Protein AF-0000000070048417 (afdb_homodimer)

Solvent-accessible surface area (backbone atoms only — not comparable to full-atom values): 45180 Å² total; per-residue (Å²): 138,78,79,79,77,89,70,82,71,78,79,74,78,76,83,73,75,50,40,47,28,37,16,35,33,33,76,46,39,59,22,50,46,49,44,18,64,42,11,20,72,90,66,37,33,40,24,21,30,40,21,91,60,34,87,57,46,50,56,50,24,35,34,36,19,71,79,21,94,53,30,89,66,37,76,39,61,6,40,45,73,47,65,29,69,50,45,81,79,40,34,47,75,19,51,30,39,35,36,24,54,59,62,85,46,46,50,64,51,43,59,60,41,37,78,33,52,27,81,45,17,31,39,35,27,45,47,25,49,31,39,49,68,51,40,49,50,51,55,37,62,49,62,85,31,34,72,22,44,37,37,38,37,28,18,59,48,57,68,45,44,55,42,62,75,36,83,40,38,28,25,32,42,49,46,73,56,82,57,41,44,29,24,33,37,51,26,83,48,33,52,48,45,35,47,39,52,4,64,67,67,74,28,26,44,43,79,45,61,20,54,57,37,38,46,61,37,68,45,63,40,45,49,42,52,24,39,52,43,58,62,46,68,79,58,81,84,72,72,49,36,48,74,88,71,48,70,49,40,50,32,52,57,40,40,68,64,21,33,52,46,31,49,50,38,36,51,41,52,49,48,42,52,49,52,50,34,69,73,36,71,85,52,66,52,83,83,41,45,55,50,60,58,42,52,45,67,74,50,43,84,39,37,72,37,77,84,42,64,30,38,34,41,32,41,19,58,85,43,58,89,42,63,46,73,57,38,81,48,92,77,28,31,40,78,39,59,88,32,61,69,39,68,35,22,37,35,34,24,43,43,28,53,48,45,55,18,59,66,65,71,43,85,47,71,57,56,49,50,52,50,53,58,51,25,59,73,60,74,50,58,51,62,48,96,90,33,75,22,80,89,41,33,73,76,30,41,18,52,59,49,59,67,35,85,43,64,66,60,66,44,43,66,28,34,37,18,57,66,45,85,70,92,56,80,77,67,49,68,68,53,52,59,75,100,138,80,80,80,77,90,68,87,72,77,83,74,78,77,82,74,75,50,39,47,30,36,16,34,33,32,76,46,40,58,22,50,46,49,46,18,64,41,11,21,71,90,65,36,34,40,24,22,31,38,23,92,59,35,87,58,46,50,55,51,24,38,34,35,18,71,78,23,93,55,30,88,66,37,76,39,62,6,39,45,74,46,63,28,68,50,45,82,80,40,33,48,76,20,51,31,39,35,37,24,53,59,61,85,46,46,49,64,50,42,59,60,41,37,78,32,51,27,81,44,16,30,40,34,26,44,47,25,47,32,40,50,68,51,39,48,51,50,54,36,61,50,61,84,32,30,74,22,45,41,37,38,38,28,19,59,48,57,68,46,45,55,42,62,76,37,82,41,38,28,24,33,42,50,46,72,55,82,56,43,44,30,24,32,37,51,26,83,49,33,54,48,45,34,47,41,50,5,64,69,66,74,29,26,44,44,79,46,62,19,55,58,38,37,45,60,37,67,46,64,40,45,48,40,51,24,40,51,42,58,62,46,69,80,58,80,84,73,70,49,38,49,74,89,69,49,69,48,39,49,32,53,56,40,40,66,63,22,32,52,46,31,49,49,38,34,51,42,53,49,49,42,52,50,50,50,35,70,75,35,71,84,53,67,52,83,81,43,46,55,50,62,58,41,51,45,67,74,50,44,84,39,38,71,37,77,84,43,62,29,39,33,42,32,41,20,57,84,42,58,87,42,62,47,73,57,39,81,47,92,76,28,30,40,77,40,56,88,33,61,68,38,68,34,23,37,36,35,24,43,44,28,54,49,46,53,19,58,67,65,71,44,85,46,70,57,56,48,50,54,49,51,58,51,24,59,72,59,74,52,57,51,63,48,98,90,34,76,22,80,91,40,33,72,76,28,42,17,54,58,48,59,68,36,83,43,65,66,60,66,44,43,65,26,34,38,17,57,66,45,85,70,91,54,82,75,66,48,68,61,56,54,57,76,98

Radius of gyration: 31.41 Å; Cα contacts (8 Å, |Δi|>4): 1824; chains: 2; bounding box: 83×103×73 Å

Organism: Toxoplasma gondii (strain ATCC 50861 / VEG) (NCBI:txid432359)

Structure (mmCIF, N/CA/C/O backbone):
data_AF-0000000070048417-model_v1
#
loop_
_entity.id
_entity.type
_entity.pdbx_description
1 polymer 'NAD/NADP octopine/nopaline dehydrogenase, alpha-helical domain-containing protein'
#
loop_
_atom_site.group_PDB
_atom_site.id
_atom_site.type_symbol
_atom_site.label_atom_id
_atom_site.label_alt_id
_atom_site.label_comp_id
_atom_site.label_asym_id
_atom_site.label_entity_id
_atom_site.label_seq_id
_atom_site.pdbx_PDB_ins_code
_atom_site.Cartn_x
_atom_site.Cartn_y
_atom_site.Cartn_z
_atom_site.occupancy
_atom_site.B_iso_or_equiv
_atom_site.auth_seq_id
_atom_site.auth_comp_id
_atom_site.auth_asym_id
_atom_site.auth_atom_id
_atom_site.pdbx_PDB_model_num
ATOM 1 N N . MET A 1 1 ? 55.188 -2.902 -31.812 1 24.3 1 MET A N 1
ATOM 2 C CA . MET A 1 1 ? 54.75 -3.262 -30.469 1 24.3 1 MET A CA 1
ATOM 3 C C . MET A 1 1 ? 53.469 -2.527 -30.109 1 24.3 1 MET A C 1
ATOM 5 O O . MET A 1 1 ? 53.5 -1.337 -29.797 1 24.3 1 MET A O 1
ATOM 9 N N . GLY A 1 2 ? 52.375 -2.703 -30.766 1 23.73 2 GLY A N 1
ATOM 10 C CA . GLY A 1 2 ? 51.125 -1.966 -31.047 1 23.73 2 GLY A CA 1
ATOM 11 C C . GLY A 1 2 ? 50.25 -1.806 -29.844 1 23.73 2 GLY A C 1
ATOM 12 O O . GLY A 1 2 ? 50.281 -2.621 -28.922 1 23.73 2 GLY A O 1
ATOM 13 N N . ALA A 1 3 ? 49.906 -0.436 -29.516 1 32.34 3 ALA A N 1
ATOM 14 C CA . ALA A 1 3 ? 49.188 0.126 -28.375 1 32.34 3 ALA A CA 1
ATOM 15 C C . ALA A 1 3 ? 47.844 -0.606 -28.172 1 32.34 3 ALA A C 1
ATOM 17 O O . ALA A 1 3 ? 47.094 -0.78 -29.125 1 32.34 3 ALA A O 1
ATOM 18 N N . PRO A 1 4 ? 47.719 -1.474 -27.125 1 25.61 4 PRO A N 1
ATOM 19 C CA . PRO A 1 4 ? 46.562 -2.35 -26.953 1 25.61 4 PRO A CA 1
ATOM 20 C C . PRO A 1 4 ? 45.25 -1.579 -26.891 1 25.61 4 PRO A C 1
ATOM 22 O O . PRO A 1 4 ? 45.219 -0.407 -26.516 1 25.61 4 PRO A O 1
ATOM 25 N N . SER A 1 5 ? 44.312 -1.811 -27.922 1 28.81 5 SER A N 1
ATOM 26 C CA . SER A 1 5 ? 43.062 -1.152 -28.188 1 28.81 5 SER A CA 1
ATOM 27 C C . SER A 1 5 ? 42.125 -1.19 -26.969 1 28.81 5 SER A C 1
ATOM 29 O O . SER A 1 5 ? 41.969 -2.24 -26.344 1 28.81 5 SER A O 1
ATOM 31 N N . PRO A 1 6 ? 41.875 0.109 -26.312 1 27.84 6 PRO A N 1
ATOM 32 C CA . PRO A 1 6 ? 41.156 0.262 -25.047 1 27.84 6 PRO A CA 1
ATOM 33 C C . PRO A 1 6 ? 39.719 -0.262 -25.109 1 27.84 6 PRO A C 1
ATOM 35 O O . PRO A 1 6 ? 38.906 0.269 -25.875 1 27.84 6 PRO A O 1
ATOM 38 N N . VAL A 1 7 ? 39.375 -1.523 -25.219 1 23.77 7 VAL A N 1
ATOM 39 C CA . VAL A 1 7 ? 38.094 -2.158 -25.453 1 23.77 7 VAL A CA 1
ATOM 40 C C . VAL A 1 7 ? 37.062 -1.702 -24.391 1 23.77 7 VAL A C 1
ATOM 42 O O . VAL A 1 7 ? 35.906 -2.109 -24.406 1 23.77 7 VAL A O 1
ATOM 45 N N . ALA A 1 8 ? 37.438 -1.417 -23.094 1 27.09 8 ALA A N 1
ATOM 46 C CA . ALA A 1 8 ? 36.5 -1.769 -22.047 1 27.09 8 ALA A CA 1
ATOM 47 C C . ALA A 1 8 ? 35.312 -0.81 -22.031 1 27.09 8 ALA A C 1
ATOM 49 O O . ALA A 1 8 ? 35.344 0.226 -21.359 1 27.09 8 ALA A O 1
ATOM 50 N N . ALA A 1 9 ? 34.875 -0.246 -23.172 1 26.27 9 ALA A N 1
ATOM 51 C CA . ALA A 1 9 ? 33.875 0.783 -23 1 26.27 9 ALA A CA 1
ATOM 52 C C . ALA A 1 9 ? 32.75 0.308 -22.078 1 26.27 9 ALA A C 1
ATOM 54 O O . ALA A 1 9 ? 32.531 -0.897 -21.906 1 26.27 9 ALA A O 1
ATOM 55 N N . GLY A 1 10 ? 32 1.34 -21.375 1 27.05 10 GLY A N 1
ATOM 56 C CA . GLY A 1 10 ? 31.062 1.554 -20.281 1 27.05 10 GLY A CA 1
ATOM 57 C C . GLY A 1 10 ? 29.75 0.829 -20.484 1 27.05 10 GLY A C 1
ATOM 58 O O . GLY A 1 10 ? 29.078 1.011 -21.516 1 27.05 10 GLY A O 1
ATOM 59 N N . VAL A 1 11 ? 29.609 -0.38 -20.328 1 30.23 11 VAL A N 1
ATOM 60 C CA . VAL A 1 11 ? 28.281 -1.001 -20.219 1 30.23 11 VAL A CA 1
ATOM 61 C C . VAL A 1 11 ? 27.281 0.005 -19.672 1 30.23 11 VAL A C 1
ATOM 63 O O . VAL A 1 11 ? 27.438 0.484 -18.547 1 30.23 11 VAL A O 1
ATOM 66 N N . ALA A 1 12 ? 26.656 0.91 -20.438 1 31.11 12 ALA A N 1
ATOM 67 C CA . ALA A 1 12 ? 25.578 1.848 -20.156 1 31.11 12 ALA A CA 1
ATOM 68 C C . ALA A 1 12 ? 24.578 1.255 -19.172 1 31.11 12 ALA A C 1
ATOM 70 O O . ALA A 1 12 ? 24.016 0.182 -19.406 1 31.11 12 ALA A O 1
ATOM 71 N N . ALA A 1 13 ? 24.531 1.489 -17.938 1 35.06 13 ALA A N 1
ATOM 72 C CA . ALA A 1 13 ? 23.594 1.209 -16.859 1 35.06 13 ALA A CA 1
ATOM 73 C C . ALA A 1 13 ? 22.156 1.307 -17.359 1 35.06 13 ALA A C 1
ATOM 75 O O . ALA A 1 13 ? 21.688 2.385 -17.75 1 35.06 13 ALA A O 1
ATOM 76 N N . ARG A 1 14 ? 21.578 0.508 -18.062 1 40.59 14 ARG A N 1
ATOM 77 C CA . ARG A 1 14 ? 20.172 0.456 -18.453 1 40.59 14 ARG A CA 1
ATOM 78 C C . ARG A 1 14 ? 19.266 1.014 -17.359 1 40.59 14 ARG A C 1
ATOM 80 O O . ARG A 1 14 ? 19.344 0.577 -16.203 1 40.59 14 ARG A O 1
ATOM 87 N N . THR A 1 15 ? 18.703 2.299 -17.375 1 50.38 15 THR A N 1
ATOM 88 C CA . THR A 1 15 ? 17.812 3.061 -16.5 1 50.38 15 THR A CA 1
ATOM 89 C C . THR A 1 15 ? 16.672 2.184 -16.016 1 50.38 15 THR A C 1
ATOM 91 O O . THR A 1 15 ? 15.883 1.662 -16.812 1 50.38 15 THR A O 1
ATOM 94 N N . LYS A 1 16 ? 16.641 1.578 -14.812 1 72.44 16 LYS A N 1
ATOM 95 C CA . LYS A 1 16 ? 15.633 0.755 -14.164 1 72.44 16 LYS A CA 1
ATOM 96 C C . LYS A 1 16 ? 14.289 1.487 -14.086 1 72.44 16 LYS A C 1
ATOM 98 O O . LYS A 1 16 ? 14.25 2.674 -13.758 1 72.44 16 LYS A O 1
ATOM 103 N N . SER A 1 17 ? 13.188 0.879 -14.688 1 90.69 17 SER A N 1
ATOM 104 C CA . SER A 1 17 ? 11.836 1.417 -14.578 1 90.69 17 SER A CA 1
ATOM 105 C C . SER A 1 17 ? 11.508 1.795 -13.141 1 90.69 17 SER A C 1
ATOM 107 O O . SER A 1 17 ? 11.852 1.069 -12.203 1 90.69 17 SER A O 1
ATOM 109 N N . PRO A 1 18 ? 10.969 3.008 -12.977 1 95.81 18 PRO A N 1
ATOM 110 C CA . PRO A 1 18 ? 10.641 3.416 -11.609 1 95.81 18 PRO A CA 1
ATOM 111 C C . PRO A 1 18 ? 9.633 2.484 -10.938 1 95.81 18 PRO A C 1
ATOM 113 O O . PRO A 1 18 ? 8.797 1.879 -11.617 1 95.81 18 PRO A O 1
ATOM 116 N N . LEU A 1 19 ? 9.766 2.42 -9.664 1 97.06 19 LEU A N 1
ATOM 117 C CA . LEU A 1 19 ? 8.852 1.587 -8.883 1 97.06 19 LEU A CA 1
ATOM 118 C C . LEU A 1 19 ? 7.465 2.215 -8.82 1 97.06 19 LEU A C 1
ATOM 120 O O . LEU A 1 19 ? 6.457 1.505 -8.781 1 97.06 19 LEU A O 1
ATOM 124 N N . LEU A 1 20 ? 7.461 3.49 -8.695 1 97.56 20 LEU A N 1
ATOM 125 C CA . LEU A 1 20 ? 6.25 4.305 -8.68 1 97.56 20 LEU A CA 1
ATOM 126 C C . LEU A 1 20 ? 6.57 5.758 -9.016 1 97.56 20 LEU A C 1
ATOM 128 O O . LEU A 1 20 ? 7.742 6.148 -9.055 1 97.56 20 LEU A O 1
ATOM 132 N N . THR A 1 21 ? 5.539 6.492 -9.336 1 98.56 21 THR A N 1
ATOM 133 C CA . THR A 1 21 ? 5.664 7.922 -9.609 1 98.56 21 THR A CA 1
ATOM 134 C C . THR A 1 21 ? 4.887 8.742 -8.586 1 98.56 21 THR A C 1
ATOM 136 O O . THR A 1 21 ? 3.707 8.484 -8.344 1 98.56 21 THR A O 1
ATOM 139 N N . VAL A 1 22 ? 5.574 9.703 -7.953 1 98.81 22 VAL A N 1
ATOM 140 C CA . VAL A 1 22 ? 4.949 10.625 -7.008 1 98.81 22 VAL A CA 1
ATOM 141 C C . VAL A 1 22 ? 4.988 12.047 -7.562 1 98.81 22 VAL A C 1
ATOM 143 O O . VAL A 1 22 ? 6.035 12.516 -8.016 1 98.81 22 VAL A O 1
ATOM 146 N N . CYS A 1 23 ? 3.852 12.648 -7.586 1 98.94 23 CYS A N 1
ATOM 147 C CA . CYS A 1 23 ? 3.797 14.07 -7.895 1 98.94 23 CYS A CA 1
ATOM 148 C C . CYS A 1 23 ? 3.709 14.898 -6.617 1 98.94 23 CYS A C 1
ATOM 150 O O . CYS A 1 23 ? 2.695 14.867 -5.918 1 98.94 23 CYS A O 1
ATOM 152 N N . VAL A 1 24 ? 4.738 15.617 -6.328 1 98.88 24 VAL A N 1
ATOM 153 C CA . VAL A 1 24 ? 4.758 16.547 -5.207 1 98.88 24 VAL A CA 1
ATOM 154 C C . VAL A 1 24 ? 4.098 17.859 -5.613 1 98.88 24 VAL A C 1
ATOM 156 O O . VAL A 1 24 ? 4.551 18.531 -6.543 1 98.88 24 VAL A O 1
ATOM 159 N N . CYS A 1 25 ? 3.07 18.188 -4.902 1 98.81 25 CYS A N 1
ATOM 160 C CA . CYS A 1 25 ? 2.33 19.406 -5.215 1 98.81 25 CYS A CA 1
ATOM 161 C C . CYS A 1 25 ? 2.641 20.5 -4.207 1 98.81 25 CYS A C 1
ATOM 163 O O . CYS A 1 25 ? 2.264 20.406 -3.037 1 98.81 25 CYS A O 1
ATOM 165 N N . GLY A 1 26 ? 3.221 21.547 -4.621 1 97.88 26 GLY A N 1
ATOM 166 C CA . GLY A 1 26 ? 3.713 22.625 -3.791 1 97.88 26 GLY A CA 1
ATOM 167 C C . GLY A 1 26 ? 5.152 23 -4.09 1 97.88 26 GLY A C 1
ATOM 168 O O . GLY A 1 26 ? 5.848 22.281 -4.812 1 97.88 26 GLY A O 1
ATOM 169 N N . GLY A 1 27 ? 5.621 24.141 -3.533 1 96.94 27 GLY A N 1
ATOM 170 C CA . GLY A 1 27 ? 6.977 24.625 -3.783 1 96.94 27 GLY A CA 1
ATOM 171 C C . GLY A 1 27 ? 7.668 25.125 -2.533 1 96.94 27 GLY A C 1
ATOM 172 O O . GLY A 1 27 ? 8.719 25.781 -2.619 1 96.94 27 GLY A O 1
ATOM 173 N N . GLY A 1 28 ? 7.102 24.859 -1.427 1 95.31 28 GLY A N 1
ATOM 174 C CA . GLY A 1 28 ? 7.676 25.344 -0.185 1 95.31 28 GLY A CA 1
ATOM 175 C C . GLY A 1 28 ? 8.656 24.375 0.45 1 95.31 28 GLY A C 1
ATOM 176 O O . GLY A 1 28 ? 9.211 23.516 -0.23 1 95.31 28 GLY A O 1
ATOM 177 N N . ASN A 1 29 ? 8.93 24.547 1.743 1 93.81 29 ASN A N 1
ATOM 178 C CA . ASN A 1 29 ? 9.914 23.781 2.49 1 93.81 29 ASN A CA 1
ATOM 179 C C . ASN A 1 29 ? 9.656 22.281 2.385 1 93.81 29 ASN A C 1
ATOM 181 O O . ASN A 1 29 ? 10.547 21.516 2.018 1 93.81 29 ASN A O 1
ATOM 185 N N . SER A 1 30 ? 8.43 21.875 2.658 1 96.19 30 SER A N 1
ATOM 186 C CA . SER A 1 30 ? 8.117 20.453 2.689 1 96.19 30 SER A CA 1
ATOM 187 C C . SER A 1 30 ? 8.18 19.844 1.294 1 96.19 30 SER A C 1
ATOM 189 O O . SER A 1 30 ? 8.578 18.688 1.136 1 96.19 30 SER A O 1
ATOM 191 N N . ALA A 1 31 ? 7.797 20.609 0.296 1 98.31 31 ALA A N 1
ATOM 192 C CA . ALA A 1 31 ? 7.875 20.125 -1.076 1 98.31 31 ALA A CA 1
ATOM 193 C C . ALA A 1 31 ? 9.312 19.797 -1.461 1 98.31 31 ALA A C 1
ATOM 195 O O . ALA A 1 31 ? 9.594 18.734 -2.025 1 98.31 31 ALA A O 1
ATOM 196 N N . HIS A 1 32 ? 10.242 20.719 -1.14 1 98.31 32 HIS A N 1
ATOM 197 C CA . HIS A 1 32 ? 11.656 20.5 -1.427 1 98.31 32 HIS A CA 1
ATOM 198 C C . HIS A 1 32 ? 12.18 19.266 -0.691 1 98.31 32 HIS A C 1
ATOM 200 O O . HIS A 1 32 ? 12.883 18.438 -1.277 1 98.31 32 HIS A O 1
ATOM 206 N N . ALA A 1 33 ? 11.797 19.172 0.548 1 97.38 33 ALA A N 1
ATOM 207 C CA . ALA A 1 33 ? 12.289 18.062 1.372 1 97.38 33 ALA A CA 1
ATOM 208 C C . ALA A 1 33 ? 11.758 16.719 0.861 1 97.38 33 ALA A C 1
ATOM 210 O O . ALA A 1 33 ? 12.523 15.766 0.728 1 97.38 33 ALA A O 1
ATOM 211 N N . VAL A 1 34 ? 10.484 16.672 0.53 1 98.5 34 VAL A N 1
ATOM 212 C CA . VAL A 1 34 ? 9.859 15.438 0.061 1 98.5 34 VAL A CA 1
ATOM 213 C C . VAL A 1 34 ? 10.445 15.055 -1.297 1 98.5 34 VAL A C 1
ATOM 215 O O . VAL A 1 34 ? 10.773 13.891 -1.528 1 98.5 34 VAL A O 1
ATOM 218 N N . ALA A 1 35 ? 10.539 16.047 -2.18 1 98.75 35 ALA A N 1
ATOM 219 C CA . ALA A 1 35 ? 11.102 15.781 -3.502 1 98.75 35 ALA A CA 1
ATOM 220 C C . ALA A 1 35 ? 12.508 15.195 -3.395 1 98.75 35 ALA A C 1
ATOM 222 O O . ALA A 1 35 ? 12.828 14.203 -4.059 1 98.75 35 ALA A O 1
ATOM 223 N N . ALA A 1 3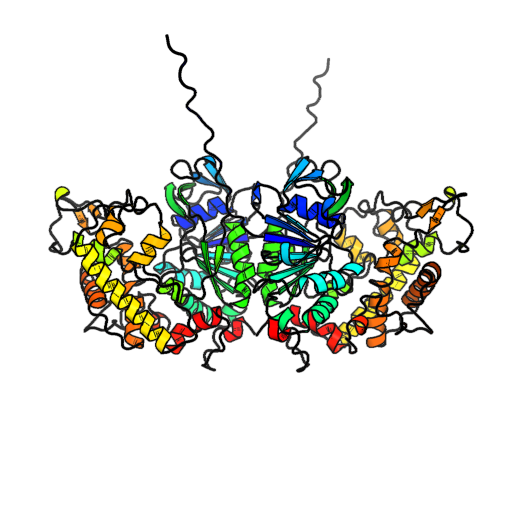6 ? 13.312 15.781 -2.551 1 98.56 36 ALA A N 1
ATOM 224 C CA . ALA A 1 36 ? 14.688 15.312 -2.373 1 98.56 36 ALA A CA 1
ATOM 225 C C . ALA A 1 36 ? 14.711 13.93 -1.739 1 98.56 36 ALA A C 1
ATOM 227 O O . ALA A 1 36 ? 15.484 13.062 -2.158 1 98.56 36 ALA A O 1
ATOM 228 N N . TRP A 1 37 ? 13.898 13.742 -0.73 1 98.19 37 TRP A N 1
ATOM 229 C CA . TRP A 1 37 ? 13.875 12.484 0.001 1 98.19 37 TRP A CA 1
ATOM 230 C C . TRP A 1 37 ? 13.445 11.336 -0.909 1 98.19 37 TRP A C 1
ATOM 232 O O . TRP A 1 37 ? 14.109 10.297 -0.958 1 98.19 37 TRP A O 1
ATOM 242 N N . LEU A 1 38 ? 12.398 11.516 -1.643 1 98.44 38 LEU A N 1
ATOM 243 C CA . LEU A 1 38 ? 11.844 10.453 -2.473 1 98.44 38 LEU A CA 1
ATOM 244 C C . LEU A 1 38 ? 12.672 10.266 -3.742 1 98.44 38 LEU A C 1
ATOM 246 O O . LEU A 1 38 ? 12.711 9.172 -4.305 1 98.44 38 LEU A O 1
ATOM 250 N N . GLY A 1 39 ? 13.344 11.289 -4.168 1 98.44 39 GLY A N 1
ATOM 251 C CA . GLY A 1 39 ? 14.07 11.273 -5.43 1 98.44 39 GLY A CA 1
ATOM 252 C C . GLY A 1 39 ? 15.422 10.594 -5.328 1 98.44 39 GLY A C 1
ATOM 253 O O . GLY A 1 39 ? 16.188 10.57 -6.301 1 98.44 39 GLY A O 1
ATOM 254 N N . GLN A 1 40 ? 15.766 10.086 -4.152 1 97.44 40 GLN A N 1
ATOM 255 C CA . GLN A 1 40 ? 17.047 9.391 -3.998 1 97.44 40 GLN A CA 1
ATOM 256 C C . GLN A 1 40 ? 17.141 8.203 -4.953 1 97.44 40 GLN A C 1
ATOM 258 O O . GLN A 1 40 ? 16.172 7.477 -5.148 1 97.44 40 GLN A O 1
ATOM 263 N N . ALA A 1 41 ? 18.297 7.949 -5.449 1 95.12 41 ALA A N 1
ATOM 264 C CA . ALA A 1 41 ? 18.516 6.945 -6.488 1 95.12 41 ALA A CA 1
ATOM 265 C C . ALA A 1 41 ? 18.125 5.555 -5.996 1 95.12 41 ALA A C 1
ATOM 267 O O . ALA A 1 41 ? 17.484 4.785 -6.723 1 95.12 41 ALA A O 1
ATOM 268 N N . HIS A 1 42 ? 18.484 5.273 -4.785 1 92.81 42 HIS A N 1
ATOM 269 C CA . HIS A 1 42 ? 18.281 3.916 -4.297 1 92.81 42 HIS A CA 1
ATOM 270 C C . HIS A 1 42 ? 16.797 3.627 -4.078 1 92.81 42 HIS A C 1
ATOM 272 O O . HIS A 1 42 ? 16.391 2.465 -3.996 1 92.81 42 HIS A O 1
ATOM 278 N N . LYS A 1 43 ? 16.031 4.637 -3.979 1 95.75 43 LYS A N 1
ATOM 279 C CA . LYS A 1 43 ? 14.602 4.438 -3.768 1 95.75 43 LYS A CA 1
ATOM 280 C C . LYS A 1 43 ? 13.891 4.152 -5.086 1 95.75 43 LYS A C 1
ATOM 282 O O . LYS A 1 43 ? 12.773 3.621 -5.094 1 95.75 43 LYS A O 1
ATOM 287 N N . ASN A 1 44 ? 14.422 4.602 -6.148 1 96.69 44 ASN A N 1
ATOM 288 C CA . ASN A 1 44 ? 13.914 4.383 -7.5 1 96.69 44 ASN A CA 1
ATOM 289 C C . ASN A 1 44 ? 12.469 4.852 -7.633 1 96.69 44 ASN A C 1
ATOM 291 O O . ASN A 1 44 ? 11.633 4.145 -8.195 1 96.69 44 ASN A O 1
ATOM 295 N N . VAL A 1 45 ? 12.117 5.961 -7.004 1 98.25 45 VAL A N 1
ATOM 296 C CA . VAL A 1 45 ? 10.836 6.652 -7.141 1 98.25 45 VAL A CA 1
ATOM 297 C C . VAL A 1 45 ? 10.977 7.789 -8.148 1 98.25 45 VAL A C 1
ATOM 299 O O . VAL A 1 45 ? 11.914 8.586 -8.078 1 98.25 45 VAL A O 1
ATOM 302 N N . ARG A 1 46 ? 10.125 7.801 -9.164 1 98.5 46 ARG A N 1
ATOM 303 C CA . ARG A 1 46 ? 10.062 8.945 -10.07 1 98.5 46 ARG A CA 1
ATOM 304 C C . ARG A 1 46 ? 9.305 10.102 -9.422 1 98.5 46 ARG A C 1
ATOM 306 O O . ARG A 1 46 ? 8.148 9.945 -9.008 1 98.5 46 ARG A O 1
ATOM 313 N N . VAL A 1 47 ? 9.969 11.266 -9.336 1 98.81 47 VAL A N 1
ATOM 314 C CA . VAL A 1 47 ? 9.375 12.406 -8.648 1 98.81 47 VAL A CA 1
ATOM 315 C C . VAL A 1 47 ? 9.062 13.516 -9.648 1 98.81 47 VAL A C 1
ATOM 317 O O . VAL A 1 47 ? 9.961 14 -10.344 1 98.81 47 VAL A O 1
ATOM 320 N N . ASN A 1 48 ? 7.824 13.859 -9.766 1 98.88 48 ASN A N 1
ATOM 321 C CA . ASN A 1 48 ? 7.371 15.07 -10.445 1 98.88 48 ASN A CA 1
ATOM 322 C C . ASN A 1 48 ? 6.984 16.156 -9.445 1 98.88 48 ASN A C 1
ATOM 324 O O . ASN A 1 48 ? 6.629 15.859 -8.305 1 98.88 48 ASN A O 1
ATOM 328 N N . VAL A 1 49 ? 7.082 17.438 -9.906 1 98.81 49 VAL A N 1
ATOM 329 C CA . VAL A 1 49 ? 6.73 18.547 -9.023 1 98.81 49 VAL A CA 1
ATOM 330 C C . VAL A 1 49 ? 5.758 19.484 -9.742 1 98.81 49 VAL A C 1
ATOM 332 O O . VAL A 1 49 ? 6.012 19.906 -10.875 1 98.81 49 VAL A O 1
ATOM 335 N N . LEU A 1 50 ? 4.652 19.703 -9.117 1 98.88 50 LEU A N 1
ATOM 336 C CA . LEU A 1 50 ? 3.699 20.734 -9.531 1 98.88 50 LEU A CA 1
ATOM 337 C C . LEU A 1 50 ? 3.857 22 -8.695 1 98.88 50 LEU A C 1
ATOM 339 O O . LEU A 1 50 ? 3.553 22 -7.5 1 98.88 50 LEU A O 1
ATOM 343 N N . THR A 1 51 ? 4.328 23.031 -9.289 1 98.38 51 THR A N 1
ATOM 344 C CA . THR A 1 51 ? 4.609 24.266 -8.562 1 98.38 51 THR A CA 1
ATOM 345 C C . THR A 1 51 ? 4.379 25.484 -9.461 1 98.38 51 THR A C 1
ATOM 347 O O . THR A 1 51 ? 4.258 25.359 -10.68 1 98.38 51 THR A O 1
ATOM 350 N N . ARG A 1 52 ? 4.301 26.625 -8.836 1 96.88 52 ARG A N 1
ATOM 351 C CA . ARG A 1 52 ? 4.02 27.844 -9.562 1 96.88 52 ARG A CA 1
ATOM 352 C C . ARG A 1 52 ? 5.281 28.406 -10.219 1 96.88 52 ARG A C 1
ATOM 354 O O . ARG A 1 52 ? 5.203 29.188 -11.156 1 96.88 52 ARG A O 1
ATOM 361 N N . GLN A 1 53 ? 6.488 27.984 -9.727 1 97.12 53 GLN A N 1
ATOM 362 C CA . GLN A 1 53 ? 7.75 28.5 -10.242 1 97.12 53 GLN A CA 1
ATOM 363 C C . GLN A 1 53 ? 8.656 27.375 -10.719 1 97.12 53 GLN A C 1
ATOM 365 O O . GLN A 1 53 ? 9.773 27.203 -10.227 1 97.12 53 GLN A O 1
ATOM 370 N N . PRO A 1 54 ? 8.211 26.734 -11.727 1 97.94 54 PRO A N 1
ATOM 371 C CA . PRO A 1 54 ? 8.961 25.547 -12.148 1 97.94 54 PRO A CA 1
ATOM 372 C C . PRO A 1 54 ? 10.367 25.891 -12.633 1 97.94 54 PRO A C 1
ATOM 374 O O . PRO A 1 54 ? 11.297 25.094 -12.453 1 97.94 54 PRO A O 1
ATOM 377 N N . GLU A 1 55 ? 10.578 27.031 -13.148 1 97.69 55 GLU A N 1
ATOM 378 C CA . GLU A 1 55 ? 11.852 27.422 -13.75 1 97.69 55 GLU A CA 1
ATOM 379 C C . GLU A 1 55 ? 12.938 27.578 -12.695 1 97.69 55 GLU A C 1
ATOM 381 O O . GLU A 1 55 ? 14.133 27.578 -13.016 1 97.69 55 GLU A O 1
ATOM 386 N N . LYS A 1 56 ? 12.531 27.688 -11.469 1 98.19 56 LYS A N 1
ATOM 387 C CA . LYS A 1 56 ? 13.5 27.922 -10.398 1 98.19 56 LYS A CA 1
ATOM 388 C C . LYS A 1 56 ? 14.016 26.594 -9.828 1 98.19 56 LYS A C 1
ATOM 390 O O . LYS A 1 56 ? 14.961 26.594 -9.039 1 98.19 56 LYS A O 1
ATOM 395 N N . TRP A 1 57 ? 13.469 25.531 -10.234 1 98.38 57 TRP A N 1
ATOM 396 C CA . TRP A 1 57 ? 13.828 24.219 -9.688 1 98.38 57 TRP A CA 1
ATOM 397 C C . TRP A 1 57 ? 14.938 23.578 -10.516 1 98.38 57 TRP A C 1
ATOM 399 O O . TRP A 1 57 ? 14.898 23.609 -11.742 1 98.38 57 TRP A O 1
ATOM 409 N N . GLN A 1 58 ? 15.875 23.016 -9.859 1 98.12 58 GLN A N 1
ATOM 410 C CA . GLN A 1 58 ? 16.906 22.219 -10.508 1 98.12 58 GLN A CA 1
ATOM 411 C C . GLN A 1 58 ? 16.484 20.75 -10.609 1 98.12 58 GLN A C 1
ATOM 413 O O . GLN A 1 58 ? 15.531 20.328 -9.961 1 98.12 58 GLN A O 1
ATOM 418 N N . LYS A 1 59 ? 17.219 20.047 -11.375 1 97.44 59 LYS A N 1
ATOM 419 C CA . LYS A 1 59 ? 16.922 18.641 -11.578 1 97.44 59 LYS A CA 1
ATOM 420 C C . LYS A 1 59 ? 17.328 17.812 -10.359 1 97.44 59 LYS A C 1
ATOM 422 O O . LYS A 1 59 ? 16.812 16.719 -10.148 1 97.44 59 LYS A O 1
ATOM 427 N N . GLU A 1 60 ? 18.25 18.344 -9.664 1 98.25 60 GLU A N 1
ATOM 428 C CA . GLU A 1 60 ? 18.703 17.703 -8.43 1 98.25 60 GLU A CA 1
ATOM 429 C C . GLU A 1 60 ? 18.562 18.641 -7.238 1 98.25 60 GLU A C 1
ATOM 431 O O . GLU A 1 60 ? 18.906 19.812 -7.32 1 98.25 60 GLU A O 1
ATOM 436 N N . ILE A 1 61 ? 17.969 18.094 -6.215 1 98.56 61 ILE A N 1
ATOM 437 C CA . ILE A 1 61 ? 17.812 18.844 -4.973 1 98.56 61 ILE A CA 1
ATOM 438 C C . ILE A 1 61 ? 18.688 18.234 -3.887 1 98.56 61 ILE A C 1
ATOM 440 O O . ILE A 1 61 ? 18.641 17.016 -3.664 1 98.56 61 ILE A O 1
ATOM 444 N N . ARG A 1 62 ? 19.453 19.062 -3.217 1 98.38 62 ARG A N 1
ATOM 445 C CA . ARG A 1 62 ? 20.281 18.625 -2.102 1 98.38 62 ARG A CA 1
ATOM 446 C C . ARG A 1 62 ? 19.531 18.734 -0.781 1 98.38 62 ARG A C 1
ATOM 448 O O . ARG A 1 62 ? 18.891 19.75 -0.503 1 98.38 62 ARG A O 1
ATOM 455 N N . LEU A 1 63 ? 19.578 17.672 -0.045 1 97.75 63 LEU A N 1
ATOM 456 C CA . LEU A 1 63 ? 18.984 17.625 1.288 1 97.75 63 LEU A CA 1
ATOM 457 C C . LEU A 1 63 ? 20.062 17.453 2.354 1 97.75 63 LEU A C 1
ATOM 459 O O . LEU A 1 63 ? 20.75 16.438 2.396 1 97.75 63 LEU A O 1
ATOM 463 N N . GLU A 1 64 ? 20.141 18.484 3.223 1 96.06 64 GLU A N 1
ATOM 464 C CA . GLU A 1 64 ? 21.156 18.484 4.273 1 96.06 64 GLU A CA 1
ATOM 465 C C . GLU A 1 64 ? 20.578 18 5.598 1 96.06 64 GLU A C 1
ATOM 467 O O . GLU A 1 64 ? 19.469 18.391 5.98 1 96.06 64 GLU A O 1
ATOM 472 N N . THR A 1 65 ? 21.359 17.094 6.246 1 92.69 65 THR A N 1
ATOM 473 C CA . THR A 1 65 ? 20.844 16.531 7.496 1 92.69 65 THR A CA 1
ATOM 474 C C . THR A 1 65 ? 21.797 16.828 8.648 1 92.69 65 THR A C 1
ATOM 476 O O . THR A 1 65 ? 21.656 16.266 9.734 1 92.69 65 THR A O 1
ATOM 479 N N . LYS A 1 66 ? 22.734 17.625 8.594 1 88.5 66 LYS A N 1
ATOM 480 C CA . LYS A 1 66 ? 23.828 17.828 9.531 1 88.5 66 LYS A CA 1
ATOM 481 C C . LYS A 1 66 ? 23.344 18.391 10.859 1 88.5 66 LYS A C 1
ATOM 483 O O . LYS A 1 66 ? 23.938 18.156 11.906 1 88.5 66 LYS A O 1
ATOM 488 N N . ILE A 1 67 ? 22.281 19.047 10.844 1 78.31 67 ILE A N 1
ATOM 489 C CA . ILE A 1 67 ? 21.906 19.781 12.047 1 78.31 67 ILE A CA 1
ATOM 490 C C . ILE A 1 67 ? 20.844 18.984 12.82 1 78.31 67 ILE A C 1
ATOM 492 O O . ILE A 1 67 ? 20.312 19.469 13.828 1 78.31 67 ILE A O 1
ATOM 496 N N . CYS A 1 68 ? 20.547 17.812 12.281 1 80.62 68 CYS A N 1
ATOM 497 C CA . CYS A 1 68 ? 19.516 17.047 12.969 1 80.62 68 CYS A CA 1
ATOM 498 C C . CYS A 1 68 ? 20.062 15.688 13.406 1 80.62 68 CYS A C 1
ATOM 500 O O . CYS A 1 68 ? 21.25 15.406 13.242 1 80.62 68 CYS A O 1
ATOM 502 N N . ARG A 1 69 ? 19.172 14.891 14.055 1 80.88 69 ARG A N 1
ATOM 503 C CA . ARG A 1 69 ? 19.609 13.617 14.625 1 80.88 69 ARG A CA 1
ATOM 504 C C . ARG A 1 69 ? 19.938 12.609 13.523 1 80.88 69 ARG A C 1
ATOM 506 O O . ARG A 1 69 ? 20.516 11.555 13.789 1 80.88 69 ARG A O 1
ATOM 513 N N . TRP A 1 70 ? 19.625 12.953 12.32 1 88.38 70 TRP A N 1
ATOM 514 C CA . TRP A 1 70 ? 19.969 12.094 11.195 1 88.38 70 TRP A CA 1
ATOM 515 C C . TRP A 1 70 ? 21.25 12.57 10.523 1 88.38 70 TRP A C 1
ATOM 517 O O . TRP A 1 70 ? 21.422 12.422 9.312 1 88.38 70 TRP A O 1
ATOM 527 N N . ASP A 1 71 ? 22.062 13.156 11.234 1 88.81 71 ASP A N 1
ATOM 528 C CA . ASP A 1 71 ? 23.297 13.727 10.711 1 88.81 71 ASP A CA 1
ATOM 529 C C . ASP A 1 71 ? 24.156 12.648 10.055 1 88.81 71 ASP A C 1
ATOM 531 O O . ASP A 1 71 ? 24.938 12.945 9.148 1 88.81 71 ASP A O 1
ATOM 535 N N . HIS A 1 72 ? 24.016 11.461 10.406 1 89.81 72 HIS A N 1
ATOM 536 C CA . HIS A 1 72 ? 24.797 10.367 9.852 1 89.81 72 HIS A CA 1
ATOM 537 C C . HIS A 1 72 ? 24.484 10.164 8.375 1 89.81 72 HIS A C 1
ATOM 539 O O . HIS A 1 72 ? 25.281 9.547 7.648 1 89.81 72 HIS A O 1
ATOM 545 N N . LEU A 1 73 ? 23.344 10.68 7.926 1 92.06 73 LEU A N 1
ATOM 546 C CA . LEU A 1 73 ? 22.953 10.523 6.523 1 92.06 73 LEU A CA 1
ATOM 547 C C . LEU A 1 73 ? 23.75 11.484 5.641 1 92.06 73 LEU A C 1
ATOM 549 O O . LEU A 1 73 ? 23.844 11.289 4.426 1 92.06 73 LEU A O 1
ATOM 553 N N . GLY A 1 74 ? 24.266 12.508 6.172 1 93.31 74 GLY A N 1
ATOM 554 C CA . GLY A 1 74 ? 25.047 13.477 5.414 1 93.31 74 GLY A CA 1
ATOM 555 C C . GLY A 1 74 ? 24.203 14.258 4.414 1 93.31 74 GLY A C 1
ATOM 556 O O . GLY A 1 74 ? 23.062 14.609 4.695 1 93.31 74 GLY A O 1
ATOM 557 N N . SER A 1 75 ? 24.844 14.594 3.33 1 95.81 75 SER A N 1
ATOM 558 C CA . SER A 1 75 ? 24.172 15.297 2.244 1 95.81 75 SER A CA 1
ATOM 559 C C . SER A 1 75 ? 23.578 14.32 1.236 1 95.81 75 SER A C 1
ATOM 561 O O . SER A 1 75 ? 24.312 13.539 0.617 1 95.81 75 SER A O 1
ATOM 563 N N . ILE A 1 76 ? 22.312 14.445 1.107 1 96.25 76 ILE A N 1
ATOM 564 C CA . ILE A 1 76 ? 21.578 13.562 0.213 1 96.25 76 ILE A CA 1
ATOM 565 C C . ILE A 1 76 ? 21.203 14.312 -1.059 1 96.25 76 ILE A C 1
ATOM 567 O O . ILE A 1 76 ? 20.938 15.523 -1.02 1 96.25 76 ILE A O 1
ATOM 571 N N . THR A 1 77 ? 21.234 13.586 -2.133 1 97.69 77 THR A N 1
ATOM 572 C CA . THR A 1 77 ? 20.766 14.172 -3.383 1 97.69 77 THR A CA 1
ATOM 573 C C . THR A 1 77 ? 19.547 13.414 -3.908 1 97.69 77 THR A C 1
ATOM 575 O O . THR A 1 77 ? 19.547 12.188 -3.963 1 97.69 77 THR A O 1
ATOM 578 N N . GLY A 1 78 ? 18.516 14.164 -4.227 1 98.12 78 GLY A N 1
ATOM 579 C CA . GLY A 1 78 ? 17.328 13.609 -4.855 1 98.12 78 GLY A CA 1
ATOM 580 C C . GLY A 1 78 ? 17.062 14.164 -6.242 1 98.12 78 GLY A C 1
ATOM 581 O O . GLY A 1 78 ? 17.219 15.367 -6.473 1 98.12 78 GLY A O 1
ATOM 582 N N . ARG A 1 79 ? 16.688 13.312 -7.141 1 98.25 79 ARG A N 1
ATOM 583 C CA . ARG A 1 79 ? 16.422 13.711 -8.523 1 98.25 79 ARG A CA 1
ATOM 584 C C . ARG A 1 79 ? 14.93 14 -8.727 1 98.25 79 ARG A C 1
ATOM 586 O O . ARG A 1 79 ? 14.078 13.289 -8.203 1 98.25 79 ARG A O 1
ATOM 593 N N . VAL A 1 80 ? 14.68 14.992 -9.484 1 98.38 80 VAL A N 1
ATOM 594 C CA . VAL A 1 80 ? 13.336 15.344 -9.914 1 98.38 80 VAL A CA 1
ATOM 595 C C . VAL A 1 80 ? 13.188 15.062 -11.406 1 98.38 80 VAL A C 1
ATOM 597 O O . VAL A 1 80 ? 13.992 15.523 -12.219 1 98.38 80 VAL A O 1
ATOM 600 N N . ASN A 1 81 ? 12.188 14.336 -11.75 1 98.25 81 ASN A N 1
ATOM 601 C CA . ASN A 1 81 ? 11.977 13.906 -13.133 1 98.25 81 ASN A CA 1
ATOM 602 C C . ASN A 1 81 ? 11.398 15.031 -13.984 1 98.25 81 ASN A C 1
ATOM 604 O O . ASN A 1 81 ? 11.883 15.281 -15.094 1 98.25 81 ASN A O 1
ATOM 608 N N . ALA A 1 82 ? 10.375 15.711 -13.484 1 98.5 82 ALA A N 1
ATOM 609 C CA . ALA A 1 82 ? 9.719 16.797 -14.195 1 98.5 82 ALA A CA 1
ATOM 610 C C . ALA A 1 82 ? 9.164 17.844 -13.219 1 98.5 82 ALA A C 1
ATOM 612 O O . ALA A 1 82 ? 8.695 17.484 -12.133 1 98.5 82 ALA A O 1
ATOM 613 N N . VAL A 1 83 ? 9.297 19.094 -13.562 1 98.69 83 VAL A N 1
ATOM 614 C CA . VAL A 1 83 ? 8.727 20.219 -12.812 1 98.69 83 VAL A CA 1
ATOM 615 C C . VAL A 1 83 ? 7.887 21.094 -13.742 1 98.69 83 VAL A C 1
ATOM 617 O O . VAL A 1 83 ? 8.344 21.469 -14.82 1 98.69 83 VAL A O 1
ATOM 620 N N . SER A 1 84 ? 6.645 21.359 -13.32 1 98.69 84 SER A N 1
ATOM 621 C CA . SER A 1 84 ? 5.773 22.156 -14.18 1 98.69 84 SER A CA 1
ATOM 622 C C . SER A 1 84 ? 4.707 22.875 -13.367 1 98.69 84 SER A C 1
ATOM 624 O O . SER A 1 84 ? 4.43 22.5 -12.227 1 98.69 84 SER A O 1
ATOM 626 N N . SER A 1 85 ? 4.207 23.906 -13.922 1 98.44 85 SER A N 1
ATOM 627 C CA . SER A 1 85 ? 3.039 24.578 -13.359 1 98.44 85 SER A CA 1
ATOM 628 C C . SER A 1 85 ? 1.748 24.031 -13.969 1 98.44 85 SER A C 1
ATOM 630 O O . SER A 1 85 ? 0.653 24.359 -13.508 1 98.44 85 SER A O 1
ATOM 632 N N . ASP A 1 86 ? 1.835 23.203 -14.961 1 98.44 86 ASP A N 1
ATOM 633 C CA . ASP A 1 86 ? 0.705 22.562 -15.633 1 98.44 86 ASP A CA 1
ATOM 634 C C . ASP A 1 86 ? 0.505 21.125 -15.125 1 98.44 86 ASP A C 1
ATOM 636 O O . ASP A 1 86 ? 1.328 20.25 -15.391 1 98.44 86 ASP A O 1
ATOM 640 N N . PRO A 1 87 ? -0.642 20.922 -14.523 1 98.62 87 PRO A N 1
ATOM 641 C CA . PRO A 1 87 ? -0.866 19.578 -13.977 1 98.62 87 PRO A CA 1
ATOM 642 C C . PRO A 1 87 ? -0.892 18.5 -15.055 1 98.62 87 PRO A C 1
ATOM 644 O O . PRO A 1 87 ? -0.547 17.344 -14.781 1 98.62 87 PRO A O 1
ATOM 647 N N . ALA A 1 88 ? -1.237 18.75 -16.25 1 98.38 88 ALA A N 1
ATOM 648 C CA . ALA A 1 88 ? -1.331 17.781 -17.344 1 98.38 88 ALA A CA 1
ATOM 649 C C . ALA A 1 88 ? 0.033 17.172 -17.641 1 98.38 88 ALA A C 1
ATOM 651 O O . ALA A 1 88 ? 0.117 16.094 -18.234 1 98.38 88 ALA A O 1
ATOM 652 N N . GLU A 1 89 ? 1.065 17.812 -17.203 1 98.44 89 GLU A N 1
ATOM 653 C CA . GLU A 1 89 ? 2.42 17.375 -17.531 1 98.44 89 GLU A CA 1
ATOM 654 C C . GLU A 1 89 ? 3.01 16.5 -16.422 1 98.44 89 GLU A C 1
ATOM 656 O O . GLU A 1 89 ? 3.973 15.766 -16.656 1 98.44 89 GLU A O 1
ATOM 661 N N . VAL A 1 90 ? 2.434 16.547 -15.227 1 98.62 90 VAL A N 1
ATOM 662 C CA . VAL A 1 90 ? 3.17 15.922 -14.133 1 98.62 90 VAL A CA 1
ATOM 663 C C . VAL A 1 90 ? 2.232 15.039 -13.312 1 98.62 90 VAL A C 1
ATOM 665 O O . VAL A 1 90 ? 2.684 14.234 -12.492 1 98.62 90 VAL A O 1
ATOM 668 N N . VAL A 1 91 ? 0.951 15.102 -13.516 1 98.69 91 VAL A N 1
ATOM 669 C CA . VAL A 1 91 ? 0.002 14.414 -12.648 1 98.69 91 VAL A CA 1
ATOM 670 C C . VAL A 1 91 ? -0.422 13.094 -13.297 1 98.69 91 VAL A C 1
ATOM 672 O O . VAL A 1 91 ? -0.534 12.07 -12.617 1 98.69 91 VAL A O 1
ATOM 675 N N . PRO A 1 92 ? -0.582 13.008 -14.633 1 97.88 92 PRO A N 1
ATOM 676 C CA . PRO A 1 92 ? -1.229 11.844 -15.234 1 97.88 92 PRO A CA 1
ATOM 677 C C . PRO A 1 92 ? -0.464 10.547 -14.977 1 97.88 92 PRO A C 1
ATOM 679 O O . PRO A 1 92 ? -1.066 9.469 -14.914 1 97.88 92 PRO A O 1
ATOM 682 N N . GLU A 1 93 ? 0.783 10.602 -14.773 1 95.62 93 GLU A N 1
ATOM 683 C CA . GLU A 1 93 ? 1.565 9.383 -14.562 1 95.62 93 GLU A CA 1
ATOM 684 C C . GLU A 1 93 ? 1.732 9.086 -13.078 1 95.62 93 GLU A C 1
ATOM 686 O O . GLU A 1 93 ? 2.266 8.039 -12.703 1 95.62 93 GLU A O 1
ATOM 691 N N . ALA A 1 94 ? 1.272 9.961 -12.289 1 98.38 94 ALA A N 1
ATOM 692 C CA . ALA A 1 94 ? 1.524 9.828 -10.859 1 98.38 94 ALA A CA 1
ATOM 693 C C . ALA A 1 94 ? 0.612 8.781 -10.234 1 98.38 94 ALA A C 1
ATOM 695 O O . ALA A 1 94 ? -0.594 8.766 -10.484 1 98.38 94 ALA A O 1
ATOM 696 N N . ASP A 1 95 ? 1.249 7.906 -9.477 1 98.31 95 ASP A N 1
ATOM 697 C CA . ASP A 1 95 ? 0.496 6.984 -8.633 1 98.31 95 ASP A CA 1
ATOM 698 C C . ASP A 1 95 ? -0.046 7.688 -7.391 1 98.31 95 ASP A C 1
ATOM 700 O O . ASP A 1 95 ? -1.093 7.309 -6.863 1 98.31 95 ASP A O 1
ATOM 704 N N . LEU A 1 96 ? 0.678 8.641 -6.891 1 98.62 96 LEU A N 1
ATOM 705 C CA . LEU A 1 96 ? 0.398 9.406 -5.688 1 98.62 96 LEU A CA 1
ATOM 706 C C . LEU A 1 96 ? 0.654 10.891 -5.922 1 98.62 96 LEU A C 1
ATOM 708 O O . LEU A 1 96 ? 1.739 11.281 -6.359 1 98.62 96 LEU A O 1
ATOM 712 N N . CYS A 1 97 ? -0.368 11.664 -5.746 1 98.81 97 CYS A N 1
ATOM 713 C CA . CYS A 1 97 ? -0.198 13.102 -5.625 1 98.81 97 CYS A CA 1
ATOM 714 C C . CYS A 1 97 ? -0.135 13.531 -4.164 1 98.81 97 CYS A C 1
ATOM 716 O O . CYS A 1 97 ? -1.113 13.383 -3.428 1 98.81 97 CYS A O 1
ATOM 718 N N . LEU A 1 98 ? 0.984 14.047 -3.754 1 98.88 98 LEU A N 1
ATOM 719 C CA . LEU A 1 98 ? 1.172 14.453 -2.367 1 98.88 98 LEU A CA 1
ATOM 720 C C . LEU A 1 98 ? 1.182 15.977 -2.246 1 98.88 98 LEU A C 1
ATOM 722 O O . LEU A 1 98 ? 2.092 16.641 -2.75 1 98.88 98 LEU A O 1
ATOM 726 N N . ILE A 1 99 ? 0.173 16.5 -1.564 1 98.56 99 ILE A N 1
ATOM 727 C CA . ILE A 1 99 ? 0.068 17.922 -1.326 1 98.56 99 ILE A CA 1
ATOM 728 C C . ILE A 1 99 ? 1.015 18.328 -0.199 1 98.56 99 ILE A C 1
ATOM 730 O O . ILE A 1 99 ? 0.815 17.953 0.957 1 98.56 99 ILE A O 1
ATOM 734 N N . CYS A 1 100 ? 2.004 19.078 -0.611 1 97.69 100 CYS A N 1
ATOM 735 C CA . CYS A 1 100 ? 2.998 19.609 0.309 1 97.69 100 CYS A CA 1
ATOM 736 C C . CYS A 1 100 ? 2.918 21.125 0.375 1 97.69 100 CYS A C 1
ATOM 738 O O . CYS A 1 100 ? 3.854 21.828 -0.025 1 97.69 100 CYS A O 1
ATOM 740 N N . ALA A 1 101 ? 1.861 21.562 0.933 1 94.75 101 ALA A N 1
ATOM 741 C CA . ALA A 1 101 ? 1.56 22.984 1.009 1 94.75 101 ALA A CA 1
ATOM 742 C C . ALA A 1 101 ? 0.716 23.297 2.24 1 94.75 101 ALA A C 1
ATOM 744 O O . ALA A 1 101 ? 0.11 22.406 2.832 1 94.75 101 ALA A O 1
ATOM 745 N N . PRO A 1 102 ? 0.739 24.547 2.617 1 92 102 PRO A N 1
ATOM 746 C CA . PRO A 1 102 ? -0.104 24.938 3.752 1 92 102 PRO A CA 1
ATOM 747 C C . PRO A 1 102 ? -1.594 24.766 3.463 1 92 102 PRO A C 1
ATOM 749 O O . PRO A 1 102 ? -1.986 24.578 2.307 1 92 102 PRO A O 1
ATOM 752 N N . ALA A 1 103 ? -2.357 24.844 4.477 1 92.88 103 ALA A N 1
ATOM 753 C CA . ALA A 1 103 ? -3.785 24.547 4.402 1 92.88 103 ALA A CA 1
ATOM 754 C C . ALA A 1 103 ? -4.477 25.453 3.387 1 92.88 103 ALA A C 1
ATOM 756 O O . ALA A 1 103 ? -5.402 25.031 2.693 1 92.88 103 ALA A O 1
ATOM 757 N N . ASN A 1 104 ? -4.027 26.719 3.287 1 92.25 104 ASN A N 1
ATOM 758 C CA . ASN A 1 104 ? -4.668 27.672 2.385 1 92.25 104 ASN A CA 1
ATOM 759 C C . ASN A 1 104 ? -4.473 27.266 0.924 1 92.25 104 ASN A C 1
ATOM 761 O O . ASN A 1 104 ? -5.203 27.734 0.048 1 92.25 104 ASN A O 1
ATOM 765 N N . ALA A 1 105 ? -3.562 26.406 0.696 1 94.75 105 ALA A N 1
ATOM 766 C CA . ALA A 1 105 ? -3.268 26 -0.677 1 94.75 105 ALA A CA 1
ATOM 767 C C . ALA A 1 105 ? -3.9 24.656 -1.004 1 94.75 105 ALA A C 1
ATOM 769 O O . ALA A 1 105 ? -3.859 24.203 -2.15 1 94.75 105 ALA A O 1
ATOM 770 N N . HIS A 1 106 ? -4.512 23.984 -0.086 1 96.75 106 HIS A N 1
ATOM 771 C CA . HIS A 1 106 ? -5.035 22.641 -0.295 1 96.75 106 HIS A CA 1
ATOM 772 C C . HIS A 1 106 ? -6.094 22.625 -1.396 1 96.75 106 HIS A C 1
ATOM 774 O O . HIS A 1 106 ? -5.91 21.984 -2.43 1 96.75 106 HIS A O 1
ATOM 780 N N . PHE A 1 107 ? -7.105 23.422 -1.241 1 96.44 107 PHE A N 1
ATOM 781 C CA . PHE A 1 107 ? -8.234 23.359 -2.158 1 96.44 107 PHE A CA 1
ATOM 782 C C . PHE A 1 107 ? -7.828 23.812 -3.557 1 96.44 107 PHE A C 1
ATOM 784 O O . PHE A 1 107 ? -8.094 23.109 -4.539 1 96.44 107 PHE A O 1
ATOM 791 N N . PRO A 1 108 ? -7.098 24.938 -3.672 1 96.75 108 PRO A N 1
ATOM 792 C CA . PRO A 1 108 ? -6.648 25.328 -5.012 1 96.75 108 PRO A CA 1
ATOM 793 C C . PRO A 1 108 ? -5.816 24.25 -5.695 1 96.75 108 PRO A C 1
ATOM 795 O O . PRO A 1 108 ? -5.965 24.016 -6.898 1 96.75 108 PRO A O 1
ATOM 798 N N . LEU A 1 109 ? -4.996 23.594 -5.004 1 98 109 LEU A N 1
ATOM 799 C CA . LEU A 1 109 ? -4.164 22.531 -5.578 1 98 109 LEU A CA 1
ATOM 800 C C . LEU A 1 109 ? -5.012 21.328 -5.984 1 98 109 LEU A C 1
ATOM 802 O O . LEU A 1 109 ? -4.777 20.734 -7.035 1 98 109 LEU A O 1
ATOM 806 N N . LEU A 1 110 ? -5.953 21 -5.141 1 97.69 110 LEU A N 1
ATOM 807 C CA . LEU A 1 110 ? -6.855 19.906 -5.469 1 97.69 110 LEU A CA 1
ATOM 808 C C . LEU A 1 110 ? -7.637 20.203 -6.746 1 97.69 110 LEU A C 1
ATOM 810 O O . LEU A 1 110 ? -7.809 19.328 -7.594 1 97.69 110 LEU A O 1
ATOM 814 N N . GLU A 1 111 ? -8.047 21.422 -6.852 1 97.06 111 GLU A N 1
ATOM 815 C CA . GLU A 1 111 ? -8.766 21.828 -8.055 1 97.06 111 GLU A CA 1
ATOM 816 C C . GLU A 1 111 ? -7.883 21.688 -9.297 1 97.06 111 GLU A C 1
ATOM 818 O O . GLU A 1 111 ? -8.375 21.344 -10.375 1 97.06 111 GLU A O 1
ATOM 823 N N . LYS A 1 112 ? -6.691 21.922 -9.086 1 97.62 112 LYS A N 1
ATOM 824 C CA . LYS A 1 112 ? -5.75 21.859 -10.203 1 97.62 112 LYS A CA 1
ATOM 825 C C . LYS A 1 112 ? -5.539 20.422 -10.656 1 97.62 112 LYS A C 1
ATOM 827 O O . LYS A 1 112 ? -5.41 20.156 -11.852 1 97.62 112 LYS A O 1
ATOM 832 N N . ILE A 1 113 ? -5.605 19.438 -9.781 1 98.25 113 ILE A N 1
ATOM 833 C CA . ILE A 1 113 ? -5.133 18.109 -10.156 1 98.25 113 ILE A CA 1
ATOM 834 C C . ILE A 1 113 ? -6.328 17.188 -10.398 1 98.25 113 ILE A C 1
ATOM 836 O O . ILE A 1 113 ? -6.18 16.109 -10.977 1 98.25 113 ILE A O 1
ATOM 840 N N . ARG A 1 114 ? -7.496 17.531 -10 1 96.12 114 ARG A N 1
ATOM 841 C CA . ARG A 1 114 ? -8.641 16.641 -9.867 1 96.12 114 ARG A CA 1
ATOM 842 C C . ARG A 1 114 ? -9 16.016 -11.211 1 96.12 114 ARG A C 1
ATOM 844 O O . ARG A 1 114 ? -9.508 14.891 -11.258 1 96.12 114 ARG A O 1
ATOM 851 N N . 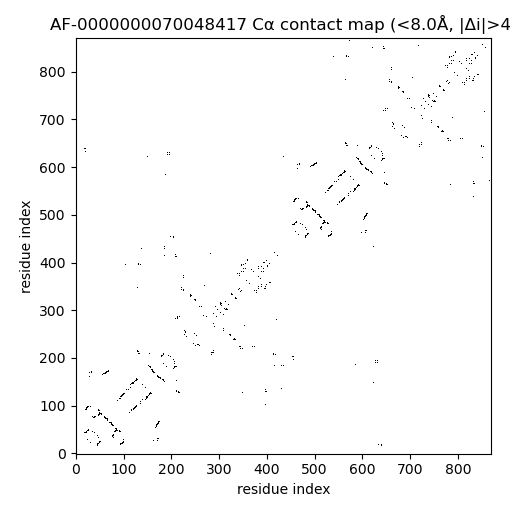HIS A 1 115 ? -8.641 16.656 -12.352 1 96.69 115 HIS A N 1
ATOM 852 C CA . HIS A 1 115 ? -9.023 16.141 -13.664 1 96.69 115 HIS A CA 1
ATOM 853 C C . HIS A 1 115 ? -7.895 15.305 -14.266 1 96.69 115 HIS A C 1
ATOM 855 O O . HIS A 1 115 ? -8.047 14.742 -15.352 1 96.69 115 HIS A O 1
ATOM 861 N N . HIS A 1 116 ? -6.832 15.172 -13.625 1 98.06 116 HIS A N 1
ATOM 862 C CA . HIS A 1 116 ? -5.648 14.625 -14.289 1 98.06 116 HIS A CA 1
ATOM 863 C C . HIS A 1 116 ? -5.219 13.312 -13.648 1 98.06 116 HIS A C 1
ATOM 865 O O . HIS A 1 116 ? -4.219 12.719 -14.062 1 98.06 116 HIS A O 1
ATOM 871 N N . LEU A 1 117 ? -5.965 12.797 -12.711 1 97 117 LEU A N 1
ATOM 872 C CA . LEU A 1 117 ? -5.574 11.586 -12 1 97 117 LEU A CA 1
ATOM 873 C C . LEU A 1 117 ? -5.68 10.367 -12.914 1 97 117 LEU A C 1
ATOM 875 O O . LEU A 1 117 ? -6.586 10.289 -13.75 1 97 117 LEU A O 1
ATOM 879 N N . LYS A 1 118 ? -4.793 9.469 -12.797 1 94.69 118 LYS A N 1
ATOM 880 C CA . LYS A 1 118 ? -5.004 8.148 -13.398 1 94.69 118 LYS A CA 1
ATOM 881 C C . LYS A 1 118 ? -5.969 7.316 -12.562 1 94.69 118 LYS A C 1
ATOM 883 O O . LYS A 1 118 ? -6.234 7.637 -11.398 1 94.69 118 LYS A O 1
ATOM 888 N N . ALA A 1 119 ? -6.445 6.266 -13.141 1 90.94 119 ALA A N 1
ATOM 889 C CA . ALA A 1 119 ? -7.402 5.41 -12.445 1 90.94 119 ALA A CA 1
ATOM 890 C C . ALA A 1 119 ? -6.809 4.855 -11.156 1 90.94 119 ALA A C 1
ATOM 892 O O . ALA A 1 119 ? -5.699 4.316 -11.156 1 90.94 119 ALA A O 1
ATOM 893 N N . GLY A 1 120 ? -7.527 5.094 -10.062 1 91.06 120 GLY A N 1
ATOM 894 C CA . GLY A 1 120 ? -7.066 4.609 -8.773 1 91.06 120 GLY A CA 1
ATOM 895 C C . GLY A 1 120 ? -6.039 5.52 -8.133 1 91.06 120 GLY A C 1
ATOM 896 O O . GLY A 1 120 ? -5.348 5.121 -7.188 1 91.06 120 GLY A O 1
ATOM 897 N N . GLY A 1 121 ? -5.953 6.73 -8.633 1 95.06 121 GLY A N 1
ATOM 898 C CA . GLY A 1 121 ? -4.98 7.68 -8.109 1 95.06 121 GLY A CA 1
ATOM 899 C C . GLY A 1 121 ? -5.148 7.949 -6.629 1 95.06 121 GLY A C 1
ATOM 900 O O . GLY A 1 121 ? -6.273 8.031 -6.129 1 95.06 121 GLY A O 1
ATOM 901 N N . ILE A 1 122 ? -3.994 8.031 -5.926 1 97.25 122 ILE A N 1
ATOM 902 C CA . ILE A 1 122 ? -3.98 8.328 -4.496 1 97.25 122 ILE A CA 1
ATOM 903 C C . ILE A 1 122 ? -3.623 9.797 -4.277 1 97.25 122 ILE A C 1
ATOM 905 O O . ILE A 1 122 ? -2.721 10.328 -4.93 1 97.25 122 ILE A O 1
ATOM 909 N N . ILE A 1 123 ? -4.387 10.461 -3.426 1 97.62 123 ILE A N 1
ATOM 910 C CA . ILE A 1 123 ? -4.055 11.82 -3.021 1 97.62 123 ILE A CA 1
ATOM 911 C C . ILE A 1 123 ? -3.756 11.852 -1.524 1 97.62 123 ILE A C 1
ATOM 913 O O . ILE A 1 123 ? -4.484 11.258 -0.726 1 97.62 123 ILE A O 1
ATOM 917 N N . GLY A 1 124 ? -2.645 12.438 -1.156 1 98.06 124 GLY A N 1
ATOM 918 C CA . GLY A 1 124 ? -2.328 12.648 0.248 1 98.06 124 GLY A CA 1
ATOM 919 C C . GLY A 1 124 ? -1.851 14.062 0.545 1 98.06 124 GLY A C 1
ATOM 920 O O . GLY A 1 124 ? -1.531 14.82 -0.371 1 98.06 124 GLY A O 1
ATOM 921 N N . THR A 1 125 ? -1.911 14.414 1.807 1 98.19 125 THR A N 1
ATOM 922 C CA . THR A 1 125 ? -1.275 15.656 2.234 1 98.19 125 THR A CA 1
ATOM 923 C C . THR A 1 125 ? -0.268 15.398 3.35 1 98.19 125 THR A C 1
ATOM 925 O O . THR A 1 125 ? -0.499 14.547 4.215 1 98.19 125 THR A O 1
ATOM 928 N N . ALA A 1 126 ? 0.794 16.156 3.281 1 96.25 126 ALA A N 1
ATOM 929 C CA . ALA A 1 126 ? 1.87 16 4.258 1 96.25 126 ALA A CA 1
ATOM 930 C C . ALA A 1 126 ? 1.482 16.609 5.605 1 96.25 126 ALA A C 1
ATOM 932 O O . ALA A 1 126 ? 2.109 16.312 6.625 1 96.25 126 ALA A O 1
ATOM 933 N N . PHE A 1 127 ? 0.413 17.359 5.656 1 92.5 127 PHE A N 1
ATOM 934 C CA . PHE A 1 127 ? -0.11 17.969 6.871 1 92.5 127 PHE A CA 1
ATOM 935 C C . PHE A 1 127 ? -1.609 18.219 6.75 1 92.5 127 PHE A C 1
ATOM 937 O O . PHE A 1 127 ? -2.041 19.094 6.004 1 92.5 127 PHE A O 1
ATOM 944 N N . GLY A 1 128 ? -2.369 17.516 7.566 1 90.94 128 GLY A N 1
ATOM 945 C CA . GLY A 1 128 ? -3.793 17.438 7.281 1 90.94 128 GLY A CA 1
ATOM 946 C C . GLY A 1 128 ? -4.633 18.344 8.172 1 90.94 128 GLY A C 1
ATOM 947 O O . GLY A 1 128 ? -5.863 18.281 8.133 1 90.94 128 GLY A O 1
ATOM 948 N N . GLN A 1 129 ? -3.99 19.203 8.984 1 81.56 129 GLN A N 1
ATOM 949 C CA . GLN A 1 129 ? -4.832 20.062 9.82 1 81.56 129 GLN A CA 1
ATOM 950 C C . GLN A 1 129 ? -5.57 21.094 8.984 1 81.56 129 GLN A C 1
ATOM 952 O O . GLN A 1 129 ? -5.035 21.609 8 1 81.56 129 GLN A O 1
ATOM 957 N N . GLY A 1 130 ? -6.836 21.266 9.281 1 84.38 130 GLY A N 1
ATOM 958 C CA . GLY A 1 130 ? -7.602 22.344 8.664 1 84.38 130 GLY A CA 1
ATOM 959 C C . GLY A 1 130 ? -8.695 21.844 7.738 1 84.38 130 GLY A C 1
ATOM 960 O O . GLY A 1 130 ? -9.031 22.484 6.746 1 84.38 130 GLY A O 1
ATOM 961 N N . GLY A 1 131 ? -9.125 20.609 7.895 1 93.06 131 GLY A N 1
ATOM 962 C CA . GLY A 1 131 ? -10.289 20.141 7.156 1 93.06 131 GLY A CA 1
ATOM 963 C C . GLY A 1 131 ? -9.953 19.672 5.758 1 93.06 131 GLY A C 1
ATOM 964 O O . GLY A 1 131 ? -10.664 19.984 4.801 1 93.06 131 GLY A O 1
ATOM 965 N N . PHE A 1 132 ? -8.891 19.016 5.609 1 95.38 132 PHE A N 1
ATOM 966 C CA . PHE A 1 132 ? -8.469 18.516 4.309 1 95.38 132 PHE A CA 1
ATOM 967 C C . PHE A 1 132 ? -9.547 17.641 3.688 1 95.38 132 PHE A C 1
ATOM 969 O O . PHE A 1 132 ? -9.758 17.672 2.473 1 95.38 132 PHE A O 1
ATOM 976 N N . ASP A 1 133 ? -10.188 16.828 4.516 1 93.06 133 ASP A N 1
ATOM 977 C CA . ASP A 1 133 ? -11.234 15.938 4.027 1 93.06 133 ASP A CA 1
ATOM 978 C C . ASP A 1 133 ? -12.391 16.719 3.42 1 93.06 133 ASP A C 1
ATOM 980 O O . ASP A 1 133 ? -12.984 16.297 2.422 1 93.06 133 ASP A O 1
ATOM 984 N N . TRP A 1 134 ? -12.695 17.859 3.949 1 93.19 134 TRP A N 1
ATOM 985 C CA . TRP A 1 134 ? -13.766 18.688 3.4 1 93.19 134 TRP A CA 1
ATOM 986 C C . TRP A 1 134 ? -13.352 19.297 2.064 1 93.19 134 TRP A C 1
ATOM 988 O O . TRP A 1 134 ? -14.164 19.391 1.142 1 93.19 134 TRP A O 1
ATOM 998 N N . ALA A 1 135 ? -12.125 19.719 2.018 1 94.5 135 ALA A N 1
ATOM 999 C CA . ALA A 1 135 ? -11.602 20.188 0.739 1 94.5 135 ALA A CA 1
ATOM 1000 C C . ALA A 1 135 ? -11.672 19.094 -0.322 1 94.5 135 ALA A C 1
ATOM 1002 O O . ALA A 1 135 ? -12.031 19.359 -1.471 1 94.5 135 ALA A O 1
ATOM 1003 N N . MET A 1 136 ? -11.367 17.922 0.045 1 92.81 136 MET A N 1
ATOM 1004 C CA . MET A 1 136 ? -11.422 16.781 -0.853 1 92.81 136 MET A CA 1
ATOM 1005 C C . MET A 1 136 ? -12.844 16.547 -1.348 1 92.81 136 MET A C 1
ATOM 1007 O O . MET A 1 136 ? -13.07 16.344 -2.543 1 92.81 136 MET A O 1
ATOM 1011 N N . LEU A 1 137 ? -13.766 16.547 -0.422 1 89.12 137 LEU A N 1
ATOM 1012 C CA . LEU A 1 137 ? -15.156 16.328 -0.784 1 89.12 137 LEU A CA 1
ATOM 1013 C C . LEU A 1 137 ? -15.633 17.359 -1.801 1 89.12 137 LEU A C 1
ATOM 1015 O O . LEU A 1 137 ? -16.281 17.016 -2.789 1 89.12 137 LEU A O 1
ATOM 1019 N N . LYS A 1 138 ? -15.258 18.547 -1.525 1 90.38 138 LYS A N 1
ATOM 1020 C CA . LYS A 1 138 ? -15.688 19.609 -2.422 1 90.38 138 LYS A CA 1
ATOM 1021 C C . LYS A 1 138 ? -15.008 19.484 -3.785 1 90.38 138 LYS A C 1
ATOM 1023 O O . LYS A 1 138 ? -15.664 19.578 -4.82 1 90.38 138 LYS A O 1
ATOM 1028 N N . ALA A 1 139 ? -13.734 19.25 -3.787 1 93.12 139 ALA A N 1
ATOM 1029 C CA . ALA A 1 139 ? -12.953 19.188 -5.02 1 93.12 139 ALA A CA 1
ATOM 1030 C C . ALA A 1 139 ? -13.398 18.016 -5.898 1 93.12 139 ALA A C 1
ATOM 1032 O O . ALA A 1 139 ? -13.367 18.109 -7.129 1 93.12 139 ALA A O 1
ATOM 1033 N N . PHE A 1 140 ? -13.875 17.016 -5.316 1 90.69 140 PHE A N 1
ATOM 1034 C CA . PHE A 1 140 ? -14.18 15.797 -6.066 1 90.69 140 PHE A CA 1
ATOM 1035 C C . PHE A 1 140 ? -15.672 15.492 -6.027 1 90.69 140 PHE A C 1
ATOM 1037 O O . PHE A 1 140 ? -16.078 14.336 -6.109 1 90.69 140 PHE A O 1
ATOM 1044 N N . GLU A 1 141 ? -16.406 16.469 -5.902 1 85.25 141 GLU A N 1
ATOM 1045 C CA . GLU A 1 141 ? -17.859 16.344 -5.91 1 85.25 141 GLU A CA 1
ATOM 1046 C C . GLU A 1 141 ? -18.375 15.852 -7.262 1 85.25 141 GLU A C 1
ATOM 1048 O O . GLU A 1 141 ? -19.281 15.023 -7.324 1 85.25 141 GLU A O 1
ATOM 1053 N N . ALA A 1 142 ? -17.766 16.359 -8.289 1 85.44 142 ALA A N 1
ATOM 1054 C CA . ALA A 1 142 ? -18.172 15.969 -9.633 1 85.44 142 ALA A CA 1
ATOM 1055 C C . ALA A 1 142 ? -17.703 14.555 -9.961 1 85.44 142 ALA A C 1
ATOM 1057 O O . ALA A 1 142 ? -16.562 14.195 -9.68 1 85.44 142 ALA A O 1
ATOM 1058 N N . GLU A 1 143 ? -18.5 13.82 -10.617 1 83.94 143 GLU A N 1
ATOM 1059 C CA . GLU A 1 143 ? -18.203 12.422 -10.938 1 83.94 143 GLU A CA 1
ATOM 1060 C C . GLU A 1 143 ? -16.984 12.312 -11.844 1 83.94 143 GLU A C 1
ATOM 1062 O O . GLU A 1 143 ? -16.172 11.391 -11.695 1 83.94 143 GLU A O 1
ATOM 1067 N N . ASP A 1 144 ? -16.891 13.156 -12.75 1 87.06 144 ASP A N 1
ATOM 1068 C CA . ASP A 1 144 ? -15.781 13.109 -13.703 1 87.06 144 ASP A CA 1
ATOM 1069 C C . ASP A 1 144 ? -14.438 13.312 -13 1 87.06 144 ASP A C 1
ATOM 1071 O O . ASP A 1 144 ? -13.398 12.859 -13.492 1 87.06 144 ASP A O 1
ATOM 1075 N N . CYS A 1 145 ? -14.445 13.984 -11.82 1 86.44 145 CYS A N 1
ATOM 1076 C CA . CYS A 1 145 ? -13.242 14.18 -11.023 1 86.44 145 CYS A CA 1
ATOM 1077 C C . CYS A 1 145 ? -13.031 13.008 -10.062 1 86.44 145 CYS A C 1
ATOM 1079 O O . CYS A 1 145 ? -11.898 12.633 -9.773 1 86.44 145 CYS A O 1
ATOM 1081 N N . ARG A 1 146 ? -14.07 12.438 -9.727 1 88.5 146 ARG A N 1
ATOM 1082 C CA . ARG A 1 146 ? -14.039 11.43 -8.664 1 88.5 146 ARG A CA 1
ATOM 1083 C C . ARG A 1 146 ? -13.75 10.047 -9.234 1 88.5 146 ARG A C 1
ATOM 1085 O O . ARG A 1 146 ? -13.172 9.195 -8.547 1 88.5 146 ARG A O 1
ATOM 1092 N N . LYS A 1 147 ? -14.062 9.828 -10.43 1 85.56 147 LYS A N 1
ATOM 1093 C CA . LYS A 1 147 ? -14.062 8.484 -11.008 1 85.56 147 LYS A CA 1
ATOM 1094 C C . LYS A 1 147 ? -12.664 7.867 -10.945 1 85.56 147 LYS A C 1
ATOM 1096 O O . LYS A 1 147 ? -12.531 6.645 -10.844 1 85.56 147 LYS A O 1
ATOM 1101 N N . ASN A 1 148 ? -11.641 8.695 -10.977 1 91.19 148 ASN A N 1
ATOM 1102 C CA . ASN A 1 148 ? -10.281 8.164 -11 1 91.19 148 ASN A CA 1
ATOM 1103 C C . ASN A 1 148 ? -9.648 8.164 -9.617 1 91.19 148 ASN A C 1
ATOM 1105 O O . ASN A 1 148 ? -8.57 7.602 -9.414 1 91.19 148 ASN A O 1
ATOM 1109 N N . LEU A 1 149 ? -10.328 8.734 -8.656 1 92.5 149 LEU A N 1
ATOM 1110 C CA . LEU A 1 149 ? -9.781 8.805 -7.301 1 92.5 149 LEU A CA 1
ATOM 1111 C C . LEU A 1 149 ? -9.922 7.461 -6.59 1 92.5 149 LEU A C 1
ATOM 1113 O O . LEU A 1 149 ? -11.039 6.945 -6.441 1 92.5 149 LEU A O 1
ATOM 1117 N N . GLY A 1 150 ? -8.812 6.949 -6.145 1 90.62 150 GLY A N 1
ATOM 1118 C CA . GLY A 1 150 ? -8.836 5.691 -5.41 1 90.62 150 GLY A CA 1
ATOM 1119 C C . GLY A 1 150 ? -9.039 5.875 -3.918 1 90.62 150 GLY A C 1
ATOM 1120 O O . GLY A 1 150 ? -9.93 5.266 -3.328 1 90.62 150 GLY A O 1
ATOM 1121 N N . CYS A 1 151 ? -8.203 6.645 -3.316 1 91.38 151 CYS A N 1
ATOM 1122 C CA . CYS A 1 151 ? -8.273 6.965 -1.896 1 91.38 151 CYS A CA 1
ATOM 1123 C C . CYS A 1 151 ? -7.5 8.242 -1.585 1 91.38 151 CYS A C 1
ATOM 1125 O O . CYS A 1 151 ? -6.816 8.789 -2.453 1 91.38 151 CYS A O 1
ATOM 1127 N N . TYR A 1 152 ? -7.734 8.75 -0.437 1 94.31 152 TYR A N 1
ATOM 1128 C CA . TYR A 1 152 ? -6.953 9.906 0 1 94.31 152 TYR A CA 1
ATOM 1129 C C . TYR A 1 152 ? -6.594 9.789 1.477 1 94.31 152 TYR A C 1
ATOM 1131 O O . TYR A 1 152 ? -7.223 9.031 2.219 1 94.31 152 TYR A O 1
ATOM 1139 N N . PHE A 1 153 ? -5.52 10.5 1.841 1 96.56 153 PHE A N 1
ATOM 1140 C CA . PHE A 1 153 ? -5.047 10.43 3.219 1 96.56 153 PHE A CA 1
ATOM 1141 C C . PHE A 1 153 ? -4.461 11.766 3.662 1 96.56 153 PHE A C 1
ATOM 1143 O O . PHE A 1 153 ? -4.23 12.648 2.836 1 96.56 153 PHE A O 1
ATOM 1150 N N . ALA A 1 154 ? -4.301 11.883 4.953 1 97.19 154 ALA A N 1
ATOM 1151 C CA . ALA A 1 154 ? -3.629 13.047 5.539 1 97.19 154 ALA A CA 1
ATOM 1152 C C . ALA A 1 154 ? -2.684 12.617 6.66 1 97.19 154 ALA A C 1
ATOM 1154 O O . ALA A 1 154 ? -3.02 11.75 7.465 1 97.19 154 ALA A O 1
ATOM 1155 N N . LEU A 1 155 ? -1.545 13.219 6.602 1 97.06 155 LEU A N 1
ATOM 1156 C CA . LEU A 1 155 ? -0.658 13.094 7.754 1 97.06 155 LEU A CA 1
ATOM 1157 C C . LEU A 1 155 ? -1.016 14.117 8.828 1 97.06 155 LEU A C 1
ATOM 1159 O O . LEU A 1 155 ? -1.348 15.266 8.516 1 97.06 155 LEU A O 1
ATOM 1163 N N . GLN A 1 156 ? -0.916 13.672 10.062 1 93.94 156 GLN A N 1
ATOM 1164 C CA . GLN A 1 156 ? -1.162 14.586 11.18 1 93.94 156 GLN A CA 1
ATOM 1165 C C . GLN A 1 156 ? -0.053 15.625 11.289 1 93.94 156 GLN A C 1
ATOM 1167 O O . GLN A 1 156 ? -0.312 16.781 11.633 1 93.94 156 GLN A O 1
ATOM 1172 N N . ASN A 1 157 ? 1.167 15.156 11.086 1 89.25 157 ASN A N 1
ATOM 1173 C CA . ASN A 1 157 ? 2.35 16 11.156 1 89.25 157 ASN A CA 1
ATOM 1174 C C . ASN A 1 157 ? 3.291 15.75 9.984 1 89.25 157 ASN A C 1
ATOM 1176 O O . ASN A 1 157 ? 3.289 14.664 9.398 1 89.25 157 ASN A O 1
ATOM 1180 N N . LEU A 1 158 ? 4.055 16.734 9.711 1 91.12 158 LEU A N 1
ATOM 1181 C CA . LEU A 1 158 ? 5.109 16.547 8.719 1 91.12 158 LEU A CA 1
ATOM 1182 C C . LEU A 1 158 ? 6.121 15.508 9.18 1 91.12 158 LEU A C 1
ATOM 1184 O O . LEU A 1 158 ? 6.391 15.383 10.375 1 91.12 158 LEU A O 1
ATOM 1188 N N . PRO A 1 159 ? 6.691 14.789 8.188 1 92.62 159 PRO A N 1
ATOM 1189 C CA . PRO A 1 159 ? 7.73 13.828 8.578 1 92.62 159 PRO A CA 1
ATOM 1190 C C . PRO A 1 159 ? 8.922 14.5 9.258 1 92.62 159 PRO A C 1
ATOM 1192 O O . PRO A 1 159 ? 9.562 13.898 10.117 1 92.62 159 PRO A O 1
ATOM 1195 N N . TRP A 1 160 ? 9.203 15.75 8.836 1 88.5 160 TRP A N 1
ATOM 1196 C CA . TRP A 1 160 ? 10.312 16.516 9.375 1 88.5 160 TRP A CA 1
ATOM 1197 C C . TRP A 1 160 ? 9.992 18.016 9.375 1 88.5 160 TRP A C 1
ATOM 1199 O O . TRP A 1 160 ? 9.281 18.5 8.492 1 88.5 160 TRP A O 1
ATOM 1209 N N . LEU A 1 161 ? 10.578 18.641 10.383 1 83.56 161 LEU A N 1
ATOM 1210 C CA . LEU A 1 161 ? 10.781 20.078 10.172 1 83.56 161 LEU A CA 1
ATOM 1211 C C . LEU A 1 161 ? 11.891 20.328 9.156 1 83.56 161 LEU A C 1
ATOM 1213 O O . LEU A 1 161 ? 12.883 19.594 9.125 1 83.56 161 LEU A O 1
ATOM 1217 N N . CYS A 1 162 ? 11.633 21.281 8.273 1 89.5 162 CYS A N 1
ATOM 1218 C CA . CYS A 1 162 ? 12.602 21.516 7.215 1 89.5 162 CYS A CA 1
ATOM 1219 C C . CYS A 1 162 ? 12.594 22.984 6.789 1 89.5 162 CYS A C 1
ATOM 1221 O O . CYS A 1 162 ? 11.641 23.703 7.074 1 89.5 162 CYS A O 1
ATOM 1223 N N . ARG A 1 163 ? 13.719 23.344 6.203 1 89.75 163 ARG A N 1
ATOM 1224 C CA . ARG A 1 163 ? 13.891 24.719 5.777 1 89.75 163 ARG A CA 1
ATOM 1225 C C . ARG A 1 163 ? 14.688 24.797 4.48 1 89.75 163 ARG A C 1
ATOM 1227 O O . ARG A 1 163 ? 15.758 24.188 4.363 1 89.75 163 ARG A O 1
ATOM 1234 N N . ILE A 1 164 ? 14.203 25.594 3.574 1 95.06 164 ILE A N 1
ATOM 1235 C CA . ILE A 1 164 ? 14.914 25.812 2.316 1 95.06 164 ILE A CA 1
ATOM 1236 C C . ILE A 1 164 ? 16.203 26.594 2.576 1 95.06 164 ILE A C 1
ATOM 1238 O O . ILE A 1 164 ? 16.172 27.625 3.26 1 95.06 164 ILE A O 1
ATOM 1242 N N . ILE A 1 165 ? 17.281 26.078 2.094 1 95.38 165 ILE A N 1
ATOM 1243 C CA . ILE A 1 165 ? 18.547 26.797 2.088 1 95.38 165 ILE A CA 1
ATOM 1244 C C . ILE A 1 165 ? 18.641 27.672 0.838 1 95.38 165 ILE A C 1
ATOM 1246 O O . ILE A 1 165 ? 18.953 28.859 0.927 1 95.38 165 ILE A O 1
ATOM 1250 N N . GLN A 1 166 ? 18.406 27.016 -0.256 1 97.25 166 GLN A N 1
ATOM 1251 C CA . GLN A 1 166 ? 18.344 27.672 -1.561 1 97.25 166 GLN A CA 1
ATOM 1252 C C . GLN A 1 166 ? 17.172 27.141 -2.379 1 97.25 166 GLN A C 1
ATOM 1254 O O . GLN A 1 166 ? 17.125 25.969 -2.717 1 97.25 166 GLN A O 1
ATOM 1259 N N . TYR A 1 167 ? 16.344 28.047 -2.748 1 97.38 167 TYR A N 1
ATOM 1260 C CA . TYR A 1 167 ? 15.102 27.672 -3.416 1 97.38 167 TYR A CA 1
ATOM 1261 C C . TYR A 1 167 ? 15.391 26.906 -4.703 1 97.38 167 TYR A C 1
ATOM 1263 O O . TYR A 1 167 ? 16.203 27.344 -5.523 1 97.38 167 TYR A O 1
ATOM 1271 N N . GLY A 1 168 ? 14.812 25.781 -4.832 1 97.94 168 GLY A N 1
ATOM 1272 C CA . GLY A 1 168 ? 14.906 24.984 -6.043 1 97.94 168 GLY A CA 1
ATOM 1273 C C . GLY A 1 168 ? 16.141 24.109 -6.082 1 97.94 168 GLY A C 1
ATOM 1274 O O . GLY A 1 168 ? 16.328 23.344 -7.027 1 97.94 168 GLY A O 1
ATOM 1275 N N . SER A 1 169 ? 16.953 24.141 -4.949 1 97.88 169 SER A N 1
ATOM 1276 C CA . SER A 1 169 ? 18.203 23.406 -5.125 1 97.88 169 SER A CA 1
ATOM 1277 C C . SER A 1 169 ? 18.656 22.766 -3.814 1 97.88 169 SER A C 1
ATOM 1279 O O . SER A 1 169 ? 19.391 21.781 -3.82 1 97.88 169 SER A O 1
ATOM 1281 N N . ALA A 1 170 ? 18.234 23.391 -2.715 1 98.25 170 ALA A N 1
ATOM 1282 C CA . ALA A 1 170 ? 18.75 22.844 -1.467 1 98.25 170 ALA A CA 1
ATOM 1283 C C . ALA A 1 170 ? 17.781 23.094 -0.314 1 98.25 170 ALA A C 1
ATOM 1285 O O . ALA A 1 170 ? 17.188 24.172 -0.214 1 98.25 170 ALA A O 1
ATOM 1286 N N . VAL A 1 171 ? 17.672 22.078 0.565 1 97.19 171 VAL A N 1
ATOM 1287 C CA . VAL A 1 171 ? 16.812 22.109 1.747 1 97.19 171 VAL A CA 1
ATOM 1288 C C . VAL A 1 171 ? 17.5 21.391 2.902 1 97.19 171 VAL A C 1
ATOM 1290 O O . VAL A 1 171 ? 18.375 20.531 2.682 1 97.19 171 VAL A O 1
ATOM 1293 N N . GLU A 1 172 ? 17.203 21.797 4.156 1 95.12 172 GLU A N 1
ATOM 1294 C CA . GLU A 1 172 ? 17.781 21.141 5.32 1 95.12 172 GLU A CA 1
ATOM 1295 C C . GLU A 1 172 ? 16.688 20.578 6.234 1 95.12 172 GLU A C 1
ATOM 1297 O O . GLU A 1 172 ? 15.641 21.188 6.41 1 95.12 172 GLU A O 1
ATOM 1302 N N . LEU A 1 173 ? 17.047 19.375 6.73 1 91.75 173 LEU A N 1
ATOM 1303 C CA . LEU A 1 173 ? 16.172 18.781 7.738 1 91.75 173 LEU A CA 1
ATOM 1304 C C . LEU A 1 173 ? 16.578 19.234 9.141 1 91.75 173 LEU A C 1
ATOM 1306 O O . LEU A 1 173 ? 17.766 19.328 9.445 1 91.75 173 LEU A O 1
ATOM 1310 N N . ILE A 1 174 ? 15.68 19.5 9.969 1 81.38 174 ILE A N 1
ATOM 1311 C CA . ILE A 1 174 ? 15.945 20 11.312 1 81.38 174 ILE A CA 1
ATOM 1312 C C . ILE A 1 174 ? 15.453 19 12.344 1 81.38 174 ILE A C 1
ATOM 1314 O O . ILE A 1 174 ? 16.141 18.703 13.32 1 81.38 174 ILE A O 1
ATOM 1318 N N . GLY A 1 175 ? 14.305 18.391 12.227 1 80.19 175 GLY A N 1
ATOM 1319 C CA . GLY A 1 175 ? 13.734 17.531 13.25 1 80.19 175 GLY A CA 1
ATOM 1320 C C . GLY A 1 175 ? 12.906 16.406 12.672 1 80.19 175 GLY A C 1
ATOM 1321 O O . GLY A 1 175 ? 11.68 16.5 12.578 1 80.19 175 GLY A O 1
ATOM 1322 N N . PRO A 1 176 ? 13.578 15.328 12.336 1 86.12 176 PRO A N 1
ATOM 1323 C CA . PRO A 1 176 ? 12.805 14.18 11.867 1 86.12 176 PRO A CA 1
ATOM 1324 C C . PRO A 1 176 ? 11.945 13.555 12.969 1 86.12 176 PRO A C 1
ATOM 1326 O O . PRO A 1 176 ? 12.359 13.508 14.133 1 86.12 176 PRO A O 1
ATOM 1329 N N . LYS A 1 177 ? 10.742 13.055 12.625 1 85 177 LYS A N 1
ATOM 1330 C CA . LYS A 1 177 ? 9.867 12.359 13.562 1 85 177 LYS A CA 1
ATOM 1331 C C . LYS A 1 177 ? 10.234 10.883 13.664 1 85 177 LYS A C 1
ATOM 1333 O O . LYS A 1 177 ? 10.914 10.344 12.789 1 85 177 LYS A O 1
ATOM 1338 N N . ASP A 1 178 ? 9.773 10.289 14.789 1 85.25 178 ASP A N 1
ATOM 1339 C CA . ASP A 1 178 ? 10.039 8.867 15 1 85.25 178 ASP A CA 1
ATOM 1340 C C . ASP A 1 178 ? 9.008 8.008 14.273 1 85.25 178 ASP A C 1
ATOM 1342 O O . ASP A 1 178 ? 9.297 6.867 13.898 1 85.25 178 ASP A O 1
ATOM 1346 N N . PHE A 1 179 ? 7.875 8.547 14.148 1 92.5 179 PHE A N 1
ATOM 1347 C CA . PHE A 1 179 ? 6.781 7.879 13.453 1 92.5 179 PHE A CA 1
ATOM 1348 C C . PHE A 1 179 ? 5.785 8.891 12.906 1 92.5 179 PHE A C 1
ATOM 1350 O O . PHE A 1 179 ? 5.836 10.07 13.258 1 92.5 179 PHE A O 1
ATOM 1357 N N . LEU A 1 180 ? 4.949 8.445 12.031 1 95.19 180 LEU A N 1
ATOM 1358 C CA . LEU A 1 180 ? 3.912 9.273 11.422 1 95.19 180 LEU A CA 1
ATOM 1359 C C . LEU A 1 180 ? 2.525 8.766 11.805 1 95.19 180 LEU A C 1
ATOM 1361 O O . LEU A 1 180 ? 2.355 7.586 12.125 1 95.19 180 LEU A O 1
ATOM 1365 N N . ASN A 1 181 ? 1.595 9.664 11.898 1 95.38 181 ASN A N 1
ATOM 1366 C CA . ASN A 1 181 ? 0.173 9.359 12.023 1 95.38 181 ASN A CA 1
ATOM 1367 C C . ASN A 1 181 ? -0.597 9.781 10.773 1 95.38 181 ASN A C 1
ATOM 1369 O O . ASN A 1 181 ? -0.386 10.875 10.25 1 95.38 181 ASN A O 1
ATOM 1373 N N . ALA A 1 182 ? -1.446 8.859 10.297 1 96.81 182 ALA A N 1
ATOM 1374 C CA . ALA A 1 182 ? -2.223 9.164 9.094 1 96.81 182 ALA A CA 1
ATOM 1375 C C . ALA A 1 182 ? -3.67 8.711 9.25 1 96.81 182 ALA A C 1
ATOM 1377 O O . ALA A 1 182 ? -3.975 7.855 10.086 1 96.81 182 ALA A O 1
ATOM 1378 N N . THR A 1 183 ? -4.512 9.328 8.539 1 95.44 183 THR A N 1
ATOM 1379 C CA . THR A 1 183 ? -5.863 8.828 8.32 1 95.44 183 THR A CA 1
ATOM 1380 C C . THR A 1 183 ? -6.129 8.625 6.832 1 95.44 183 THR A C 1
ATOM 1382 O O . THR A 1 183 ? -5.496 9.273 5.992 1 95.44 183 THR A O 1
ATOM 1385 N N . VAL A 1 184 ? -6.988 7.656 6.543 1 93.5 184 VAL A N 1
ATOM 1386 C CA . VAL A 1 184 ? -7.203 7.25 5.156 1 93.5 184 VAL A CA 1
ATOM 1387 C C . VAL A 1 184 ? -8.703 7.102 4.891 1 93.5 184 VAL A C 1
ATOM 1389 O O . VAL A 1 184 ? -9.445 6.594 5.738 1 93.5 184 VAL A O 1
ATOM 1392 N N . VAL A 1 185 ? -9.18 7.57 3.732 1 88.62 185 VAL A N 1
ATOM 1393 C CA . VAL A 1 185 ? -10.539 7.34 3.248 1 88.62 185 VAL A CA 1
ATOM 1394 C C . VAL A 1 185 ? -10.492 6.711 1.856 1 88.62 185 VAL A C 1
ATOM 1396 O O . VAL A 1 185 ? -9.758 7.18 0.982 1 88.62 185 VAL A O 1
ATOM 1399 N N . PRO A 1 186 ? -11.211 5.625 1.609 1 85 186 PRO A N 1
ATOM 1400 C CA . PRO A 1 186 ? -12.055 4.922 2.578 1 85 186 PRO A CA 1
ATOM 1401 C C . PRO A 1 186 ? -11.242 4.121 3.594 1 85 186 PRO A C 1
ATOM 1403 O O . PRO A 1 186 ? -10.07 3.832 3.361 1 85 186 PRO A O 1
ATOM 1406 N N . GLY A 1 187 ? -11.875 3.775 4.715 1 85.94 187 GLY A N 1
ATOM 1407 C CA . GLY A 1 187 ? -11.211 3.188 5.863 1 85.94 187 GLY A CA 1
ATOM 1408 C C . GLY A 1 187 ? -10.57 1.846 5.559 1 85.94 187 GLY A C 1
ATOM 1409 O O . GLY A 1 187 ? -9.531 1.503 6.133 1 85.94 187 GLY A O 1
ATOM 1410 N N . ASN A 1 188 ? -11.102 1.085 4.676 1 83.31 188 ASN A N 1
ATOM 1411 C CA . ASN A 1 188 ? -10.594 -0.245 4.367 1 83.31 188 ASN A CA 1
ATOM 1412 C C . ASN A 1 188 ? -9.242 -0.175 3.664 1 83.31 188 ASN A C 1
ATOM 1414 O O . ASN A 1 188 ? -8.516 -1.169 3.604 1 83.31 188 ASN A O 1
ATOM 1418 N N . MET A 1 189 ? -8.883 1.05 3.217 1 89.56 189 MET A N 1
ATOM 1419 C CA . MET A 1 189 ? -7.598 1.255 2.559 1 89.56 189 MET A CA 1
ATOM 1420 C C . MET A 1 189 ? -6.516 1.599 3.576 1 89.56 189 MET A C 1
ATOM 1422 O O . MET A 1 189 ? -5.344 1.748 3.219 1 89.56 189 MET A O 1
ATOM 1426 N N . GLY A 1 190 ? -6.875 1.66 4.773 1 93.12 190 GLY A N 1
ATOM 1427 C CA . GLY A 1 190 ? -5.984 2.172 5.805 1 93.12 190 GLY A CA 1
ATOM 1428 C C . GLY A 1 190 ? -4.68 1.403 5.902 1 93.12 190 GLY A C 1
ATOM 1429 O O . GLY A 1 190 ? -3.602 1.996 5.863 1 93.12 190 GLY A O 1
ATOM 1430 N N . GLN A 1 191 ? -4.746 0.131 5.898 1 94.31 191 GLN A N 1
ATOM 1431 C CA . GLN A 1 191 ? -3.568 -0.688 6.164 1 94.31 191 GLN A CA 1
ATOM 1432 C C . GLN A 1 191 ? -2.584 -0.629 5 1 94.31 191 GLN A C 1
ATOM 1434 O O . GLN A 1 191 ? -1.418 -0.271 5.184 1 94.31 191 GLN A O 1
ATOM 1439 N N . PRO A 1 192 ? -3.029 -0.862 3.766 1 96.06 192 PRO A N 1
ATOM 1440 C CA . PRO A 1 192 ? -2.049 -0.778 2.68 1 96.06 192 PRO A CA 1
ATOM 1441 C C . PRO A 1 192 ? -1.479 0.627 2.508 1 96.06 192 PRO A C 1
ATOM 1443 O O . PRO A 1 192 ? -0.298 0.784 2.188 1 96.06 192 PRO A O 1
ATOM 1446 N N . VAL A 1 193 ? -2.236 1.644 2.756 1 97.19 193 VAL A N 1
ATOM 1447 C CA . VAL A 1 193 ? -1.781 3.016 2.553 1 97.19 193 VAL A CA 1
ATOM 1448 C C . VAL A 1 193 ? -0.793 3.398 3.652 1 97.19 193 VAL A C 1
ATOM 1450 O O . VAL A 1 193 ? 0.224 4.043 3.385 1 97.19 193 VAL A O 1
ATOM 1453 N N . ARG A 1 194 ? -1.094 3.049 4.895 1 97.38 194 ARG A N 1
ATOM 1454 C CA . ARG A 1 194 ? -0.148 3.375 5.957 1 97.38 194 ARG A CA 1
ATOM 1455 C C . ARG A 1 194 ? 1.197 2.695 5.723 1 97.38 194 ARG A C 1
ATOM 1457 O O . ARG A 1 194 ? 2.248 3.266 6.023 1 97.38 194 ARG A O 1
ATOM 1464 N N . LEU A 1 195 ? 1.173 1.425 5.223 1 98.12 195 LEU A N 1
ATOM 1465 C CA . LEU A 1 195 ? 2.414 0.723 4.914 1 98.12 195 LEU A CA 1
ATOM 1466 C C . LEU A 1 195 ? 3.164 1.417 3.781 1 98.12 195 LEU A C 1
ATOM 1468 O O . LEU A 1 195 ? 4.391 1.544 3.828 1 98.12 195 LEU A O 1
ATOM 1472 N N . LEU A 1 196 ? 2.418 1.829 2.771 1 98.19 196 LEU A N 1
ATOM 1473 C CA . LEU A 1 196 ? 2.994 2.602 1.678 1 98.19 196 LEU A CA 1
ATOM 1474 C C . LEU A 1 196 ? 3.697 3.85 2.203 1 98.19 196 LEU A C 1
ATOM 1476 O O . LEU A 1 196 ? 4.844 4.125 1.836 1 98.19 196 LEU A O 1
ATOM 1480 N N . ILE A 1 197 ? 3.027 4.555 3.107 1 98.44 197 ILE A N 1
ATOM 1481 C CA . ILE A 1 197 ? 3.576 5.77 3.701 1 98.44 197 ILE A CA 1
ATOM 1482 C C . ILE A 1 197 ? 4.852 5.438 4.473 1 98.44 197 ILE A C 1
ATOM 1484 O O . ILE A 1 197 ? 5.863 6.133 4.34 1 98.44 197 ILE A O 1
ATOM 1488 N N . SER A 1 198 ? 4.809 4.367 5.238 1 98.12 198 SER A N 1
ATOM 1489 C CA . SER A 1 198 ? 5.961 3.936 6.016 1 98.12 198 SER A CA 1
ATOM 1490 C C . SER A 1 198 ? 7.176 3.701 5.125 1 98.12 198 SER A C 1
ATOM 1492 O O . SER A 1 198 ? 8.281 4.16 5.43 1 98.12 198 SER A O 1
ATOM 1494 N N . LEU A 1 199 ? 6.941 3.053 4.051 1 97.94 199 LEU A N 1
ATOM 1495 C CA . LEU A 1 199 ? 8.039 2.684 3.16 1 97.94 199 LEU A CA 1
ATOM 1496 C C . LEU A 1 199 ? 8.547 3.9 2.398 1 97.94 199 LEU A C 1
ATOM 1498 O O . LEU A 1 199 ? 9.758 4.031 2.172 1 97.94 199 LEU A O 1
ATOM 1502 N N . LEU A 1 200 ? 7.715 4.805 2.039 1 98.12 200 LEU A N 1
ATOM 1503 C CA . LEU A 1 200 ? 8.117 5.988 1.288 1 98.12 200 LEU A CA 1
ATOM 1504 C C . LEU A 1 200 ? 8.969 6.91 2.146 1 98.12 200 LEU A C 1
ATOM 1506 O O . LEU A 1 200 ? 9.945 7.488 1.661 1 98.12 200 LEU A O 1
ATOM 1510 N N . PHE A 1 201 ? 8.656 6.969 3.436 1 97.31 201 PHE A N 1
ATOM 1511 C CA . PHE A 1 201 ? 9.32 7.969 4.266 1 97.31 201 PHE A CA 1
ATOM 1512 C C . PHE A 1 201 ? 10.312 7.312 5.223 1 97.31 201 PHE A C 1
ATOM 1514 O O . PHE A 1 201 ? 10.977 7.996 6 1 97.31 201 PHE A O 1
ATOM 1521 N N . ASP A 1 202 ? 10.391 6.016 5.152 1 95.62 202 ASP A N 1
ATOM 1522 C CA . ASP A 1 202 ? 11.312 5.254 5.992 1 95.62 202 ASP A CA 1
ATOM 1523 C C . ASP A 1 202 ? 11.07 5.535 7.473 1 95.62 202 ASP A C 1
ATOM 1525 O O . ASP A 1 202 ? 12.008 5.754 8.234 1 95.62 202 ASP A O 1
ATOM 1529 N N . MET A 1 203 ? 9.758 5.613 7.832 1 94.81 203 MET A N 1
ATOM 1530 C CA . MET A 1 203 ? 9.266 5.797 9.195 1 94.81 203 MET A CA 1
ATOM 1531 C C . MET A 1 203 ? 7.996 4.984 9.422 1 94.81 203 MET A C 1
ATOM 1533 O O . MET A 1 203 ? 7.129 4.914 8.547 1 94.81 203 MET A O 1
ATOM 1537 N N . PRO A 1 204 ? 7.965 4.379 10.664 1 96 204 PRO A N 1
ATOM 1538 C CA . PRO A 1 204 ? 6.68 3.727 10.93 1 96 204 PRO A CA 1
ATOM 1539 C C . PRO A 1 204 ? 5.5 4.691 10.836 1 96 204 PRO A C 1
ATOM 1541 O O . PRO A 1 204 ? 5.625 5.863 11.203 1 96 204 PRO A O 1
ATOM 1544 N N . CYS A 1 205 ? 4.406 4.23 10.352 1 97.12 205 CYS A N 1
ATOM 1545 C CA . CYS A 1 205 ? 3.176 5.008 10.234 1 97.12 205 CYS A CA 1
ATOM 1546 C C . CYS A 1 205 ? 2.025 4.316 10.953 1 97.12 205 CYS A C 1
ATOM 1548 O O . CYS A 1 205 ? 1.806 3.115 10.773 1 97.12 205 CYS A O 1
ATOM 1550 N N . ARG A 1 206 ? 1.316 5.043 11.75 1 95.88 206 ARG A N 1
ATOM 1551 C CA . ARG A 1 206 ? 0.144 4.555 12.469 1 95.88 206 ARG A CA 1
ATOM 1552 C C . ARG A 1 206 ? -1.133 5.188 11.922 1 95.88 206 ARG A C 1
ATOM 1554 O O . ARG A 1 206 ? -1.101 6.293 11.383 1 95.88 206 ARG A O 1
ATOM 1561 N N . LEU A 1 207 ? -2.217 4.473 12.156 1 95.44 207 LEU A N 1
ATOM 1562 C CA . LEU A 1 207 ? -3.5 4.98 11.68 1 95.44 207 LEU A CA 1
ATOM 1563 C C . LEU A 1 207 ? -4.25 5.691 12.805 1 95.44 207 LEU A C 1
ATOM 1565 O O . LEU A 1 207 ? -4.371 5.156 13.914 1 95.44 207 LEU A O 1
ATOM 1569 N N . LEU A 1 208 ? -4.629 6.887 12.492 1 95.38 208 LEU A N 1
ATOM 1570 C CA . LEU A 1 208 ? -5.641 7.555 13.305 1 95.38 208 LEU A CA 1
ATOM 1571 C C . LEU A 1 208 ? -7.043 7.16 12.852 1 95.38 208 LEU A C 1
ATOM 1573 O O . LEU A 1 208 ? -7.242 6.773 11.695 1 95.38 208 LEU A O 1
ATOM 1577 N N . PRO A 1 209 ? -8.008 7.309 13.727 1 93.94 209 PRO A N 1
ATOM 1578 C CA . PRO A 1 209 ? -9.344 6.789 13.406 1 93.94 209 PRO A CA 1
ATOM 1579 C C . PRO A 1 209 ? -10.016 7.551 12.266 1 93.94 209 PRO A C 1
ATOM 1581 O O . PRO A 1 209 ? -10.797 6.969 11.508 1 93.94 209 PRO A O 1
ATOM 1584 N N . ASN A 1 210 ? -9.758 8.852 12.234 1 93.31 210 ASN A N 1
ATOM 1585 C CA . ASN A 1 210 ? -10.469 9.633 11.227 1 93.31 210 ASN A CA 1
ATOM 1586 C C . ASN A 1 210 ? -9.852 11.023 11.062 1 93.31 210 ASN A C 1
ATOM 1588 O O . ASN A 1 210 ? -8.93 11.391 11.789 1 93.31 210 ASN A O 1
ATOM 1592 N N . PHE A 1 211 ? -10.422 11.812 10.133 1 93.62 211 PHE A N 1
ATOM 1593 C CA . PHE A 1 211 ? -9.883 13.117 9.773 1 93.62 211 PHE A CA 1
ATOM 1594 C C . PHE A 1 211 ? -10.188 14.148 10.852 1 93.62 211 PHE A C 1
ATOM 1596 O O . PHE A 1 211 ? -9.406 15.07 11.07 1 93.62 211 PHE A O 1
ATOM 1603 N N . MET A 1 212 ? -11.297 14.008 11.531 1 95.44 212 MET A N 1
ATOM 1604 C CA . MET A 1 212 ? -11.656 14.945 12.594 1 95.44 212 MET A CA 1
ATOM 1605 C C . MET A 1 212 ? -10.633 14.914 13.719 1 95.44 212 MET A C 1
ATOM 1607 O O . MET A 1 212 ? -10.367 15.938 14.359 1 95.44 212 MET A O 1
ATOM 1611 N N . ALA A 1 213 ? -10.062 13.719 13.898 1 95.94 213 ALA A N 1
ATOM 1612 C CA . ALA A 1 213 ? -9 13.586 14.898 1 95.94 213 ALA A CA 1
ATOM 1613 C C . ALA A 1 213 ? -7.805 14.461 14.547 1 95.94 213 ALA A C 1
ATOM 1615 O O . ALA A 1 213 ? -7.117 14.969 15.43 1 95.94 213 ALA A O 1
ATOM 1616 N N . ILE A 1 214 ? -7.586 14.664 13.281 1 95.25 214 ILE A N 1
ATOM 1617 C CA . ILE A 1 214 ? -6.492 15.508 12.82 1 95.25 214 ILE A CA 1
ATOM 1618 C C . ILE A 1 214 ? -6.902 16.984 12.914 1 95.25 214 ILE A C 1
ATOM 1620 O O . ILE A 1 214 ? -6.16 17.797 13.453 1 95.25 214 ILE A O 1
ATOM 1624 N N . THR A 1 215 ? -8.102 17.266 12.516 1 95.69 215 THR A N 1
ATOM 1625 C CA . THR A 1 215 ? -8.594 18.641 12.484 1 95.69 215 THR A CA 1
ATOM 1626 C C . THR A 1 215 ? -8.719 19.203 13.898 1 95.69 215 THR A C 1
ATOM 1628 O O . THR A 1 215 ? -8.406 20.375 14.133 1 95.69 215 THR A O 1
ATOM 1631 N N . LEU A 1 216 ? -9.094 18.375 14.836 1 96.25 216 LEU A N 1
ATOM 1632 C CA . LEU A 1 216 ? -9.352 18.844 16.203 1 96.25 216 LEU A CA 1
ATOM 1633 C C . LEU A 1 216 ? -8.133 18.625 17.094 1 96.25 216 LEU A C 1
ATOM 1635 O O . LEU A 1 216 ? -8.172 18.953 18.281 1 96.25 216 LEU A O 1
ATOM 1639 N N . SER A 1 217 ? -7.125 18.062 16.5 1 94.12 217 SER A N 1
ATOM 1640 C CA . SER A 1 217 ? -5.926 17.922 17.328 1 94.12 217 SER A CA 1
ATOM 1641 C C . SER A 1 217 ? -5.375 19.281 17.734 1 94.12 217 SER A C 1
ATOM 1643 O O . SER A 1 217 ? -5.051 20.109 16.891 1 94.12 217 SER A O 1
ATOM 1645 N N . PRO A 1 218 ? -5.332 19.469 19.062 1 87.88 218 PRO A N 1
ATOM 1646 C CA . PRO A 1 218 ? -4.816 20.781 19.484 1 87.88 218 PRO A CA 1
ATOM 1647 C C . PRO A 1 218 ? -3.361 21 19.062 1 87.88 218 PRO A C 1
ATOM 1649 O O . PRO A 1 218 ? -2.496 20.172 19.375 1 87.88 218 PRO A O 1
ATOM 1652 N N . SER A 1 219 ? -3.166 22.031 18.391 1 90.06 219 SER A N 1
ATOM 1653 C CA . SER A 1 219 ? -1.85 22.344 17.844 1 90.06 219 SER A CA 1
ATOM 1654 C C . SER A 1 219 ? -1.708 23.844 17.578 1 90.06 219 SER A C 1
ATOM 1656 O O . SER A 1 219 ? -2.096 24.672 18.422 1 90.06 219 SER A O 1
ATOM 1658 N N . ASN A 1 220 ? -1.104 24.188 16.453 1 89.44 220 ASN A N 1
ATOM 1659 C CA . ASN A 1 220 ? -0.776 25.562 16.109 1 89.44 220 ASN A CA 1
ATOM 1660 C C . ASN A 1 220 ? -2.021 26.438 16.078 1 89.44 220 ASN A C 1
ATOM 1662 O O . ASN A 1 220 ? -1.957 27.625 16.406 1 89.44 220 ASN A O 1
ATOM 1666 N N . GLN A 1 221 ? -3.086 25.875 15.867 1 94.38 221 GLN A N 1
ATOM 1667 C CA . GLN A 1 221 ? -4.309 26.656 15.68 1 94.38 221 GLN A CA 1
ATOM 1668 C C . GLN A 1 221 ? -4.75 27.312 16.969 1 94.38 221 GLN A C 1
ATOM 1670 O O . GLN A 1 221 ? -5.492 28.297 16.953 1 94.38 221 GLN A O 1
ATOM 1675 N N . ILE A 1 222 ? -4.285 26.766 18.141 1 97.12 222 ILE A N 1
ATOM 1676 C CA . ILE A 1 222 ? -4.652 27.422 19.391 1 97.12 222 ILE A CA 1
ATOM 1677 C C . ILE A 1 222 ? -3.393 27.891 20.109 1 97.12 222 ILE A C 1
ATOM 1679 O O . ILE A 1 222 ? -3.43 28.875 20.844 1 97.12 222 ILE A O 1
ATOM 1683 N N . ILE A 1 223 ? -2.271 27.312 19.844 1 96.38 223 ILE A N 1
ATOM 1684 C CA . ILE A 1 223 ? -1.024 27.672 20.5 1 96.38 223 ILE A CA 1
ATOM 1685 C C . ILE A 1 223 ? -0.578 29.062 20.031 1 96.38 223 ILE A C 1
ATOM 1687 O O . ILE A 1 223 ? -0.333 29.953 20.844 1 96.38 223 ILE A O 1
ATOM 1691 N N . HIS A 1 224 ? -0.551 29.234 18.766 1 97.12 224 HIS A N 1
ATOM 1692 C CA . HIS A 1 224 ? 0.008 30.453 18.188 1 97.12 224 HIS A CA 1
ATOM 1693 C C . HIS A 1 224 ? -0.861 31.672 18.5 1 97.12 224 HIS A C 1
ATOM 1695 O O . HIS A 1 224 ? -0.357 32.688 18.953 1 97.12 224 HIS A O 1
ATOM 1701 N N . PRO A 1 225 ? -2.092 31.562 18.359 1 97.81 225 PRO A N 1
ATOM 1702 C CA . PRO A 1 225 ? -2.92 32.719 18.672 1 97.81 225 PRO A CA 1
ATOM 1703 C C . PRO A 1 225 ? -2.801 33.156 20.141 1 97.81 225 PRO A C 1
ATOM 1705 O O . PRO A 1 225 ? -2.686 34.344 20.438 1 97.81 225 PRO A O 1
ATOM 1708 N N . ALA A 1 226 ? -2.783 32.188 21.031 1 98.12 226 ALA A N 1
ATOM 1709 C CA . ALA A 1 226 ? -2.641 32.469 22.453 1 98.12 226 ALA A CA 1
ATOM 1710 C C . ALA A 1 226 ? -1.301 33.156 22.734 1 98.12 226 ALA A C 1
ATOM 1712 O O . ALA A 1 226 ? -1.243 34.156 23.438 1 98.12 226 ALA A O 1
ATOM 1713 N N . ARG A 1 227 ? -0.296 32.594 22.172 1 97.62 227 ARG A N 1
ATOM 1714 C CA . ARG A 1 227 ? 1.056 33.062 22.422 1 97.62 227 ARG A CA 1
ATOM 1715 C C . ARG A 1 227 ? 1.271 34.438 21.797 1 97.62 227 ARG A C 1
ATOM 1717 O O . ARG A 1 227 ? 1.844 35.344 22.422 1 97.62 227 ARG A O 1
ATOM 1724 N N . TYR A 1 228 ? 0.835 34.562 20.641 1 97.44 228 TYR A N 1
ATOM 1725 C CA . TYR A 1 228 ? 1.038 35.781 19.906 1 97.44 228 TYR A CA 1
ATOM 1726 C C . TYR A 1 228 ? 0.287 36.938 20.578 1 97.44 228 TYR A C 1
ATOM 1728 O O . TYR A 1 228 ? 0.794 38.062 20.656 1 97.44 228 TYR A O 1
ATOM 1736 N N . TYR A 1 229 ? -0.911 36.688 21.016 1 97.75 229 TYR A N 1
ATOM 1737 C CA . TYR A 1 229 ? -1.67 37.688 21.766 1 97.75 229 TYR A CA 1
ATOM 1738 C C . TYR A 1 229 ? -0.911 38.125 23.016 1 97.75 229 TYR A C 1
ATOM 1740 O O . TYR A 1 229 ? -0.825 39.312 23.312 1 97.75 229 TYR A O 1
ATOM 1748 N N . SER A 1 230 ? -0.369 37.219 23.719 1 98 230 SER A N 1
ATOM 1749 C CA . SER A 1 230 ? 0.353 37.531 24.953 1 98 230 SER A CA 1
ATOM 1750 C C . SER A 1 230 ? 1.525 38.469 24.672 1 98 230 SER A C 1
ATOM 1752 O O . SER A 1 230 ? 1.813 39.344 25.469 1 98 230 SER A O 1
ATOM 1754 N N . ILE A 1 231 ? 2.133 38.281 23.562 1 97.56 231 ILE A N 1
ATOM 1755 C CA . ILE A 1 231 ? 3.33 39.062 23.234 1 97.56 231 ILE A CA 1
ATOM 1756 C C . ILE A 1 231 ? 2.936 40.438 22.766 1 97.56 231 ILE A C 1
ATOM 1758 O O . ILE A 1 231 ? 3.576 41.438 23.125 1 97.56 231 ILE A O 1
ATOM 1762 N N . PHE A 1 232 ? 1.799 40.594 22.047 1 97.25 232 PHE A N 1
ATOM 1763 C CA . PHE A 1 232 ? 1.603 41.812 21.281 1 97.25 232 PHE A CA 1
ATOM 1764 C C . PHE A 1 232 ? 0.296 42.5 21.672 1 97.25 232 PHE A C 1
ATOM 1766 O O . PHE A 1 232 ? -0.121 43.469 21.047 1 97.25 232 PHE A O 1
ATOM 1773 N N . HIS A 1 233 ? -0.415 42.062 22.672 1 95.69 233 HIS A N 1
ATOM 1774 C CA . HIS A 1 233 ? -1.74 42.562 23 1 95.69 233 HIS A CA 1
ATOM 1775 C C . HIS A 1 233 ? -1.682 44.031 23.375 1 95.69 233 HIS A C 1
ATOM 1777 O O . HIS A 1 233 ? -2.688 44.75 23.281 1 95.69 233 HIS A O 1
ATOM 1783 N N . LYS A 1 234 ? -0.497 44.531 23.719 1 93.88 234 LYS A N 1
ATOM 1784 C CA . LYS A 1 234 ? -0.37 45.938 24.125 1 93.88 234 LYS A CA 1
ATOM 1785 C C . LYS A 1 234 ? 0.051 46.812 22.938 1 93.88 234 LYS A C 1
ATOM 1787 O O . LYS A 1 234 ? 0.162 48.031 23.078 1 93.88 234 LYS A O 1
ATOM 1792 N N . TRP A 1 235 ? 0.376 46.156 21.875 1 94.38 235 TRP A N 1
ATOM 1793 C CA . TRP A 1 235 ? 0.773 46.906 20.703 1 94.38 235 TRP A CA 1
ATOM 1794 C C . TRP A 1 235 ? -0.376 47.781 20.203 1 94.38 235 TRP A C 1
ATOM 1796 O O . TRP A 1 235 ? -1.516 47.312 20.109 1 94.38 235 TRP A O 1
ATOM 1806 N N . ASP A 1 236 ? -0.14 48.969 19.875 1 88.88 236 ASP A N 1
ATOM 1807 C CA . ASP A 1 236 ? -1.187 49.938 19.547 1 88.88 236 ASP A CA 1
ATOM 1808 C C . ASP A 1 236 ? -1.558 49.875 18.078 1 88.88 236 ASP A C 1
ATOM 1810 O O . ASP A 1 236 ? -2.408 50.656 17.609 1 88.88 236 ASP A O 1
ATOM 1814 N N . GLY A 1 237 ? -0.868 49.062 17.281 1 88.19 237 GLY A N 1
ATOM 1815 C CA . GLY A 1 237 ? -1.205 48.906 15.883 1 88.19 237 GLY A CA 1
ATOM 1816 C C . GLY A 1 237 ? -0.404 49.812 14.969 1 88.19 237 GLY A C 1
ATOM 1817 O O . GLY A 1 237 ? -0.506 49.719 13.742 1 88.19 237 GLY A O 1
ATOM 1818 N N . LYS A 1 238 ? 0.469 50.625 15.531 1 89.81 238 LYS A N 1
ATOM 1819 C CA . LYS A 1 238 ? 1.128 51.625 14.711 1 89.81 238 LYS A CA 1
ATOM 1820 C C . LYS A 1 238 ? 2.602 51.781 15.086 1 89.81 238 LYS A C 1
ATOM 1822 O O . LYS A 1 238 ? 3.477 51.719 14.219 1 89.81 238 LYS A O 1
ATOM 1827 N N . THR A 1 239 ? 2.855 51.938 16.359 1 94.44 239 THR A N 1
ATOM 1828 C CA . THR A 1 239 ? 4.199 52.25 16.828 1 94.44 239 THR A CA 1
ATOM 1829 C C . THR A 1 239 ? 5.062 51 16.875 1 94.44 239 THR A C 1
ATOM 1831 O O . THR A 1 239 ? 4.703 50 17.516 1 94.44 239 THR A O 1
ATOM 1834 N N . PRO A 1 240 ? 6.152 51.031 16.156 1 96.62 240 PRO A N 1
ATOM 1835 C CA . PRO A 1 240 ? 7.047 49.875 16.234 1 96.62 240 PRO A CA 1
ATOM 1836 C C . PRO A 1 240 ? 7.52 49.594 17.656 1 96.62 240 PRO A C 1
ATOM 1838 O O . PRO A 1 240 ? 7.789 50.531 18.406 1 96.62 240 PRO A O 1
ATOM 1841 N N . MET A 1 241 ? 7.68 48.406 17.922 1 96.69 241 MET A N 1
ATOM 1842 C CA . MET A 1 241 ? 8.148 47.969 19.234 1 96.69 241 MET A CA 1
ATOM 1843 C C . MET A 1 241 ? 9.664 47.844 19.266 1 96.69 241 MET A C 1
ATOM 1845 O O . MET A 1 241 ? 10.273 47.406 18.281 1 96.69 241 MET A O 1
ATOM 1849 N N . LYS A 1 242 ? 10.25 48.219 20.406 1 95.75 242 LYS A N 1
ATOM 1850 C CA . LYS A 1 242 ? 11.688 48 20.578 1 95.75 242 LYS A CA 1
ATOM 1851 C C . LYS A 1 242 ? 12.016 46.531 20.766 1 95.75 242 LYS A C 1
ATOM 1853 O O . LYS A 1 242 ? 11.172 45.75 21.188 1 95.75 242 LYS A O 1
ATOM 1858 N N . GLU A 1 243 ? 13.18 46.25 20.422 1 95.25 243 GLU A N 1
ATOM 1859 C CA . GLU A 1 243 ? 13.633 44.844 20.469 1 95.25 243 GLU A CA 1
ATOM 1860 C C . GLU A 1 243 ? 13.477 44.281 21.875 1 95.25 243 GLU A C 1
ATOM 1862 O O . GLU A 1 243 ? 13.156 43.094 22.031 1 95.25 243 GLU A O 1
ATOM 1867 N N . ASP A 1 244 ? 13.719 45.094 22.828 1 94.56 244 ASP A N 1
ATOM 1868 C CA . ASP A 1 244 ? 13.711 44.594 24.203 1 94.56 244 ASP A CA 1
ATOM 1869 C C . ASP A 1 244 ? 12.281 44.5 24.75 1 94.56 244 ASP A C 1
ATOM 1871 O O . ASP A 1 244 ? 12.055 44 25.844 1 94.56 244 ASP A O 1
ATOM 1875 N N . GLU A 1 245 ? 11.32 44.938 24 1 94.69 245 GLU A N 1
ATOM 1876 C CA . GLU A 1 245 ? 9.914 44.906 24.391 1 94.69 245 GLU A CA 1
ATOM 1877 C C . GLU A 1 245 ? 9.25 43.594 23.906 1 94.69 245 GLU A C 1
ATOM 1879 O O . GLU A 1 245 ? 8.125 43.281 24.297 1 94.69 245 GLU A O 1
ATOM 1884 N N . ILE A 1 246 ? 9.938 42.875 23.125 1 96.5 246 ILE A N 1
ATOM 1885 C CA . ILE A 1 246 ? 9.375 41.688 22.516 1 96.5 246 ILE A CA 1
ATOM 1886 C C . ILE A 1 246 ? 10 40.438 23.156 1 96.5 246 ILE A C 1
ATOM 1888 O O . ILE A 1 246 ? 11.227 40.375 23.312 1 96.5 246 ILE A O 1
ATOM 1892 N N . GLN A 1 247 ? 9.125 39.562 23.578 1 96.19 247 GLN A N 1
ATOM 1893 C CA . GLN A 1 247 ? 9.625 38.25 23.953 1 96.19 247 GLN A CA 1
ATOM 1894 C C . GLN A 1 247 ? 9.984 37.438 22.703 1 96.19 247 GLN A C 1
ATOM 1896 O O . GLN A 1 247 ? 9.094 36.938 22.016 1 96.19 247 GLN A O 1
ATOM 1901 N N . TRP A 1 248 ? 11.195 37.156 22.547 1 95.31 248 TRP A N 1
ATOM 1902 C CA . TRP A 1 248 ? 11.672 36.594 21.297 1 95.31 248 TRP A CA 1
ATOM 1903 C C . TRP A 1 248 ? 11.594 35.062 21.328 1 95.31 248 TRP A C 1
ATOM 1905 O O . TRP A 1 248 ? 11.602 34.406 20.281 1 95.31 248 TRP A O 1
ATOM 1915 N N . GLY A 1 249 ? 11.625 34.5 22.453 1 94.12 249 GLY A N 1
ATOM 1916 C CA . GLY A 1 249 ? 11.375 33.062 22.562 1 94.12 249 GLY A CA 1
ATOM 1917 C C . GLY A 1 249 ? 9.914 32.719 22.406 1 94.12 249 GLY A C 1
ATOM 1918 O O . GLY A 1 249 ? 9.141 32.781 23.375 1 94.12 249 GLY A O 1
ATOM 1919 N N . LEU A 1 250 ? 9.562 32.281 21.312 1 93.81 250 LEU A N 1
ATOM 1920 C CA . LEU A 1 250 ? 8.148 32 21.031 1 93.81 250 LEU A CA 1
ATOM 1921 C C . LEU A 1 250 ? 7.562 31.031 22.031 1 93.81 250 LEU A C 1
ATOM 1923 O O . LEU A 1 250 ? 6.465 31.25 22.547 1 93.81 250 LEU A O 1
ATOM 1927 N N . TYR A 1 251 ? 8.352 29.938 22.266 1 93 251 TYR A N 1
ATOM 1928 C CA . TYR A 1 251 ? 7.852 28.906 23.172 1 93 251 TYR A CA 1
ATOM 1929 C C . TYR A 1 251 ? 8.625 28.906 24.484 1 93 251 TYR A C 1
ATOM 1931 O O . TYR A 1 251 ? 8.023 28.812 25.562 1 93 251 TYR A O 1
ATOM 1939 N N . ASN A 1 252 ? 9.922 29.125 24.406 1 92.19 252 ASN A N 1
ATOM 1940 C CA . ASN A 1 252 ? 10.766 29 25.594 1 92.19 252 ASN A CA 1
ATOM 1941 C C . ASN A 1 252 ? 10.523 30.141 26.562 1 92.19 252 ASN A C 1
ATOM 1943 O O . ASN A 1 252 ? 10.945 30.078 27.719 1 92.19 252 ASN A O 1
ATOM 1947 N N . GLN A 1 253 ? 9.875 31.156 26.141 1 95.69 253 GLN A N 1
ATOM 1948 C CA . GLN A 1 253 ? 9.5 32.25 27.031 1 95.69 253 GLN A CA 1
ATOM 1949 C C . GLN A 1 253 ? 7.988 32.281 27.234 1 95.69 253 GLN A C 1
ATOM 1951 O O . GLN A 1 253 ? 7.414 33.375 27.438 1 95.69 253 GLN A O 1
ATOM 1956 N N . PHE A 1 254 ? 7.445 31.109 27.094 1 96.75 254 PHE A N 1
ATOM 1957 C CA . PHE A 1 254 ? 6.008 31.016 27.312 1 96.75 254 PHE A CA 1
ATOM 1958 C C . PHE A 1 254 ? 5.633 31.547 28.688 1 96.75 254 PHE A C 1
ATOM 1960 O O . PHE A 1 254 ? 6.137 31.078 29.703 1 96.75 254 PHE A O 1
ATOM 1967 N N . ASP A 1 255 ? 4.758 32.531 28.75 1 97.12 255 ASP A N 1
ATOM 1968 C CA . ASP A 1 255 ? 4.465 33.188 30.016 1 97.12 255 ASP A CA 1
ATOM 1969 C C . ASP A 1 255 ? 3.088 32.781 30.531 1 97.12 255 ASP A C 1
ATOM 1971 O O . ASP A 1 255 ? 2.416 31.953 29.938 1 97.12 255 ASP A O 1
ATOM 1975 N N . GLU A 1 256 ? 2.721 33.375 31.641 1 97.56 256 GLU A N 1
ATOM 1976 C CA . GLU A 1 256 ? 1.49 33 32.344 1 97.56 256 GLU A CA 1
ATOM 1977 C C . GLU A 1 256 ? 0.261 33.375 31.516 1 97.56 256 GLU A C 1
ATOM 1979 O O . GLU A 1 256 ? -0.709 32.625 31.469 1 97.56 256 GLU A O 1
ATOM 1984 N N . MET A 1 257 ? 0.277 34.5 30.938 1 97.94 257 MET A N 1
ATOM 1985 C CA . MET A 1 257 ? -0.854 34.906 30.109 1 97.94 257 MET A CA 1
ATOM 1986 C C . MET A 1 257 ? -1.058 33.969 28.938 1 97.94 257 MET A C 1
ATOM 1988 O O . MET A 1 257 ? -2.189 33.594 28.625 1 97.94 257 MET A O 1
ATOM 1992 N N . SER A 1 258 ? 0.019 33.594 28.266 1 98.19 258 SER A N 1
ATOM 1993 C CA . SER A 1 258 ? -0.061 32.625 27.188 1 98.19 258 SER A CA 1
ATOM 1994 C C . SER A 1 258 ? -0.726 31.328 27.656 1 98.19 258 SER A C 1
ATOM 1996 O O . SER A 1 258 ? -1.6 30.797 26.969 1 98.19 258 SER A O 1
ATOM 1998 N N . ALA A 1 259 ? -0.296 30.875 28.781 1 98.25 259 ALA A N 1
ATOM 1999 C CA . ALA A 1 259 ? -0.814 29.625 29.344 1 98.25 259 ALA A CA 1
ATOM 2000 C C . ALA A 1 259 ? -2.301 29.75 29.672 1 98.25 259 ALA A C 1
ATOM 2002 O O . ALA A 1 259 ? -3.07 28.812 29.438 1 98.25 259 ALA A O 1
ATOM 2003 N N . GLU A 1 260 ? -2.641 30.844 30.219 1 98.31 260 GLU A N 1
ATOM 2004 C CA . GLU A 1 260 ? -4.035 31.078 30.578 1 98.31 260 GLU A CA 1
ATOM 2005 C C . GLU A 1 260 ? -4.941 31.047 29.344 1 98.31 260 GLU A C 1
ATOM 2007 O O . GLU A 1 260 ? -5.969 30.359 29.344 1 98.31 260 GLU A O 1
ATOM 2012 N N . TRP A 1 261 ? -4.559 31.766 28.359 1 98.5 261 TRP A N 1
ATOM 2013 C CA . TRP A 1 261 ? -5.371 31.812 27.141 1 98.5 261 TRP A CA 1
ATOM 2014 C C . TRP A 1 261 ? -5.359 30.469 26.422 1 98.5 261 TRP A C 1
ATOM 2016 O O . TRP A 1 261 ? -6.383 30.031 25.891 1 98.5 261 TRP A O 1
ATOM 2026 N N . LEU A 1 262 ? -4.23 29.859 26.375 1 98.56 262 LEU A N 1
ATOM 2027 C CA . LEU A 1 262 ? -4.141 28.547 25.734 1 98.56 262 LEU A CA 1
ATOM 2028 C C . LEU A 1 262 ? -5.043 27.531 26.438 1 98.56 262 LEU A C 1
ATOM 2030 O O . LEU A 1 262 ? -5.676 26.703 25.781 1 98.56 262 LEU A O 1
ATOM 2034 N N . GLU A 1 263 ? -5.07 27.594 27.688 1 98.19 263 GLU A N 1
ATOM 2035 C CA . GLU A 1 263 ? -5.938 26.703 28.469 1 98.19 263 GLU A CA 1
ATOM 2036 C C . GLU A 1 263 ? -7.406 26.938 28.125 1 98.19 263 GLU A C 1
ATOM 2038 O O . GLU A 1 263 ? -8.18 25.984 28 1 98.19 263 GLU A O 1
ATOM 2043 N N . LYS A 1 264 ? -7.781 28.203 28.062 1 98.5 264 LYS A N 1
ATOM 2044 C CA . LYS A 1 264 ? -9.156 28.547 27.703 1 98.5 264 LYS A CA 1
ATOM 2045 C C . LYS A 1 264 ? -9.516 28 26.328 1 98.5 264 LYS A C 1
ATOM 2047 O O . LYS A 1 264 ? -10.594 27.438 26.125 1 98.5 264 LYS A O 1
ATOM 2052 N N . LEU A 1 265 ? -8.633 28.172 25.438 1 98.69 265 LEU A N 1
ATOM 2053 C CA . LEU A 1 265 ? -8.852 27.703 24.078 1 98.69 265 LEU A CA 1
ATOM 2054 C C . LEU A 1 265 ? -8.93 26.172 24.031 1 98.69 265 LEU A C 1
ATOM 2056 O O . LEU A 1 265 ? -9.797 25.609 23.359 1 98.69 265 LEU A O 1
ATOM 2060 N N . SER A 1 266 ? -8.07 25.531 24.75 1 98.38 266 SER A N 1
ATOM 2061 C CA . SER A 1 266 ? -8.086 24.078 24.844 1 98.38 266 SER A CA 1
ATOM 2062 C C . SER A 1 266 ? -9.398 23.562 25.422 1 98.38 266 SER A C 1
ATOM 2064 O O . SER A 1 266 ? -9.953 22.578 24.953 1 98.38 266 SER A O 1
ATOM 2066 N N . THR A 1 267 ? -9.844 24.234 26.422 1 98.5 267 THR A N 1
ATOM 2067 C CA . THR A 1 267 ? -11.094 23.859 27.078 1 98.5 267 THR A CA 1
ATOM 2068 C C . THR A 1 267 ? -12.258 23.953 26.094 1 98.5 267 THR A C 1
ATOM 2070 O O . THR A 1 267 ? -13.117 23.062 26.047 1 98.5 267 THR A O 1
ATOM 2073 N N . GLU A 1 268 ? -12.258 24.984 25.359 1 98.69 268 GLU A N 1
ATOM 2074 C CA . GLU A 1 268 ? -13.32 25.156 24.375 1 98.69 268 GLU A CA 1
ATOM 2075 C C . GLU A 1 268 ? -13.211 24.109 23.266 1 98.69 268 GLU A C 1
ATOM 2077 O O . GLU A 1 268 ? -14.227 23.609 22.781 1 98.69 268 GLU A O 1
ATOM 2082 N N . LEU A 1 269 ? -12.008 23.797 22.859 1 98.44 269 LEU A N 1
ATOM 2083 C CA . LEU A 1 269 ? -11.789 22.734 21.859 1 98.44 269 LEU A CA 1
ATOM 2084 C C . LEU A 1 269 ? -12.305 21.406 22.391 1 98.44 269 LEU A C 1
ATOM 2086 O O . LEU A 1 269 ? -12.969 20.656 21.656 1 98.44 269 LEU A O 1
ATOM 2090 N N . GLN A 1 270 ? -12.094 21.141 23.641 1 98.5 270 GLN A N 1
ATOM 2091 C CA . GLN A 1 270 ? -12.586 19.906 24.25 1 98.5 270 GLN A CA 1
ATOM 2092 C C . GLN A 1 270 ? -14.102 19.906 24.359 1 98.5 270 GLN A C 1
ATOM 2094 O O . GLN A 1 270 ? -14.742 18.859 24.266 1 98.5 270 GLN A O 1
ATOM 2099 N N . ALA A 1 271 ? -14.633 21.062 24.547 1 98.69 271 ALA A N 1
ATOM 2100 C CA . ALA A 1 271 ? -16.094 21.172 24.562 1 98.69 271 ALA A CA 1
ATOM 2101 C C . ALA A 1 271 ? -16.688 20.828 23.203 1 98.69 271 ALA A C 1
ATOM 2103 O O . ALA A 1 271 ? -17.734 20.188 23.125 1 98.69 271 ALA A O 1
ATOM 2104 N N . ILE A 1 272 ? -16.062 21.281 22.188 1 98.5 272 ILE A N 1
ATOM 2105 C CA . ILE A 1 272 ? -16.484 20.938 20.828 1 98.5 272 ILE A CA 1
ATOM 2106 C C . ILE A 1 272 ? -16.422 19.438 20.625 1 98.5 272 ILE A C 1
ATOM 2108 O O . ILE A 1 272 ? -17.375 18.828 20.141 1 98.5 272 ILE A O 1
ATOM 2112 N N . LYS A 1 273 ? -15.305 18.844 21.016 1 98.38 273 LYS A N 1
ATOM 2113 C CA . LYS A 1 273 ? -15.133 17.391 20.953 1 98.38 273 LYS A CA 1
ATOM 2114 C C . LYS A 1 273 ? -16.266 16.672 21.672 1 98.38 273 LYS A C 1
ATOM 2116 O O . LYS A 1 273 ? -16.859 15.734 21.141 1 98.38 273 LYS A O 1
ATOM 2121 N N . LYS A 1 274 ? -16.531 17.141 22.828 1 98.44 274 LYS A N 1
ATOM 2122 C CA . LYS A 1 274 ? -17.562 16.516 23.656 1 98.44 274 LYS A CA 1
ATOM 2123 C C . LYS A 1 274 ? -18.938 16.594 22.969 1 98.44 274 LYS A C 1
ATOM 2125 O O . LYS A 1 274 ? -19.703 15.633 22.984 1 98.44 274 LYS A O 1
ATOM 2130 N N . ALA A 1 275 ? -19.219 17.703 22.453 1 98.5 275 ALA A N 1
ATOM 2131 C CA . ALA A 1 275 ? -20.5 17.891 21.766 1 98.5 275 ALA A CA 1
ATOM 2132 C C . ALA A 1 275 ? -20.625 16.953 20.562 1 98.5 275 ALA A C 1
ATOM 2134 O O . ALA A 1 275 ? -21.672 16.344 20.344 1 98.5 275 ALA A O 1
ATOM 2135 N N . LEU A 1 276 ? -19.594 16.797 19.812 1 97.44 276 LEU A N 1
ATOM 2136 C CA . LEU A 1 276 ? -19.562 15.93 18.641 1 97.44 276 LEU A CA 1
ATOM 2137 C C . LEU A 1 276 ? -19.766 14.469 19.047 1 97.44 276 LEU A C 1
ATOM 2139 O O . LEU A 1 276 ? -20.594 13.773 18.453 1 97.44 276 LEU A O 1
ATOM 2143 N N . THR A 1 277 ? -19.062 14.062 20.047 1 97.12 277 THR A N 1
ATOM 2144 C CA . THR A 1 277 ? -19.109 12.656 20.438 1 97.12 277 THR A CA 1
ATOM 2145 C C . THR A 1 277 ? -20.422 12.328 21.141 1 97.12 277 THR A C 1
ATOM 2147 O O . THR A 1 277 ? -20.891 11.18 21.109 1 97.12 277 THR A O 1
ATOM 2150 N N . ALA A 1 278 ? -20.984 13.297 21.766 1 97.38 278 ALA A N 1
ATOM 2151 C CA . ALA A 1 278 ? -22.312 13.102 22.359 1 97.38 278 ALA A CA 1
ATOM 2152 C C . ALA A 1 278 ? -23.359 12.898 21.266 1 97.38 278 ALA A C 1
ATOM 2154 O O . ALA A 1 278 ? -24.25 12.047 21.391 1 97.38 278 ALA A O 1
ATOM 2155 N N . ARG A 1 279 ? -23.234 13.648 20.234 1 95 279 ARG A N 1
ATOM 2156 C CA . ARG A 1 279 ? -24.203 13.578 19.156 1 95 279 ARG A CA 1
ATOM 2157 C C . ARG A 1 279 ? -23.938 12.383 18.25 1 95 279 ARG A C 1
ATOM 2159 O O . ARG A 1 279 ? -24.875 11.773 17.719 1 95 279 ARG A O 1
ATOM 2166 N N . PHE A 1 280 ? -22.734 12.094 18.047 1 93.44 280 PHE A N 1
ATOM 2167 C CA . PHE A 1 280 ? -22.297 10.984 17.203 1 93.44 280 PHE A CA 1
ATOM 2168 C C . PHE A 1 280 ? -21.438 10.016 18 1 93.44 280 PHE A C 1
ATOM 2170 O O . PHE A 1 280 ? -20.203 10.031 17.875 1 93.44 280 PHE A O 1
ATOM 2177 N N . PRO A 1 281 ? -21.984 9.109 18.625 1 92.88 281 PRO A N 1
ATOM 2178 C CA . PRO A 1 281 ? -21.234 8.227 19.531 1 92.88 281 PRO A CA 1
ATOM 2179 C C . PRO A 1 281 ? -20.25 7.328 18.781 1 92.88 281 PRO A C 1
ATOM 2181 O O . PRO A 1 281 ? -19.281 6.84 19.375 1 92.88 281 PRO A O 1
ATOM 2184 N N . GLU A 1 282 ? -20.453 7.109 17.5 1 90.31 282 GLU A N 1
ATOM 2185 C CA . GLU A 1 282 ? -19.562 6.258 16.719 1 90.31 282 GLU A CA 1
ATOM 2186 C C . GLU A 1 282 ? -18.281 7 16.328 1 90.31 282 GLU A C 1
ATOM 2188 O O . GLU A 1 282 ? -17.312 6.383 15.898 1 90.31 282 GLU A O 1
ATOM 2193 N N . LEU A 1 283 ? -18.328 8.289 16.438 1 93.69 283 LEU A N 1
ATOM 2194 C CA . LEU A 1 283 ? -17.172 9.109 16.094 1 93.69 283 LEU A CA 1
ATOM 2195 C C . LEU A 1 283 ? -16.062 8.969 17.141 1 93.69 283 LEU A C 1
ATOM 2197 O O . LEU A 1 283 ? -16.25 9.375 18.297 1 93.69 283 LEU A O 1
ATOM 2201 N N . ASP A 1 284 ? -14.953 8.391 16.734 1 96 284 ASP A N 1
ATOM 2202 C CA . ASP A 1 284 ? -13.836 8.188 17.656 1 96 284 ASP A CA 1
ATOM 2203 C C . ASP A 1 284 ? -12.914 9.398 17.672 1 96 284 ASP A C 1
ATOM 2205 O O . ASP A 1 284 ? -12.172 9.633 16.719 1 96 284 ASP A O 1
ATOM 2209 N N . LEU A 1 285 ? -12.922 10.141 18.766 1 96.94 285 LEU A N 1
ATOM 2210 C CA . LEU A 1 285 ? -12.047 11.289 18.953 1 96.94 285 LEU A CA 1
ATOM 2211 C C . LEU A 1 285 ? -11.164 11.109 20.172 1 96.94 285 LEU A C 1
ATOM 2213 O O . LEU A 1 285 ? -10.773 12.094 20.812 1 96.94 285 LEU A O 1
ATOM 2217 N N . SER A 1 286 ? -10.852 9.859 20.484 1 95.88 286 SER A N 1
ATOM 2218 C CA . SER A 1 286 ? -10.109 9.531 21.703 1 95.88 286 SER A CA 1
ATOM 2219 C C . SER A 1 286 ? -8.68 10.062 21.625 1 95.88 286 SER A C 1
ATOM 2221 O O . SER A 1 286 ? -8.047 10.297 22.656 1 95.88 286 SER A O 1
ATOM 2223 N N . SER A 1 287 ? -8.203 10.312 20.453 1 94.56 287 SER A N 1
ATOM 2224 C CA . SER A 1 287 ? -6.832 10.773 20.281 1 94.56 287 SER A CA 1
ATOM 2225 C C . SER A 1 287 ? -6.73 12.281 20.453 1 94.56 287 SER A C 1
ATOM 2227 O O . SER A 1 287 ? -5.629 12.836 20.531 1 94.56 287 SER A O 1
ATOM 2229 N N . VAL A 1 288 ? -7.832 12.953 20.516 1 96.75 288 VAL A N 1
ATOM 2230 C CA . VAL A 1 288 ? -7.848 14.398 20.719 1 96.75 288 VAL A CA 1
ATOM 2231 C C . VAL A 1 288 ? -7.754 14.711 22.219 1 96.75 288 VAL A C 1
ATOM 2233 O O . VAL A 1 288 ? -8.773 14.766 22.906 1 96.75 288 VAL A O 1
ATOM 2236 N N . LEU A 1 289 ? -6.586 15.039 22.625 1 96.31 289 LEU A N 1
ATOM 2237 C CA . LEU A 1 289 ? -6.32 15.25 24.047 1 96.31 289 LEU A CA 1
ATOM 2238 C C . LEU A 1 289 ? -6.262 16.734 24.375 1 96.31 289 LEU A C 1
ATOM 2240 O O . LEU A 1 289 ? -6.012 17.562 23.5 1 96.31 289 LEU A O 1
ATOM 2244 N N . PRO A 1 290 ? -6.488 17.016 25.641 1 96.69 290 PRO A N 1
ATOM 2245 C CA . PRO A 1 290 ? -6.188 18.391 26.047 1 96.69 290 PRO A CA 1
ATOM 2246 C C . PRO A 1 290 ? -4.738 18.797 25.766 1 96.69 290 PRO A C 1
ATOM 2248 O O . PRO A 1 290 ? -3.846 17.938 25.812 1 96.69 290 PRO A O 1
ATOM 2251 N N . ILE A 1 291 ? -4.523 20.016 25.594 1 96.88 291 ILE A N 1
ATOM 2252 C CA . ILE A 1 291 ? -3.277 20.516 25.03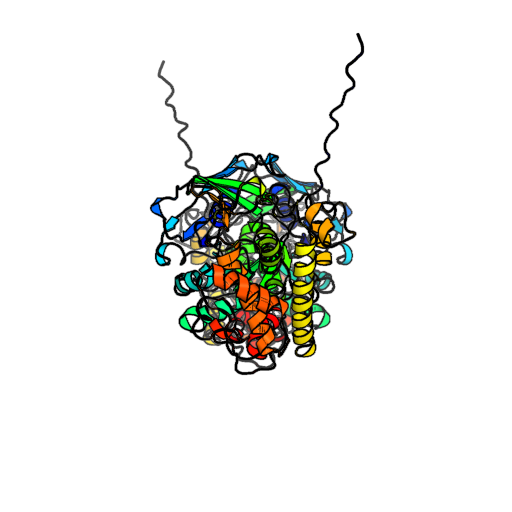1 1 96.88 291 ILE A CA 1
ATOM 2253 C C . ILE A 1 291 ? -2.104 20.125 25.922 1 96.88 291 ILE A C 1
ATOM 2255 O O . ILE A 1 291 ? -1.041 19.734 25.422 1 96.88 291 ILE A O 1
ATOM 2259 N N . LYS A 1 292 ? -2.236 20.188 27.203 1 95.69 292 LYS A N 1
ATOM 2260 C CA . LYS A 1 292 ? -1.129 19.844 28.094 1 95.69 292 LYS A CA 1
ATOM 2261 C C . LYS A 1 292 ? -0.75 18.375 27.953 1 95.69 292 LYS A C 1
ATOM 2263 O O . LYS A 1 292 ? 0.424 18.047 27.781 1 95.69 292 LYS A O 1
ATOM 2268 N N . GLU A 1 293 ? -1.745 17.547 27.953 1 94.62 293 GLU A N 1
ATOM 2269 C CA . GLU A 1 293 ? -1.531 16.109 27.812 1 94.62 293 GLU A CA 1
ATOM 2270 C C . GLU A 1 293 ? -0.945 15.773 26.453 1 94.62 293 GLU A C 1
ATOM 2272 O O . GLU A 1 293 ? -0.056 14.93 26.344 1 94.62 293 GLU A O 1
ATOM 2277 N N . ARG A 1 294 ? -1.487 16.406 25.5 1 92.56 294 ARG A N 1
ATOM 2278 C CA . ARG A 1 294 ? -1.035 16.172 24.141 1 92.56 294 ARG A CA 1
ATOM 2279 C C . ARG A 1 294 ? 0.449 16.484 23.984 1 92.56 294 ARG A C 1
ATOM 2281 O O . ARG A 1 294 ? 1.198 15.703 23.406 1 92.56 294 ARG A O 1
ATOM 2288 N N . VAL A 1 295 ? 0.908 17.609 24.5 1 89.62 295 VAL A N 1
ATOM 2289 C CA . VAL A 1 295 ? 2.297 18.047 24.375 1 89.62 295 VAL A CA 1
ATOM 2290 C C . VAL A 1 295 ? 3.205 17.094 25.172 1 89.62 295 VAL A C 1
ATOM 2292 O O . VAL A 1 295 ? 4.27 16.703 24.688 1 89.62 295 VAL A O 1
ATOM 2295 N N . ILE A 1 296 ? 2.773 16.703 26.312 1 91 296 ILE A N 1
ATOM 2296 C CA . ILE A 1 296 ? 3.555 15.797 27.141 1 91 296 ILE A CA 1
ATOM 2297 C C . ILE A 1 296 ? 3.691 14.453 26.438 1 91 296 ILE A C 1
ATOM 2299 O O . ILE A 1 296 ? 4.781 13.867 26.391 1 91 296 ILE A O 1
ATOM 2303 N N . LYS A 1 297 ? 2.594 13.992 25.891 1 86.44 297 LYS A N 1
ATOM 230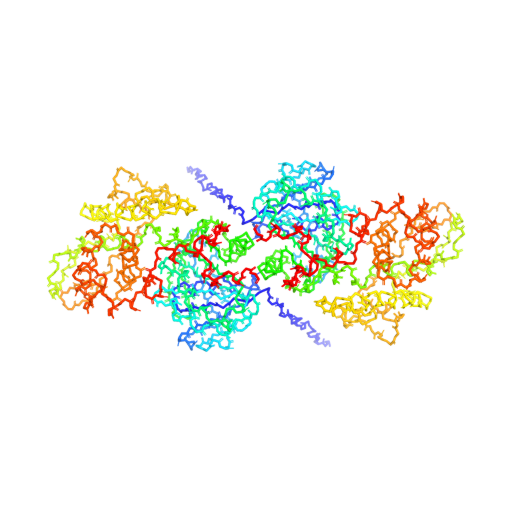4 C CA . LYS A 1 297 ? 2.602 12.703 25.203 1 86.44 297 LYS A CA 1
ATOM 2305 C C . LYS A 1 297 ? 3.498 12.75 23.969 1 86.44 297 LYS A C 1
ATOM 2307 O O . LYS A 1 297 ? 4.234 11.797 23.688 1 86.44 297 LYS A O 1
ATOM 2312 N N . HIS A 1 298 ? 3.439 13.766 23.25 1 81.69 298 HIS A N 1
ATOM 2313 C CA . HIS A 1 298 ? 4.137 13.883 21.984 1 81.69 298 HIS A CA 1
ATOM 2314 C C . HIS A 1 298 ? 5.633 14.086 22.188 1 81.69 298 HIS A C 1
ATOM 2316 O O . HIS A 1 298 ? 6.445 13.57 21.422 1 81.69 298 HIS A O 1
ATOM 2322 N N . TYR A 1 299 ? 6.02 14.812 23.203 1 78.62 299 TYR A N 1
ATOM 2323 C CA . TYR A 1 299 ? 7.422 15.188 23.344 1 78.62 299 TYR A CA 1
ATOM 2324 C C . TYR A 1 299 ? 8.086 14.375 24.453 1 78.62 299 TYR A C 1
ATOM 2326 O O . TYR A 1 299 ? 9.312 14.297 24.531 1 78.62 299 TYR A O 1
ATOM 2334 N N . GLY A 1 300 ? 7.332 13.844 25.297 1 82 300 GLY A N 1
ATOM 2335 C CA . GLY A 1 300 ? 7.848 12.938 26.312 1 82 300 GLY A CA 1
ATOM 2336 C C . GLY A 1 300 ? 8.938 13.562 27.156 1 82 300 GLY A C 1
ATOM 2337 O O . GLY A 1 300 ? 8.727 14.602 27.781 1 82 300 GLY A O 1
ATOM 2338 N N . ALA A 1 301 ? 10.172 12.969 27 1 81.5 301 ALA A N 1
ATOM 2339 C CA . ALA A 1 301 ? 11.297 13.32 27.875 1 81.5 301 ALA A CA 1
ATOM 2340 C C . ALA A 1 301 ? 11.859 14.695 27.516 1 81.5 301 ALA A C 1
ATOM 2342 O O . ALA A 1 301 ? 12.609 15.281 28.297 1 81.5 301 ALA A O 1
ATOM 2343 N N . ASP A 1 302 ? 11.414 15.211 26.516 1 82.62 302 ASP A N 1
ATOM 2344 C CA . ASP A 1 302 ? 11.883 16.531 26.125 1 82.62 302 ASP A CA 1
ATOM 2345 C C . ASP A 1 302 ? 11.258 17.625 26.984 1 82.62 302 ASP A C 1
ATOM 2347 O O . ASP A 1 302 ? 11.758 18.75 27.031 1 82.62 302 ASP A O 1
ATOM 2351 N N . VAL A 1 303 ? 10.188 17.312 27.641 1 90.12 303 VAL A N 1
ATOM 2352 C CA . VAL A 1 303 ? 9.539 18.266 28.547 1 90.12 303 VAL A CA 1
ATOM 2353 C C . VAL A 1 303 ? 10.125 18.109 29.953 1 90.12 303 VAL A C 1
ATOM 2355 O O . VAL A 1 303 ? 9.883 17.094 30.625 1 90.12 303 VAL A O 1
ATOM 2358 N N . LYS A 1 304 ? 10.805 19.047 30.375 1 91.81 304 LYS A N 1
ATOM 2359 C CA . LYS A 1 304 ? 11.516 18.953 31.656 1 91.81 304 LYS A CA 1
ATOM 2360 C C . LYS A 1 304 ? 10.555 19.125 32.844 1 91.81 304 LYS A C 1
ATOM 2362 O O . LYS A 1 304 ? 10.688 18.438 33.844 1 91.81 304 LYS A O 1
ATOM 2367 N N . ASP A 1 305 ? 9.711 20.047 32.719 1 96 305 ASP A N 1
ATOM 2368 C CA . ASP A 1 305 ? 8.781 20.359 33.812 1 96 305 ASP A CA 1
ATOM 2369 C C . ASP A 1 305 ? 7.336 20.266 33.312 1 96 305 ASP A C 1
ATOM 2371 O O . ASP A 1 305 ? 6.844 21.172 32.625 1 96 305 ASP A O 1
ATOM 2375 N N . THR A 1 306 ? 6.672 19.281 33.781 1 95.44 306 THR A N 1
ATOM 2376 C CA . THR A 1 306 ? 5.312 19.016 33.312 1 95.44 306 THR A CA 1
ATOM 2377 C C . THR A 1 306 ? 4.289 19.531 34.312 1 95.44 306 THR A C 1
ATOM 2379 O O . THR A 1 306 ? 3.113 19.172 34.25 1 95.44 306 THR A O 1
ATOM 2382 N N . SER A 1 307 ? 4.625 20.344 35.25 1 96.25 307 SER A N 1
ATOM 2383 C CA . SER A 1 307 ? 3.779 20.734 36.344 1 96.25 307 SER A CA 1
ATOM 2384 C C . SER A 1 307 ? 2.639 21.641 35.906 1 96.25 307 SER A C 1
ATOM 2386 O O . SER A 1 307 ? 1.51 21.516 36.375 1 96.25 307 SER A O 1
ATOM 2388 N N . THR A 1 308 ? 2.92 22.609 35.062 1 96.81 308 THR A N 1
ATOM 2389 C CA . THR A 1 308 ? 1.914 23.531 34.562 1 96.81 308 THR A CA 1
ATOM 2390 C C . THR A 1 308 ? 1.986 23.609 33.031 1 96.81 308 THR A C 1
ATOM 2392 O O . THR A 1 308 ? 2.973 23.188 32.438 1 96.81 308 THR A O 1
ATOM 2395 N N . LEU A 1 309 ? 0.912 24.156 32.5 1 97.06 309 LEU A N 1
ATOM 2396 C CA . LEU A 1 309 ? 0.902 24.344 31.047 1 97.06 309 LEU A CA 1
ATOM 2397 C C . LEU A 1 309 ? 2.021 25.281 30.609 1 97.06 309 LEU A C 1
ATOM 2399 O O . LEU A 1 309 ? 2.66 25.062 29.578 1 97.06 309 LEU A O 1
ATOM 2403 N N . GLN A 1 310 ? 2.297 26.281 31.359 1 97.31 310 GLN A N 1
ATOM 2404 C CA . GLN A 1 310 ? 3.375 27.219 31.078 1 97.31 310 GLN A CA 1
ATOM 2405 C C . GLN A 1 310 ? 4.723 26.516 31 1 97.31 310 GLN A C 1
ATOM 2407 O O . GLN A 1 310 ? 5.473 26.688 30.047 1 97.31 310 GLN A O 1
ATOM 2412 N N . THR A 1 311 ? 4.98 25.703 31.984 1 96.69 311 THR A N 1
ATOM 2413 C CA . THR A 1 311 ? 6.293 25.094 32.094 1 96.69 311 THR A CA 1
ATOM 2414 C C . THR A 1 311 ? 6.441 23.969 31.047 1 96.69 311 THR A C 1
ATOM 2416 O O . THR A 1 311 ? 7.551 23.672 30.609 1 96.69 311 THR A O 1
ATOM 2419 N N . VAL A 1 312 ? 5.312 23.391 30.688 1 95.44 312 VAL A N 1
ATOM 2420 C CA . VAL A 1 312 ? 5.348 22.375 29.641 1 95.44 312 VAL A CA 1
ATOM 2421 C C . VAL A 1 312 ? 5.91 22.969 28.359 1 95.44 312 VAL A C 1
ATOM 2423 O O . VAL A 1 312 ? 6.727 22.344 27.672 1 95.44 312 VAL A O 1
ATOM 2426 N N . PHE A 1 313 ? 5.543 24.156 28.078 1 94.56 313 PHE A N 1
ATOM 2427 C CA . PHE A 1 313 ? 6.02 24.812 26.875 1 94.56 313 PHE A CA 1
ATOM 2428 C C . PHE A 1 313 ? 7.398 25.422 27.094 1 94.56 313 PHE A C 1
ATOM 2430 O O . PHE A 1 313 ? 8.32 25.203 26.312 1 94.56 313 PHE A O 1
ATOM 2437 N N . ALA A 1 314 ? 7.645 26.094 28.141 1 94.25 314 ALA A N 1
ATOM 2438 C CA . ALA A 1 314 ? 8.859 26.875 28.391 1 94.25 314 ALA A CA 1
ATOM 2439 C C . ALA A 1 314 ? 10.07 25.969 28.562 1 94.25 314 ALA A C 1
ATOM 2441 O O . ALA A 1 314 ? 11.203 26.359 28.281 1 94.25 314 ALA A O 1
ATOM 2442 N N . THR A 1 315 ? 9.789 24.734 28.922 1 93.5 315 THR A N 1
ATOM 2443 C CA . THR A 1 315 ? 10.914 23.859 29.234 1 93.5 315 THR A CA 1
ATOM 2444 C C . THR A 1 315 ? 11.047 22.75 28.203 1 93.5 315 THR A C 1
ATOM 2446 O O . THR A 1 315 ? 11.828 21.812 28.375 1 93.5 315 THR A O 1
ATOM 2449 N N . ASN A 1 316 ? 10.156 22.781 27.25 1 89.56 316 ASN A N 1
ATOM 2450 C CA . ASN A 1 316 ? 10.203 21.781 26.188 1 89.56 316 ASN A CA 1
ATOM 2451 C C . ASN A 1 316 ? 11.383 22 25.25 1 89.56 316 ASN A C 1
ATOM 2453 O O . ASN A 1 316 ? 11.398 22.969 24.484 1 89.56 316 ASN A O 1
ATOM 2457 N N . ARG A 1 317 ? 12.32 21.156 25.219 1 82.56 317 ARG A N 1
ATOM 2458 C CA . ARG A 1 317 ? 13.531 21.266 24.406 1 82.56 317 ARG A CA 1
ATOM 2459 C C . ARG A 1 317 ? 13.195 21.203 22.922 1 82.56 317 ARG A C 1
ATOM 2461 O O . ARG A 1 317 ? 13.906 21.766 22.094 1 82.56 317 ARG A O 1
ATOM 2468 N N . GLY A 1 318 ? 12.164 20.578 22.641 1 74.94 318 GLY A N 1
ATOM 2469 C CA . GLY A 1 318 ? 11.742 20.469 21.25 1 74.94 318 GLY A CA 1
ATOM 2470 C C . GLY A 1 318 ? 11.328 21.797 20.656 1 74.94 318 GLY A C 1
ATOM 2471 O O . GLY A 1 318 ? 11.336 21.969 19.438 1 74.94 318 GLY A O 1
ATOM 2472 N N . TYR A 1 319 ? 11.031 22.734 21.5 1 79.44 319 TYR A N 1
ATOM 2473 C CA . TYR A 1 319 ? 10.57 24.047 21.047 1 79.44 319 TYR A CA 1
ATOM 2474 C C . TYR A 1 319 ? 11.703 25.062 21.094 1 79.44 319 TYR A C 1
ATOM 2476 O O . TYR A 1 319 ? 11.508 26.234 20.766 1 79.44 319 TYR A O 1
ATOM 2484 N N . ALA A 1 320 ? 12.844 24.562 21.344 1 73.88 320 ALA A N 1
ATOM 2485 C CA . ALA A 1 320 ? 13.977 25.469 21.516 1 73.88 320 ALA A CA 1
ATOM 2486 C C . ALA A 1 320 ? 14.352 26.125 20.188 1 73.88 320 ALA A C 1
ATOM 2488 O O . ALA A 1 320 ? 14.273 25.5 19.141 1 73.88 320 ALA A O 1
ATOM 2489 N N . GLY A 1 321 ? 14.617 27.312 20.203 1 75.44 321 GLY A N 1
ATOM 2490 C CA . GLY A 1 321 ? 15.195 28 19.062 1 75.44 321 GLY A CA 1
ATOM 2491 C C . GLY A 1 321 ? 14.156 28.656 18.172 1 75.44 321 GLY A C 1
ATOM 2492 O O . GLY A 1 321 ? 14.492 29.266 17.156 1 75.44 321 GLY A O 1
ATOM 2493 N N . CYS A 1 322 ? 12.93 28.547 18.5 1 82.69 322 CYS A N 1
ATOM 2494 C CA . CYS A 1 322 ? 11.898 29.188 17.703 1 82.69 322 CYS A CA 1
ATOM 2495 C C . CYS A 1 322 ? 11.758 30.672 18.078 1 82.69 322 CYS A C 1
ATOM 2497 O O . CYS A 1 322 ? 11.391 31 19.203 1 82.69 322 CYS A O 1
ATOM 2499 N N . ARG A 1 323 ? 12.039 31.453 17.109 1 90.06 323 ARG A N 1
ATOM 2500 C CA . ARG A 1 323 ? 11.984 32.906 17.359 1 90.06 323 ARG A CA 1
ATOM 2501 C C . ARG A 1 323 ? 10.594 33.438 17.047 1 90.06 323 ARG A C 1
ATOM 2503 O O . ARG A 1 323 ? 9.953 33.031 16.078 1 90.06 323 ARG A O 1
ATOM 2510 N N . THR A 1 324 ? 10.195 34.406 17.812 1 94.94 324 THR A N 1
ATOM 2511 C CA . THR A 1 324 ? 8.93 35.062 17.562 1 94.94 324 THR A CA 1
ATOM 2512 C C . THR A 1 324 ? 8.953 35.781 16.219 1 94.94 324 THR A C 1
ATOM 2514 O O . THR A 1 324 ? 9.805 36.656 15.977 1 94.94 324 THR A O 1
ATOM 2517 N N . PRO A 1 325 ? 8.039 35.438 15.383 1 93.81 325 PRO A N 1
ATOM 2518 C CA . PRO A 1 325 ? 8.008 36.125 14.102 1 93.81 325 PRO A CA 1
ATOM 2519 C C . PRO A 1 325 ? 7.633 37.594 14.242 1 93.81 325 PRO A C 1
ATOM 2521 O O . PRO A 1 325 ? 6.609 37.938 14.852 1 93.81 325 PRO A O 1
ATOM 2524 N N . ALA A 1 326 ? 8.469 38.438 13.727 1 95.62 326 ALA A N 1
ATOM 2525 C CA . ALA A 1 326 ? 8.242 39.875 13.68 1 95.62 326 ALA A CA 1
ATOM 2526 C C . ALA A 1 326 ? 8.945 40.5 12.484 1 95.62 326 ALA A C 1
ATOM 2528 O O . ALA A 1 326 ? 9.914 39.938 11.953 1 95.62 326 ALA A O 1
ATOM 2529 N N . THR A 1 327 ? 8.336 41.594 12.039 1 95.25 327 THR A N 1
ATOM 2530 C CA . THR A 1 327 ? 8.906 42.312 10.891 1 95.25 327 THR A CA 1
ATOM 2531 C C . THR A 1 327 ? 9.688 43.531 11.344 1 95.25 327 THR A C 1
ATOM 2533 O O . THR A 1 327 ? 9.164 44.375 12.078 1 95.25 327 THR A O 1
ATOM 2536 N N . LYS A 1 328 ? 10.93 43.625 10.891 1 95.81 328 LYS A N 1
ATOM 2537 C CA . LYS A 1 328 ? 11.742 44.812 11.203 1 95.81 328 LYS A CA 1
ATOM 2538 C C . LYS A 1 328 ? 11.289 46.031 10.398 1 95.81 328 LYS A C 1
ATOM 2540 O O . LYS A 1 328 ? 11.086 45.938 9.188 1 95.81 328 LYS A O 1
ATOM 2545 N N . VAL A 1 329 ? 11.039 47.094 11.008 1 95.69 329 VAL A N 1
ATOM 2546 C CA . VAL A 1 329 ? 10.695 48.375 10.391 1 95.69 329 VAL A CA 1
ATOM 2547 C C . VAL A 1 329 ? 11.547 49.469 10.992 1 95.69 329 VAL A C 1
ATOM 2549 O O . VAL A 1 329 ? 12.344 49.25 11.906 1 95.69 329 VAL A O 1
ATOM 2552 N N . GLU A 1 330 ? 11.469 50.625 10.289 1 95 330 GLU A N 1
ATOM 2553 C CA . GLU A 1 330 ? 12.18 51.75 10.867 1 95 330 GLU A CA 1
ATOM 2554 C C . GLU A 1 330 ? 11.711 52.031 12.289 1 95 330 GLU A C 1
ATOM 2556 O O . GLU A 1 330 ? 10.516 52.188 12.531 1 95 330 GLU A O 1
ATOM 2561 N N . GLY A 1 331 ? 12.586 51.906 13.172 1 94.69 331 GLY A N 1
ATOM 2562 C CA . GLY A 1 331 ? 12.258 52.219 14.547 1 94.69 331 GLY A CA 1
ATOM 2563 C C . GLY A 1 331 ? 12.039 51 15.406 1 94.69 331 GLY A C 1
ATOM 2564 O O . GLY A 1 331 ? 11.859 51.094 16.625 1 94.69 331 GLY A O 1
ATOM 2565 N N . GLY A 1 332 ? 11.945 49.844 14.781 1 97 332 GLY A N 1
ATOM 2566 C CA . GLY A 1 332 ? 11.797 48.625 15.594 1 97 332 GLY A CA 1
ATOM 2567 C C . GLY A 1 332 ? 11.195 47.469 14.836 1 97 332 GLY A C 1
ATOM 2568 O O . GLY A 1 332 ? 11.656 47.125 13.75 1 97 332 GLY A O 1
ATOM 2569 N N . TYR A 1 333 ? 10.242 46.812 15.594 1 97.31 333 TYR A N 1
ATOM 2570 C CA . TYR A 1 333 ? 9.594 45.656 15.047 1 97.31 333 TYR A CA 1
ATOM 2571 C C . TYR A 1 333 ? 8.078 45.75 15.148 1 97.31 333 TYR A C 1
ATOM 2573 O O . TYR A 1 333 ? 7.555 46.406 16.062 1 97.31 333 TYR A O 1
ATOM 2581 N N . VAL A 1 334 ? 7.383 45.219 14.242 1 96 334 VAL A N 1
ATOM 2582 C CA . VAL A 1 334 ? 5.93 45.062 14.297 1 96 334 VAL A CA 1
ATOM 2583 C C . VAL A 1 334 ? 5.543 43.594 14.141 1 96 334 VAL A C 1
ATOM 2585 O O . VAL A 1 334 ? 6.332 42.781 13.641 1 96 334 VAL A O 1
ATOM 2588 N N . PRO A 1 335 ? 4.34 43.25 14.648 1 95.38 335 PRO A N 1
ATOM 2589 C CA . PRO A 1 335 ? 3.9 41.844 14.453 1 95.38 335 PRO A CA 1
ATOM 2590 C C . PRO A 1 335 ? 3.906 41.438 12.992 1 95.38 335 PRO A C 1
ATOM 2592 O O . PRO A 1 335 ? 3.557 42.219 12.109 1 95.38 335 PRO A O 1
ATOM 2595 N N . ALA A 1 336 ? 4.266 40.188 12.711 1 94.62 336 ALA A N 1
ATOM 2596 C CA . ALA A 1 336 ? 4.285 39.656 11.352 1 94.62 336 ALA A CA 1
ATOM 2597 C C . ALA A 1 336 ? 2.885 39.25 10.898 1 94.62 336 ALA A C 1
ATOM 2599 O O . ALA A 1 336 ? 2.611 38.062 10.688 1 94.62 336 ALA A O 1
ATOM 2600 N N . VAL A 1 337 ? 2.115 40.125 10.609 1 93 337 VAL A N 1
ATOM 2601 C CA . VAL A 1 337 ? 0.694 39.938 10.352 1 93 337 VAL A CA 1
ATOM 2602 C C . VAL A 1 337 ? 0.511 39.188 9.039 1 93 337 VAL A C 1
ATOM 2604 O O . VAL A 1 337 ? -0.52 38.531 8.828 1 93 337 VAL A O 1
ATOM 2607 N N . ASN A 1 338 ? 1.431 39.125 8.195 1 90.69 338 ASN A N 1
ATOM 2608 C CA . ASN A 1 338 ? 1.341 38.438 6.91 1 90.69 338 ASN A CA 1
ATOM 2609 C C . ASN A 1 338 ? 1.947 37.031 6.977 1 90.69 338 ASN A C 1
ATOM 2611 O O . ASN A 1 338 ? 2.064 36.375 5.957 1 90.69 338 ASN A O 1
ATOM 2615 N N . GLY A 1 339 ? 2.217 36.625 8.117 1 89.94 339 GLY A N 1
ATOM 2616 C CA . GLY A 1 339 ? 2.818 35.312 8.289 1 89.94 339 GLY A CA 1
ATOM 2617 C C . GLY A 1 339 ? 1.802 34.219 8.57 1 89.94 339 GLY A C 1
ATOM 2618 O O . GLY A 1 339 ? 0.602 34.5 8.648 1 89.94 339 GLY A O 1
ATOM 2619 N N . ARG A 1 340 ? 2.289 33 8.742 1 87.94 340 ARG A N 1
ATOM 2620 C CA . ARG A 1 340 ? 1.456 31.812 8.867 1 87.94 340 ARG A CA 1
ATOM 2621 C C . ARG A 1 340 ? 0.68 31.812 10.18 1 87.94 340 ARG A C 1
ATOM 2623 O O . ARG A 1 340 ? -0.387 31.203 10.281 1 87.94 340 ARG A O 1
ATOM 2630 N N . LEU A 1 341 ? 1.186 32.5 11.219 1 93.25 341 LEU A N 1
ATOM 2631 C CA . LEU A 1 341 ? 0.502 32.531 12.508 1 93.25 341 LEU A CA 1
ATOM 2632 C C . LEU A 1 341 ? -0.833 33.281 12.391 1 93.25 341 LEU A C 1
ATOM 2634 O O . LEU A 1 341 ? -1.689 33.156 13.273 1 93.25 341 LEU A O 1
ATOM 2638 N N . PHE A 1 342 ? -0.877 34.062 11.312 1 94 342 PHE A N 1
ATOM 2639 C CA . PHE A 1 342 ? -2.129 34.75 11.023 1 94 342 PHE A CA 1
ATOM 2640 C C . PHE A 1 342 ? -2.855 34.094 9.859 1 94 342 PHE A C 1
ATOM 2642 O O . PHE A 1 342 ? -3.943 33.531 10.031 1 94 342 PHE A O 1
ATOM 2649 N N . ASN A 1 343 ? -2.227 33.969 8.781 1 93.19 343 ASN A N 1
ATOM 2650 C CA . ASN A 1 343 ? -2.852 33.594 7.52 1 93.19 343 ASN A CA 1
ATOM 2651 C C . ASN A 1 343 ? -3.234 32.125 7.5 1 93.19 343 ASN A C 1
ATOM 2653 O O . ASN A 1 343 ? -4.07 31.703 6.699 1 93.19 343 ASN A O 1
ATOM 2657 N N . GLU A 1 344 ? -2.689 31.344 8.336 1 93 344 GLU A N 1
ATOM 2658 C CA . GLU A 1 344 ? -3.051 29.938 8.422 1 93 344 GLU A CA 1
ATOM 2659 C C . GLU A 1 344 ? -3.824 29.641 9.703 1 93 344 GLU A C 1
ATOM 2661 O O . GLU A 1 344 ? -4.965 29.188 9.656 1 93 344 GLU A O 1
ATOM 2666 N N . ASP A 1 345 ? -3.363 30.031 10.828 1 95.31 345 ASP A N 1
ATOM 2667 C CA . ASP A 1 345 ? -3.873 29.609 12.125 1 95.31 345 ASP A CA 1
ATOM 2668 C C . ASP A 1 345 ? -5.254 30.203 12.398 1 95.31 345 ASP A C 1
ATOM 2670 O O . ASP A 1 345 ? -6.055 29.609 13.133 1 95.31 345 ASP A O 1
ATOM 2674 N N . ILE A 1 346 ? -5.5 31.297 11.781 1 97.19 346 ILE A N 1
ATOM 2675 C CA . ILE A 1 346 ? -6.793 31.922 12.055 1 97.19 346 ILE A CA 1
ATOM 2676 C C . ILE A 1 346 ? -7.84 31.375 11.086 1 97.19 346 ILE A C 1
ATOM 2678 O O . ILE A 1 346 ? -8.703 30.594 11.477 1 97.19 346 ILE A O 1
ATOM 2682 N N . PRO A 1 347 ? -7.75 31.656 9.742 1 97.5 347 PRO A N 1
ATOM 2683 C CA . PRO A 1 347 ? -8.797 31.188 8.836 1 97.5 347 PRO A CA 1
ATOM 2684 C C . PRO A 1 347 ? -8.828 29.672 8.703 1 97.5 347 PRO A C 1
ATOM 2686 O O . PRO A 1 347 ? -9.891 29.078 8.492 1 97.5 347 PRO A O 1
ATOM 2689 N N . PHE A 1 348 ? -7.711 29 8.844 1 96.94 348 PHE A N 1
ATOM 2690 C CA . PHE A 1 348 ? -7.625 27.562 8.617 1 96.94 348 PHE A CA 1
ATOM 2691 C C . PHE A 1 348 ? -7.43 26.828 9.938 1 96.94 348 PHE A C 1
ATOM 2693 O O . PHE A 1 348 ? -7.141 25.625 9.945 1 96.94 348 PHE A O 1
ATOM 2700 N N . GLY A 1 349 ? -7.566 27.516 11.031 1 96.94 349 GLY A N 1
ATOM 2701 C CA . GLY A 1 349 ? -7.469 26.953 12.367 1 96.94 349 GLY A CA 1
ATOM 2702 C C . GLY A 1 349 ? -8.633 27.344 13.258 1 96.94 349 GLY A C 1
ATOM 2703 O O . GLY A 1 349 ? -9.617 26.609 13.359 1 96.94 349 GLY A O 1
ATOM 2704 N N . LEU A 1 350 ? -8.617 28.562 13.766 1 98.12 350 LEU A N 1
ATOM 2705 C CA . LEU A 1 350 ? -9.633 29.016 14.711 1 98.12 350 LEU A CA 1
ATOM 2706 C C . LEU A 1 350 ? -11 29.109 14.039 1 98.12 350 LEU A C 1
ATOM 2708 O O . LEU A 1 350 ? -12.016 28.781 14.648 1 98.12 350 LEU A O 1
ATOM 2712 N N . CYS A 1 351 ? -11.039 29.594 12.828 1 98.38 351 CYS A N 1
ATOM 2713 C CA . CYS A 1 351 ? -12.312 29.719 12.133 1 98.38 351 CYS A CA 1
ATOM 2714 C C . CYS A 1 351 ? -12.945 28.359 11.891 1 98.38 351 CYS A C 1
ATOM 2716 O O . CYS A 1 351 ? -14.164 28.219 11.891 1 98.38 351 CYS A O 1
ATOM 2718 N N . VAL A 1 352 ? -12.148 27.375 11.664 1 98.12 352 VAL A N 1
ATOM 2719 C CA . VAL A 1 352 ? -12.641 26.016 11.484 1 98.12 352 VAL A CA 1
ATOM 2720 C C . VAL A 1 352 ? -13.297 25.531 12.773 1 98.12 352 VAL A C 1
ATOM 2722 O O . VAL A 1 352 ? -14.43 25.031 12.75 1 98.12 352 VAL A O 1
ATOM 2725 N N . LEU A 1 353 ? -12.648 25.766 13.883 1 98.12 353 LEU A N 1
ATOM 2726 C CA . LEU A 1 353 ? -13.203 25.391 15.18 1 98.12 353 LEU A CA 1
ATOM 2727 C C . LEU A 1 353 ? -14.5 26.141 15.445 1 98.12 353 LEU A C 1
ATOM 2729 O O . LEU A 1 353 ? -15.477 25.547 15.922 1 98.12 353 LEU A O 1
ATOM 2733 N N . LYS A 1 354 ? -14.469 27.375 15.148 1 98.62 354 LYS A N 1
ATOM 2734 C CA . LYS A 1 354 ? -15.641 28.219 15.383 1 98.62 354 LYS A CA 1
ATOM 2735 C C . LYS A 1 354 ? -16.844 27.719 14.578 1 98.62 354 LYS A C 1
ATOM 2737 O O . LYS A 1 354 ? -17.953 27.672 15.094 1 98.62 354 LYS A O 1
ATOM 2742 N N . ASP A 1 355 ? -16.578 27.375 13.359 1 98.31 355 ASP A N 1
ATOM 2743 C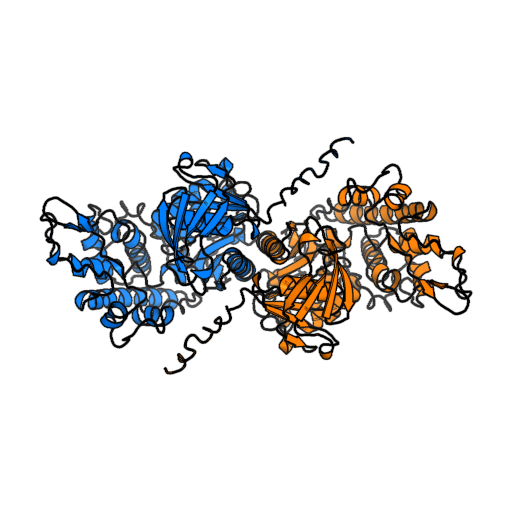 CA . ASP A 1 355 ? -17.672 26.906 12.5 1 98.31 355 ASP A CA 1
ATOM 2744 C C . ASP A 1 355 ? -18.281 25.609 13.047 1 98.31 355 ASP A C 1
ATOM 2746 O O . ASP A 1 355 ? -19.5 25.484 13.109 1 98.31 355 ASP A O 1
ATOM 2750 N N . ILE A 1 356 ? -17.484 24.688 13.438 1 98 356 ILE A N 1
ATOM 2751 C CA . ILE A 1 356 ? -17.969 23.438 14.023 1 98 356 ILE A CA 1
ATOM 2752 C C . ILE A 1 356 ? -18.766 23.75 15.289 1 98 356 ILE A C 1
ATOM 2754 O O . ILE A 1 356 ? -19.859 23.203 15.5 1 98 356 ILE A O 1
ATOM 2758 N N . ALA A 1 357 ? -18.25 24.656 16.109 1 98.5 357 ALA A N 1
ATOM 2759 C CA . ALA A 1 357 ? -18.891 25.016 17.359 1 98.5 357 ALA A CA 1
ATOM 2760 C C . ALA A 1 357 ? -20.281 25.609 17.109 1 98.5 357 ALA A C 1
ATOM 2762 O O . ALA A 1 357 ? -21.234 25.297 17.812 1 98.5 357 ALA A O 1
ATOM 2763 N N . GLU A 1 358 ? -20.297 26.469 16.141 1 98.25 358 GLU A N 1
ATOM 2764 C CA . GLU A 1 358 ? -21.594 27.094 15.812 1 98.25 358 GLU A CA 1
ATOM 2765 C C . GLU A 1 358 ? -22.609 26.031 15.391 1 98.25 358 GLU A C 1
ATOM 2767 O O . GLU A 1 358 ? -23.766 26.078 15.82 1 98.25 358 GLU A O 1
ATOM 2772 N N . GLN A 1 359 ? -22.188 25.141 14.586 1 96.69 359 GLN A N 1
ATOM 2773 C CA . GLN A 1 359 ? -23.078 24.094 14.102 1 96.69 359 GLN A CA 1
ATOM 2774 C C . GLN A 1 359 ? -23.469 23.141 15.219 1 96.69 359 GLN A C 1
ATOM 2776 O O . GLN A 1 359 ? -24.547 22.516 15.172 1 96.69 359 GLN A O 1
ATOM 2781 N N . MET A 1 360 ? -22.688 23.062 16.234 1 97.5 360 MET A N 1
ATOM 2782 C CA . MET A 1 360 ? -22.953 22.172 17.359 1 97.5 360 MET A CA 1
ATOM 2783 C C . MET A 1 360 ? -23.547 22.938 18.531 1 97.5 360 MET A C 1
ATOM 2785 O O . MET A 1 360 ? -23.797 22.359 19.594 1 97.5 360 MET A O 1
ATOM 2789 N N . ASP A 1 361 ? -23.734 24.172 18.391 1 97.25 361 ASP A N 1
ATOM 2790 C CA . ASP A 1 361 ? -24.266 25.062 19.422 1 97.25 361 ASP A CA 1
ATOM 2791 C C . ASP A 1 361 ? -23.406 25.031 20.672 1 97.25 361 ASP A C 1
ATOM 2793 O O . ASP A 1 361 ? -23.906 24.844 21.781 1 97.25 361 ASP A O 1
ATOM 2797 N N . VAL A 1 362 ? -22.156 25.109 20.484 1 98.44 362 VAL A N 1
ATOM 2798 C CA . VAL A 1 362 ? -21.188 25.188 21.578 1 98.44 362 VAL A CA 1
ATOM 2799 C C . VAL A 1 362 ? -20.672 26.609 21.719 1 98.44 362 VAL A C 1
ATOM 2801 O O . VAL A 1 362 ? -20.156 27.188 20.75 1 98.44 362 VAL A O 1
ATOM 2804 N N . PRO A 1 363 ? -20.766 27.234 22.891 1 98.38 363 PRO A N 1
ATOM 2805 C CA . PRO A 1 363 ? -20.203 28.578 23.078 1 98.38 363 PRO A CA 1
ATOM 2806 C C . PRO A 1 363 ? -18.672 28.562 23.078 1 98.38 363 PRO A C 1
ATOM 2808 O O . PRO A 1 363 ? -18.047 27.688 23.656 1 98.38 363 PRO A O 1
ATOM 2811 N N . THR A 1 364 ? -18.125 29.562 22.359 1 98.5 364 THR A N 1
ATOM 2812 C CA . THR A 1 364 ? -16.672 29.641 22.281 1 98.5 364 THR A CA 1
ATOM 2813 C C . THR A 1 364 ? -16.188 31.078 22.469 1 98.5 364 THR A C 1
ATOM 2815 O O . THR A 1 364 ? -15.547 31.641 21.594 1 98.5 364 THR A O 1
ATOM 2818 N N . PRO A 1 365 ? -16.375 31.641 23.641 1 98.69 365 PRO A N 1
ATOM 2819 C CA . PRO A 1 365 ? -16 33.062 23.844 1 98.69 365 PRO A CA 1
ATOM 2820 C C . PRO A 1 365 ? -14.508 33.312 23.656 1 98.69 365 PRO A C 1
ATOM 2822 O O . PRO A 1 365 ? -14.109 34.344 23.156 1 98.69 365 PRO A O 1
ATOM 2825 N N . SER A 1 366 ? -13.664 32.406 24.047 1 98.69 366 SER A N 1
ATOM 2826 C CA . SER A 1 366 ? -12.219 32.594 23.922 1 98.69 366 SER A CA 1
ATOM 2827 C C . SER A 1 366 ? -11.773 32.531 22.469 1 98.69 366 SER A C 1
ATOM 2829 O O . SER A 1 366 ? -10.938 33.312 22.031 1 98.69 366 SER A O 1
ATOM 2831 N N . ILE A 1 367 ? -12.312 31.562 21.766 1 98.75 367 ILE A N 1
ATOM 2832 C CA . ILE A 1 367 ? -12.031 31.453 20.344 1 98.75 367 ILE A CA 1
ATOM 2833 C C . ILE A 1 367 ? -12.492 32.719 19.625 1 98.75 367 ILE A C 1
ATOM 2835 O O . ILE A 1 367 ? -11.766 33.25 18.797 1 98.75 367 ILE A O 1
ATOM 2839 N N . ASP A 1 368 ? -13.641 33.219 20.016 1 98.75 368 ASP A N 1
ATOM 2840 C CA . ASP A 1 368 ? -14.164 34.469 19.438 1 98.75 368 ASP A CA 1
ATOM 2841 C C . ASP A 1 368 ? -13.211 35.625 19.688 1 98.75 368 ASP A C 1
ATOM 2843 O O . ASP A 1 368 ? -12.906 36.406 18.781 1 98.75 368 ASP A O 1
ATOM 2847 N N . PHE A 1 369 ? -12.82 35.688 20.891 1 98.62 369 PHE A N 1
ATOM 2848 C CA . PHE A 1 369 ? -11.922 36.75 21.266 1 98.62 369 PHE A CA 1
ATOM 2849 C C . PHE A 1 369 ? -10.641 36.719 20.453 1 98.62 369 PHE A C 1
ATOM 2851 O O . PHE A 1 369 ? -10.18 37.75 19.938 1 98.62 369 PHE A O 1
ATOM 2858 N N . MET A 1 370 ? -10.062 35.594 20.312 1 98.5 370 MET A N 1
ATOM 2859 C CA . MET A 1 370 ? -8.82 35.438 19.578 1 98.5 370 MET A CA 1
ATOM 2860 C C . MET A 1 370 ? -9.016 35.781 18.094 1 98.5 370 MET A C 1
ATOM 2862 O O . MET A 1 370 ? -8.156 36.406 17.484 1 98.5 370 MET A O 1
ATOM 2866 N N . ILE A 1 371 ? -10.117 35.312 17.5 1 98.62 371 ILE A N 1
ATOM 2867 C CA . ILE A 1 371 ? -10.391 35.625 16.109 1 98.62 371 ILE A CA 1
ATOM 2868 C C . ILE A 1 371 ? -10.531 37.156 15.953 1 98.62 371 ILE A C 1
ATOM 2870 O O . ILE A 1 371 ? -9.93 37.75 15.055 1 98.62 371 ILE A O 1
ATOM 2874 N N . GLU A 1 372 ? -11.234 37.75 16.844 1 98.12 372 GLU A N 1
ATOM 2875 C CA . GLU A 1 372 ? -11.5 39.188 16.766 1 98.12 372 GLU A CA 1
ATOM 2876 C C . GLU A 1 372 ? -10.211 40 16.875 1 98.12 372 GLU A C 1
ATOM 2878 O O . GLU A 1 372 ? -10 40.938 16.109 1 98.12 372 GLU A O 1
ATOM 2883 N N . TRP A 1 373 ? -9.398 39.625 17.812 1 97.69 373 TRP A N 1
ATOM 2884 C CA . TRP A 1 373 ? -8.148 40.375 17.984 1 97.69 373 TRP A CA 1
ATOM 2885 C C . TRP A 1 373 ? -7.262 40.25 16.75 1 97.69 373 TRP A C 1
ATOM 2887 O O . TRP A 1 373 ? -6.73 41.219 16.25 1 97.69 373 TRP A O 1
ATOM 2897 N N . HIS A 1 374 ? -7.078 39.094 16.25 1 97.56 374 HIS A N 1
ATOM 2898 C CA . HIS A 1 374 ? -6.176 38.844 15.133 1 97.56 374 HIS A CA 1
ATOM 2899 C C . HIS A 1 374 ? -6.73 39.406 13.836 1 97.56 374 HIS A C 1
ATOM 2901 O O . HIS A 1 374 ? -5.984 40 13.039 1 97.56 374 HIS A O 1
ATOM 2907 N N . GLN A 1 375 ? -8.102 39.281 13.648 1 97.06 375 GLN A N 1
ATOM 2908 C CA . GLN A 1 375 ? -8.688 39.75 12.391 1 97.06 375 GLN A CA 1
ATOM 2909 C C . GLN A 1 375 ? -8.531 41.25 12.242 1 97.06 375 GLN A C 1
ATOM 2911 O O . GLN A 1 375 ? -8.406 41.75 11.125 1 97.06 375 GLN A O 1
ATOM 2916 N N . LYS A 1 376 ? -8.539 41.938 13.32 1 96.06 376 LYS A N 1
ATOM 2917 C CA . LYS A 1 376 ? -8.328 43.375 13.305 1 96.06 376 LYS A CA 1
ATOM 2918 C C . LYS A 1 376 ? -6.953 43.719 12.742 1 96.06 376 LYS A C 1
ATOM 2920 O O . LYS A 1 376 ? -6.824 44.625 11.914 1 96.06 376 LYS A O 1
ATOM 2925 N N . LEU A 1 377 ? -5.973 43 13.211 1 94.81 377 LEU A N 1
ATOM 2926 C CA . LEU A 1 377 ? -4.613 43.25 12.742 1 94.81 377 LEU A CA 1
ATOM 2927 C C . LEU A 1 377 ? -4.469 42.844 11.281 1 94.81 377 LEU A C 1
ATOM 2929 O O . LEU A 1 377 ? -3.66 43.406 10.547 1 94.81 377 LEU A O 1
ATOM 2933 N N . MET A 1 378 ? -5.266 41.906 10.859 1 95.25 378 MET A N 1
ATOM 2934 C CA . MET A 1 378 ? -5.203 41.375 9.5 1 95.25 378 MET A CA 1
ATOM 2935 C C . MET A 1 378 ? -5.977 42.281 8.531 1 95.25 378 MET A C 1
ATOM 2937 O O . MET A 1 378 ? -5.832 42.156 7.312 1 95.25 378 MET A O 1
ATOM 2941 N N . GLY A 1 379 ? -6.793 43.125 9.047 1 94.75 379 GLY A N 1
ATOM 2942 C CA . GLY A 1 379 ? -7.672 43.938 8.195 1 94.75 379 GLY A CA 1
ATOM 2943 C C . GLY A 1 379 ? -8.773 43.094 7.555 1 94.75 379 GLY A C 1
ATOM 2944 O O . GLY A 1 379 ? -9.148 43.344 6.406 1 94.75 379 GLY A O 1
ATOM 2945 N N . LYS A 1 380 ? -9.234 42.094 8.219 1 96.44 380 LYS A N 1
ATOM 2946 C CA . LYS A 1 380 ? -10.305 41.219 7.781 1 96.44 380 LYS A CA 1
ATOM 2947 C C . LYS A 1 380 ? -11.414 41.125 8.82 1 96.44 380 LYS A C 1
ATOM 2949 O O . LYS A 1 380 ? -11.281 41.656 9.922 1 96.44 380 LYS A O 1
ATOM 2954 N N . GLU A 1 381 ? -12.516 40.562 8.398 1 98 381 GLU A N 1
ATOM 2955 C CA . GLU A 1 381 ? -13.633 40.406 9.32 1 98 381 GLU A CA 1
ATOM 2956 C C . GLU A 1 381 ? -14.211 39 9.211 1 98 381 GLU A C 1
ATOM 2958 O O . GLU A 1 381 ? -15.352 38.812 8.766 1 98 381 GLU A O 1
ATOM 2963 N N . PHE A 1 382 ? -13.484 38.031 9.711 1 98.38 382 PHE A N 1
ATOM 2964 C CA . PHE A 1 382 ? -13.922 36.625 9.688 1 98.38 382 PHE A CA 1
ATOM 2965 C C . PHE A 1 382 ? -15.109 36.438 10.625 1 98.38 382 PHE A C 1
ATOM 2967 O O . PHE A 1 382 ? -16.016 35.656 10.336 1 98.38 382 PHE A O 1
ATOM 2974 N N . LEU A 1 383 ? -15.039 37.062 11.766 1 98.38 383 LEU A N 1
ATOM 2975 C CA . LEU A 1 383 ? -16.109 37.031 12.766 1 98.38 383 LEU A CA 1
ATOM 2976 C C . LEU A 1 383 ? -16.812 38.375 12.844 1 98.38 383 LEU A C 1
ATOM 2978 O O . LEU A 1 383 ? -16.172 39.438 12.922 1 98.38 383 LEU A O 1
ATOM 2982 N N . LYS A 1 384 ? -18.109 38.312 12.75 1 97.62 384 LYS A N 1
ATOM 2983 C CA . LYS A 1 384 ? -18.953 39.5 12.836 1 97.62 384 LYS A CA 1
ATOM 2984 C C . LYS A 1 384 ? -20.156 39.25 13.742 1 97.62 384 LYS A C 1
ATOM 2986 O O . LYS A 1 384 ? -20.906 38.281 13.531 1 97.62 384 LYS A O 1
ATOM 2991 N N . ASP A 1 385 ? -20.328 40.031 14.758 1 95.25 385 ASP A N 1
ATOM 2992 C CA . ASP A 1 385 ? -21.438 39.938 15.703 1 95.25 385 ASP A CA 1
ATOM 2993 C C . ASP A 1 385 ? -21.5 38.562 16.344 1 95.25 385 ASP A C 1
ATOM 2995 O O . ASP A 1 385 ? -22.578 37.969 16.438 1 95.25 385 ASP A O 1
ATOM 2999 N N . GLY A 1 386 ? -20.375 38 16.562 1 95.5 386 GLY A N 1
ATOM 3000 C CA . GLY A 1 386 ? -20.297 36.75 17.312 1 95.5 386 GLY A CA 1
ATOM 3001 C C . GLY A 1 386 ? -20.469 35.5 16.422 1 95.5 386 GLY A C 1
ATOM 3002 O O . GLY A 1 386 ? -20.453 34.375 16.922 1 95.5 386 GLY A O 1
ATOM 3003 N N . LYS A 1 387 ? -20.562 35.75 15.148 1 97.38 387 LYS A N 1
ATOM 3004 C CA . LYS A 1 387 ? -20.734 34.656 14.203 1 97.38 387 LYS A CA 1
ATOM 3005 C C . LYS A 1 387 ? -19.734 34.781 13.047 1 97.38 387 LYS A C 1
ATOM 3007 O O . LYS A 1 387 ? -19.25 35.844 12.742 1 97.38 387 LYS A O 1
ATOM 3012 N N . LEU A 1 388 ? -19.469 33.625 12.508 1 97.75 388 LEU A N 1
ATOM 3013 C CA . LEU A 1 388 ? -18.625 33.688 11.32 1 97.75 388 LEU A CA 1
ATOM 3014 C C . LEU A 1 388 ? -19.297 34.469 10.211 1 97.75 388 LEU A C 1
ATOM 3016 O O . LEU A 1 388 ? -20.5 34.312 9.969 1 97.75 388 LEU A O 1
ATOM 3020 N N . ASN A 1 389 ? -18.516 35.281 9.594 1 98.12 389 ASN A N 1
ATOM 3021 C CA . ASN A 1 389 ? -19 36.156 8.531 1 98.12 389 ASN A CA 1
ATOM 3022 C C . ASN A 1 389 ? -19.203 35.406 7.223 1 98.12 389 ASN A C 1
ATOM 3024 O O . ASN A 1 389 ? -18.234 34.969 6.598 1 98.12 389 ASN A O 1
ATOM 3028 N N . PRO A 1 390 ? -20.438 35.25 6.73 1 95.75 390 PRO A N 1
ATOM 3029 C CA . PRO A 1 390 ? -20.688 34.531 5.484 1 95.75 390 PRO A CA 1
ATOM 3030 C C . PRO A 1 390 ? -19.953 35.125 4.289 1 95.75 390 PRO A C 1
ATOM 3032 O O . PRO A 1 390 ? -19.625 34.406 3.342 1 95.75 390 PRO A O 1
ATOM 3035 N N . GLU A 1 391 ? -19.656 36.406 4.375 1 96.25 391 GLU A N 1
ATOM 3036 C CA . GLU A 1 391 ? -18.984 37.094 3.258 1 96.25 391 GLU A CA 1
ATOM 3037 C C . GLU A 1 391 ? -17.5 36.719 3.203 1 96.25 391 GLU A C 1
ATOM 3039 O O . GLU A 1 391 ? -16.875 36.844 2.156 1 96.25 391 GLU A O 1
ATOM 3044 N N . MET A 1 392 ? -16.953 36.25 4.352 1 96.88 392 MET A N 1
ATOM 3045 C CA . MET A 1 392 ? -15.523 36 4.426 1 96.88 392 MET A CA 1
ATOM 3046 C C . MET A 1 392 ? -15.242 34.5 4.555 1 96.88 392 MET A C 1
ATOM 3048 O O . MET A 1 392 ? -14.086 34.062 4.445 1 96.88 392 MET A O 1
ATOM 3052 N N . ILE A 1 393 ? -16.203 33.719 4.656 1 96.62 393 ILE A N 1
ATOM 3053 C CA . ILE A 1 393 ? -16.047 32.312 5.004 1 96.62 393 ILE A CA 1
ATOM 3054 C C . ILE A 1 393 ? -15.297 31.578 3.885 1 96.62 393 ILE A C 1
ATOM 3056 O O . ILE A 1 393 ? -14.578 30.609 4.137 1 96.62 393 ILE A O 1
ATOM 3060 N N . HIS A 1 394 ? -15.43 32.062 2.662 1 95.44 394 HIS A N 1
ATOM 3061 C CA . HIS A 1 394 ? -14.789 31.453 1.51 1 95.44 394 HIS A CA 1
ATOM 3062 C C . HIS A 1 394 ? -13.266 31.562 1.595 1 95.44 394 HIS A C 1
ATOM 3064 O O . HIS A 1 394 ? -12.547 30.875 0.883 1 95.44 394 HIS A O 1
ATOM 3070 N N . GLU A 1 395 ? -12.758 32.438 2.467 1 96.19 395 GLU A N 1
ATOM 3071 C CA . GLU A 1 395 ? -11.32 32.594 2.66 1 96.19 395 GLU A CA 1
ATOM 3072 C C . GLU A 1 395 ? -10.805 31.688 3.773 1 96.19 395 GLU A C 1
ATOM 3074 O O . GLU A 1 395 ? -9.648 31.781 4.18 1 96.19 395 GLU A O 1
ATOM 3079 N N . THR A 1 396 ? -11.656 30.812 4.262 1 97.25 396 THR A N 1
ATOM 3080 C CA . THR A 1 396 ? -11.305 29.859 5.312 1 97.25 396 THR A CA 1
ATOM 3081 C C . THR A 1 396 ? -11.461 28.422 4.816 1 97.25 396 THR A C 1
ATOM 3083 O O . THR A 1 396 ? -11.875 28.203 3.678 1 97.25 396 THR A O 1
ATOM 3086 N N . SER A 1 397 ? -11.102 27.484 5.699 1 96.94 397 SER A N 1
ATOM 3087 C CA . SER A 1 397 ? -11.383 26.078 5.41 1 96.94 397 SER A CA 1
ATOM 3088 C C . SER A 1 397 ? -12.484 25.547 6.316 1 96.94 397 SER A C 1
ATOM 3090 O O . SER A 1 397 ? -12.539 24.344 6.578 1 96.94 397 SER A O 1
ATOM 3092 N N . ALA A 1 398 ? -13.273 26.469 6.828 1 97.12 398 ALA A N 1
ATOM 3093 C CA . ALA A 1 398 ? -14.43 26.062 7.621 1 97.12 398 ALA A CA 1
ATOM 3094 C C . ALA A 1 398 ? -15.367 25.188 6.801 1 97.12 398 ALA A C 1
ATOM 3096 O O . ALA A 1 398 ? -15.516 25.375 5.594 1 97.12 398 ALA A O 1
ATOM 3097 N N . PRO A 1 399 ? -16.062 24.266 7.445 1 95.31 399 PRO A N 1
ATOM 3098 C CA . PRO A 1 399 ? -16.938 23.344 6.719 1 95.31 399 PRO A CA 1
ATOM 3099 C C . PRO A 1 399 ? -17.938 24.078 5.816 1 95.31 399 PRO A C 1
ATOM 3101 O O . PRO A 1 399 ? -18.141 23.672 4.672 1 95.31 399 PRO A O 1
ATOM 3104 N N . ARG A 1 400 ? -18.484 25.141 6.227 1 95.81 400 ARG A N 1
ATOM 3105 C CA . ARG A 1 400 ? -19.5 25.859 5.449 1 95.81 400 ARG A CA 1
ATOM 3106 C C . ARG A 1 400 ? -18.875 26.5 4.215 1 95.81 400 ARG A C 1
ATOM 3108 O O . ARG A 1 400 ? -19.578 26.828 3.254 1 95.81 400 ARG A O 1
ATOM 3115 N N . ALA A 1 401 ? -17.531 26.766 4.309 1 95.88 401 ALA A N 1
ATOM 3116 C CA . ALA A 1 401 ? -16.844 27.25 3.111 1 95.88 401 ALA A CA 1
ATOM 3117 C C . ALA A 1 401 ? -16.953 26.234 1.978 1 95.88 401 ALA A C 1
ATOM 3119 O O . ALA A 1 401 ? -16.938 26.594 0.801 1 95.88 401 ALA A O 1
ATOM 3120 N N . TYR A 1 402 ? -17.156 24.969 2.312 1 93.12 402 TYR A N 1
ATOM 3121 C CA . TYR A 1 402 ? -17.219 23.875 1.339 1 93.12 402 TYR A CA 1
ATOM 3122 C C . TYR A 1 402 ? -18.656 23.406 1.155 1 93.12 402 TYR A C 1
ATOM 3124 O O . TYR A 1 402 ? -18.891 22.359 0.545 1 93.12 402 TYR A O 1
ATOM 3132 N N . GLY A 1 403 ? -19.562 24.047 1.762 1 90.75 403 GLY A N 1
ATOM 3133 C CA . GLY A 1 403 ? -20.984 23.766 1.56 1 90.75 403 GLY A CA 1
ATOM 3134 C C . GLY A 1 403 ? -21.531 22.75 2.547 1 90.75 403 GLY A C 1
ATOM 3135 O O . GLY A 1 403 ? -22.641 22.234 2.373 1 90.75 403 GLY A O 1
ATOM 3136 N N . LEU A 1 404 ? -20.828 22.453 3.572 1 91.19 404 LEU A N 1
ATOM 3137 C CA . LEU A 1 404 ? -21.297 21.531 4.598 1 91.19 404 LEU A CA 1
ATOM 3138 C C . LEU A 1 404 ? -22.031 22.281 5.707 1 91.19 404 LEU A C 1
ATOM 3140 O O . LEU A 1 404 ? -21.391 22.953 6.523 1 91.19 404 LEU A O 1
ATOM 3144 N N . LYS A 1 405 ? -23.328 22.078 5.824 1 91.56 405 LYS A N 1
ATOM 3145 C CA . LYS A 1 405 ? -24.141 23 6.609 1 91.56 405 LYS A CA 1
ATOM 3146 C C . LYS A 1 405 ? -24.781 22.297 7.797 1 91.56 405 LYS A C 1
ATOM 3148 O O . LYS A 1 405 ? -25.547 22.891 8.555 1 91.56 405 LYS A O 1
ATOM 3153 N N . THR A 1 406 ? -24.469 21 7.906 1 89.94 406 THR A N 1
ATOM 3154 C CA . THR A 1 406 ? -25.031 20.266 9.031 1 89.94 406 THR A CA 1
ATOM 3155 C C . THR A 1 406 ? -23.953 19.438 9.727 1 89.94 406 THR A C 1
ATOM 3157 O O . THR A 1 406 ? -22.953 19.062 9.102 1 89.94 406 THR A O 1
ATOM 3160 N N . PRO A 1 407 ? -24.156 19.203 11.047 1 92.06 407 PRO A N 1
ATOM 3161 C CA . PRO A 1 407 ? -23.203 18.359 11.758 1 92.06 407 PRO A CA 1
ATOM 3162 C C . PRO A 1 407 ? -23 16.984 11.102 1 92.06 407 PRO A C 1
ATOM 3164 O O . PRO A 1 407 ? -21.891 16.453 11.086 1 92.06 407 PRO A O 1
ATOM 3167 N N . GLU A 1 408 ? -24.016 16.484 10.523 1 87.5 408 GLU A N 1
ATOM 3168 C CA . GLU A 1 408 ? -23.953 15.188 9.852 1 87.5 408 GLU A CA 1
ATOM 3169 C C . GLU A 1 408 ? -23 15.227 8.648 1 87.5 408 GLU A C 1
ATOM 3171 O O . GLU A 1 408 ? -22.203 14.312 8.445 1 87.5 408 GLU A O 1
ATOM 3176 N N . GLU A 1 409 ? -23.109 16.312 7.953 1 86.31 409 GLU A N 1
ATOM 3177 C CA . GLU A 1 409 ? -22.25 16.469 6.781 1 86.31 409 GLU A CA 1
ATOM 3178 C C . GLU A 1 409 ? -20.781 16.625 7.184 1 86.31 409 GLU A C 1
ATOM 3180 O O . GLU A 1 409 ? -19.891 16.125 6.488 1 86.31 409 GLU A O 1
ATOM 3185 N N . ILE A 1 410 ? -20.594 17.203 8.305 1 91.44 410 ILE A N 1
ATOM 3186 C CA . ILE A 1 410 ? -19.234 17.516 8.734 1 91.44 410 ILE A CA 1
ATOM 3187 C C . ILE A 1 410 ? -18.547 16.234 9.203 1 91.44 410 ILE A C 1
ATOM 3189 O O . ILE A 1 410 ? -17.328 16.078 9.047 1 91.44 410 ILE A O 1
ATOM 3193 N N . VAL A 1 411 ? -19.312 15.273 9.781 1 90.75 411 VAL A N 1
ATOM 3194 C CA . VAL A 1 411 ? -18.688 14.109 10.398 1 90.75 411 VAL A CA 1
ATOM 3195 C C . VAL A 1 411 ? -18.656 12.953 9.398 1 90.75 411 VAL A C 1
ATOM 3197 O O . VAL A 1 411 ? -17.969 11.953 9.625 1 90.75 411 VAL A O 1
ATOM 3200 N N . ALA A 1 412 ? -19.266 13.094 8.297 1 83.38 412 ALA A N 1
ATOM 3201 C CA . ALA A 1 412 ? -19.469 12 7.348 1 83.38 412 ALA A CA 1
ATOM 3202 C C . ALA A 1 412 ? -18.141 11.414 6.891 1 83.38 412 ALA A C 1
ATOM 3204 O O . ALA A 1 412 ? -17.922 10.203 6.961 1 83.38 412 ALA A O 1
ATOM 3205 N N . PRO A 1 413 ? -17.156 12.273 6.465 1 80.88 413 PRO A N 1
ATOM 3206 C CA . PRO A 1 413 ? -15.891 11.695 6.023 1 80.88 413 PRO A CA 1
ATOM 3207 C C . PRO A 1 413 ? -15.172 10.93 7.137 1 80.88 413 PRO A C 1
ATOM 3209 O O . PRO A 1 413 ? -14.516 9.922 6.875 1 80.88 413 PRO A O 1
ATOM 3212 N N . SER A 1 414 ? -15.32 11.453 8.328 1 88.75 414 SER A N 1
ATOM 3213 C CA . SER A 1 414 ? -14.688 10.789 9.469 1 88.75 414 SER A CA 1
ATOM 3214 C C . SER A 1 414 ? -15.352 9.445 9.758 1 88.75 414 SER A C 1
ATOM 3216 O O . SER A 1 414 ? -14.664 8.461 10.062 1 88.75 414 SER A O 1
ATOM 3218 N N . LEU A 1 415 ? -16.578 9.43 9.625 1 83.62 415 LEU A N 1
ATOM 3219 C CA . LEU A 1 415 ? -17.281 8.172 9.828 1 83.62 415 LEU A CA 1
ATOM 3220 C C . LEU A 1 415 ? -16.953 7.184 8.711 1 83.62 415 LEU A C 1
ATOM 3222 O O . LEU A 1 415 ? -16.875 5.98 8.953 1 83.62 415 LEU A O 1
ATOM 3226 N N . MET A 1 416 ? -16.703 7.656 7.523 1 77.5 416 MET A N 1
ATOM 3227 C CA . MET A 1 416 ? -16.266 6.824 6.402 1 77.5 416 MET A CA 1
ATOM 3228 C C . MET A 1 416 ? -14.898 6.215 6.672 1 77.5 416 MET A C 1
ATOM 3230 O O . MET A 1 416 ? -14.664 5.043 6.367 1 77.5 416 MET A O 1
ATOM 3234 N N . ALA A 1 417 ? -14.086 6.98 7.215 1 82.5 417 ALA A N 1
ATOM 3235 C CA . ALA A 1 417 ? -12.75 6.5 7.551 1 82.5 417 ALA A CA 1
ATOM 3236 C C . ALA A 1 417 ? -12.812 5.395 8.602 1 82.5 417 ALA A C 1
ATOM 3238 O O . ALA A 1 417 ? -11.93 4.535 8.664 1 82.5 417 ALA A O 1
ATOM 3239 N N . GLN A 1 418 ? -13.93 5.438 9.359 1 84.25 418 GLN A N 1
ATOM 3240 C CA . GLN A 1 418 ? -14.117 4.449 10.422 1 84.25 418 GLN A CA 1
ATOM 3241 C C . GLN A 1 418 ? -14.969 3.277 9.93 1 84.25 418 GLN A C 1
ATOM 3243 O O . GLN A 1 418 ? -15.32 2.391 10.711 1 84.25 418 GLN A O 1
ATOM 3248 N N . ASN A 1 419 ? -15.281 3.244 8.672 1 72.44 419 ASN A N 1
ATOM 3249 C CA . ASN A 1 419 ? -16.141 2.23 8.078 1 72.44 419 ASN A CA 1
ATOM 3250 C C . ASN A 1 419 ? -17.469 2.105 8.836 1 72.44 419 ASN A C 1
ATOM 3252 O O . ASN A 1 419 ? -17.984 1.002 9.016 1 72.44 419 ASN A O 1
ATOM 3256 N N . ALA A 1 420 ? -17.891 3.232 9.359 1 69.81 420 ALA A N 1
ATOM 3257 C CA . ALA A 1 420 ? -19.156 3.258 10.062 1 69.81 420 ALA A CA 1
ATOM 3258 C C . ALA A 1 420 ? -20.328 3.416 9.086 1 69.81 420 ALA A C 1
ATOM 3260 O O . ALA A 1 420 ? -20.172 4.016 8.016 1 69.81 420 ALA A O 1
ATOM 3261 N N . THR A 1 421 ? -21.453 2.68 9.312 1 62.97 421 THR A N 1
ATOM 3262 C CA . THR A 1 421 ? -22.656 2.869 8.516 1 62.97 421 THR A CA 1
ATOM 3263 C C . THR A 1 421 ? -23.188 4.297 8.648 1 62.97 421 THR A C 1
ATOM 3265 O O . THR A 1 421 ? -23.328 4.809 9.758 1 62.97 421 THR A O 1
ATOM 3268 N N . LEU A 1 422 ? -23.141 4.98 7.434 1 61.31 422 LEU A N 1
ATOM 3269 C CA . LEU A 1 422 ? -23.562 6.379 7.477 1 61.31 422 LEU A CA 1
ATOM 3270 C C . LEU A 1 422 ? -25.062 6.484 7.688 1 61.31 422 LEU A C 1
ATOM 3272 O O . LEU A 1 422 ? -25.844 5.77 7.047 1 61.31 422 LEU A O 1
ATOM 3276 N N . PRO A 1 423 ? -25.562 7.066 8.695 1 47.44 423 PRO A N 1
ATOM 3277 C CA . PRO A 1 423 ? -27 7.234 8.914 1 47.44 423 PRO A CA 1
ATOM 3278 C C . PRO A 1 423 ? -27.672 8 7.781 1 47.44 423 PRO A C 1
ATOM 3280 O O . PRO A 1 423 ? -28.906 8.078 7.738 1 47.44 423 PRO A O 1
ATOM 3283 N N . PHE A 1 424 ? -26.844 8.641 6.902 1 47.81 424 PHE A N 1
ATOM 3284 C CA . PHE A 1 424 ? -27.547 9.523 5.98 1 47.81 424 PHE A CA 1
ATOM 3285 C C . PHE A 1 424 ? -27.344 9.086 4.539 1 47.81 424 PHE A C 1
ATOM 3287 O O . PHE A 1 424 ? -26.203 8.805 4.129 1 47.81 424 PHE A O 1
ATOM 3294 N N . ALA A 1 425 ? -28.375 8.75 3.875 1 43.53 425 ALA A N 1
ATOM 3295 C CA . ALA A 1 425 ? -28.531 8.227 2.52 1 43.53 425 ALA A CA 1
ATOM 3296 C C . ALA A 1 425 ? -27.797 9.102 1.509 1 43.53 425 ALA A C 1
ATOM 3298 O O . ALA A 1 425 ? -27.234 8.594 0.533 1 43.53 425 ALA A O 1
ATOM 3299 N N . HIS A 1 426 ? -28 10.414 1.662 1 39.91 426 HIS A N 1
ATOM 3300 C CA . HIS A 1 426 ? -27.703 11.289 0.536 1 39.91 426 HIS A CA 1
ATOM 3301 C C . HIS A 1 426 ? -26.188 11.469 0.36 1 39.91 426 HIS A C 1
ATOM 3303 O O . HIS A 1 426 ? -25.75 12.086 -0.612 1 39.91 426 HIS A O 1
ATOM 3309 N N . ILE A 1 427 ? -25.578 11.5 1.402 1 43.19 427 ILE A N 1
ATOM 3310 C CA . ILE A 1 427 ? -24.172 11.781 1.116 1 43.19 427 ILE A CA 1
ATOM 3311 C C . ILE A 1 427 ? -23.578 10.641 0.292 1 43.19 427 ILE A C 1
ATOM 3313 O O . ILE A 1 427 ? -23.203 9.602 0.839 1 43.19 427 ILE A O 1
ATOM 3317 N N . ASP A 1 428 ? -24.203 10.273 -0.751 1 43.5 428 ASP A N 1
ATOM 3318 C CA . ASP A 1 428 ? -23.641 9.43 -1.799 1 43.5 428 ASP A CA 1
ATOM 3319 C C . ASP A 1 428 ? -22.156 9.711 -1.984 1 43.5 428 ASP A C 1
ATOM 3321 O O . ASP A 1 428 ? -21.531 9.203 -2.922 1 43.5 428 ASP A O 1
ATOM 3325 N N . MET A 1 429 ? -21.812 10.82 -1.477 1 41.78 429 MET A N 1
ATOM 3326 C CA . MET A 1 429 ? -20.578 11.445 -1.949 1 41.78 429 MET A CA 1
ATOM 3327 C C . MET A 1 429 ? -19.484 10.406 -2.137 1 41.78 429 MET A C 1
ATOM 3329 O O . MET A 1 429 ? -18.875 10.32 -3.205 1 41.78 429 MET A O 1
ATOM 3333 N N . LEU A 1 430 ? -18.734 10.242 -1.074 1 43.38 430 LEU A N 1
ATOM 3334 C CA . LEU A 1 430 ? -17.578 9.375 -1.118 1 43.38 430 LEU A CA 1
ATOM 3335 C C . LEU A 1 430 ? -17.984 7.906 -1.149 1 43.38 430 LEU A C 1
ATOM 3337 O O . LEU A 1 430 ? -17.141 7.02 -1.2 1 43.38 430 LEU A O 1
ATOM 3341 N N . GLY A 1 431 ? -19.156 7.652 -0.818 1 41.16 431 GLY A N 1
ATOM 3342 C CA . GLY A 1 431 ? -19.75 6.328 -0.879 1 41.16 431 GLY A CA 1
ATOM 3343 C C . GLY A 1 431 ? -19.406 5.578 -2.154 1 41.16 431 GLY A C 1
ATOM 3344 O O . GLY A 1 431 ? -19.219 4.363 -2.135 1 41.16 431 GLY A O 1
ATOM 3345 N N . ARG A 1 432 ? -19.594 6.336 -3.156 1 41.47 432 ARG A N 1
ATOM 3346 C CA . ARG A 1 432 ? -19.266 5.734 -4.441 1 41.47 432 ARG A CA 1
ATOM 3347 C C . ARG A 1 432 ? -17.766 5.484 -4.566 1 41.47 432 ARG A C 1
ATOM 3349 O O . ARG A 1 432 ? -17.297 4.902 -5.551 1 41.47 432 ARG A O 1
ATOM 3356 N N . LEU A 1 433 ? -16.969 6.266 -3.986 1 41.66 433 LEU A N 1
ATOM 3357 C CA . LEU A 1 433 ? -15.57 5.859 -4.047 1 41.66 433 LEU A CA 1
ATOM 3358 C C . LEU A 1 433 ? -15.406 4.398 -3.641 1 41.66 433 LEU A C 1
ATOM 3360 O O . LEU A 1 433 ? -14.383 3.783 -3.924 1 41.66 433 LEU A O 1
ATOM 3364 N N . LEU A 1 434 ? -16.281 3.881 -2.654 1 39.34 434 LEU A N 1
ATOM 3365 C CA . LEU A 1 434 ? -16.141 2.518 -2.156 1 39.34 434 LEU A CA 1
ATOM 3366 C C . LEU A 1 434 ? -16.891 1.531 -3.039 1 39.34 434 LEU A C 1
ATOM 3368 O O . LEU A 1 434 ? -16.75 0.316 -2.891 1 39.34 434 LEU A O 1
ATOM 3372 N N . ASN A 1 435 ? -18.078 1.885 -3.568 1 36.66 435 ASN A N 1
ATOM 3373 C CA . ASN A 1 435 ? -18.797 0.911 -4.387 1 36.66 435 ASN A CA 1
ATOM 3374 C C . ASN A 1 435 ? -18.219 0.836 -5.797 1 36.66 435 ASN A C 1
ATOM 3376 O O . ASN A 1 435 ? -17.938 1.866 -6.41 1 36.66 435 ASN A O 1
ATOM 3380 N N . MET B 1 1 ? 53.875 9.812 33.5 1 23.86 1 MET B N 1
ATOM 3381 C CA . MET B 1 1 ? 53.312 10.141 32.188 1 23.86 1 MET B CA 1
ATOM 3382 C C . MET B 1 1 ? 52.062 9.297 31.875 1 23.86 1 MET B C 1
ATOM 3384 O O . MET B 1 1 ? 52.188 8.102 31.594 1 23.86 1 MET B O 1
ATOM 3388 N N . GLY B 1 2 ? 50.938 9.43 32.562 1 24.39 2 GLY B N 1
ATOM 3389 C CA . GLY B 1 2 ? 49.781 8.609 32.844 1 24.39 2 GLY B CA 1
ATOM 3390 C C . GLY B 1 2 ? 48.906 8.359 31.656 1 24.39 2 GLY B C 1
ATOM 3391 O O . GLY B 1 2 ? 48.812 9.203 30.766 1 24.39 2 GLY B O 1
ATOM 3392 N N . ALA B 1 3 ? 48.75 6.957 31.312 1 33.22 3 ALA B N 1
ATOM 3393 C CA . ALA B 1 3 ? 48.094 6.367 30.125 1 33.22 3 ALA B CA 1
ATOM 3394 C C . ALA B 1 3 ? 46.719 6.941 29.906 1 33.22 3 ALA B C 1
ATOM 3396 O O . ALA B 1 3 ? 45.906 7 30.844 1 33.22 3 ALA B O 1
ATOM 3397 N N . PRO B 1 4 ? 46.438 7.734 28.812 1 25.52 4 PRO B N 1
ATOM 3398 C CA . PRO B 1 4 ? 45.188 8.461 28.594 1 25.52 4 PRO B CA 1
ATOM 3399 C C . PRO B 1 4 ? 43.969 7.543 28.562 1 25.52 4 PRO B C 1
ATOM 3401 O O . PRO B 1 4 ? 44.094 6.367 28.203 1 25.52 4 PRO B O 1
ATOM 3404 N N . SER B 1 5 ? 43.031 7.664 29.594 1 30.11 5 SER B N 1
ATOM 3405 C CA . SER B 1 5 ? 41.844 6.855 29.859 1 30.11 5 SER B CA 1
ATOM 3406 C C . SER B 1 5 ? 40.938 6.793 28.625 1 30.11 5 SER B C 1
ATOM 3408 O O . SER B 1 5 ? 40.719 7.809 27.984 1 30.11 5 SER B O 1
ATOM 3410 N N . PRO B 1 6 ? 40.844 5.445 28.031 1 28.92 6 PRO B N 1
ATOM 3411 C CA . PRO B 1 6 ? 40.125 5.207 26.766 1 28.92 6 PRO B CA 1
ATOM 3412 C C . PRO B 1 6 ? 38.656 5.633 26.812 1 28.92 6 PRO B C 1
ATOM 3414 O O . PRO B 1 6 ? 37.906 5.098 27.609 1 28.92 6 PRO B O 1
ATOM 3417 N N . VAL B 1 7 ? 38.25 6.91 26.703 1 25.12 7 VAL B N 1
ATOM 3418 C CA . VAL B 1 7 ? 36.906 7.5 26.875 1 25.12 7 VAL B CA 1
ATOM 3419 C C . VAL B 1 7 ? 35.906 6.785 25.969 1 25.12 7 VAL B C 1
ATOM 3421 O O . VAL B 1 7 ? 34.75 6.578 26.359 1 25.12 7 VAL B O 1
ATOM 3424 N N . ALA B 1 8 ? 35.906 6.902 24.578 1 26.02 8 ALA B N 1
ATOM 3425 C CA . ALA B 1 8 ? 34.719 7.246 23.812 1 26.02 8 ALA B CA 1
ATOM 3426 C C . ALA B 1 8 ? 33.844 6.02 23.594 1 26.02 8 ALA B C 1
ATOM 3428 O O . ALA B 1 8 ? 34.125 5.195 22.719 1 26.02 8 ALA B O 1
ATOM 3429 N N . ALA B 1 9 ? 33.469 5.234 24.578 1 27.28 9 ALA B N 1
ATOM 3430 C CA . ALA B 1 9 ? 32.656 4.059 24.266 1 27.28 9 ALA B CA 1
ATOM 3431 C C . ALA B 1 9 ? 31.516 4.422 23.344 1 27.28 9 ALA B C 1
ATOM 3433 O O . ALA B 1 9 ? 31.062 5.574 23.312 1 27.28 9 ALA B O 1
ATOM 3434 N N . GLY B 1 10 ? 30.953 3.4 22.547 1 26.41 10 GLY B N 1
ATOM 3435 C CA . GLY B 1 10 ? 30.109 3.16 21.391 1 26.41 10 GLY B CA 1
ATOM 3436 C C . GLY B 1 10 ? 28.672 3.582 21.609 1 26.41 10 GLY B C 1
ATOM 3437 O O . GLY B 1 10 ? 28.031 3.152 22.578 1 26.41 10 GLY B O 1
ATOM 3438 N N . VAL B 1 11 ? 28.266 4.801 21.516 1 28.45 11 VAL B N 1
ATOM 3439 C CA . VAL B 1 11 ? 26.844 5.141 21.406 1 28.45 11 VAL B CA 1
ATOM 3440 C C . VAL B 1 11 ? 26.094 4.02 20.688 1 28.45 11 VAL B C 1
ATOM 3442 O O . VAL B 1 11 ? 26.312 3.793 19.5 1 28.45 11 VAL B O 1
ATOM 3445 N N . ALA B 1 12 ? 25.75 2.865 21.312 1 30.12 12 ALA B N 1
ATOM 3446 C CA . ALA B 1 12 ? 24.891 1.772 20.844 1 30.12 12 ALA B CA 1
ATOM 3447 C C . ALA B 1 12 ? 23.734 2.301 20 1 30.12 12 ALA B C 1
ATOM 3449 O O . ALA B 1 12 ? 22.969 3.146 20.453 1 30.12 12 ALA B O 1
ATOM 3450 N N . ALA B 1 13 ? 23.672 2.174 18.703 1 34.44 13 ALA B N 1
ATOM 3451 C CA . ALA B 1 13 ? 22.688 2.412 17.656 1 34.44 13 ALA B CA 1
ATOM 3452 C C . ALA B 1 13 ? 21.266 2.129 18.156 1 34.44 13 ALA B C 1
ATOM 3454 O O . ALA B 1 13 ? 20.922 0.983 18.453 1 34.44 13 ALA B O 1
ATOM 3455 N N . ARG B 1 14 ? 20.562 2.855 18.875 1 40.91 14 ARG B N 1
ATOM 3456 C CA . ARG B 1 14 ? 19.156 2.719 19.234 1 40.91 14 ARG B CA 1
ATOM 3457 C C . ARG B 1 14 ? 18.375 2.008 18.125 1 40.91 14 ARG B C 1
ATOM 3459 O O . ARG B 1 14 ? 18.438 2.414 16.969 1 40.91 14 ARG B O 1
ATOM 3466 N N . THR B 1 15 ? 17.984 0.656 18.172 1 50.59 15 THR B N 1
ATOM 3467 C CA . THR B 1 15 ? 17.266 -0.242 17.281 1 50.59 15 THR B CA 1
ATOM 3468 C C . THR B 1 15 ? 16.031 0.448 16.703 1 50.59 15 THR B C 1
ATOM 3470 O O . THR B 1 15 ? 15.133 0.856 17.438 1 50.59 15 THR B O 1
ATOM 3473 N N . LYS B 1 16 ? 15.953 1.059 15.484 1 72.44 16 LYS B N 1
ATOM 3474 C CA . LYS B 1 16 ? 14.867 1.721 14.758 1 72.44 16 LYS B CA 1
ATOM 3475 C C . LYS B 1 16 ? 13.656 0.804 14.617 1 72.44 16 LYS B C 1
ATOM 3477 O O . LYS B 1 16 ? 13.797 -0.374 14.281 1 72.44 16 LYS B O 1
ATOM 3482 N N . SER B 1 17 ? 12.438 1.249 15.141 1 90.81 17 SER B N 1
ATOM 3483 C CA . SER B 1 17 ? 11.188 0.521 14.969 1 90.81 17 SER B CA 1
ATOM 3484 C C . SER B 1 17 ? 10.984 0.103 13.516 1 90.81 17 SER B C 1
ATOM 3486 O O . SER B 1 17 ? 11.273 0.875 12.594 1 90.81 17 SER B O 1
ATOM 3488 N N . PRO B 1 18 ? 10.625 -1.17 13.336 1 95.81 18 PRO B N 1
ATOM 3489 C CA . PRO B 1 18 ? 10.43 -1.617 11.953 1 95.81 18 PRO B CA 1
ATOM 3490 C C . PRO B 1 18 ? 9.336 -0.84 11.234 1 95.81 18 PRO B C 1
ATOM 3492 O O . PRO B 1 18 ? 8.383 -0.368 11.867 1 95.81 18 PRO B O 1
ATOM 3495 N N . LEU B 1 19 ? 9.516 -0.744 9.969 1 97.12 19 LEU B N 1
ATOM 3496 C CA . LEU B 1 19 ? 8.531 -0.053 9.141 1 97.12 19 LEU B CA 1
ATOM 3497 C C . LEU B 1 19 ? 7.258 -0.879 9.008 1 97.12 19 LEU B C 1
ATOM 3499 O O . LEU B 1 19 ? 6.16 -0.325 8.914 1 97.12 19 LEU B O 1
ATOM 3503 N N . LEU B 1 20 ? 7.445 -2.139 8.891 1 97.62 20 LEU B N 1
ATOM 3504 C CA . LEU B 1 20 ? 6.371 -3.123 8.828 1 97.62 20 LEU B CA 1
ATOM 3505 C C . LEU B 1 20 ? 6.887 -4.512 9.18 1 97.62 20 LEU B C 1
ATOM 3507 O O . LEU B 1 20 ? 8.102 -4.727 9.273 1 97.62 20 LEU B O 1
ATOM 3511 N N . THR B 1 21 ? 5.957 -5.398 9.453 1 98.56 21 THR B N 1
ATOM 3512 C CA . THR B 1 21 ? 6.277 -6.793 9.734 1 98.56 21 THR B CA 1
ATOM 3513 C C . THR B 1 21 ? 5.68 -7.715 8.672 1 98.56 21 THR B C 1
ATOM 3515 O O . THR B 1 21 ? 4.484 -7.629 8.375 1 98.56 21 THR B O 1
ATOM 3518 N N . VAL B 1 22 ? 6.527 -8.57 8.078 1 98.88 22 VAL B N 1
ATOM 3519 C CA . VAL B 1 22 ? 6.09 -9.57 7.109 1 98.88 22 VAL B CA 1
ATOM 3520 C C . VAL B 1 22 ? 6.309 -10.969 7.676 1 98.88 22 VAL B C 1
ATOM 3522 O O . VAL B 1 22 ? 7.387 -11.281 8.188 1 98.88 22 VAL B O 1
ATOM 3525 N N . CYS B 1 23 ? 5.273 -11.727 7.641 1 98.94 23 CYS B N 1
ATOM 3526 C CA . CYS B 1 23 ? 5.41 -13.148 7.949 1 98.94 23 CYS B CA 1
ATOM 3527 C C . CYS B 1 23 ? 5.508 -13.977 6.672 1 98.94 23 CYS B C 1
ATOM 3529 O O . CYS B 1 23 ? 4.535 -14.086 5.926 1 98.94 23 CYS B O 1
ATOM 3531 N N . VAL B 1 24 ? 6.641 -14.531 6.441 1 98.88 24 VAL B N 1
ATOM 3532 C CA . VAL B 1 24 ? 6.852 -15.445 5.32 1 98.88 24 VAL B CA 1
ATOM 3533 C C . VAL B 1 24 ? 6.371 -16.844 5.699 1 98.88 24 VAL B C 1
ATOM 3535 O O . VAL B 1 24 ? 6.871 -17.453 6.656 1 98.88 24 VAL B O 1
ATOM 3538 N N . CYS B 1 25 ? 5.434 -17.328 4.941 1 98.81 25 CYS B N 1
ATOM 3539 C CA . CYS B 1 25 ? 4.867 -18.641 5.223 1 98.81 25 CYS B CA 1
ATOM 3540 C C . CYS B 1 25 ? 5.383 -19.672 4.234 1 98.81 25 CYS B C 1
ATOM 3542 O O . CYS B 1 25 ? 5.047 -19.641 3.051 1 98.81 25 CYS B O 1
ATOM 3544 N N . GLY B 1 26 ? 6.094 -20.609 4.668 1 97.88 26 GLY B N 1
ATOM 3545 C CA . GLY B 1 26 ? 6.777 -21.609 3.863 1 97.88 26 GLY B CA 1
ATOM 3546 C C . GLY B 1 26 ? 8.242 -21.781 4.234 1 97.88 26 GLY B C 1
ATOM 3547 O O . GLY B 1 26 ? 8.789 -20.969 4.984 1 97.88 26 GLY B O 1
ATOM 3548 N N . GLY B 1 27 ? 8.891 -22.844 3.705 1 97 27 GLY B N 1
ATOM 3549 C CA . GLY B 1 27 ? 10.281 -23.125 4.023 1 97 27 GLY B CA 1
ATOM 3550 C C . GLY B 1 27 ? 11.102 -23.516 2.809 1 97 27 GLY B C 1
ATOM 3551 O O . GLY B 1 27 ? 12.234 -23.984 2.945 1 97 27 GLY B O 1
ATOM 3552 N N . GLY B 1 28 ? 10.555 -23.328 1.679 1 95.25 28 GLY B N 1
ATOM 3553 C CA . GLY B 1 28 ? 11.25 -23.719 0.467 1 95.25 28 GLY B CA 1
ATOM 3554 C C . GLY B 1 28 ? 12.109 -22.625 -0.122 1 95.25 28 GLY B C 1
ATOM 3555 O O . GLY B 1 28 ? 12.492 -21.688 0.582 1 95.25 28 GLY B O 1
ATOM 3556 N N . ASN B 1 29 ? 12.461 -22.75 -1.404 1 93.81 29 ASN B N 1
ATOM 3557 C CA . ASN B 1 29 ? 13.367 -21.828 -2.102 1 93.81 29 ASN B CA 1
ATOM 3558 C C . ASN B 1 29 ? 12.883 -20.391 -2.014 1 93.81 29 ASN B C 1
ATOM 3560 O O . ASN B 1 29 ? 13.633 -19.5 -1.602 1 93.81 29 ASN B O 1
ATOM 3564 N N . SER B 1 30 ? 11.633 -20.172 -2.346 1 96.19 30 SER B N 1
ATOM 3565 C CA . SER B 1 30 ? 11.117 -18.812 -2.395 1 96.19 30 SER B CA 1
ATOM 3566 C C . SER B 1 30 ? 11.023 -18.203 -0.999 1 96.19 30 SER B C 1
ATOM 3568 O O . SER B 1 30 ? 11.242 -17 -0.823 1 96.19 30 SER B O 1
ATOM 3570 N N . ALA B 1 31 ? 10.711 -19.016 -0.015 1 98.31 31 ALA B N 1
ATOM 3571 C CA . ALA B 1 31 ? 10.648 -18.516 1.358 1 98.31 31 ALA B CA 1
ATOM 3572 C C . ALA B 1 31 ? 12.008 -17.984 1.811 1 98.31 31 ALA B C 1
ATOM 3574 O O . ALA B 1 31 ? 12.102 -16.906 2.389 1 98.31 31 ALA B O 1
ATOM 3575 N N . HIS B 1 32 ? 13.07 -18.766 1.527 1 98.31 32 HIS B N 1
ATOM 3576 C CA . HIS B 1 32 ? 14.422 -18.344 1.879 1 98.31 32 HIS B CA 1
ATOM 3577 C C . HIS B 1 32 ? 14.797 -17.047 1.166 1 98.31 32 HIS B C 1
ATOM 3579 O O . HIS B 1 32 ? 15.336 -16.125 1.784 1 98.31 32 HIS B O 1
ATOM 3585 N N . ALA B 1 33 ? 14.469 -17 -0.088 1 97.44 33 ALA B N 1
ATOM 3586 C CA . ALA B 1 33 ? 14.828 -15.828 -0.89 1 97.44 33 ALA B CA 1
ATOM 3587 C C . ALA B 1 33 ? 14.086 -14.578 -0.409 1 97.44 33 ALA B C 1
ATOM 3589 O O . ALA B 1 33 ? 14.695 -13.516 -0.243 1 97.44 33 ALA B O 1
ATOM 3590 N N . VAL B 1 34 ? 12.805 -14.734 -0.138 1 98.5 34 VAL B N 1
ATOM 3591 C CA . VAL B 1 34 ? 11.984 -13.602 0.296 1 98.5 34 VAL B CA 1
ATOM 3592 C C . VAL B 1 34 ? 12.438 -13.141 1.679 1 98.5 34 VAL B C 1
ATOM 3594 O O . VAL B 1 34 ? 12.578 -11.938 1.922 1 98.5 34 VAL B O 1
ATOM 3597 N N . ALA B 1 35 ? 12.641 -14.102 2.57 1 98.69 35 ALA B N 1
ATOM 3598 C CA . ALA B 1 35 ? 13.086 -13.758 3.918 1 98.69 35 ALA B CA 1
ATOM 3599 C C . ALA B 1 35 ? 14.398 -12.977 3.879 1 98.69 35 ALA B C 1
ATOM 3601 O O . ALA B 1 35 ? 14.547 -11.953 4.555 1 98.69 35 ALA B O 1
ATOM 3602 N N . ALA B 1 36 ? 15.32 -13.438 3.076 1 98.56 36 ALA B N 1
ATOM 3603 C CA . ALA B 1 36 ? 16.609 -12.773 2.963 1 98.56 36 ALA B CA 1
ATOM 3604 C C . ALA B 1 36 ? 16.469 -11.398 2.324 1 98.56 36 ALA B C 1
ATOM 3606 O O . ALA B 1 36 ? 17.094 -10.43 2.775 1 98.56 36 ALA B O 1
ATOM 3607 N N . TRP B 1 37 ? 15.688 -11.328 1.284 1 98.19 37 TRP B N 1
ATOM 3608 C CA . TRP B 1 37 ? 15.516 -10.078 0.547 1 98.19 37 TRP B CA 1
ATOM 3609 C C . TRP B 1 37 ? 14.883 -9.008 1.43 1 98.19 37 TRP B C 1
ATOM 3611 O O . TRP B 1 37 ? 15.375 -7.883 1.505 1 98.19 37 TRP B O 1
ATOM 3621 N N . LEU B 1 38 ? 13.836 -9.352 2.111 1 98.44 38 LEU B N 1
ATOM 3622 C CA . LEU B 1 38 ? 13.094 -8.383 2.908 1 98.44 38 LEU B CA 1
ATOM 3623 C C . LEU B 1 38 ? 13.82 -8.086 4.215 1 98.44 38 LEU B C 1
ATOM 3625 O O . LEU B 1 38 ? 13.672 -6.996 4.777 1 98.44 38 LEU B O 1
ATOM 3629 N N . GLY B 1 39 ? 14.609 -8.992 4.672 1 98.44 39 GLY B N 1
ATOM 3630 C CA . GLY B 1 39 ? 15.258 -8.875 5.969 1 98.44 39 GLY B CA 1
ATOM 3631 C C . GLY B 1 39 ? 16.5 -8.008 5.934 1 98.44 39 GLY B C 1
ATOM 3632 O O . GLY B 1 39 ? 17.203 -7.879 6.941 1 98.44 39 GLY B O 1
ATOM 3633 N N . GLN B 1 40 ? 16.828 -7.445 4.777 1 97.5 40 GLN B N 1
ATOM 3634 C CA . GLN B 1 40 ? 18 -6.574 4.688 1 97.5 40 GLN B CA 1
ATOM 3635 C C . GLN B 1 40 ? 17.875 -5.391 5.645 1 97.5 40 GLN B C 1
ATOM 3637 O O . GLN B 1 40 ? 16.797 -4.816 5.793 1 97.5 40 GLN B O 1
ATOM 3642 N N . ALA B 1 41 ? 18.953 -4.973 6.195 1 95.19 41 ALA B N 1
ATOM 3643 C CA . ALA B 1 41 ? 18.969 -3.953 7.238 1 95.19 41 ALA B CA 1
ATOM 3644 C C . ALA B 1 41 ? 18.406 -2.629 6.723 1 95.19 41 ALA B C 1
ATOM 3646 O O . ALA B 1 41 ? 17.625 -1.963 7.41 1 95.19 41 ALA B O 1
ATOM 3647 N N . HIS B 1 42 ? 18.797 -2.297 5.527 1 92.88 42 HIS B N 1
ATOM 3648 C CA . HIS B 1 42 ? 18.422 -0.981 5.02 1 92.88 42 HIS B CA 1
ATOM 3649 C C . HIS B 1 42 ? 16.922 -0.908 4.73 1 92.88 42 HIS B C 1
ATOM 3651 O O . HIS B 1 42 ? 16.359 0.184 4.625 1 92.88 42 HIS B O 1
ATOM 3657 N N . LYS B 1 43 ? 16.328 -2.023 4.602 1 95.81 43 LYS B N 1
ATOM 3658 C CA . LYS B 1 43 ? 14.891 -2.031 4.32 1 95.81 43 LYS B CA 1
ATOM 3659 C C . LYS B 1 43 ? 14.078 -1.855 5.602 1 95.81 43 LYS B C 1
ATOM 3661 O O . LYS B 1 43 ? 12.906 -1.484 5.551 1 95.81 43 LYS B O 1
ATOM 3666 N N . ASN B 1 44 ? 14.617 -2.227 6.691 1 96.75 44 ASN B N 1
ATOM 3667 C CA . ASN B 1 44 ? 14.016 -2.086 8.016 1 96.75 44 ASN B CA 1
ATOM 3668 C C . ASN B 1 44 ? 12.648 -2.762 8.078 1 96.75 44 ASN B C 1
ATOM 3670 O O . ASN B 1 44 ? 11.695 -2.186 8.602 1 96.75 44 ASN B O 1
ATOM 3674 N N . VAL B 1 45 ? 12.492 -3.902 7.438 1 98.31 45 VAL B N 1
ATOM 3675 C CA . VAL B 1 45 ? 11.32 -4.773 7.516 1 98.31 45 VAL B CA 1
ATOM 3676 C C . VAL B 1 45 ? 11.57 -5.887 8.531 1 98.31 45 VAL B C 1
ATOM 3678 O O . VAL B 1 45 ? 12.617 -6.535 8.5 1 98.31 45 VAL B O 1
ATOM 3681 N N . ARG B 1 46 ? 10.688 -6.023 9.5 1 98.56 46 ARG B N 1
ATOM 3682 C CA . ARG B 1 46 ? 10.75 -7.172 10.398 1 98.56 46 ARG B CA 1
ATOM 3683 C C . ARG B 1 46 ? 10.195 -8.422 9.727 1 98.56 46 ARG B C 1
ATOM 3685 O O . ARG B 1 46 ? 9.062 -8.43 9.25 1 98.56 46 ARG B O 1
ATOM 3692 N N . VAL B 1 47 ? 11.023 -9.484 9.688 1 98.81 47 VAL B N 1
ATOM 3693 C CA . VAL B 1 47 ? 10.641 -10.688 8.969 1 98.81 47 VAL B CA 1
ATOM 3694 C C . VAL B 1 47 ? 10.445 -11.844 9.953 1 98.81 47 VAL B C 1
ATOM 3696 O O . VAL B 1 47 ? 11.367 -12.195 10.688 1 98.81 47 VAL B O 1
ATOM 3699 N N . ASN B 1 48 ? 9.266 -12.352 10.016 1 98.88 48 ASN B N 1
ATOM 3700 C CA . ASN B 1 48 ? 8.961 -13.625 10.664 1 98.88 48 ASN B CA 1
ATOM 3701 C C . ASN B 1 48 ? 8.789 -14.75 9.656 1 98.88 48 ASN B C 1
ATOM 3703 O O . ASN B 1 48 ? 8.453 -14.5 8.492 1 98.88 48 ASN B O 1
ATOM 3707 N N . VAL B 1 49 ? 9.047 -16.016 10.117 1 98.81 49 VAL B N 1
ATOM 3708 C CA . VAL B 1 49 ? 8.906 -17.156 9.227 1 98.81 49 VAL B CA 1
ATOM 3709 C C . VAL B 1 49 ? 8.047 -18.234 9.898 1 98.81 49 VAL B C 1
ATOM 3711 O O . VAL B 1 49 ? 8.305 -18.609 11.047 1 98.81 49 VAL B O 1
ATOM 3714 N N . LEU B 1 50 ? 7.02 -18.609 9.219 1 98.88 50 LEU B N 1
ATOM 3715 C CA . LEU B 1 50 ? 6.211 -19.766 9.594 1 98.88 50 LEU B CA 1
ATOM 3716 C C . LEU B 1 50 ? 6.594 -20.984 8.773 1 98.88 50 LEU B C 1
ATOM 3718 O O . LEU B 1 50 ? 6.352 -21.031 7.562 1 98.88 50 LEU B O 1
ATOM 3722 N N . THR B 1 51 ? 7.184 -21.953 9.391 1 98.38 51 THR B N 1
ATOM 3723 C CA . THR B 1 51 ? 7.676 -23.141 8.688 1 98.38 51 THR B CA 1
ATOM 3724 C C . THR B 1 51 ? 7.578 -24.375 9.57 1 98.38 51 THR B C 1
ATOM 3726 O O . THR B 1 51 ? 7.383 -24.266 10.781 1 98.38 51 THR B O 1
ATOM 3729 N N . ARG B 1 52 ? 7.691 -25.5 8.938 1 96.88 52 ARG B N 1
ATOM 3730 C CA . ARG B 1 52 ? 7.559 -26.766 9.648 1 96.88 52 ARG B CA 1
ATOM 3731 C C . ARG B 1 52 ? 8.852 -27.141 10.375 1 96.88 52 ARG B C 1
ATOM 3733 O O . ARG B 1 52 ? 8.844 -27.938 11.312 1 96.88 52 ARG B O 1
ATOM 3740 N N . GLN B 1 53 ? 10.016 -26.531 9.938 1 97.06 53 GLN B N 1
ATOM 3741 C CA . GLN B 1 53 ? 11.312 -26.859 10.523 1 97.06 53 GLN B CA 1
ATOM 3742 C C . GLN B 1 53 ? 12.016 -25.609 11.039 1 97.06 53 GLN B C 1
ATOM 3744 O O . GLN B 1 53 ? 13.117 -25.281 10.594 1 97.06 53 GLN B O 1
ATOM 3749 N N . PRO B 1 54 ? 11.438 -25.047 12.016 1 97.94 54 PRO B N 1
ATOM 3750 C CA . PRO B 1 54 ? 11.984 -23.766 12.477 1 97.94 54 PRO B CA 1
ATOM 3751 C C . PRO B 1 54 ? 13.406 -23.906 13.031 1 97.94 54 PRO B C 1
ATOM 3753 O O . PRO B 1 54 ? 14.211 -22.984 12.898 1 97.94 54 PRO B O 1
ATOM 3756 N N . GLU B 1 55 ? 13.758 -25 13.562 1 97.69 55 GLU B N 1
ATOM 3757 C CA . GLU B 1 55 ? 15.039 -25.203 14.227 1 97.69 55 GLU B CA 1
ATOM 3758 C C . GLU B 1 55 ? 16.188 -25.203 13.219 1 97.69 55 GLU B C 1
ATOM 3760 O O . GLU B 1 55 ? 17.344 -25.031 13.602 1 97.69 55 GLU B O 1
ATOM 3765 N N . LYS B 1 56 ? 15.867 -25.359 11.984 1 98.12 56 LYS B N 1
ATOM 3766 C CA . LYS B 1 56 ? 16.906 -25.453 10.961 1 98.12 56 LYS B CA 1
ATOM 3767 C C . LYS B 1 56 ? 17.266 -24.062 10.414 1 98.12 56 LYS B C 1
ATOM 3769 O O . LYS B 1 56 ? 18.234 -23.922 9.664 1 98.12 56 LYS B O 1
ATOM 3774 N N . TRP B 1 57 ? 16.531 -23.078 10.781 1 98.38 57 TRP B N 1
ATOM 3775 C CA . TRP B 1 57 ? 16.719 -21.734 10.25 1 98.38 57 TRP B CA 1
ATOM 3776 C C . TRP B 1 57 ? 17.688 -20.938 11.125 1 98.38 57 TRP B C 1
ATOM 3778 O O . TRP B 1 57 ? 17.594 -20.984 12.352 1 98.38 57 TRP B O 1
ATOM 3788 N N . GLN B 1 58 ? 18.562 -20.25 10.516 1 98.12 58 GLN B N 1
ATOM 3789 C CA . GLN B 1 58 ? 19.438 -19.312 11.203 1 98.12 58 GLN B CA 1
ATOM 3790 C C . GLN B 1 58 ? 18.797 -17.922 11.289 1 98.12 58 GLN B C 1
ATOM 3792 O O . GLN B 1 58 ? 17.812 -17.641 10.594 1 98.12 58 GLN B O 1
ATOM 3797 N N . LYS B 1 59 ? 19.375 -17.125 12.078 1 97.38 59 LYS B N 1
ATOM 3798 C CA . LYS B 1 59 ? 18.875 -15.773 12.266 1 97.38 59 LYS B CA 1
ATOM 3799 C C . LYS B 1 59 ? 19.203 -14.898 11.062 1 97.38 59 LYS B C 1
ATOM 3801 O O . LYS B 1 59 ? 18.547 -13.883 10.828 1 97.38 59 LYS B O 1
ATOM 3806 N N . GLU B 1 60 ? 20.234 -15.289 10.422 1 98.19 60 GLU B N 1
ATOM 3807 C CA . GLU B 1 60 ? 20.641 -14.578 9.211 1 98.19 60 GLU B CA 1
ATOM 3808 C C . GLU B 1 60 ? 20.688 -15.516 8.016 1 98.19 60 GLU B C 1
ATOM 3810 O O . GLU B 1 60 ? 21.219 -16.625 8.117 1 98.19 60 GLU B O 1
ATOM 3815 N N . ILE B 1 61 ? 20.062 -15.078 6.961 1 98.56 61 ILE B N 1
ATOM 3816 C CA . ILE B 1 61 ? 20.094 -15.836 5.711 1 98.56 61 ILE B CA 1
ATOM 3817 C C . ILE B 1 61 ? 20.922 -15.086 4.668 1 98.56 61 ILE B C 1
ATOM 3819 O O . ILE B 1 61 ? 20.719 -13.891 4.445 1 98.56 61 ILE B O 1
ATOM 3823 N N . ARG B 1 62 ? 21.828 -15.789 4.043 1 98.38 62 ARG B N 1
ATOM 3824 C CA . ARG B 1 62 ? 22.641 -15.234 2.969 1 98.38 62 ARG B CA 1
ATOM 3825 C C . ARG B 1 62 ? 21.984 -15.438 1.61 1 98.38 62 ARG B C 1
ATOM 3827 O O . ARG B 1 62 ? 21.516 -16.547 1.304 1 98.38 62 ARG B O 1
ATOM 3834 N N . LEU B 1 63 ? 21.906 -14.398 0.873 1 97.75 63 LEU B N 1
ATOM 3835 C CA . LEU B 1 63 ? 21.375 -14.43 -0.487 1 97.75 63 LEU B CA 1
ATOM 3836 C C . LEU B 1 63 ? 22.469 -14.102 -1.5 1 97.75 63 LEU B C 1
ATOM 3838 O O . LEU B 1 63 ? 23 -12.984 -1.511 1 97.75 63 LEU B O 1
ATOM 3842 N N . GLU B 1 64 ? 22.734 -15.094 -2.357 1 96.12 64 GLU B N 1
ATOM 3843 C CA . GLU B 1 64 ? 23.797 -14.938 -3.357 1 96.12 64 GLU B CA 1
ATOM 3844 C C . GLU B 1 64 ? 23.219 -14.531 -4.711 1 96.12 64 GLU B C 1
ATOM 3846 O O . GLU B 1 64 ? 22.203 -15.078 -5.148 1 96.12 64 GLU B O 1
ATOM 3851 N N . THR B 1 65 ? 23.875 -13.531 -5.324 1 92.75 65 THR B N 1
ATOM 3852 C CA . THR B 1 65 ? 23.344 -13.039 -6.598 1 92.75 65 THR B CA 1
ATOM 3853 C C . THR B 1 65 ? 24.391 -13.188 -7.703 1 92.75 65 THR B C 1
ATOM 3855 O O . THR B 1 65 ? 24.219 -12.656 -8.797 1 92.75 65 THR B O 1
ATOM 3858 N N . LYS B 1 66 ? 25.422 -13.844 -7.602 1 88.44 66 LYS B N 1
ATOM 3859 C CA . LYS B 1 66 ? 26.594 -13.875 -8.477 1 88.44 66 LYS B CA 1
ATOM 3860 C C . LYS B 1 66 ? 26.25 -14.492 -9.828 1 88.44 66 LYS B C 1
ATOM 3862 O O . LYS B 1 66 ? 26.859 -14.164 -10.844 1 88.44 66 LYS B O 1
ATOM 3867 N N . ILE B 1 67 ? 25.297 -15.297 -9.867 1 78.31 67 ILE B N 1
ATOM 3868 C CA . ILE B 1 67 ? 25.078 -16.078 -11.078 1 78.31 67 ILE B CA 1
ATOM 3869 C C . ILE B 1 67 ? 23.953 -15.445 -11.906 1 78.31 67 ILE B C 1
ATOM 3871 O O . ILE B 1 67 ? 23.547 -15.992 -12.93 1 78.31 67 ILE B O 1
ATOM 3875 N N . CYS B 1 68 ? 23.469 -14.328 -11.391 1 80.81 68 CYS B N 1
ATOM 3876 C CA . CYS B 1 68 ? 22.359 -13.711 -12.125 1 80.81 68 CYS B CA 1
ATOM 3877 C C . CYS B 1 68 ? 22.719 -12.281 -12.539 1 80.81 68 CYS B C 1
ATOM 3879 O O . CYS B 1 68 ? 23.844 -11.828 -12.312 1 80.81 68 CYS B O 1
ATOM 3881 N N . ARG B 1 69 ? 21.766 -11.617 -13.227 1 81.06 69 ARG B N 1
ATOM 3882 C CA . ARG B 1 69 ? 22.031 -10.289 -13.773 1 81.06 69 ARG B CA 1
ATOM 3883 C C . ARG B 1 69 ? 22.156 -9.258 -12.656 1 81.06 69 ARG B C 1
ATOM 3885 O O . ARG B 1 69 ? 22.578 -8.125 -12.898 1 81.06 69 ARG B O 1
ATOM 3892 N N . TRP B 1 70 ? 21.828 -9.656 -11.484 1 88.44 70 TRP B N 1
ATOM 3893 C CA . TRP B 1 70 ? 22 -8.758 -10.344 1 88.44 70 TRP B CA 1
ATOM 3894 C C . TRP B 1 70 ? 23.297 -9.047 -9.609 1 88.44 70 TRP B C 1
ATOM 3896 O O . TRP B 1 70 ? 23.375 -8.883 -8.383 1 88.44 70 TRP B O 1
ATOM 3906 N N . ASP B 1 71 ? 24.219 -9.492 -10.281 1 88.81 71 ASP B N 1
ATOM 3907 C CA . ASP B 1 71 ? 25.5 -9.883 -9.695 1 88.81 71 ASP B CA 1
ATOM 3908 C C . ASP B 1 71 ? 26.156 -8.695 -9 1 88.81 71 ASP B C 1
ATOM 3910 O O . ASP B 1 71 ? 26.938 -8.875 -8.055 1 88.81 71 ASP B O 1
ATOM 3914 N N . HIS B 1 72 ? 25.859 -7.547 -9.352 1 89.88 72 HIS B N 1
ATOM 3915 C CA . HIS B 1 72 ? 26.453 -6.352 -8.766 1 89.88 72 HIS B CA 1
ATOM 3916 C C . HIS B 1 72 ? 26.047 -6.203 -7.301 1 89.88 72 HIS B C 1
ATOM 3918 O O . HIS B 1 72 ? 26.688 -5.48 -6.543 1 89.88 72 HIS B O 1
ATOM 3924 N N . LEU B 1 73 ? 24.953 -6.883 -6.91 1 92.06 73 LEU B N 1
ATOM 3925 C CA . LEU B 1 73 ? 24.5 -6.793 -5.531 1 92.06 73 LEU B CA 1
ATOM 3926 C C . LEU B 1 73 ? 25.375 -7.633 -4.609 1 92.06 73 LEU B C 1
ATOM 3928 O O . LEU B 1 73 ? 25.359 -7.438 -3.391 1 92.06 73 LEU B O 1
ATOM 3932 N N . GLY B 1 74 ? 26.062 -8.555 -5.113 1 93.31 74 GLY B N 1
ATOM 3933 C CA . GLY B 1 74 ? 26.938 -9.398 -4.316 1 93.31 74 GLY B CA 1
ATOM 3934 C C . GLY B 1 74 ? 26.172 -10.297 -3.359 1 93.31 74 GLY B C 1
ATOM 3935 O O . GLY B 1 74 ? 25.109 -10.82 -3.699 1 93.31 74 GLY B O 1
ATOM 3936 N N . SER B 1 75 ? 26.812 -10.547 -2.24 1 95.75 75 SER B N 1
ATOM 3937 C CA . SER B 1 75 ? 26.188 -11.352 -1.188 1 95.75 75 SER B CA 1
ATOM 3938 C C . SER B 1 75 ? 25.422 -10.477 -0.212 1 95.75 75 SER B C 1
ATOM 3940 O O . SER B 1 75 ? 25.984 -9.602 0.439 1 95.75 75 SER B O 1
ATOM 3942 N N . ILE B 1 76 ? 24.188 -10.781 -0.145 1 96.25 76 ILE B N 1
ATOM 3943 C CA . ILE B 1 76 ? 23.281 -10.016 0.712 1 96.25 76 ILE B CA 1
ATOM 3944 C C . ILE B 1 76 ? 22.953 -10.828 1.965 1 96.25 76 ILE B C 1
ATOM 3946 O O . ILE B 1 76 ? 22.875 -12.055 1.915 1 96.25 76 ILE B O 1
ATOM 3950 N N . THR B 1 77 ? 22.844 -10.109 3.037 1 97.69 77 THR B N 1
ATOM 3951 C CA . THR B 1 77 ? 22.406 -10.766 4.266 1 97.69 77 THR B CA 1
ATOM 3952 C C . THR B 1 77 ? 21.062 -10.195 4.73 1 97.69 77 THR B C 1
ATOM 3954 O O . THR B 1 77 ? 20.875 -8.977 4.785 1 97.69 77 THR B O 1
ATOM 3957 N N . GLY B 1 78 ? 20.141 -11.094 4.984 1 98.12 78 GLY B N 1
ATOM 3958 C CA . GLY B 1 78 ? 18.844 -10.719 5.551 1 98.12 78 GLY B CA 1
ATOM 3959 C C . GLY B 1 78 ? 18.609 -11.312 6.93 1 98.12 78 GLY B C 1
ATOM 3960 O O . GLY B 1 78 ? 18.922 -12.477 7.172 1 98.12 78 GLY B O 1
ATOM 3961 N N . ARG B 1 79 ? 18.062 -10.523 7.812 1 98.25 79 ARG B N 1
ATOM 3962 C CA . ARG B 1 79 ? 17.781 -10.961 9.18 1 98.25 79 ARG B CA 1
ATOM 3963 C C . ARG B 1 79 ? 16.359 -11.461 9.32 1 98.25 79 ARG B C 1
ATOM 3965 O O . ARG B 1 79 ? 15.43 -10.875 8.758 1 98.25 79 ARG B O 1
ATOM 3972 N N . VAL B 1 80 ? 16.219 -12.5 10.062 1 98.38 80 VAL B N 1
ATOM 3973 C CA . VAL B 1 80 ? 14.922 -13.039 10.43 1 98.38 80 VAL B CA 1
ATOM 3974 C C . VAL B 1 80 ? 14.656 -12.789 11.914 1 98.38 80 VAL B C 1
ATOM 3976 O O . VAL B 1 80 ? 15.484 -13.125 12.766 1 98.38 80 VAL B O 1
ATOM 3979 N N . ASN B 1 81 ? 13.547 -12.203 12.203 1 98.25 81 ASN B N 1
ATOM 3980 C CA . ASN B 1 81 ? 13.203 -11.82 13.57 1 98.25 81 ASN B CA 1
ATOM 3981 C C . ASN B 1 81 ? 12.766 -13.023 14.398 1 98.25 81 ASN B C 1
ATOM 3983 O O . ASN B 1 81 ? 13.227 -13.203 15.531 1 98.25 81 ASN B O 1
ATOM 3987 N N . ALA B 1 82 ? 11.875 -13.828 13.859 1 98.5 82 ALA B N 1
ATOM 3988 C CA . ALA B 1 82 ? 11.352 -15.016 14.539 1 98.5 82 ALA B CA 1
ATOM 3989 C C . ALA B 1 82 ? 11.008 -16.109 13.539 1 98.5 82 ALA B C 1
ATOM 3991 O O . ALA B 1 82 ? 10.547 -15.828 12.43 1 98.5 82 ALA B O 1
ATOM 3992 N N . VAL B 1 83 ? 11.305 -17.359 13.891 1 98.69 83 VAL B N 1
ATOM 3993 C CA . VAL B 1 83 ? 10.945 -18.531 13.117 1 98.69 83 VAL B CA 1
ATOM 3994 C C . VAL B 1 83 ? 10.195 -19.531 14.008 1 98.69 83 VAL B C 1
ATOM 3996 O O . VAL B 1 83 ? 10.648 -19.844 15.109 1 98.69 83 VAL B O 1
ATOM 3999 N N . SER B 1 84 ? 9.023 -19.969 13.531 1 98.75 84 SER B N 1
ATOM 4000 C CA . SER B 1 84 ? 8.234 -20.891 14.344 1 98.75 84 SER B CA 1
ATOM 4001 C C . SER B 1 84 ? 7.328 -21.766 13.484 1 98.75 84 SER B C 1
ATOM 4003 O O . SER B 1 84 ? 7.047 -21.422 12.328 1 98.75 84 SER B O 1
ATOM 4005 N N . SER B 1 85 ? 6.953 -22.859 14.023 1 98.44 85 SER B N 1
ATOM 4006 C CA . SER B 1 85 ? 5.922 -23.688 13.406 1 98.44 85 SER B CA 1
ATOM 4007 C C . SER B 1 85 ? 4.539 -23.344 13.945 1 98.44 85 SER B C 1
ATOM 4009 O O . SER B 1 85 ? 3.527 -23.828 13.438 1 98.44 85 SER B O 1
ATOM 4011 N N . ASP B 1 86 ? 4.461 -22.5 14.945 1 98.38 86 ASP B N 1
ATOM 4012 C CA . ASP B 1 86 ? 3.219 -22.031 15.555 1 98.38 86 ASP B CA 1
ATOM 4013 C C . ASP B 1 86 ? 2.838 -20.656 15.031 1 98.38 86 ASP B C 1
ATOM 4015 O O . ASP B 1 86 ? 3.516 -19.672 15.328 1 98.38 86 ASP B O 1
ATOM 4019 N N . PRO B 1 87 ? 1.702 -20.609 14.367 1 98.62 87 PRO B N 1
ATOM 4020 C CA . PRO B 1 87 ? 1.312 -19.312 13.805 1 98.62 87 PRO B CA 1
ATOM 4021 C C . PRO B 1 87 ? 1.079 -18.25 14.875 1 98.62 87 PRO B C 1
ATOM 4023 O O . PRO B 1 87 ? 1.263 -17.062 14.617 1 98.62 87 PRO B O 1
ATOM 4026 N N . ALA B 1 88 ? 0.721 -18.562 16.062 1 98.44 88 ALA B N 1
ATOM 4027 C CA . ALA B 1 88 ? 0.431 -17.625 17.141 1 98.44 88 ALA B CA 1
ATOM 4028 C C . ALA B 1 88 ? 1.674 -16.812 17.516 1 98.44 88 ALA B C 1
ATOM 4030 O O . ALA B 1 88 ? 1.568 -15.734 18.094 1 98.44 88 ALA B O 1
ATOM 4031 N N . GLU B 1 89 ? 2.811 -17.281 17.125 1 98.5 89 GLU B N 1
ATOM 4032 C CA . GLU B 1 89 ? 4.066 -16.656 17.516 1 98.5 89 GLU B CA 1
ATOM 4033 C C . GLU B 1 89 ? 4.578 -15.711 16.438 1 98.5 89 GLU B C 1
ATOM 4035 O O . GLU B 1 89 ? 5.41 -14.844 16.719 1 98.5 89 GLU B O 1
ATOM 4040 N N . VAL B 1 90 ? 4.07 -15.828 15.211 1 98.62 90 VAL B N 1
ATOM 4041 C CA . VAL B 1 90 ? 4.762 -15.102 14.156 1 98.62 90 VAL B CA 1
ATOM 4042 C C . VAL B 1 90 ? 3.746 -14.359 13.289 1 98.62 90 VAL B C 1
ATOM 4044 O O . VAL B 1 90 ? 4.117 -13.5 12.484 1 98.62 90 VAL B O 1
ATOM 4047 N N . VAL B 1 91 ? 2.473 -14.609 13.438 1 98.69 91 VAL B N 1
ATOM 4048 C CA . VAL B 1 91 ? 1.479 -14.062 12.523 1 98.69 91 VAL B CA 1
ATOM 4049 C C . VAL B 1 91 ? 0.835 -12.828 13.141 1 98.69 91 VAL B C 1
ATOM 4051 O O . VAL B 1 91 ? 0.607 -11.828 12.453 1 98.69 91 VAL B O 1
ATOM 4054 N N . PRO B 1 92 ? 0.602 -12.766 14.469 1 97.88 92 PRO B N 1
ATOM 4055 C CA . PRO B 1 92 ? -0.238 -11.703 15.031 1 97.88 92 PRO B CA 1
ATOM 4056 C C . PRO B 1 92 ? 0.341 -10.312 14.812 1 97.88 92 PRO B C 1
ATOM 4058 O O . PRO B 1 92 ? -0.41 -9.336 14.711 1 97.88 92 PRO B O 1
ATOM 4061 N N . GLU B 1 93 ? 1.598 -10.18 14.664 1 95.62 93 GLU B N 1
ATOM 4062 C CA . GLU B 1 93 ? 2.201 -8.859 14.484 1 95.62 93 GLU B CA 1
ATOM 4063 C C . GLU B 1 93 ? 2.395 -8.539 13.008 1 95.62 93 GLU B C 1
ATOM 4065 O O . GLU B 1 93 ? 2.785 -7.422 12.656 1 95.62 93 GLU B O 1
ATOM 4070 N N . ALA B 1 94 ? 2.107 -9.477 12.195 1 98.38 94 ALA B N 1
ATOM 4071 C CA . ALA B 1 94 ? 2.404 -9.305 10.773 1 98.38 94 ALA B CA 1
ATOM 4072 C C . ALA B 1 94 ? 1.377 -8.391 10.109 1 98.38 94 ALA B C 1
ATOM 4074 O O . ALA B 1 94 ? 0.171 -8.562 10.297 1 98.38 94 ALA B O 1
ATOM 4075 N N . ASP B 1 95 ? 1.915 -7.43 9.383 1 98.38 95 ASP B N 1
ATOM 4076 C CA . ASP B 1 95 ? 1.075 -6.621 8.508 1 98.38 95 ASP B CA 1
ATOM 4077 C C . ASP B 1 95 ? 0.704 -7.391 7.242 1 98.38 95 ASP B C 1
ATOM 4079 O O . ASP B 1 95 ? -0.361 -7.168 6.664 1 98.38 95 ASP B O 1
ATOM 4083 N N . LEU B 1 96 ? 1.587 -8.227 6.777 1 98.69 96 LEU B N 1
ATOM 4084 C CA . LEU B 1 96 ? 1.484 -9.023 5.562 1 98.69 96 LEU B CA 1
ATOM 4085 C C . LEU B 1 96 ? 1.942 -10.461 5.812 1 98.69 96 LEU B C 1
ATOM 4087 O O . LEU B 1 96 ? 3.047 -10.68 6.312 1 98.69 96 LEU B O 1
ATOM 4091 N N . CYS B 1 97 ? 1.054 -11.359 5.586 1 98.81 97 CYS B N 1
ATOM 4092 C CA . CYS B 1 97 ? 1.438 -12.766 5.484 1 98.81 97 CYS B CA 1
ATOM 4093 C C . CYS B 1 97 ? 1.63 -13.172 4.027 1 98.81 97 CYS B C 1
ATOM 4095 O O . CYS B 1 97 ? 0.677 -13.164 3.246 1 98.81 97 CYS B O 1
ATOM 4097 N N . LEU B 1 98 ? 2.838 -13.523 3.676 1 98.88 98 LEU B N 1
ATOM 4098 C CA . LEU B 1 98 ? 3.148 -13.898 2.301 1 98.88 98 LEU B CA 1
ATOM 4099 C C . LEU B 1 98 ? 3.383 -15.406 2.186 1 98.88 98 LEU B C 1
ATOM 4101 O O . LEU B 1 98 ? 4.355 -15.93 2.736 1 98.88 98 LEU B O 1
ATOM 4105 N N . ILE B 1 99 ? 2.488 -16.047 1.456 1 98.56 99 ILE B N 1
ATOM 4106 C CA . ILE B 1 99 ? 2.604 -17.484 1.216 1 98.56 99 ILE B CA 1
ATOM 4107 C C . ILE B 1 99 ? 3.658 -17.75 0.143 1 98.56 99 ILE B C 1
ATOM 4109 O O . ILE B 1 99 ? 3.469 -17.391 -1.022 1 98.56 99 ILE B O 1
ATOM 4113 N N . CYS B 1 100 ? 4.715 -18.344 0.6 1 97.69 100 CYS B N 1
ATOM 4114 C CA . CYS B 1 100 ? 5.824 -18.734 -0.266 1 97.69 100 CYS B CA 1
ATOM 4115 C C . CYS B 1 100 ? 5.965 -20.25 -0.33 1 97.69 100 CYS B C 1
ATOM 4117 O O . CYS B 1 100 ? 6.969 -20.797 0.125 1 97.69 100 CYS B O 1
ATOM 4119 N N . ALA B 1 101 ? 5.012 -20.812 -0.943 1 94.81 101 ALA B N 1
ATOM 4120 C CA . ALA B 1 101 ? 4.922 -22.281 -1.029 1 94.81 101 ALA B CA 1
ATOM 4121 C C . ALA B 1 101 ? 4.195 -22.703 -2.301 1 94.81 101 ALA B C 1
ATOM 4123 O O . ALA B 1 101 ? 3.498 -21.906 -2.926 1 94.81 101 ALA B O 1
ATOM 4124 N N . PRO B 1 102 ? 4.406 -23.922 -2.674 1 92 102 PRO B N 1
ATOM 4125 C CA . PRO B 1 102 ? 3.686 -24.438 -3.846 1 92 102 PRO B CA 1
ATOM 4126 C C . PRO B 1 102 ? 2.174 -24.484 -3.629 1 92 102 PRO B C 1
ATOM 4128 O O . PRO B 1 102 ? 1.705 -24.359 -2.494 1 92 102 PRO B O 1
ATOM 4131 N N . ALA B 1 103 ? 1.482 -24.672 -4.676 1 92.88 103 ALA B N 1
ATOM 4132 C CA . ALA B 1 103 ? 0.024 -24.578 -4.672 1 92.88 103 ALA B CA 1
ATOM 4133 C C . ALA B 1 103 ? -0.577 -25.578 -3.688 1 92.88 103 ALA B C 1
ATOM 4135 O O . ALA B 1 103 ? -1.585 -25.297 -3.037 1 92.88 103 ALA B O 1
ATOM 4136 N N . ASN B 1 104 ? 0.039 -26.766 -3.562 1 92.25 104 ASN B N 1
ATOM 4137 C CA . ASN B 1 104 ? -0.501 -27.797 -2.691 1 92.25 104 ASN B CA 1
ATOM 4138 C C . ASN B 1 104 ? -0.434 -27.391 -1.223 1 92.25 104 ASN B C 1
ATOM 4140 O O . ASN B 1 104 ? -1.13 -27.953 -0.382 1 92.25 104 ASN B O 1
ATOM 4144 N N . ALA B 1 105 ? 0.332 -26.406 -0.957 1 94.75 105 ALA B N 1
ATOM 4145 C CA . ALA B 1 105 ? 0.5 -25.969 0.429 1 94.75 105 ALA B CA 1
ATOM 4146 C C . ALA B 1 105 ? -0.334 -24.719 0.721 1 94.75 105 ALA B C 1
ATOM 4148 O O . ALA B 1 105 ? -0.417 -24.281 1.868 1 94.75 105 ALA B O 1
ATOM 4149 N N . HIS B 1 106 ? -0.993 -24.141 -0.224 1 96.75 106 HIS B N 1
ATOM 4150 C CA . HIS B 1 106 ? -1.715 -22.891 -0.045 1 96.75 106 HIS B CA 1
ATOM 4151 C C . HIS B 1 106 ? -2.814 -23.031 1.002 1 96.75 106 HIS B C 1
ATOM 4153 O O . HIS B 1 106 ? -2.775 -22.359 2.043 1 96.75 106 HIS B O 1
ATOM 4159 N N . PHE B 1 107 ? -3.691 -23.969 0.799 1 96.44 107 PHE B N 1
ATOM 4160 C CA . PHE B 1 107 ? -4.863 -24.062 1.659 1 96.44 107 PHE B CA 1
ATOM 4161 C C . PHE B 1 107 ? -4.465 -24.453 3.078 1 96.44 107 PHE B C 1
ATOM 4163 O O . PHE B 1 107 ? -4.875 -23.812 4.043 1 96.44 107 PHE B O 1
ATOM 4170 N N . PRO B 1 108 ? -3.576 -25.469 3.238 1 96.75 108 PRO B N 1
ATOM 4171 C CA . PRO B 1 108 ? -3.143 -25.797 4.598 1 96.75 108 PRO B CA 1
ATOM 4172 C C . PRO B 1 108 ? -2.508 -24.609 5.316 1 96.75 108 PRO B C 1
ATOM 4174 O O . PRO B 1 108 ? -2.742 -24.406 6.512 1 96.75 108 PRO B O 1
ATOM 4177 N N . LEU B 1 109 ? -1.766 -23.844 4.656 1 98 109 LEU B N 1
ATOM 4178 C CA . LEU B 1 109 ? -1.124 -22.688 5.266 1 98 109 LEU B CA 1
ATOM 4179 C C . LEU B 1 109 ? -2.154 -21.625 5.625 1 98 109 LEU B C 1
ATOM 4181 O O . LEU B 1 109 ? -2.061 -20.984 6.684 1 98 109 LEU B O 1
ATOM 4185 N N . LEU B 1 110 ? -3.092 -21.422 4.738 1 97.69 110 LEU B N 1
ATOM 4186 C CA . LEU B 1 110 ? -4.16 -20.469 5.023 1 97.69 110 LEU B CA 1
ATOM 4187 C C . LEU B 1 110 ? -4.945 -20.875 6.262 1 97.69 110 LEU B C 1
ATOM 4189 O O . LEU B 1 110 ? -5.285 -20.031 7.098 1 97.69 110 LEU B O 1
ATOM 4193 N N . GLU B 1 111 ? -5.176 -22.125 6.355 1 97.06 111 GLU B N 1
ATOM 4194 C CA . GLU B 1 111 ? -5.883 -22.656 7.523 1 97.06 111 GLU B CA 1
ATOM 4195 C C . GLU B 1 111 ? -5.09 -22.391 8.805 1 97.06 111 GLU B C 1
ATOM 4197 O O . GLU B 1 111 ? -5.672 -22.125 9.859 1 97.06 111 GLU B O 1
ATOM 4202 N N . LYS B 1 112 ? -3.869 -22.453 8.656 1 97.62 112 LYS B N 1
ATOM 4203 C CA . LYS B 1 112 ? -2.998 -22.266 9.812 1 97.62 112 LYS B CA 1
ATOM 4204 C C . LYS B 1 112 ? -3.02 -20.797 10.273 1 97.62 112 LYS B C 1
ATOM 4206 O O . LYS B 1 112 ? -2.994 -20.531 11.477 1 97.62 112 LYS B O 1
ATOM 4211 N N . ILE B 1 113 ? -3.182 -19.844 9.398 1 98.19 113 ILE B N 1
ATOM 4212 C CA . ILE B 1 113 ? -2.928 -18.469 9.797 1 98.19 113 ILE B CA 1
ATOM 4213 C C . ILE B 1 113 ? -4.254 -17.719 9.969 1 98.19 113 ILE B C 1
ATOM 4215 O O . ILE B 1 113 ? -4.293 -16.641 10.555 1 98.19 113 ILE B O 1
ATOM 4219 N N . ARG B 1 114 ? -5.344 -18.234 9.516 1 96.12 114 ARG B N 1
ATOM 4220 C CA . ARG B 1 114 ? -6.602 -17.516 9.328 1 96.12 114 ARG B CA 1
ATOM 4221 C C . ARG B 1 114 ? -7.109 -16.953 10.648 1 96.12 114 ARG B C 1
ATOM 4223 O O . ARG B 1 114 ? -7.773 -15.914 10.672 1 96.12 114 ARG B O 1
ATOM 4230 N N . HIS B 1 115 ? -6.723 -17.547 11.82 1 96.69 115 HIS B N 1
ATOM 4231 C CA . HIS B 1 115 ? -7.234 -17.094 13.102 1 96.69 115 HIS B CA 1
ATOM 4232 C C . HIS B 1 115 ? -6.273 -16.109 13.758 1 96.69 115 HIS B C 1
ATOM 4234 O O . HIS B 1 115 ? -6.559 -15.578 14.836 1 96.69 115 HIS B O 1
ATOM 4240 N N . HIS B 1 116 ? -5.207 -15.805 13.172 1 98.06 116 HIS B N 1
ATOM 4241 C CA . HIS B 1 116 ? -4.156 -15.102 13.891 1 98.06 116 HIS B CA 1
ATOM 4242 C C . HIS B 1 116 ? -3.889 -13.734 13.266 1 98.06 116 HIS B C 1
ATOM 4244 O O . HIS B 1 116 ? -3.01 -13 13.727 1 98.06 116 HIS B O 1
ATOM 4250 N N . LEU B 1 117 ? -4.648 -13.336 12.289 1 97.12 117 LEU B N 1
ATOM 4251 C CA . LEU B 1 117 ? -4.406 -12.07 11.594 1 97.12 117 LEU B CA 1
ATOM 4252 C C . LEU B 1 117 ? -4.734 -10.883 12.492 1 97.12 117 LEU B C 1
ATOM 4254 O O . LEU B 1 117 ? -5.684 -10.945 13.281 1 97.12 117 LEU B O 1
ATOM 4258 N N . LYS B 1 118 ? -3.979 -9.859 12.414 1 94.81 118 LYS B N 1
ATOM 4259 C CA . LYS B 1 118 ? -4.41 -8.594 13 1 94.81 118 LYS B CA 1
ATOM 4260 C C . LYS B 1 118 ? -5.445 -7.906 12.117 1 94.81 118 LYS B C 1
ATOM 4262 O O . LYS B 1 118 ? -5.602 -8.258 10.945 1 94.81 118 LYS B O 1
ATOM 4267 N N . ALA B 1 119 ? -6.094 -6.938 12.68 1 91.19 119 ALA B N 1
ATOM 4268 C CA . ALA B 1 119 ? -7.133 -6.227 11.938 1 91.19 119 ALA B CA 1
ATOM 4269 C C . ALA B 1 119 ? -6.566 -5.586 10.672 1 91.19 119 ALA B C 1
ATOM 4271 O O . ALA B 1 119 ? -5.551 -4.891 10.727 1 91.19 119 ALA B O 1
ATOM 4272 N N . GLY B 1 120 ? -7.195 -5.93 9.555 1 91.25 120 GLY B N 1
ATOM 4273 C CA . GLY B 1 120 ? -6.75 -5.379 8.281 1 91.25 120 GLY B CA 1
ATOM 4274 C C . GLY B 1 120 ? -5.57 -6.125 7.688 1 91.25 120 GLY B C 1
ATOM 4275 O O . GLY B 1 120 ? -4.902 -5.621 6.785 1 91.25 120 GLY B O 1
ATOM 4276 N N . GLY B 1 121 ? -5.336 -7.316 8.203 1 95.25 121 GLY B N 1
ATOM 4277 C CA . GLY B 1 121 ? -4.215 -8.109 7.73 1 95.25 121 GLY B CA 1
ATOM 4278 C C . GLY B 1 121 ? -4.27 -8.391 6.238 1 95.25 121 GLY B C 1
ATOM 4279 O O . GLY B 1 121 ? -5.348 -8.633 5.688 1 95.25 121 GLY B O 1
ATOM 4280 N N . ILE B 1 122 ? -3.074 -8.305 5.594 1 97.31 122 ILE B N 1
ATOM 4281 C CA . ILE B 1 122 ? -2.951 -8.594 4.168 1 97.31 122 ILE B CA 1
ATOM 4282 C C . ILE B 1 122 ? -2.369 -9.992 3.969 1 97.31 122 ILE B C 1
ATOM 4284 O O . ILE B 1 122 ? -1.433 -10.383 4.668 1 97.31 122 ILE B O 1
ATOM 4288 N N . ILE B 1 123 ? -2.988 -10.75 3.084 1 97.75 123 ILE B N 1
ATOM 4289 C CA . ILE B 1 123 ? -2.439 -12.047 2.701 1 97.75 123 ILE B CA 1
ATOM 4290 C C . ILE B 1 123 ? -2.068 -12.031 1.22 1 97.75 123 ILE B C 1
ATOM 4292 O O . ILE B 1 123 ? -2.834 -11.547 0.386 1 97.75 123 ILE B O 1
ATOM 4296 N N . GLY B 1 124 ? -0.872 -12.453 0.901 1 98.12 124 GLY B N 1
ATOM 4297 C CA . GLY B 1 124 ? -0.459 -12.609 -0.484 1 98.12 124 GLY B CA 1
ATOM 4298 C C . GLY B 1 124 ? 0.231 -13.93 -0.753 1 98.12 124 GLY B C 1
ATOM 4299 O O . GLY B 1 124 ? 0.612 -14.641 0.181 1 98.12 124 GLY B O 1
ATOM 4300 N N . THR B 1 125 ? 0.284 -14.289 -2.016 1 98.19 125 THR B N 1
ATOM 4301 C CA . THR B 1 125 ? 1.11 -15.43 -2.41 1 98.19 125 THR B CA 1
ATOM 4302 C C . THR B 1 125 ? 2.123 -15.016 -3.475 1 98.19 125 THR B C 1
ATOM 4304 O O . THR B 1 125 ? 1.814 -14.211 -4.355 1 98.19 125 THR B O 1
ATOM 4307 N N . ALA B 1 126 ? 3.275 -15.625 -3.35 1 96.19 126 ALA B N 1
ATOM 4308 C CA . ALA B 1 126 ? 4.363 -15.312 -4.273 1 96.19 126 ALA B CA 1
ATOM 4309 C C . ALA B 1 126 ? 4.133 -15.953 -5.637 1 96.19 126 ALA B C 1
ATOM 4311 O O . ALA B 1 126 ? 4.758 -15.57 -6.625 1 96.19 126 ALA B O 1
ATOM 4312 N N . PHE B 1 127 ? 3.184 -16.859 -5.73 1 92.38 127 PHE B N 1
ATOM 4313 C CA . PHE B 1 127 ? 2.814 -17.531 -6.969 1 92.38 127 PHE B CA 1
ATOM 4314 C C . PHE B 1 127 ? 1.361 -18 -6.922 1 92.38 127 PHE B C 1
ATOM 4316 O O . PHE B 1 127 ? 1.023 -18.922 -6.188 1 92.38 127 PHE B O 1
ATOM 4323 N N . GLY B 1 128 ? 0.551 -17.406 -7.785 1 90.69 128 GLY B N 1
ATOM 4324 C CA . GLY B 1 128 ? -0.882 -17.531 -7.574 1 90.69 128 GLY B CA 1
ATOM 4325 C C . GLY B 1 128 ? -1.535 -18.547 -8.5 1 90.69 128 GLY B C 1
ATOM 4326 O O . GLY B 1 128 ? -2.762 -18.656 -8.531 1 90.69 128 GLY B O 1
ATOM 4327 N N . GLN B 1 129 ? -0.741 -19.312 -9.266 1 81.38 129 GLN B N 1
ATOM 4328 C CA . GLN B 1 129 ? -1.406 -20.281 -10.141 1 81.38 129 GLN B CA 1
ATOM 4329 C C . GLN B 1 129 ? -2.037 -21.406 -9.336 1 81.38 129 GLN B C 1
ATOM 4331 O O . GLN B 1 129 ? -1.49 -21.828 -8.312 1 81.38 129 GLN B O 1
ATOM 4336 N N . GLY B 1 130 ? -3.242 -21.766 -9.695 1 84.06 130 GLY B N 1
ATOM 4337 C CA . GLY B 1 130 ? -3.875 -22.938 -9.109 1 84.06 130 GLY B CA 1
ATOM 4338 C C . GLY B 1 130 ? -5.074 -22.594 -8.242 1 84.06 130 GLY B C 1
ATOM 4339 O O . GLY B 1 130 ? -5.352 -23.297 -7.258 1 84.06 130 GLY B O 1
ATOM 4340 N N . GLY B 1 131 ? -5.672 -21.453 -8.422 1 93 131 GLY B N 1
ATOM 4341 C CA . GLY B 1 131 ? -6.922 -21.156 -7.746 1 93 131 GLY B CA 1
ATOM 4342 C C . GLY B 1 131 ? -6.73 -20.641 -6.332 1 93 131 GLY B C 1
ATOM 4343 O O . GLY B 1 131 ? -7.426 -21.062 -5.41 1 93 131 GLY B O 1
ATOM 4344 N N . PHE B 1 132 ? -5.777 -19.844 -6.148 1 95.44 132 PHE B N 1
ATOM 4345 C CA . PHE B 1 132 ? -5.492 -19.281 -4.828 1 95.44 132 PHE B CA 1
ATOM 4346 C C . PHE B 1 132 ? -6.719 -18.578 -4.262 1 95.44 132 PHE B C 1
ATOM 4348 O O . PHE B 1 132 ? -6.977 -18.641 -3.059 1 95.44 132 PHE B O 1
ATOM 4355 N N . ASP B 1 133 ? -7.422 -17.859 -5.125 1 93.25 133 ASP B N 1
ATOM 4356 C CA . ASP B 1 133 ? -8.609 -17.125 -4.695 1 93.25 133 ASP B CA 1
ATOM 4357 C C . ASP B 1 133 ? -9.672 -18.078 -4.137 1 93.25 133 ASP B C 1
ATOM 4359 O O . ASP B 1 133 ? -10.359 -17.75 -3.17 1 93.25 133 ASP B O 1
ATOM 4363 N N . TRP B 1 134 ? -9.773 -19.25 -4.668 1 93.38 134 TRP B N 1
ATOM 4364 C CA . TRP B 1 134 ? -10.742 -20.219 -4.172 1 93.38 134 TRP B CA 1
ATOM 4365 C C . TRP B 1 134 ? -10.312 -20.766 -2.814 1 93.38 134 TRP B C 1
ATOM 4367 O O . TRP B 1 134 ? -11.148 -20.984 -1.931 1 93.38 134 TRP B O 1
ATOM 4377 N N . ALA B 1 135 ? -9.031 -21.016 -2.707 1 94.56 135 ALA B N 1
ATOM 4378 C CA . ALA B 1 135 ? -8.508 -21.422 -1.403 1 94.56 135 ALA B CA 1
ATOM 4379 C C . ALA B 1 135 ? -8.789 -20.344 -0.35 1 94.56 135 ALA B C 1
ATOM 4381 O O . ALA B 1 135 ? -9.164 -20.656 0.781 1 94.56 135 ALA B O 1
ATOM 4382 N N . MET B 1 136 ? -8.641 -19.141 -0.705 1 93 136 MET B N 1
ATOM 4383 C CA . MET B 1 136 ? -8.906 -18.016 0.185 1 93 136 MET B CA 1
ATOM 4384 C C . MET B 1 136 ? -10.367 -17.984 0.609 1 93 136 MET B C 1
ATOM 4386 O O . MET B 1 136 ? -10.672 -17.828 1.793 1 93 136 MET B O 1
ATOM 4390 N N . LEU B 1 137 ? -11.234 -18.125 -0.361 1 89.5 137 LEU B N 1
ATOM 4391 C CA . LEU B 1 137 ? -12.664 -18.109 -0.068 1 89.5 137 LEU B CA 1
ATOM 4392 C C . LEU B 1 137 ? -13.023 -19.203 0.93 1 89.5 137 LEU B C 1
ATOM 4394 O O . LEU B 1 137 ? -13.766 -18.969 1.885 1 89.5 137 LEU B O 1
ATOM 4398 N N . LYS B 1 138 ? -12.477 -20.328 0.675 1 90.56 138 LYS B N 1
ATOM 4399 C CA . LYS B 1 138 ? -12.781 -21.453 1.556 1 90.56 138 LYS B CA 1
ATOM 4400 C C . LYS B 1 138 ? -12.195 -21.234 2.949 1 90.56 138 LYS B C 1
ATOM 4402 O O . LYS B 1 138 ? -12.891 -21.406 3.953 1 90.56 138 LYS B O 1
ATOM 4407 N N . ALA B 1 139 ? -10.977 -20.812 3.018 1 93.38 139 ALA B N 1
ATOM 4408 C CA . ALA B 1 139 ? -10.273 -20.641 4.285 1 93.38 139 ALA B CA 1
ATOM 4409 C C . ALA B 1 139 ? -10.922 -19.547 5.137 1 93.38 139 ALA B C 1
ATOM 4411 O O . ALA B 1 139 ? -10.938 -19.641 6.367 1 93.38 139 ALA B O 1
ATOM 4412 N N . PHE B 1 140 ? -11.508 -18.609 4.527 1 90.94 140 PHE B N 1
ATOM 4413 C CA . PHE B 1 140 ? -12.016 -17.453 5.258 1 90.94 140 PHE B CA 1
ATOM 4414 C C . PHE B 1 140 ? -13.531 -17.375 5.148 1 90.94 140 PHE B C 1
ATOM 4416 O O . PHE B 1 140 ? -14.109 -16.281 5.207 1 90.94 140 PHE B O 1
ATOM 4423 N N . GLU B 1 141 ? -14.117 -18.453 4.984 1 85.62 141 GLU B N 1
ATOM 4424 C CA . GLU B 1 141 ? -15.57 -18.547 4.922 1 85.62 141 GLU B CA 1
ATOM 4425 C C . GLU B 1 141 ? -16.203 -18.141 6.246 1 85.62 141 GLU B C 1
ATOM 4427 O O . GLU B 1 141 ? -17.234 -17.438 6.262 1 85.62 141 GLU B O 1
ATOM 4432 N N . ALA B 1 142 ? -15.594 -18.547 7.301 1 86.12 142 ALA B N 1
ATOM 4433 C CA . ALA B 1 142 ? -16.109 -18.234 8.633 1 86.12 142 ALA B CA 1
ATOM 4434 C C . ALA B 1 142 ? -15.867 -16.766 8.977 1 86.12 142 ALA B C 1
ATOM 4436 O O . ALA B 1 142 ? -14.773 -16.25 8.758 1 86.12 142 ALA B O 1
ATOM 4437 N N . GLU B 1 143 ? -16.797 -16.156 9.594 1 84.31 143 GLU B N 1
ATOM 4438 C CA . GLU B 1 143 ? -16.719 -14.734 9.93 1 84.31 143 GLU B CA 1
ATOM 4439 C C . GLU B 1 143 ? -15.578 -14.453 10.891 1 84.31 143 GLU B C 1
ATOM 4441 O O . GLU B 1 143 ? -14.906 -13.43 10.781 1 84.31 143 GLU B O 1
ATOM 4446 N N . ASP B 1 144 ? -15.406 -15.273 11.797 1 87.56 144 ASP B N 1
ATOM 4447 C CA . ASP B 1 144 ? -14.367 -15.07 12.805 1 87.56 144 ASP B CA 1
ATOM 4448 C C . ASP B 1 144 ? -12.977 -15.07 12.164 1 87.56 144 ASP B C 1
ATOM 4450 O O . ASP B 1 144 ? -12.047 -14.469 12.695 1 87.56 144 ASP B O 1
ATOM 4454 N N . CYS B 1 145 ? -12.82 -15.742 10.984 1 86.81 145 CYS B N 1
ATOM 4455 C CA . CYS B 1 145 ? -11.562 -15.75 10.242 1 86.81 145 CYS B CA 1
ATOM 4456 C C . CYS B 1 145 ? -11.484 -14.562 9.289 1 86.81 145 CYS B C 1
ATOM 4458 O O . CYS B 1 145 ? -10.398 -14.031 9.055 1 86.81 145 CYS B O 1
ATOM 4460 N N . ARG B 1 146 ? -12.578 -14.141 8.906 1 88.81 146 ARG B N 1
ATOM 4461 C CA . ARG B 1 146 ? -12.641 -13.133 7.852 1 88.81 146 ARG B CA 1
ATOM 4462 C C . ARG B 1 146 ? -12.578 -11.727 8.43 1 88.81 146 ARG B C 1
ATOM 4464 O O . ARG B 1 146 ? -12.102 -10.797 7.773 1 88.81 146 ARG B O 1
ATOM 4471 N N . LYS B 1 147 ? -12.984 -11.555 9.602 1 85.94 147 LYS B N 1
ATOM 4472 C CA . LYS B 1 147 ? -13.203 -10.227 10.18 1 85.94 147 LYS B CA 1
ATOM 4473 C C . LYS B 1 147 ? -11.914 -9.414 10.188 1 85.94 147 LYS B C 1
ATOM 4475 O O . LYS B 1 147 ? -11.945 -8.188 10.07 1 85.94 147 LYS B O 1
ATOM 4480 N N . ASN B 1 148 ? -10.781 -10.078 10.266 1 91.31 148 ASN B N 1
ATOM 4481 C CA . ASN B 1 148 ? -9.516 -9.359 10.359 1 91.31 148 ASN B CA 1
ATOM 4482 C C . ASN B 1 148 ? -8.82 -9.266 9 1 91.31 148 ASN B C 1
ATOM 4484 O O . ASN B 1 148 ? -7.828 -8.547 8.859 1 91.31 148 ASN B O 1
ATOM 4488 N N . LEU B 1 149 ? -9.359 -9.922 8.008 1 92.69 149 LEU B N 1
ATOM 4489 C CA . LEU B 1 149 ? -8.758 -9.906 6.684 1 92.69 149 LEU B CA 1
ATOM 4490 C C . LEU B 1 149 ? -9.055 -8.594 5.961 1 92.69 149 LEU B C 1
ATOM 4492 O O . LEU B 1 149 ? -10.219 -8.25 5.762 1 92.69 149 LEU B O 1
ATOM 4496 N N . GLY B 1 150 ? -8.016 -7.926 5.57 1 90.75 150 GLY B N 1
ATOM 4497 C CA . GLY B 1 150 ? -8.18 -6.684 4.832 1 90.75 150 GLY B CA 1
ATOM 4498 C C . GLY B 1 150 ? -8.281 -6.891 3.334 1 90.75 150 GLY B C 1
ATOM 4499 O O . GLY B 1 150 ? -9.227 -6.414 2.699 1 90.75 150 GLY B O 1
ATOM 4500 N N . CYS B 1 151 ? -7.312 -7.531 2.777 1 91.5 151 CYS B N 1
ATOM 4501 C CA . CYS B 1 151 ? -7.27 -7.855 1.356 1 91.5 151 CYS B CA 1
ATOM 4502 C C . CYS B 1 151 ? -6.309 -9.008 1.089 1 91.5 151 CYS B C 1
ATOM 4504 O O . CYS B 1 151 ? -5.598 -9.445 1.993 1 91.5 151 CYS B O 1
ATOM 4506 N N . TYR B 1 152 ? -6.406 -9.547 -0.064 1 94.56 152 TYR B N 1
ATOM 4507 C CA . TYR B 1 152 ? -5.445 -10.57 -0.459 1 94.56 152 TYR B CA 1
ATOM 4508 C C . TYR B 1 152 ? -5.039 -10.406 -1.918 1 94.56 152 TYR B C 1
ATOM 4510 O O . TYR B 1 152 ? -5.734 -9.742 -2.691 1 94.56 152 TYR B O 1
ATOM 4518 N N . PHE B 1 153 ? -3.859 -10.938 -2.234 1 96.62 153 PHE B N 1
ATOM 4519 C CA . PHE B 1 153 ? -3.334 -10.797 -3.588 1 96.62 153 PHE B CA 1
ATOM 4520 C C . PHE B 1 153 ? -2.543 -12.031 -3.998 1 96.62 153 PHE B C 1
ATOM 4522 O O . PHE B 1 153 ? -2.227 -12.875 -3.16 1 96.62 153 PHE B O 1
ATOM 4529 N N . ALA B 1 154 ? -2.301 -12.133 -5.277 1 97.19 154 ALA B N 1
ATOM 4530 C CA . ALA B 1 154 ? -1.438 -13.172 -5.828 1 97.19 154 ALA B CA 1
ATOM 4531 C C . ALA B 1 154 ? -0.512 -12.609 -6.902 1 97.19 154 ALA B C 1
ATOM 4533 O O . ALA B 1 154 ? -0.932 -11.797 -7.727 1 97.19 154 ALA B O 1
ATOM 4534 N N . LEU B 1 155 ? 0.697 -13.039 -6.785 1 97.06 155 LEU B N 1
ATOM 4535 C CA . LEU B 1 155 ? 1.61 -12.781 -7.895 1 97.06 155 LEU B CA 1
ATOM 4536 C C . LEU B 1 155 ? 1.456 -13.844 -8.984 1 97.06 155 LEU B C 1
ATOM 4538 O O . LEU B 1 155 ? 1.278 -15.023 -8.68 1 97.06 155 LEU B O 1
ATOM 4542 N N . GLN B 1 156 ? 1.547 -13.383 -10.211 1 93.94 156 GLN B N 1
ATOM 4543 C CA . GLN B 1 156 ? 1.491 -14.312 -11.328 1 93.94 156 GLN B CA 1
ATOM 4544 C C . GLN B 1 156 ? 2.744 -15.188 -11.383 1 93.94 156 GLN B C 1
ATOM 4546 O O . GLN B 1 156 ? 2.67 -16.375 -11.727 1 93.94 156 GLN B O 1
ATOM 4551 N N . ASN B 1 157 ? 3.869 -14.539 -11.133 1 89.31 157 ASN B N 1
ATOM 4552 C CA . ASN B 1 157 ? 5.164 -15.203 -11.141 1 89.31 157 ASN B CA 1
ATOM 4553 C C . ASN B 1 157 ? 6 -14.82 -9.922 1 89.31 157 ASN B C 1
ATOM 4555 O O . ASN B 1 157 ? 5.809 -13.75 -9.344 1 89.31 157 ASN B O 1
ATOM 4559 N N . LEU B 1 158 ? 6.895 -15.68 -9.602 1 91.12 158 LEU B N 1
ATOM 4560 C CA . LEU B 1 158 ? 7.863 -15.359 -8.562 1 91.12 158 LEU B CA 1
ATOM 4561 C C . LEU B 1 158 ? 8.727 -14.172 -8.977 1 91.12 158 LEU B C 1
ATOM 4563 O O . LEU B 1 158 ? 9.031 -14.008 -10.164 1 91.12 158 LEU B O 1
ATOM 4567 N N . PRO B 1 159 ? 9.133 -13.391 -7.973 1 92.69 159 PRO B N 1
ATOM 4568 C CA . PRO B 1 159 ? 10.039 -12.289 -8.312 1 92.69 159 PRO B CA 1
ATOM 4569 C C . PRO B 1 159 ? 11.352 -12.773 -8.93 1 92.69 159 PRO B C 1
ATOM 4571 O O . PRO B 1 159 ? 11.938 -12.078 -9.766 1 92.69 159 PRO B O 1
ATOM 4574 N N . TRP B 1 160 ? 11.797 -13.961 -8.5 1 88.62 160 TRP B N 1
ATOM 4575 C CA . TRP B 1 160 ? 13.031 -14.562 -8.984 1 88.62 160 TRP B CA 1
ATOM 4576 C C . TRP B 1 160 ? 12.938 -16.078 -8.992 1 88.62 160 TRP B C 1
ATOM 4578 O O . TRP B 1 160 ? 12.25 -16.672 -8.148 1 88.62 160 TRP B O 1
ATOM 4588 N N . LEU B 1 161 ? 13.656 -16.625 -9.969 1 83.56 161 LEU B N 1
ATOM 4589 C CA . LEU B 1 161 ? 14.055 -18.016 -9.742 1 83.56 161 LEU B CA 1
ATOM 4590 C C . LEU B 1 161 ? 15.133 -18.094 -8.672 1 83.56 161 LEU B C 1
ATOM 4592 O O . LEU B 1 161 ? 16.016 -17.234 -8.602 1 83.56 161 LEU B O 1
ATOM 4596 N N . CYS B 1 162 ? 14.977 -19.062 -7.805 1 89.62 162 CYS B N 1
ATOM 4597 C CA . CYS B 1 162 ? 15.922 -19.172 -6.699 1 89.62 162 CYS B CA 1
ATOM 4598 C C . CYS B 1 162 ? 16.109 -20.625 -6.27 1 89.62 162 CYS B C 1
ATOM 4600 O O . CYS B 1 162 ? 15.289 -21.484 -6.602 1 89.62 162 CYS B O 1
ATOM 4602 N N . ARG B 1 163 ? 17.234 -20.812 -5.629 1 89.81 163 ARG B N 1
ATOM 4603 C CA . ARG B 1 163 ? 17.594 -22.172 -5.188 1 89.81 163 ARG B CA 1
ATOM 4604 C C . ARG B 1 163 ? 18.328 -22.125 -3.854 1 89.81 163 ARG B C 1
ATOM 4606 O O . ARG B 1 163 ? 19.281 -21.375 -3.689 1 89.81 163 ARG B O 1
ATOM 4613 N N . ILE B 1 164 ? 17.922 -22.984 -2.971 1 95.06 164 ILE B N 1
ATOM 4614 C CA . ILE B 1 164 ? 18.594 -23.109 -1.682 1 95.06 164 ILE B CA 1
ATOM 4615 C C . ILE B 1 164 ? 19.984 -23.703 -1.877 1 95.06 164 ILE B C 1
ATOM 4617 O O . ILE B 1 164 ? 20.141 -24.719 -2.561 1 95.06 164 ILE B O 1
ATOM 4621 N N . ILE B 1 165 ? 20.969 -23.031 -1.349 1 95.38 165 ILE B N 1
ATOM 4622 C CA . ILE B 1 165 ? 22.312 -23.562 -1.282 1 95.38 165 ILE B CA 1
ATOM 4623 C C . ILE B 1 165 ? 22.484 -24.406 -0.026 1 95.38 165 ILE B C 1
ATOM 4625 O O . ILE B 1 165 ? 22.969 -25.547 -0.096 1 95.38 165 ILE B O 1
ATOM 4629 N N . GLN B 1 166 ? 22.109 -23.812 1.058 1 97.25 166 GLN B N 1
ATOM 4630 C CA . GLN B 1 166 ? 22.078 -24.469 2.357 1 97.25 166 GLN B CA 1
ATOM 4631 C C . GLN B 1 166 ? 20.797 -24.125 3.117 1 97.25 166 GLN B C 1
ATOM 4633 O O . GLN B 1 166 ? 20.562 -22.953 3.453 1 97.25 166 GLN B O 1
ATOM 4638 N N . TYR B 1 167 ? 20.078 -25.156 3.449 1 97.44 167 TYR B N 1
ATOM 4639 C CA . TYR B 1 167 ? 18.766 -24.953 4.055 1 97.44 167 TYR B CA 1
ATOM 4640 C C . TYR B 1 167 ? 18.875 -24.156 5.352 1 97.44 167 TYR B C 1
ATOM 4642 O O . TYR B 1 167 ? 19.703 -24.484 6.215 1 97.44 167 TYR B O 1
ATOM 4650 N N . GLY B 1 168 ? 18.141 -23.125 5.449 1 97.94 168 GLY B N 1
ATOM 4651 C CA . GLY B 1 168 ? 18.062 -22.328 6.656 1 97.94 168 GLY B CA 1
ATOM 4652 C C . GLY B 1 168 ? 19.156 -21.281 6.758 1 97.94 168 GLY B C 1
ATOM 4653 O O . GLY B 1 168 ? 19.188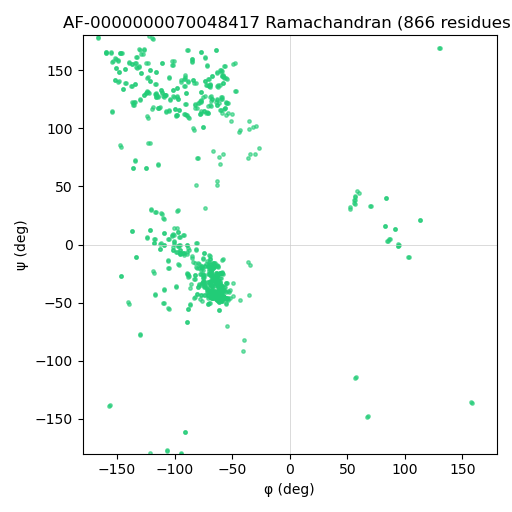 -20.5 7.711 1 97.94 168 GLY B O 1
ATOM 4654 N N . SER B 1 169 ? 20.016 -21.203 5.664 1 97.88 169 SER B N 1
ATOM 4655 C CA . SER B 1 169 ? 21.141 -20.281 5.895 1 97.88 169 SER B CA 1
ATOM 4656 C C . SER B 1 169 ? 21.547 -19.578 4.605 1 97.88 169 SER B C 1
ATOM 4658 O O . SER B 1 169 ? 22.125 -18.5 4.648 1 97.88 169 SER B O 1
ATOM 4660 N N . ALA B 1 170 ? 21.281 -20.266 3.49 1 98.25 170 ALA B N 1
ATOM 4661 C CA . ALA B 1 170 ? 21.781 -19.625 2.268 1 98.25 170 ALA B CA 1
ATOM 4662 C C . ALA B 1 170 ? 20.906 -20.016 1.068 1 98.25 170 ALA B C 1
ATOM 4664 O O . ALA B 1 170 ? 20.484 -21.156 0.939 1 98.25 170 ALA B O 1
ATOM 4665 N N . VAL B 1 171 ? 20.688 -19.031 0.178 1 97.19 171 VAL B N 1
ATOM 4666 C CA . VAL B 1 171 ? 19.906 -19.172 -1.042 1 97.19 171 VAL B CA 1
ATOM 4667 C C . VAL B 1 171 ? 20.531 -18.359 -2.166 1 97.19 171 VAL B C 1
ATOM 4669 O O . VAL B 1 171 ? 21.25 -17.391 -1.906 1 97.19 171 VAL B O 1
ATOM 4672 N N . GLU B 1 172 ? 20.359 -18.797 -3.416 1 95.25 172 GLU B N 1
ATOM 4673 C CA . GLU B 1 172 ? 20.891 -18.047 -4.555 1 95.25 172 GLU B CA 1
ATOM 4674 C C . GLU B 1 172 ? 19.781 -17.656 -5.52 1 95.25 172 GLU B C 1
ATOM 4676 O O . GLU B 1 172 ? 18.828 -18.422 -5.742 1 95.25 172 GLU B O 1
ATOM 4681 N N . LEU B 1 173 ? 19.969 -16.406 -6 1 91.75 173 LEU B N 1
ATOM 4682 C CA . LEU B 1 173 ? 19.062 -15.945 -7.055 1 91.75 173 LEU B CA 1
ATOM 4683 C C . LEU B 1 173 ? 19.594 -16.328 -8.43 1 91.75 173 LEU B C 1
ATOM 4685 O O . LEU B 1 173 ? 20.812 -16.25 -8.68 1 91.75 173 LEU B O 1
ATOM 4689 N N . ILE B 1 174 ? 18.797 -16.719 -9.297 1 81.5 174 ILE B N 1
ATOM 4690 C CA . ILE B 1 174 ? 19.203 -17.172 -10.625 1 81.5 174 ILE B CA 1
ATOM 4691 C C . ILE B 1 174 ? 18.609 -16.234 -11.68 1 81.5 174 ILE B C 1
ATOM 4693 O O . ILE B 1 174 ? 19.312 -15.836 -12.617 1 81.5 174 ILE B O 1
ATOM 4697 N N . GLY B 1 175 ? 17.391 -15.812 -11.633 1 80.44 175 GLY B N 1
ATOM 4698 C CA . GLY B 1 175 ? 16.734 -15.047 -12.68 1 80.44 175 GLY B CA 1
ATOM 4699 C C . GLY B 1 175 ? 15.727 -14.047 -12.156 1 80.44 175 GLY B C 1
ATOM 4700 O O . GLY B 1 175 ? 14.523 -14.336 -12.117 1 80.44 175 GLY B O 1
ATOM 4701 N N . PRO B 1 176 ? 16.234 -12.891 -11.781 1 86.31 176 PRO B N 1
ATOM 4702 C CA . PRO B 1 176 ? 15.266 -11.875 -11.352 1 86.31 176 PRO B CA 1
ATOM 4703 C C . PRO B 1 176 ? 14.383 -11.383 -12.492 1 86.31 176 PRO B C 1
ATOM 4705 O O . PRO B 1 176 ? 14.844 -11.273 -13.633 1 86.31 176 PRO B O 1
ATOM 4708 N N . LYS B 1 177 ? 13.102 -11.062 -12.219 1 85.19 177 LYS B N 1
ATOM 4709 C CA . LYS B 1 177 ? 12.18 -10.5 -13.195 1 85.19 177 LYS B CA 1
ATOM 4710 C C . LYS B 1 177 ? 12.336 -8.984 -13.289 1 85.19 177 LYS B C 1
ATOM 4712 O O . LYS B 1 177 ? 12.883 -8.352 -12.383 1 85.19 177 LYS B O 1
ATOM 4717 N N . ASP B 1 178 ? 11.852 -8.453 -14.438 1 85.69 178 ASP B N 1
ATOM 4718 C CA . ASP B 1 178 ? 11.906 -7.012 -14.641 1 85.69 178 ASP B CA 1
ATOM 4719 C C . ASP B 1 178 ? 10.734 -6.312 -13.961 1 85.69 178 ASP B C 1
ATOM 4721 O O . ASP B 1 178 ? 10.836 -5.145 -13.578 1 85.69 178 ASP B O 1
ATOM 4725 N N . PHE B 1 179 ? 9.688 -7.023 -13.883 1 92.56 179 PHE B N 1
ATOM 4726 C CA . PHE B 1 179 ? 8.477 -6.523 -13.242 1 92.56 179 PHE B CA 1
ATOM 4727 C C . PHE B 1 179 ? 7.617 -7.676 -12.734 1 92.56 179 PHE B C 1
ATOM 4729 O O . PHE B 1 179 ? 7.855 -8.836 -13.086 1 92.56 179 PHE B O 1
ATOM 4736 N N . LEU B 1 180 ? 6.684 -7.344 -11.914 1 95.31 180 LEU B N 1
ATOM 4737 C CA . LEU B 1 180 ? 5.746 -8.312 -11.344 1 95.31 180 LEU B CA 1
ATOM 4738 C C . LEU B 1 180 ? 4.32 -8.016 -11.797 1 95.31 180 LEU B C 1
ATOM 4740 O O . LEU B 1 180 ? 4 -6.871 -12.141 1 95.31 180 LEU B O 1
ATOM 4744 N N . ASN B 1 181 ? 3.541 -9.047 -11.93 1 95.44 181 ASN B N 1
ATOM 4745 C CA . ASN B 1 181 ? 2.098 -8.953 -12.117 1 95.44 181 ASN B CA 1
ATOM 4746 C C . ASN B 1 181 ? 1.338 -9.484 -10.914 1 95.44 181 ASN B C 1
ATOM 4748 O O . ASN B 1 181 ? 1.682 -10.539 -10.367 1 95.44 181 ASN B O 1
ATOM 4752 N N . ALA B 1 182 ? 0.34 -8.695 -10.477 1 96.81 182 ALA B N 1
ATOM 4753 C CA . ALA B 1 182 ? -0.44 -9.117 -9.312 1 96.81 182 ALA B CA 1
ATOM 4754 C C . ALA B 1 182 ? -1.93 -8.875 -9.539 1 96.81 182 ALA B C 1
ATOM 4756 O O . ALA B 1 182 ? -2.314 -8.07 -10.391 1 96.81 182 ALA B O 1
ATOM 4757 N N . THR B 1 183 ? -2.709 -9.609 -8.867 1 95.44 183 THR B N 1
ATOM 4758 C CA . THR B 1 183 ? -4.129 -9.312 -8.719 1 95.44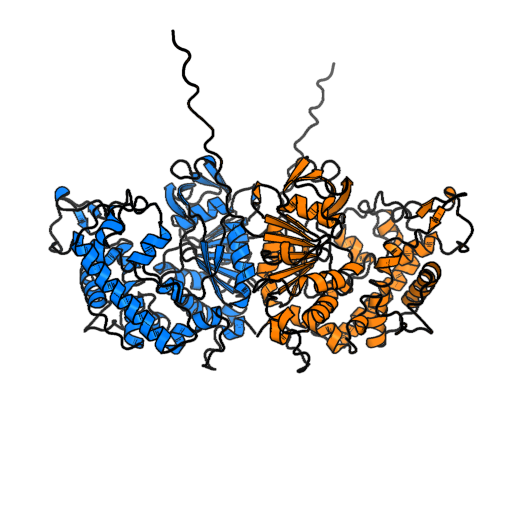 183 THR B CA 1
ATOM 4759 C C . THR B 1 183 ? -4.492 -9.164 -7.242 1 95.44 183 THR B C 1
ATOM 4761 O O . THR B 1 183 ? -3.816 -9.711 -6.371 1 95.44 183 THR B O 1
ATOM 4764 N N . VAL B 1 184 ? -5.5 -8.32 -7.004 1 93.5 184 VAL B N 1
ATOM 4765 C CA . VAL B 1 184 ? -5.84 -7.961 -5.633 1 93.5 184 VAL B CA 1
ATOM 4766 C C . VAL B 1 184 ? -7.352 -8.031 -5.438 1 93.5 184 VAL B C 1
ATOM 4768 O O . VAL B 1 184 ? -8.117 -7.633 -6.32 1 93.5 184 VAL B O 1
ATOM 4771 N N . VAL B 1 185 ? -7.805 -8.562 -4.305 1 88.75 185 VAL B N 1
ATOM 4772 C CA . VAL B 1 185 ? -9.203 -8.531 -3.887 1 88.75 185 VAL B CA 1
ATOM 4773 C C . VAL B 1 185 ? -9.312 -7.91 -2.496 1 88.75 185 VAL B C 1
ATOM 4775 O O . VAL B 1 185 ? -8.562 -8.266 -1.587 1 88.75 185 VAL B O 1
ATOM 4778 N N . PRO B 1 186 ? -10.195 -6.938 -2.283 1 84.94 186 PRO B N 1
ATOM 4779 C CA . PRO B 1 186 ? -11.086 -6.359 -3.291 1 84.94 186 PRO B CA 1
ATOM 4780 C C . PRO B 1 186 ? -10.352 -5.445 -4.27 1 84.94 186 PRO B C 1
ATOM 4782 O O . PRO B 1 186 ? -9.25 -4.984 -3.979 1 84.94 186 PRO B O 1
ATOM 4785 N N . GLY B 1 187 ? -10.977 -5.199 -5.422 1 85.94 187 GLY B N 1
ATOM 4786 C CA . GLY B 1 187 ? -10.344 -4.516 -6.543 1 85.94 187 GLY B CA 1
ATOM 4787 C C . GLY B 1 187 ? -9.922 -3.096 -6.211 1 85.94 187 GLY B C 1
ATOM 4788 O O . GLY B 1 187 ? -8.922 -2.602 -6.734 1 85.94 187 GLY B O 1
ATOM 4789 N N . ASN B 1 188 ? -10.602 -2.426 -5.359 1 83.25 188 ASN B N 1
ATOM 4790 C CA . ASN B 1 188 ? -10.305 -1.037 -5.027 1 83.25 188 ASN B CA 1
ATOM 4791 C C . ASN B 1 188 ? -8.992 -0.912 -4.258 1 83.25 188 ASN B C 1
ATOM 4793 O O . ASN B 1 188 ? -8.422 0.176 -4.164 1 83.25 188 ASN B O 1
ATOM 4797 N N . MET B 1 189 ? -8.492 -2.074 -3.793 1 89.62 189 MET B N 1
ATOM 4798 C CA . MET B 1 189 ? -7.223 -2.092 -3.07 1 89.62 189 MET B CA 1
ATOM 4799 C C . MET B 1 189 ? -6.051 -2.271 -4.031 1 89.62 189 MET B C 1
ATOM 4801 O O . MET B 1 189 ? -4.895 -2.254 -3.615 1 89.62 189 MET B O 1
ATOM 4805 N N . GLY B 1 190 ? -6.344 -2.373 -5.246 1 93.19 190 GLY B N 1
ATOM 4806 C CA . GLY B 1 190 ? -5.34 -2.746 -6.23 1 93.19 190 GLY B CA 1
ATOM 4807 C C . GLY B 1 190 ? -4.156 -1.799 -6.266 1 93.19 190 GLY B C 1
ATOM 4808 O O . GLY B 1 190 ? -3.006 -2.23 -6.172 1 93.19 190 GLY B O 1
ATOM 4809 N N . GLN B 1 191 ? -4.398 -0.548 -6.27 1 94.38 191 GLN B N 1
ATOM 4810 C CA . GLN B 1 191 ? -3.338 0.433 -6.477 1 94.38 191 GLN B CA 1
ATOM 4811 C C . GLN B 1 191 ? -2.412 0.512 -5.266 1 94.38 191 GLN B C 1
ATOM 4813 O O . GLN B 1 191 ? -1.2 0.326 -5.391 1 94.38 191 GLN B O 1
ATOM 4818 N N . PRO B 1 192 ? -2.955 0.674 -4.059 1 96.12 192 PRO B N 1
ATOM 4819 C CA . PRO B 1 192 ? -2.027 0.729 -2.926 1 96.12 192 PRO B CA 1
ATOM 4820 C C . PRO B 1 192 ? -1.269 -0.58 -2.721 1 96.12 192 PRO B C 1
ATOM 4822 O O . PRO B 1 192 ? -0.095 -0.565 -2.342 1 96.12 192 PRO B O 1
ATOM 4825 N N . VAL B 1 193 ? -1.852 -1.7 -3.006 1 97.25 193 VAL B N 1
ATOM 4826 C CA . VAL B 1 193 ? -1.212 -2.992 -2.777 1 97.25 193 VAL B CA 1
ATOM 4827 C C . VAL B 1 193 ? -0.126 -3.223 -3.828 1 97.25 193 VAL B C 1
ATOM 4829 O O . VAL B 1 193 ? 0.961 -3.709 -3.508 1 97.25 193 VAL B O 1
ATOM 4832 N N . ARG B 1 194 ? -0.418 -2.91 -5.082 1 97.38 194 ARG B N 1
ATOM 4833 C CA . ARG B 1 194 ? 0.614 -3.092 -6.098 1 97.38 194 ARG B CA 1
ATOM 4834 C C . ARG B 1 194 ? 1.834 -2.227 -5.801 1 97.38 194 ARG B C 1
ATOM 4836 O O . ARG B 1 194 ? 2.969 -2.641 -6.043 1 97.38 194 ARG B O 1
ATOM 4843 N N . LEU B 1 195 ? 1.604 -0.973 -5.305 1 98.12 195 LEU B N 1
ATOM 4844 C CA . LEU B 1 195 ? 2.713 -0.099 -4.941 1 98.12 195 LEU B CA 1
ATOM 4845 C C . LEU B 1 195 ? 3.5 -0.68 -3.771 1 98.12 195 LEU B C 1
ATOM 4847 O O . LEU B 1 195 ? 4.73 -0.626 -3.758 1 98.12 195 LEU B O 1
ATOM 4851 N N . LEU B 1 196 ? 2.773 -1.199 -2.799 1 98.19 196 LEU B N 1
ATOM 4852 C CA . LEU B 1 196 ? 3.404 -1.883 -1.676 1 98.19 196 LEU B CA 1
ATOM 4853 C C . LEU B 1 196 ? 4.305 -3.012 -2.162 1 98.19 196 LEU B C 1
ATOM 4855 O O . LEU B 1 196 ? 5.461 -3.117 -1.741 1 98.19 196 LEU B O 1
ATOM 4859 N N . ILE B 1 197 ? 3.787 -3.809 -3.09 1 98.44 197 ILE B N 1
ATOM 4860 C CA . ILE B 1 197 ? 4.535 -4.93 -3.65 1 98.44 197 ILE B CA 1
ATOM 4861 C C . ILE B 1 197 ? 5.785 -4.414 -4.359 1 98.44 197 ILE B C 1
ATOM 4863 O O . ILE B 1 197 ? 6.879 -4.949 -4.176 1 98.44 197 ILE B O 1
ATOM 4867 N N . SER B 1 198 ? 5.617 -3.354 -5.137 1 98.12 198 SER B N 1
ATOM 4868 C CA . SER B 1 198 ? 6.734 -2.754 -5.859 1 98.12 198 SER B CA 1
ATOM 4869 C C . SER B 1 198 ? 7.855 -2.346 -4.91 1 98.12 198 SER B C 1
ATOM 4871 O O . SER B 1 198 ? 9.023 -2.637 -5.164 1 98.12 198 SER B O 1
ATOM 4873 N N . LEU B 1 199 ? 7.484 -1.741 -3.859 1 97.94 199 LEU B N 1
ATOM 4874 C CA . LEU B 1 199 ? 8.469 -1.219 -2.918 1 97.94 199 LEU B CA 1
ATOM 4875 C C . LEU B 1 199 ? 9.117 -2.35 -2.127 1 97.94 199 LEU B C 1
ATOM 4877 O O . LEU B 1 199 ? 10.312 -2.303 -1.84 1 97.94 199 LEU B O 1
ATOM 4881 N N . LEU B 1 200 ? 8.406 -3.371 -1.803 1 98.12 200 LEU B N 1
ATOM 4882 C CA . LEU B 1 200 ? 8.945 -4.488 -1.029 1 98.12 200 LEU B CA 1
ATOM 4883 C C . LEU B 1 200 ? 9.961 -5.273 -1.844 1 98.12 200 LEU B C 1
ATOM 4885 O O . LEU B 1 200 ? 10.992 -5.703 -1.311 1 98.12 200 LEU B O 1
ATOM 4889 N N . PHE B 1 201 ? 9.727 -5.371 -3.145 1 97.25 201 PHE B N 1
ATOM 4890 C CA . PHE B 1 201 ? 10.57 -6.262 -3.938 1 97.25 201 PHE B CA 1
ATOM 4891 C C . PHE B 1 201 ? 11.492 -5.465 -4.848 1 97.25 201 PHE B C 1
ATOM 4893 O O . PHE B 1 201 ? 12.297 -6.043 -5.586 1 97.25 201 PHE B O 1
ATOM 4900 N N . ASP B 1 202 ? 11.375 -4.172 -4.785 1 95.62 202 ASP B N 1
ATOM 4901 C CA . ASP B 1 202 ? 12.211 -3.281 -5.586 1 95.62 202 ASP B CA 1
ATOM 4902 C C . ASP B 1 202 ? 12.086 -3.594 -7.074 1 95.62 202 ASP B C 1
ATOM 4904 O O . ASP B 1 202 ? 13.086 -3.672 -7.789 1 95.62 202 ASP B O 1
ATOM 4908 N N . MET B 1 203 ? 10.82 -3.854 -7.484 1 94.81 203 MET B N 1
ATOM 4909 C CA . MET B 1 203 ? 10.422 -4.105 -8.867 1 94.81 203 MET B CA 1
ATOM 4910 C C . MET B 1 203 ? 9.062 -3.49 -9.156 1 94.81 203 MET B C 1
ATOM 4912 O O . MET B 1 203 ? 8.148 -3.551 -8.328 1 94.81 203 MET B O 1
ATOM 4916 N N . PRO B 1 204 ? 9 -2.889 -10.406 1 96 204 PRO B N 1
ATOM 4917 C CA . PRO B 1 204 ? 7.652 -2.432 -10.742 1 96 204 PRO B CA 1
ATOM 4918 C C . PRO B 1 204 ? 6.621 -3.559 -10.703 1 96 204 PRO B C 1
ATOM 4920 O O . PRO B 1 204 ? 6.938 -4.699 -11.055 1 96 204 PRO B O 1
ATOM 4923 N N . CYS B 1 205 ? 5.449 -3.254 -10.266 1 97.19 205 CYS B N 1
ATOM 4924 C CA . CYS B 1 205 ? 4.344 -4.203 -10.211 1 97.19 205 CYS B CA 1
ATOM 4925 C C . CYS B 1 205 ? 3.139 -3.686 -10.984 1 97.19 205 CYS B C 1
ATOM 4927 O O . CYS B 1 205 ? 2.736 -2.533 -10.82 1 97.19 205 CYS B O 1
ATOM 4929 N N . ARG B 1 206 ? 2.58 -4.512 -11.812 1 95.94 206 ARG B N 1
ATOM 4930 C CA . ARG B 1 206 ? 1.386 -4.199 -12.594 1 95.94 206 ARG B CA 1
ATOM 4931 C C . ARG B 1 206 ? 0.19 -5.016 -12.109 1 95.94 206 ARG B C 1
ATOM 4933 O O . ARG B 1 206 ? 0.357 -6.105 -11.562 1 95.94 206 ARG B O 1
ATOM 4940 N N . LEU B 1 207 ? -0.965 -4.465 -12.391 1 95.44 207 LEU B N 1
ATOM 4941 C CA . LEU B 1 207 ? -2.182 -5.156 -11.977 1 95.44 207 LEU B CA 1
ATOM 4942 C C . LEU B 1 207 ? -2.762 -5.965 -13.141 1 95.44 207 LEU B C 1
ATOM 4944 O O . LEU B 1 207 ? -2.902 -5.449 -14.25 1 95.44 207 LEU B O 1
ATOM 4948 N N . LEU B 1 208 ? -2.99 -7.199 -12.836 1 95.38 208 LEU B N 1
ATOM 4949 C CA . LEU B 1 208 ? -3.854 -8.008 -13.688 1 95.38 208 LEU B CA 1
ATOM 4950 C C . LEU B 1 208 ? -5.32 -7.82 -13.312 1 95.38 208 LEU B C 1
ATOM 4952 O O . LEU B 1 208 ? -5.633 -7.477 -12.172 1 95.38 208 LEU B O 1
ATOM 4956 N N . PRO B 1 209 ? -6.203 -8.102 -14.242 1 94 209 PRO B N 1
ATOM 4957 C CA . PRO B 1 209 ? -7.609 -7.777 -13.992 1 94 209 PRO B CA 1
ATOM 4958 C C . PRO B 1 209 ? -8.227 -8.633 -12.883 1 94 209 PRO B C 1
ATOM 4960 O O . PRO B 1 209 ? -9.109 -8.172 -12.164 1 94 209 PRO B O 1
ATOM 4963 N N . ASN B 1 210 ? -7.785 -9.875 -12.828 1 93.44 210 ASN B N 1
ATOM 4964 C CA . ASN B 1 210 ? -8.422 -10.758 -11.859 1 93.44 210 ASN B CA 1
ATOM 4965 C C . ASN B 1 210 ? -7.625 -12.047 -11.656 1 93.44 210 ASN B C 1
ATOM 4967 O O . ASN B 1 210 ? -6.625 -12.273 -12.336 1 93.44 210 ASN B O 1
ATOM 4971 N N . PHE B 1 211 ? -8.109 -12.906 -10.75 1 93.75 211 PHE B N 1
ATOM 4972 C CA . PHE B 1 211 ? -7.402 -14.125 -10.359 1 93.75 211 PHE B CA 1
ATOM 4973 C C . PHE B 1 211 ? -7.504 -15.188 -11.453 1 93.75 211 PHE B C 1
ATOM 4975 O O . PHE B 1 211 ? -6.586 -15.984 -11.633 1 93.75 211 PHE B O 1
ATOM 4982 N N . MET B 1 212 ? -8.594 -15.203 -12.188 1 95.44 212 MET B N 1
ATOM 4983 C CA . MET B 1 212 ? -8.758 -16.188 -13.258 1 95.44 212 MET B CA 1
ATOM 4984 C C . MET B 1 212 ? -7.695 -15.992 -14.336 1 95.44 212 MET B C 1
ATOM 4986 O O . MET B 1 212 ? -7.258 -16.969 -14.961 1 95.44 212 MET B O 1
ATOM 4990 N N . ALA B 1 213 ? -7.289 -14.734 -14.484 1 95.94 213 ALA B N 1
ATOM 4991 C CA . ALA B 1 213 ? -6.211 -14.453 -15.43 1 95.94 213 ALA B CA 1
ATOM 4992 C C . ALA B 1 213 ? -4.918 -15.148 -15.016 1 95.94 213 ALA B C 1
ATOM 4994 O O . ALA B 1 213 ? -4.125 -15.555 -15.867 1 95.94 213 ALA B O 1
ATOM 4995 N N . ILE B 1 214 ? -4.738 -15.32 -13.75 1 95.25 214 ILE B N 1
ATOM 4996 C CA . ILE B 1 214 ? -3.559 -16 -13.234 1 95.25 214 ILE B CA 1
ATOM 4997 C C . ILE B 1 214 ? -3.748 -17.516 -13.344 1 95.25 214 ILE B C 1
ATOM 4999 O O . ILE B 1 214 ? -2.869 -18.219 -13.844 1 95.25 214 ILE B O 1
ATOM 5003 N N . THR B 1 215 ? -4.91 -17.984 -13.008 1 95.69 215 THR B N 1
ATOM 5004 C CA . THR B 1 215 ? -5.207 -19.406 -13 1 95.69 215 THR B CA 1
ATOM 5005 C C . THR B 1 215 ? -5.172 -19.984 -14.414 1 95.69 215 THR B C 1
ATOM 5007 O O . THR B 1 215 ? -4.68 -21.094 -14.625 1 95.69 215 THR B O 1
ATOM 5010 N N . LEU B 1 216 ? -5.613 -19.203 -15.375 1 96.25 216 LEU B N 1
ATOM 5011 C CA . LEU B 1 216 ? -5.738 -19.688 -16.734 1 96.25 216 LEU B CA 1
ATOM 5012 C C . LEU B 1 216 ? -4.523 -19.297 -17.578 1 96.25 216 LEU B C 1
ATOM 5014 O O . LEU B 1 216 ? -4.449 -19.609 -18.766 1 96.25 216 LEU B O 1
ATOM 5018 N N . SER B 1 217 ? -3.637 -18.594 -16.938 1 94.12 217 SER B N 1
ATOM 5019 C CA . SER B 1 217 ? -2.434 -18.281 -17.703 1 94.12 217 SER B CA 1
ATOM 5020 C C . SER B 1 217 ? -1.67 -19.547 -18.078 1 94.12 217 SER B C 1
ATOM 5022 O O . SER B 1 217 ? -1.271 -20.312 -17.219 1 94.12 217 SER B O 1
ATOM 5024 N N . PRO B 1 218 ? -1.535 -19.719 -19.406 1 87.94 218 PRO B N 1
ATOM 5025 C CA . PRO B 1 218 ? -0.817 -20.938 -19.797 1 87.94 218 PRO B CA 1
ATOM 5026 C C . PRO B 1 218 ? 0.631 -20.953 -19.312 1 87.94 218 PRO B C 1
ATOM 5028 O O . PRO B 1 218 ? 1.384 -20.016 -19.578 1 87.94 218 PRO B O 1
ATOM 5031 N N . SER B 1 219 ? 0.944 -21.953 -18.609 1 90.06 219 SER B N 1
ATOM 5032 C CA . SER B 1 219 ? 2.268 -22.078 -18.016 1 90.06 219 SER B CA 1
ATOM 5033 C C . SER B 1 219 ? 2.609 -23.547 -17.734 1 90.06 219 SER B C 1
ATOM 5035 O O . SER B 1 219 ? 2.387 -24.406 -18.594 1 90.06 219 SER B O 1
ATOM 5037 N N . ASN B 1 220 ? 3.199 -23.797 -16.578 1 89.5 220 ASN B N 1
ATOM 5038 C CA . ASN B 1 220 ? 3.701 -25.109 -16.219 1 89.5 220 ASN B CA 1
ATOM 5039 C C . ASN B 1 220 ? 2.594 -26.172 -16.234 1 89.5 220 ASN B C 1
ATOM 5041 O O . ASN B 1 220 ? 2.844 -27.328 -16.562 1 89.5 220 ASN B O 1
ATOM 5045 N N . GLN B 1 221 ? 1.449 -25.766 -16.094 1 94.25 221 GLN B N 1
ATOM 5046 C CA . GLN B 1 221 ? 0.342 -26.703 -15.953 1 94.25 221 GLN B CA 1
ATOM 5047 C C . GLN B 1 221 ? 0.067 -27.438 -17.266 1 94.25 221 GLN B C 1
ATOM 5049 O O . GLN B 1 221 ? -0.526 -28.516 -17.281 1 94.25 221 GLN B O 1
ATOM 5054 N N . ILE B 1 222 ? 0.496 -26.812 -18.406 1 97.12 222 ILE B N 1
ATOM 5055 C CA . ILE B 1 222 ? 0.288 -27.5 -19.672 1 97.12 222 ILE B CA 1
ATOM 5056 C C . ILE B 1 222 ? 1.637 -27.797 -20.328 1 97.12 222 ILE B C 1
ATOM 5058 O O . ILE B 1 222 ? 1.777 -28.766 -21.062 1 97.12 222 ILE B O 1
ATOM 5062 N N . ILE B 1 223 ? 2.648 -27.047 -20.016 1 96.44 223 ILE B N 1
ATOM 5063 C CA . ILE B 1 223 ? 3.967 -27.234 -20.609 1 96.44 223 ILE B CA 1
ATOM 5064 C C . ILE B 1 223 ? 4.582 -28.531 -20.109 1 96.44 223 ILE B C 1
ATOM 5066 O O . ILE B 1 223 ? 4.988 -29.375 -20.906 1 96.44 223 ILE B O 1
ATOM 5070 N N . HIS B 1 224 ? 4.582 -28.719 -18.844 1 97.12 224 HIS B N 1
ATOM 5071 C CA . HIS B 1 224 ? 5.281 -29.844 -18.234 1 97.12 224 HIS B CA 1
ATOM 5072 C C . HIS B 1 224 ? 4.613 -31.172 -18.594 1 97.12 224 HIS B C 1
ATOM 5074 O O . HIS B 1 224 ? 5.281 -32.094 -19.016 1 97.12 224 HIS B O 1
ATOM 5080 N N . PRO B 1 225 ? 3.367 -31.234 -18.5 1 97.81 225 PRO B N 1
ATOM 5081 C CA . PRO B 1 225 ? 2.734 -32.5 -18.859 1 97.81 225 PRO B CA 1
ATOM 5082 C C . PRO B 1 225 ? 2.984 -32.906 -20.312 1 97.81 225 PRO B C 1
ATOM 5084 O O . PRO B 1 225 ? 3.285 -34.062 -20.594 1 97.81 225 PRO B O 1
ATOM 5087 N N . ALA B 1 226 ? 2.908 -31.922 -21.219 1 98.12 226 ALA B N 1
ATOM 5088 C CA . ALA B 1 226 ? 3.162 -32.188 -22.625 1 98.12 226 ALA B CA 1
ATOM 5089 C C . ALA B 1 226 ? 4.598 -32.688 -22.844 1 98.12 226 ALA B C 1
ATOM 5091 O O . ALA B 1 226 ? 4.836 -33.656 -23.531 1 98.12 226 ALA B O 1
ATOM 5092 N N . ARG B 1 227 ? 5.484 -31.969 -22.234 1 97.62 227 ARG B N 1
ATOM 5093 C CA . ARG B 1 227 ? 6.902 -32.25 -22.406 1 97.62 227 ARG B CA 1
ATOM 5094 C C . ARG B 1 227 ? 7.285 -33.594 -21.766 1 97.62 227 ARG B C 1
ATOM 5096 O O . ARG B 1 227 ? 8.008 -34.375 -22.375 1 97.62 227 ARG B O 1
ATOM 5103 N N . TYR B 1 228 ? 6.809 -33.75 -20.641 1 97.44 228 TYR B N 1
ATOM 5104 C CA . TYR B 1 228 ? 7.152 -34.969 -19.891 1 97.44 228 TYR B CA 1
ATOM 5105 C C . TYR B 1 228 ? 6.609 -36.219 -20.594 1 97.44 228 TYR B C 1
ATOM 5107 O O . TYR B 1 228 ? 7.277 -37.25 -20.641 1 97.44 228 TYR B O 1
ATOM 5115 N N . TYR B 1 229 ? 5.402 -36.125 -21.094 1 97.75 229 TYR B N 1
ATOM 5116 C CA . TYR B 1 229 ? 4.828 -37.219 -21.875 1 97.75 229 TYR B CA 1
ATOM 5117 C C . TYR B 1 229 ? 5.699 -37.531 -23.078 1 97.75 229 TYR B C 1
ATOM 5119 O O . TYR B 1 229 ? 5.973 -38.688 -23.359 1 97.75 229 TYR B O 1
ATOM 5127 N N . SER B 1 230 ? 6.133 -36.531 -23.766 1 98 230 SER B N 1
ATOM 5128 C CA . SER B 1 230 ? 6.949 -36.75 -24.953 1 98 230 SER B CA 1
ATOM 5129 C C . SER B 1 230 ? 8.234 -37.5 -24.625 1 98 230 SER B C 1
ATOM 5131 O O . SER B 1 230 ? 8.68 -38.344 -25.406 1 98 230 SER B O 1
ATOM 5133 N N . ILE B 1 231 ? 8.766 -37.25 -23.5 1 97.62 231 ILE B N 1
ATOM 5134 C CA . ILE B 1 231 ? 10.047 -37.844 -23.109 1 97.62 231 ILE B CA 1
ATOM 5135 C C . ILE B 1 231 ? 9.828 -39.281 -22.641 1 97.62 231 ILE B C 1
ATOM 5137 O O . ILE B 1 231 ? 10.625 -40.156 -22.969 1 97.62 231 ILE B O 1
ATOM 5141 N N . PHE B 1 232 ? 8.688 -39.594 -21.984 1 97.25 232 PHE B N 1
ATOM 5142 C CA . PHE B 1 232 ? 8.633 -40.812 -21.219 1 97.25 232 PHE B CA 1
ATOM 5143 C C . PHE B 1 232 ? 7.461 -41.688 -21.672 1 97.25 232 PHE B C 1
ATOM 5145 O O . PHE B 1 232 ? 7.16 -42.719 -21.062 1 97.25 232 PHE B O 1
ATOM 5152 N N . HIS B 1 233 ? 6.738 -41.344 -22.719 1 95.62 233 HIS B N 1
ATOM 5153 C CA . HIS B 1 233 ? 5.52 -42.031 -23.109 1 95.62 233 HIS B CA 1
ATOM 5154 C C . HIS B 1 233 ? 5.809 -43.5 -23.469 1 95.62 233 HIS B C 1
ATOM 5156 O O . HIS B 1 233 ? 4.91 -44.344 -23.438 1 95.62 233 HIS B O 1
ATOM 5162 N N . LYS B 1 234 ? 7.078 -43.781 -23.75 1 93.81 234 LYS B N 1
ATOM 5163 C CA . LYS B 1 234 ? 7.426 -45.156 -24.141 1 93.81 234 LYS B CA 1
ATOM 5164 C C . LYS B 1 234 ? 7.91 -45.969 -22.953 1 93.81 234 LYS B C 1
ATOM 5166 O O . LYS B 1 234 ? 8.211 -47.156 -23.078 1 93.81 234 LYS B O 1
ATOM 5171 N N . TRP B 1 235 ? 8.086 -45.281 -21.859 1 94.38 235 TRP B N 1
ATOM 5172 C CA . TRP B 1 235 ? 8.531 -46 -20.672 1 94.38 235 TRP B CA 1
ATOM 5173 C C . TRP B 1 235 ? 7.5 -47.031 -20.219 1 94.38 235 TRP B C 1
ATOM 5175 O O . TRP B 1 235 ? 6.301 -46.75 -20.188 1 94.38 235 TRP B O 1
ATOM 5185 N N . ASP B 1 236 ? 7.891 -48.188 -19.875 1 88.88 236 ASP B N 1
ATOM 5186 C CA . ASP B 1 236 ? 6.984 -49.281 -19.609 1 88.88 236 ASP B CA 1
ATOM 5187 C C . ASP B 1 236 ? 6.539 -49.281 -18.141 1 88.88 236 ASP B C 1
ATOM 5189 O O . ASP B 1 236 ? 5.793 -50.188 -17.719 1 88.88 236 ASP B O 1
ATOM 5193 N N . GLY B 1 237 ? 7.051 -48.375 -17.328 1 88.19 237 GLY B N 1
ATOM 5194 C CA . GLY B 1 237 ? 6.629 -48.281 -15.945 1 88.19 237 GLY B CA 1
ATOM 5195 C C . GLY B 1 237 ? 7.512 -49.062 -14.992 1 88.19 237 GLY B C 1
ATOM 5196 O O . GLY B 1 237 ? 7.332 -49 -13.773 1 88.19 237 GLY B O 1
ATOM 5197 N N . LYS B 1 238 ? 8.531 -49.75 -15.508 1 89.81 238 LYS B N 1
ATOM 5198 C CA . LYS B 1 238 ? 9.289 -50.656 -14.656 1 89.81 238 LYS B CA 1
ATOM 5199 C C . LYS B 1 238 ? 10.789 -50.562 -14.953 1 89.81 238 LYS B C 1
ATOM 5201 O O . LYS B 1 238 ? 11.594 -50.375 -14.047 1 89.81 238 LYS B O 1
ATOM 5206 N N . THR B 1 239 ? 11.125 -50.688 -16.219 1 94.44 239 THR B N 1
ATOM 5207 C CA . THR B 1 239 ? 12.523 -50.812 -16.625 1 94.44 239 THR B CA 1
ATOM 5208 C C . THR B 1 239 ? 13.188 -49.438 -16.625 1 94.44 239 THR B C 1
ATOM 5210 O O . THR B 1 239 ? 12.727 -48.5 -17.297 1 94.44 239 THR B O 1
ATOM 5213 N N . PRO B 1 240 ? 14.234 -49.312 -15.852 1 96.62 240 PRO B N 1
ATOM 5214 C CA . PRO B 1 240 ? 14.953 -48.031 -15.891 1 96.62 240 PRO B CA 1
ATOM 5215 C C . PRO B 1 240 ? 15.453 -47.688 -17.281 1 96.62 240 PRO B C 1
ATOM 5217 O O . PRO B 1 240 ? 15.883 -48.562 -18.031 1 96.62 240 PRO B O 1
ATOM 5220 N N . MET B 1 241 ? 15.438 -46.469 -17.562 1 96.69 241 MET B N 1
ATOM 5221 C CA . MET B 1 241 ? 15.898 -45.969 -18.844 1 96.69 241 MET B CA 1
ATOM 5222 C C . MET B 1 241 ? 17.391 -45.625 -18.797 1 96.69 241 MET B C 1
ATOM 5224 O O . MET B 1 241 ? 17.875 -45.094 -17.797 1 96.69 241 MET B O 1
ATOM 5228 N N . LYS B 1 242 ? 18.078 -45.906 -19.906 1 95.69 242 LYS B N 1
ATOM 5229 C CA . LYS B 1 242 ? 19.484 -45.5 -20.016 1 95.69 242 LYS B CA 1
ATOM 5230 C C . LYS B 1 242 ? 19.609 -44 -20.188 1 95.69 242 LYS B C 1
ATOM 5232 O O . LYS B 1 242 ? 18.672 -43.344 -20.656 1 95.69 242 LYS B O 1
ATOM 5237 N N . GLU B 1 243 ? 20.688 -43.531 -19.781 1 95.12 243 GLU B N 1
ATOM 5238 C CA . GLU B 1 243 ? 20.938 -42.094 -19.812 1 95.12 243 GLU B CA 1
ATOM 5239 C C . GLU B 1 243 ? 20.766 -41.531 -21.234 1 95.12 243 GLU B C 1
ATOM 5241 O O . GLU B 1 243 ? 20.266 -40.406 -21.406 1 95.12 243 GLU B O 1
ATOM 5246 N N . ASP B 1 244 ? 21.172 -42.312 -22.172 1 94.5 244 ASP B N 1
ATOM 5247 C CA . ASP B 1 244 ? 21.156 -41.812 -23.562 1 94.5 244 ASP B CA 1
ATOM 5248 C C . ASP B 1 244 ? 19.75 -41.938 -24.156 1 94.5 244 ASP B C 1
ATOM 5250 O O . ASP B 1 244 ? 19.516 -41.469 -25.281 1 94.5 244 ASP B O 1
ATOM 5254 N N . GLU B 1 245 ? 18.828 -42.5 -23.453 1 94.69 245 GLU B N 1
ATOM 5255 C CA . GLU B 1 245 ? 17.438 -42.656 -23.922 1 94.69 245 GLU B CA 1
ATOM 5256 C C . GLU B 1 245 ? 16.578 -41.5 -23.469 1 94.69 245 GLU B C 1
ATOM 5258 O O . GLU B 1 245 ? 15.43 -41.344 -23.891 1 94.69 245 GLU B O 1
ATOM 5263 N N . ILE B 1 246 ? 17.125 -40.688 -22.656 1 96.5 246 ILE B N 1
ATOM 5264 C CA . ILE B 1 246 ? 16.359 -39.562 -22.078 1 96.5 246 ILE B CA 1
ATOM 5265 C C . ILE B 1 246 ? 16.828 -38.25 -22.688 1 96.5 246 ILE B C 1
ATOM 5267 O O . ILE B 1 246 ? 18.031 -38 -22.797 1 96.5 246 ILE B O 1
ATOM 5271 N N . GLN B 1 247 ? 15.859 -37.5 -23.156 1 96.19 247 GLN B N 1
ATOM 5272 C CA . GLN B 1 247 ? 16.188 -36.125 -23.5 1 96.19 247 GLN B CA 1
ATOM 5273 C C . GLN B 1 247 ? 16.359 -35.281 -22.25 1 96.19 247 GLN B C 1
ATOM 5275 O O . GLN B 1 247 ? 15.375 -34.938 -21.594 1 96.19 247 GLN B O 1
ATOM 5280 N N . TRP B 1 248 ? 17.516 -34.812 -22.031 1 95.38 248 TRP B N 1
ATOM 5281 C CA . TRP B 1 248 ? 17.844 -34.188 -20.75 1 95.38 248 TRP B CA 1
ATOM 5282 C C . TRP B 1 248 ? 17.547 -32.719 -20.781 1 95.38 248 TRP B C 1
ATOM 5284 O O . TRP B 1 248 ? 17.406 -32.062 -19.734 1 95.38 248 TRP B O 1
ATOM 5294 N N . GLY B 1 249 ? 17.547 -32.125 -21.922 1 94.19 249 GLY B N 1
ATOM 5295 C CA . GLY B 1 249 ? 17.094 -30.75 -22.047 1 94.19 249 GLY B CA 1
ATOM 5296 C C . GLY B 1 249 ? 15.594 -30.609 -21.969 1 94.19 249 GLY B C 1
ATOM 5297 O O . GLY B 1 249 ? 14.891 -30.812 -22.969 1 94.19 249 GLY B O 1
ATOM 5298 N N . LEU B 1 250 ? 15.117 -30.234 -20.891 1 93.75 250 LEU B N 1
ATOM 5299 C CA . LEU B 1 250 ? 13.68 -30.188 -20.672 1 93.75 250 LEU B CA 1
ATOM 5300 C C . LEU B 1 250 ? 13.008 -29.297 -21.719 1 93.75 250 LEU B C 1
ATOM 5302 O O . LEU B 1 250 ? 11.977 -29.672 -22.281 1 93.75 250 LEU B O 1
ATOM 5306 N N . TYR B 1 251 ? 13.641 -28.109 -21.906 1 93.12 251 TYR B N 1
ATOM 5307 C CA . TYR B 1 251 ? 13.039 -27.156 -22.828 1 93.12 251 TYR B CA 1
ATOM 5308 C C . TYR B 1 251 ? 13.867 -27.031 -24.109 1 93.12 251 TYR B C 1
ATOM 5310 O O . TYR B 1 251 ? 13.312 -27.031 -25.219 1 93.12 251 TYR B O 1
ATOM 5318 N N . ASN B 1 252 ? 15.172 -27.047 -23.969 1 92.25 252 ASN B N 1
ATOM 5319 C CA . ASN B 1 252 ? 16.047 -26.812 -25.109 1 92.25 252 ASN B CA 1
ATOM 5320 C C . ASN B 1 252 ? 16.016 -27.969 -26.109 1 92.25 252 ASN B C 1
ATOM 5322 O O . ASN B 1 252 ? 16.484 -27.844 -27.234 1 92.25 252 ASN B O 1
ATOM 5326 N N . GLN B 1 253 ? 15.5 -29.062 -25.703 1 95.75 253 GLN B N 1
ATOM 5327 C CA . GLN B 1 253 ? 15.328 -30.203 -26.609 1 95.75 253 GLN B CA 1
ATOM 5328 C C . GLN B 1 253 ? 13.852 -30.453 -26.891 1 95.75 253 GLN B C 1
ATOM 5330 O O . GLN B 1 253 ? 13.453 -31.594 -27.109 1 95.75 253 GLN B O 1
ATOM 5335 N N . PHE B 1 254 ? 13.141 -29.375 -26.766 1 96.81 254 PHE B N 1
ATOM 5336 C CA . PHE B 1 254 ? 11.719 -29.469 -27.047 1 96.81 254 PHE B CA 1
ATOM 5337 C C . PHE B 1 254 ? 11.484 -30.062 -28.438 1 96.81 254 PHE B C 1
ATOM 5339 O O . PHE B 1 254 ? 11.969 -29.5 -29.438 1 96.81 254 PHE B O 1
ATOM 5346 N N . ASP B 1 255 ? 10.773 -31.156 -28.547 1 97.12 255 ASP B N 1
ATOM 5347 C CA . ASP B 1 255 ? 10.641 -31.859 -29.828 1 97.12 255 ASP B CA 1
ATOM 5348 C C . ASP B 1 255 ? 9.25 -31.656 -30.422 1 97.12 255 ASP B C 1
ATOM 5350 O O . ASP B 1 255 ? 8.43 -30.922 -29.859 1 97.12 255 ASP B O 1
ATOM 5354 N N . GLU B 1 256 ? 9.023 -32.281 -31.547 1 97.62 256 GLU B N 1
ATOM 5355 C CA . GLU B 1 256 ? 7.785 -32.094 -32.312 1 97.62 256 GLU B CA 1
ATOM 5356 C C . GLU B 1 256 ? 6.582 -32.625 -31.547 1 97.62 256 GLU B C 1
ATOM 5358 O O . GLU B 1 256 ? 5.512 -32 -31.547 1 97.62 256 GLU B O 1
ATOM 5363 N N . MET B 1 257 ? 6.734 -33.75 -30.953 1 98 257 MET B N 1
ATOM 5364 C CA . MET B 1 257 ? 5.637 -34.312 -30.188 1 98 257 MET B CA 1
ATOM 5365 C C . MET B 1 257 ? 5.238 -33.406 -29.031 1 98 257 MET B C 1
ATOM 5367 O O . MET B 1 257 ? 4.051 -33.219 -28.781 1 98 257 MET B O 1
ATOM 5371 N N . SER B 1 258 ? 6.223 -32.906 -28.297 1 98.25 258 SER B N 1
ATOM 5372 C CA . SER B 1 258 ? 5.949 -31.953 -27.219 1 98.25 258 SER B CA 1
ATOM 5373 C C . SER B 1 258 ? 5.129 -30.766 -27.734 1 98.25 258 SER B C 1
ATOM 5375 O O . SER B 1 258 ? 4.156 -30.359 -27.094 1 98.25 258 SER B O 1
ATOM 5377 N N . ALA B 1 259 ? 5.539 -30.25 -28.844 1 98.25 259 ALA B N 1
ATOM 5378 C CA . ALA B 1 259 ? 4.875 -29.078 -29.438 1 98.25 259 ALA B CA 1
ATOM 5379 C C . ALA B 1 259 ? 3.438 -29.422 -29.828 1 98.25 259 ALA B C 1
ATOM 5381 O O . ALA B 1 259 ? 2.531 -28.609 -29.625 1 98.25 259 ALA B O 1
ATOM 5382 N N . GLU B 1 260 ? 3.281 -30.547 -30.391 1 98.31 260 GLU B N 1
ATOM 5383 C CA . GLU B 1 260 ? 1.954 -30.969 -30.812 1 98.31 260 GLU B CA 1
ATOM 5384 C C . GLU B 1 260 ? 0.997 -31.078 -29.641 1 98.31 260 GLU B C 1
ATOM 5386 O O . GLU B 1 260 ? -0.117 -30.547 -29.672 1 98.31 260 GLU B O 1
ATOM 5391 N N . TRP B 1 261 ? 1.428 -31.75 -28.609 1 98.5 261 TRP B N 1
ATOM 5392 C CA . TRP B 1 261 ? 0.576 -31.922 -27.438 1 98.5 261 TRP B CA 1
ATOM 5393 C C . TRP B 1 261 ? 0.358 -30.594 -26.734 1 98.5 261 TRP B C 1
ATOM 5395 O O . TRP B 1 261 ? -0.741 -30.312 -26.25 1 98.5 261 TRP B O 1
ATOM 5405 N N . LEU B 1 262 ? 1.394 -29.812 -26.625 1 98.62 262 LEU B N 1
ATOM 5406 C CA . LEU B 1 262 ? 1.263 -28.5 -25.984 1 98.62 262 LEU B CA 1
ATOM 5407 C C . LEU B 1 262 ? 0.26 -27.625 -26.719 1 98.62 262 LEU B C 1
ATOM 5409 O O . LEU B 1 262 ? -0.519 -26.906 -26.109 1 98.62 262 LEU B O 1
ATOM 5413 N N . GLU B 1 263 ? 0.296 -27.672 -27.984 1 98.19 263 GLU B N 1
ATOM 5414 C CA . GLU B 1 263 ? -0.649 -26.906 -28.797 1 98.19 263 GLU B CA 1
ATOM 5415 C C . GLU B 1 263 ? -2.084 -27.359 -28.547 1 98.19 263 GLU B C 1
ATOM 5417 O O . GLU B 1 263 ? -2.992 -26.531 -28.453 1 98.19 263 GLU B O 1
ATOM 5422 N N . LYS B 1 264 ? -2.277 -28.672 -28.5 1 98.5 264 LYS B N 1
ATOM 5423 C CA . LYS B 1 264 ? -3.605 -29.203 -28.203 1 98.5 264 LYS B CA 1
ATOM 5424 C C . LYS B 1 264 ? -4.102 -28.734 -26.844 1 98.5 264 LYS B C 1
ATOM 5426 O O . LYS B 1 264 ? -5.258 -28.328 -26.703 1 98.5 264 LYS B O 1
ATOM 5431 N N . LEU B 1 265 ? -3.242 -28.781 -25.906 1 98.69 265 LEU B N 1
ATOM 5432 C CA . LEU B 1 265 ? -3.592 -28.344 -24.547 1 98.69 265 LEU B CA 1
ATOM 5433 C C . LEU B 1 265 ? -3.898 -26.859 -24.531 1 98.69 265 LEU B C 1
ATOM 5435 O O . LEU B 1 265 ? -4.867 -26.438 -23.891 1 98.69 265 LEU B O 1
ATOM 5439 N N . SER B 1 266 ? -3.105 -26.094 -25.203 1 98.38 266 SER B N 1
ATOM 5440 C CA . SER B 1 266 ? -3.324 -24.656 -25.297 1 98.38 266 SER B CA 1
ATOM 5441 C C . SER B 1 266 ? -4.668 -24.344 -25.938 1 98.38 266 SER B C 1
ATOM 5443 O O . SER B 1 266 ? -5.383 -23.438 -25.5 1 98.38 266 SER B O 1
ATOM 5445 N N . THR B 1 267 ? -4.973 -25.062 -26.969 1 98.5 267 THR B N 1
ATOM 5446 C CA . THR B 1 267 ? -6.23 -24.859 -27.672 1 98.5 267 THR B CA 1
ATOM 5447 C C . THR B 1 267 ? -7.418 -25.125 -26.75 1 98.5 267 THR B C 1
ATOM 5449 O O . THR B 1 267 ? -8.391 -24.359 -26.75 1 98.5 267 THR B O 1
ATOM 5452 N N . GLU B 1 268 ? -7.297 -26.156 -26.016 1 98.69 268 GLU B N 1
ATOM 5453 C CA . GLU B 1 268 ? -8.367 -26.484 -25.078 1 98.69 268 GLU B CA 1
ATOM 5454 C C . GLU B 1 268 ? -8.461 -25.438 -23.969 1 98.69 268 GLU B C 1
ATOM 5456 O O . GLU B 1 268 ? -9.562 -25.094 -23.531 1 98.69 268 GLU B O 1
ATOM 5461 N N . LEU B 1 269 ? -7.328 -24.953 -23.5 1 98.44 269 LEU B N 1
ATOM 5462 C CA . LEU B 1 269 ? -7.32 -23.891 -22.5 1 98.44 269 LEU B CA 1
ATOM 5463 C C . LEU B 1 269 ? -7.992 -22.625 -23.047 1 98.44 269 LEU B C 1
ATOM 5465 O O . LEU B 1 269 ? -8.789 -22 -22.359 1 98.44 269 LEU B O 1
ATOM 5469 N N . GLN B 1 270 ? -7.77 -22.328 -24.297 1 98.5 270 GLN B N 1
ATOM 5470 C CA . GLN B 1 270 ? -8.398 -21.188 -24.938 1 98.5 270 GLN B CA 1
ATOM 5471 C C . GLN B 1 270 ? -9.898 -21.406 -25.109 1 98.5 270 GLN B C 1
ATOM 5473 O O . GLN B 1 270 ? -10.68 -20.453 -25.062 1 98.5 270 GLN B O 1
ATOM 5478 N N . ALA B 1 271 ? -10.242 -22.609 -25.312 1 98.75 271 ALA B N 1
ATOM 5479 C CA . ALA B 1 271 ? -11.664 -22.938 -25.422 1 98.75 271 ALA B CA 1
ATOM 5480 C C . ALA B 1 271 ? -12.375 -22.688 -24.094 1 98.75 271 ALA B C 1
ATOM 5482 O O . ALA B 1 271 ? -13.508 -22.203 -24.062 1 98.75 271 ALA B O 1
ATOM 5483 N N . ILE B 1 272 ? -11.734 -23.047 -23.031 1 98.56 272 ILE B N 1
ATOM 5484 C CA . ILE B 1 272 ? -12.266 -22.781 -21.703 1 98.56 272 ILE B CA 1
ATOM 5485 C C . ILE B 1 272 ? -12.43 -21.281 -21.5 1 98.56 272 ILE B C 1
ATOM 5487 O O . ILE B 1 272 ? -13.484 -20.828 -21.062 1 98.56 272 ILE B O 1
ATOM 5491 N N . LYS B 1 273 ? -11.398 -20.531 -21.844 1 98.31 273 LYS B N 1
ATOM 5492 C CA . LYS B 1 273 ? -11.438 -19.078 -21.766 1 98.31 273 LYS B CA 1
ATOM 5493 C C . LYS B 1 273 ? -12.625 -18.531 -22.547 1 98.31 273 LYS B C 1
ATOM 5495 O O . LYS B 1 273 ? -13.367 -17.688 -22.047 1 98.31 273 LYS B O 1
ATOM 5500 N N . LYS B 1 274 ? -12.766 -19.016 -23.703 1 98.44 274 LYS B N 1
ATOM 5501 C CA . LYS B 1 274 ? -13.836 -18.547 -24.578 1 98.44 274 LYS B CA 1
ATOM 5502 C C . LYS B 1 274 ? -15.203 -18.828 -23.984 1 98.44 274 LYS B C 1
ATOM 5504 O O . LYS B 1 274 ? -16.094 -17.984 -24.031 1 98.44 274 LYS B O 1
ATOM 5509 N N . ALA B 1 275 ? -15.359 -19.969 -23.469 1 98.44 275 ALA B N 1
ATOM 5510 C CA . ALA B 1 275 ? -16.625 -20.328 -22.844 1 98.44 275 ALA B CA 1
ATOM 5511 C C . ALA B 1 275 ? -16.938 -19.422 -21.656 1 98.44 275 ALA B C 1
ATOM 5513 O O . ALA B 1 275 ? -18.078 -18.969 -21.484 1 98.44 275 ALA B O 1
ATOM 5514 N N . LEU B 1 276 ? -15.977 -19.141 -20.844 1 97.44 276 LEU B N 1
ATOM 5515 C CA . LEU B 1 276 ? -16.141 -18.281 -19.688 1 97.44 276 LEU B CA 1
ATOM 5516 C C . LEU B 1 276 ? -16.531 -16.859 -20.094 1 97.44 276 LEU B C 1
ATOM 5518 O O . LEU B 1 276 ? -17.469 -16.297 -19.547 1 97.44 276 LEU B O 1
ATOM 5522 N N . THR B 1 277 ? -15.844 -16.344 -21.078 1 97.12 277 THR B N 1
ATOM 5523 C CA . THR B 1 277 ? -16.078 -14.953 -21.453 1 97.12 277 THR B CA 1
ATOM 5524 C C . THR B 1 277 ? -17.391 -14.82 -22.219 1 97.12 277 THR B C 1
ATOM 5526 O O . THR B 1 277 ? -18.016 -13.758 -22.219 1 97.12 277 THR B O 1
ATOM 5529 N N . ALA B 1 278 ? -17.766 -15.859 -22.891 1 97.38 278 ALA B N 1
ATOM 5530 C CA . ALA B 1 278 ? -19.062 -15.852 -23.531 1 97.38 278 ALA B CA 1
ATOM 5531 C C . ALA B 1 278 ? -20.188 -15.812 -22.5 1 97.38 278 ALA B C 1
ATOM 5533 O O . ALA B 1 278 ? -21.188 -15.094 -22.672 1 97.38 278 ALA B O 1
ATOM 5534 N N . ARG B 1 279 ? -20.016 -16.531 -21.469 1 94.94 279 ARG B N 1
ATOM 5535 C CA . ARG B 1 279 ? -21.031 -16.625 -20.438 1 94.94 279 ARG B CA 1
ATOM 5536 C C . ARG B 1 279 ? -20.984 -15.398 -19.516 1 94.94 279 ARG B C 1
ATOM 5538 O O . ARG B 1 279 ? -22.031 -14.93 -19.047 1 94.94 279 ARG B O 1
ATOM 5545 N N . PHE B 1 280 ? -19.844 -14.938 -19.266 1 93.44 280 PHE B N 1
ATOM 5546 C CA . PHE B 1 280 ? -19.625 -13.781 -18.406 1 93.44 280 PHE B CA 1
ATOM 5547 C C . PHE B 1 280 ? -18.859 -12.688 -19.156 1 93.44 280 PHE B C 1
ATOM 5549 O O . PHE B 1 280 ? -17.656 -12.531 -18.969 1 93.44 280 PHE B O 1
ATOM 5556 N N . PRO B 1 281 ? -19.516 -11.875 -19.812 1 92.81 281 PRO B N 1
ATOM 5557 C CA . PRO B 1 281 ? -18.859 -10.891 -20.672 1 92.81 281 PRO B CA 1
ATOM 5558 C C . PRO B 1 281 ? -18.047 -9.852 -19.891 1 92.81 281 PRO B C 1
ATOM 5560 O O . PRO B 1 281 ? -17.141 -9.227 -20.438 1 92.81 281 PRO B O 1
ATOM 5563 N N . GLU B 1 282 ? -18.344 -9.68 -18.609 1 90.19 282 GLU B N 1
ATOM 5564 C CA . GLU B 1 282 ? -17.625 -8.711 -17.797 1 90.19 282 GLU B CA 1
ATOM 5565 C C . GLU B 1 282 ? -16.281 -9.258 -17.344 1 90.19 282 GLU B C 1
ATOM 5567 O O . GLU B 1 282 ? -15.422 -8.508 -16.859 1 90.19 282 GLU B O 1
ATOM 5572 N N . LEU B 1 283 ? -16.109 -10.539 -17.453 1 93.75 283 LEU B N 1
ATOM 5573 C CA . LEU B 1 283 ? -14.875 -11.18 -17.047 1 93.75 283 LEU B CA 1
ATOM 5574 C C . LEU B 1 283 ? -13.75 -10.883 -18.031 1 93.75 283 LEU B C 1
ATOM 5576 O O . LEU B 1 283 ? -13.82 -11.297 -19.188 1 93.75 283 LEU B O 1
ATOM 5580 N N . ASP B 1 284 ? -12.766 -10.148 -17.578 1 96.06 284 ASP B N 1
ATOM 5581 C CA . ASP B 1 284 ? -11.648 -9.781 -18.438 1 96.06 284 ASP B CA 1
ATOM 5582 C C . ASP B 1 284 ? -10.555 -10.852 -18.406 1 96.06 284 ASP B C 1
ATOM 5584 O O . ASP B 1 284 ? -9.836 -10.984 -17.422 1 96.06 284 ASP B O 1
ATOM 5588 N N . LEU B 1 285 ? -10.414 -11.586 -19.5 1 97 285 LEU B N 1
ATOM 5589 C CA . LEU B 1 285 ? -9.375 -12.594 -19.641 1 97 285 LEU B CA 1
ATOM 5590 C C . LEU B 1 285 ? -8.469 -12.289 -20.828 1 97 285 LEU B C 1
ATOM 5592 O O . LEU B 1 285 ? -7.91 -13.203 -21.438 1 97 285 LEU B O 1
ATOM 5596 N N . SER B 1 286 ? -8.32 -10.992 -21.109 1 95.94 286 SER B N 1
ATOM 5597 C CA . SER B 1 286 ? -7.574 -10.562 -22.297 1 95.94 286 SER B CA 1
ATOM 5598 C C . SER B 1 286 ? -6.086 -10.875 -22.156 1 95.94 286 SER B C 1
ATOM 5600 O O . SER B 1 286 ? -5.379 -11.008 -23.156 1 95.94 286 SER B O 1
ATOM 5602 N N . SER B 1 287 ? -5.648 -11.062 -20.969 1 94.5 287 SER B N 1
ATOM 5603 C CA . SER B 1 287 ? -4.234 -11.32 -20.719 1 94.5 287 SER B CA 1
ATOM 5604 C C . SER B 1 287 ? -3.906 -12.805 -20.891 1 94.5 287 SER B C 1
ATOM 5606 O O . SER B 1 287 ? -2.734 -13.188 -20.906 1 94.5 287 SER B O 1
ATOM 5608 N N . VAL B 1 288 ? -4.895 -13.633 -20.984 1 96.69 288 VAL B N 1
ATOM 5609 C CA . VAL B 1 288 ? -4.688 -15.062 -21.203 1 96.69 288 VAL B CA 1
ATOM 5610 C C . VAL B 1 288 ? -4.477 -15.352 -22.688 1 96.69 288 VAL B C 1
ATOM 5612 O O . VAL B 1 288 ? -5.441 -15.547 -23.422 1 96.69 288 VAL B O 1
ATOM 5615 N N . LEU B 1 289 ? -3.252 -15.484 -23.047 1 96.31 289 LEU B N 1
ATOM 5616 C CA . LEU B 1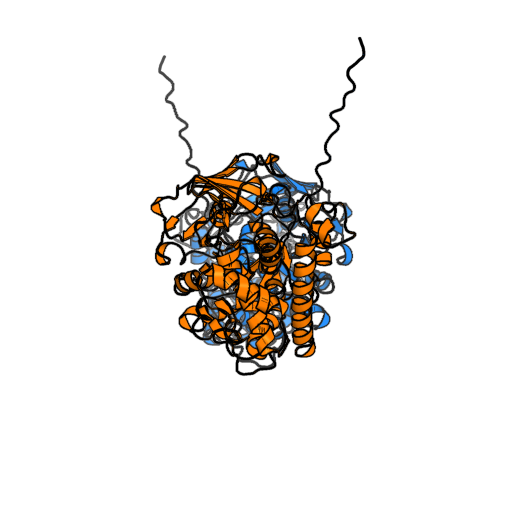 289 ? -2.887 -15.656 -24.438 1 96.31 289 LEU B CA 1
ATOM 5617 C C . LEU B 1 289 ? -2.6 -17.125 -24.75 1 96.31 289 LEU B C 1
ATOM 5619 O O . LEU B 1 289 ? -2.281 -17.906 -23.859 1 96.31 289 LEU B O 1
ATOM 5623 N N . PRO B 1 290 ? -2.721 -17.438 -26.031 1 96.75 290 PRO B N 1
ATOM 5624 C CA . PRO B 1 290 ? -2.207 -18.75 -26.422 1 96.75 290 PRO B CA 1
ATOM 5625 C C . PRO B 1 290 ? -0.731 -18.938 -26.062 1 96.75 290 PRO B C 1
ATOM 5627 O O . PRO B 1 290 ? 0.03 -17.969 -26.062 1 96.75 290 PRO B O 1
ATOM 5630 N N . ILE B 1 291 ? -0.348 -20.125 -25.875 1 96.94 291 ILE B N 1
ATOM 5631 C CA . ILE B 1 291 ? 0.927 -20.438 -25.25 1 96.94 291 ILE B CA 1
ATOM 5632 C C . ILE B 1 291 ? 2.074 -19.875 -26.078 1 96.94 291 ILE B C 1
ATOM 5634 O O . ILE B 1 291 ? 3.043 -19.344 -25.547 1 96.94 291 ILE B O 1
ATOM 5638 N N . LYS B 1 292 ? 2.01 -19.953 -27.375 1 95.69 292 LYS B N 1
ATOM 5639 C CA . LYS B 1 292 ? 3.098 -19.453 -28.203 1 95.69 292 LYS B CA 1
ATOM 5640 C C . LYS B 1 292 ? 3.254 -17.938 -28.062 1 95.69 292 LYS B C 1
ATOM 5642 O O . LYS B 1 292 ? 4.359 -17.453 -27.828 1 95.69 292 LYS B O 1
ATOM 5647 N N . GLU B 1 293 ? 2.162 -17.266 -28.109 1 94.69 293 GLU B N 1
ATOM 5648 C CA . GLU B 1 293 ? 2.16 -15.812 -27.969 1 94.69 293 GLU B CA 1
ATOM 5649 C C . GLU B 1 293 ? 2.625 -15.398 -26.578 1 94.69 293 GLU B C 1
ATOM 5651 O O . GLU B 1 293 ? 3.379 -14.43 -26.438 1 94.69 293 GLU B O 1
ATOM 5656 N N . ARG B 1 294 ? 2.133 -16.125 -25.656 1 92.62 294 ARG B N 1
ATOM 5657 C CA . ARG B 1 294 ? 2.48 -15.82 -24.281 1 92.62 294 ARG B CA 1
ATOM 5658 C C . ARG B 1 294 ? 3.986 -15.922 -24.047 1 92.62 294 ARG B C 1
ATOM 5660 O O . ARG B 1 294 ? 4.586 -15.039 -23.438 1 92.62 294 ARG B O 1
ATOM 5667 N N . VAL B 1 295 ? 4.625 -16.969 -24.547 1 89.81 295 VAL B N 1
ATOM 5668 C CA . VAL B 1 295 ? 6.055 -17.188 -24.344 1 89.81 295 VAL B CA 1
ATOM 5669 C C . VAL B 1 295 ? 6.852 -16.125 -25.094 1 89.81 295 VAL B C 1
ATOM 5671 O O . VAL B 1 295 ? 7.824 -15.586 -24.562 1 89.81 295 VAL B O 1
ATOM 5674 N N . ILE B 1 296 ? 6.418 -15.797 -26.266 1 91.19 296 ILE B N 1
ATOM 5675 C CA . ILE B 1 296 ? 7.098 -14.781 -27.047 1 91.19 296 ILE B CA 1
ATOM 5676 C C . ILE B 1 296 ? 7.004 -13.43 -26.344 1 91.19 296 ILE B C 1
ATOM 5678 O O . ILE B 1 296 ? 7.996 -12.695 -26.266 1 91.19 296 ILE B O 1
ATOM 5682 N N . LYS B 1 297 ? 5.824 -13.133 -25.844 1 86.5 297 LYS B N 1
ATOM 5683 C CA . LYS B 1 297 ? 5.613 -11.859 -25.172 1 86.5 297 LYS B CA 1
ATOM 5684 C C . LYS B 1 297 ? 6.449 -11.781 -23.891 1 86.5 297 LYS B C 1
ATOM 5686 O O . LYS B 1 297 ? 7.027 -10.734 -23.594 1 86.5 297 LYS B O 1
ATOM 5691 N N . HIS B 1 298 ? 6.504 -12.797 -23.188 1 81.88 298 HIS B N 1
ATOM 5692 C CA . HIS B 1 298 ? 7.148 -12.82 -21.875 1 81.88 298 HIS B CA 1
ATOM 5693 C C . HIS B 1 298 ? 8.664 -12.805 -22.016 1 81.88 298 HIS B C 1
ATOM 5695 O O . HIS B 1 298 ? 9.359 -12.164 -21.219 1 81.88 298 HIS B O 1
ATOM 5701 N N . TYR B 1 299 ? 9.203 -13.469 -23 1 78.75 299 TYR B N 1
ATOM 5702 C CA . TYR B 1 299 ? 10.656 -13.633 -23.078 1 78.75 299 TYR B CA 1
ATOM 5703 C C . TYR B 1 299 ? 11.25 -12.727 -24.156 1 78.75 299 TYR B C 1
ATOM 5705 O O . TYR B 1 299 ? 12.453 -12.477 -24.172 1 78.75 299 TYR B O 1
ATOM 5713 N N . GLY B 1 300 ? 10.477 -12.32 -25.031 1 82.19 300 GLY B N 1
ATOM 5714 C CA . GLY B 1 300 ? 10.906 -11.344 -26.016 1 82.19 300 GLY B CA 1
ATOM 5715 C C . GLY B 1 300 ? 12.109 -11.797 -26.812 1 82.19 300 GLY B C 1
ATOM 5716 O O . GLY B 1 300 ? 12.078 -12.852 -27.453 1 82.19 300 GLY B O 1
ATOM 5717 N N . ALA B 1 301 ? 13.234 -11.039 -26.594 1 81.75 301 ALA B N 1
ATOM 5718 C CA . ALA B 1 301 ? 14.438 -11.219 -27.406 1 81.75 301 ALA B CA 1
ATOM 5719 C C . ALA B 1 301 ? 15.164 -12.5 -27.016 1 81.75 301 ALA B C 1
ATOM 5721 O O . ALA B 1 301 ? 16.031 -12.969 -27.766 1 81.75 301 ALA B O 1
ATOM 5722 N N . ASP B 1 302 ? 14.758 -13.094 -26.047 1 82.81 302 ASP B N 1
ATOM 5723 C CA . ASP B 1 302 ? 15.391 -14.336 -25.625 1 82.81 302 ASP B CA 1
ATOM 5724 C C . ASP B 1 302 ? 14.969 -15.5 -26.516 1 82.81 302 ASP B C 1
ATOM 5726 O O . ASP B 1 302 ? 15.625 -16.547 -26.531 1 82.81 302 ASP B O 1
ATOM 5730 N N . VAL B 1 303 ? 13.898 -15.344 -27.219 1 90.38 303 VAL B N 1
ATOM 5731 C CA . VAL B 1 303 ? 13.438 -16.359 -28.156 1 90.38 303 VAL B CA 1
ATOM 5732 C C . VAL B 1 303 ? 14.055 -16.125 -29.531 1 90.38 303 VAL B C 1
ATOM 5734 O O . VAL B 1 303 ? 13.688 -15.164 -30.219 1 90.38 303 VAL B O 1
ATOM 5737 N N . LYS B 1 304 ? 14.883 -16.938 -29.938 1 92 304 LYS B N 1
ATOM 5738 C CA . LYS B 1 304 ? 15.625 -16.734 -31.172 1 92 304 LYS B CA 1
ATOM 5739 C C . LYS B 1 304 ? 14.758 -17.047 -32.406 1 92 304 LYS B C 1
ATOM 5741 O O . LYS B 1 304 ? 14.836 -16.344 -33.406 1 92 304 LYS B O 1
ATOM 5746 N N . ASP B 1 305 ? 14.055 -18.094 -32.312 1 96.12 305 ASP B N 1
ATOM 5747 C CA . ASP B 1 305 ? 13.234 -18.516 -33.438 1 96.12 305 ASP B CA 1
ATOM 5748 C C . ASP B 1 305 ? 11.766 -18.641 -33.031 1 96.12 305 ASP B C 1
ATOM 5750 O O . ASP B 1 305 ? 11.383 -19.609 -32.375 1 96.12 305 ASP B O 1
ATOM 5754 N N . THR B 1 306 ? 10.984 -17.75 -33.5 1 95.56 306 THR B N 1
ATOM 5755 C CA . THR B 1 306 ? 9.586 -17.688 -33.125 1 95.56 306 THR B CA 1
ATOM 5756 C C . THR B 1 306 ? 8.695 -18.344 -34.156 1 95.56 306 THR B C 1
ATOM 5758 O O . THR B 1 306 ? 7.477 -18.141 -34.156 1 95.56 306 THR B O 1
ATOM 5761 N N . SER B 1 307 ? 9.188 -19.094 -35.062 1 96.25 307 SER B N 1
ATOM 5762 C CA . SER B 1 307 ? 8.461 -19.594 -36.219 1 96.25 307 SER B CA 1
ATOM 5763 C C . SER B 1 307 ? 7.441 -20.656 -35.812 1 96.25 307 SER B C 1
ATOM 5765 O O . SER B 1 307 ? 6.328 -20.688 -36.344 1 96.25 307 SER B O 1
ATOM 5767 N N . THR B 1 308 ? 7.832 -21.578 -35 1 96.88 308 THR B N 1
ATOM 5768 C CA . THR B 1 308 ? 6.945 -22.641 -34.531 1 96.88 308 THR B CA 1
ATOM 5769 C C . THR B 1 308 ? 6.957 -22.719 -33 1 96.88 308 THR B C 1
ATOM 5771 O O . THR B 1 308 ? 7.84 -22.156 -32.344 1 96.88 308 THR B O 1
ATOM 5774 N N . LEU B 1 309 ? 5.934 -23.422 -32.5 1 97.12 309 LEU B N 1
ATOM 5775 C CA . LEU B 1 309 ? 5.883 -23.609 -31.062 1 97.12 309 LEU B CA 1
ATOM 5776 C C . LEU B 1 309 ? 7.102 -24.391 -30.562 1 97.12 309 LEU B C 1
ATOM 5778 O O . LEU B 1 309 ? 7.652 -24.078 -29.5 1 97.12 309 LEU B O 1
ATOM 5782 N N . GLN B 1 310 ? 7.562 -25.312 -31.297 1 97.38 310 GLN B N 1
ATOM 5783 C CA . GLN B 1 310 ? 8.75 -26.094 -30.953 1 97.38 310 GLN B CA 1
ATOM 5784 C C . GLN B 1 310 ? 9.977 -25.203 -30.828 1 97.38 310 GLN B C 1
ATOM 5786 O O . GLN B 1 310 ? 10.695 -25.266 -29.828 1 97.38 310 GLN B O 1
ATOM 5791 N N . THR B 1 311 ? 10.172 -24.359 -31.797 1 96.75 311 THR B N 1
ATOM 5792 C CA . THR B 1 311 ? 11.383 -23.562 -31.828 1 96.75 311 THR B CA 1
ATOM 5793 C C . THR B 1 311 ? 11.32 -22.438 -30.797 1 96.75 311 THR B C 1
ATOM 5795 O O . THR B 1 311 ? 12.352 -21.984 -30.297 1 96.75 311 THR B O 1
ATOM 5798 N N . VAL B 1 312 ? 10.094 -22.031 -30.484 1 95.56 312 VAL B N 1
ATOM 5799 C CA . VAL B 1 312 ? 9.938 -21.016 -29.438 1 95.56 312 VAL B CA 1
ATOM 5800 C C . VAL B 1 312 ? 10.516 -21.531 -28.125 1 95.56 312 VAL B C 1
ATOM 5802 O O . VAL B 1 312 ? 11.195 -20.797 -27.406 1 95.56 312 VAL B O 1
ATOM 5805 N N . PHE B 1 313 ? 10.312 -22.766 -27.875 1 94.62 313 PHE B N 1
ATOM 5806 C CA . PHE B 1 313 ? 10.82 -23.359 -26.641 1 94.62 313 PHE B CA 1
ATOM 5807 C C . PHE B 1 313 ? 12.281 -23.766 -26.797 1 94.62 313 PHE B C 1
ATOM 5809 O O . PHE B 1 313 ? 13.125 -23.406 -25.969 1 94.62 313 PHE B O 1
ATOM 5816 N N . ALA B 1 314 ? 12.672 -24.391 -27.828 1 94.44 314 ALA B N 1
ATOM 5817 C CA . ALA B 1 314 ? 13.992 -24.984 -28.016 1 94.44 314 ALA B CA 1
ATOM 5818 C C . ALA B 1 314 ? 15.07 -23.906 -28.125 1 94.44 314 ALA B C 1
ATOM 5820 O O . ALA B 1 314 ? 16.234 -24.156 -27.797 1 94.44 314 ALA B O 1
ATOM 5821 N N . THR B 1 315 ? 14.633 -22.719 -28.516 1 93.56 315 THR B N 1
ATOM 5822 C CA . THR B 1 315 ? 15.633 -21.703 -28.766 1 93.56 315 THR B CA 1
ATOM 5823 C C . THR B 1 315 ? 15.555 -20.578 -27.734 1 93.56 315 THR B C 1
ATOM 5825 O O . THR B 1 315 ? 16.203 -19.547 -27.875 1 93.56 315 THR B O 1
ATOM 5828 N N . ASN B 1 316 ? 14.633 -20.75 -26.828 1 89.69 316 ASN B N 1
ATOM 5829 C CA . ASN B 1 316 ? 14.484 -19.75 -25.766 1 89.69 316 ASN B CA 1
ATOM 5830 C C . ASN B 1 316 ? 15.641 -19.797 -24.781 1 89.69 316 ASN B C 1
ATOM 5832 O O . ASN B 1 316 ? 15.766 -20.766 -24 1 89.69 316 ASN B O 1
ATOM 5836 N N . ARG B 1 317 ? 16.438 -18.828 -24.703 1 82.69 317 ARG B N 1
ATOM 5837 C CA . ARG B 1 317 ? 17.609 -18.766 -23.828 1 82.69 317 ARG B CA 1
ATOM 5838 C C . ARG B 1 317 ? 17.203 -18.75 -22.359 1 82.69 317 ARG B C 1
ATOM 5840 O O . ARG B 1 317 ? 17.953 -19.203 -21.5 1 82.69 317 ARG B O 1
ATOM 5847 N N . GLY B 1 318 ? 16.078 -18.281 -22.141 1 75.06 318 GLY B N 1
ATOM 5848 C CA . GLY B 1 318 ? 15.586 -18.234 -20.766 1 75.06 318 GLY B CA 1
ATOM 5849 C C . GLY B 1 318 ? 15.336 -19.609 -20.188 1 75.06 318 GLY B C 1
ATOM 5850 O O . GLY B 1 318 ? 15.312 -19.781 -18.969 1 75.06 318 GLY B O 1
ATOM 5851 N N . TYR B 1 319 ? 15.219 -20.594 -21.016 1 79.31 319 TYR B N 1
ATOM 5852 C CA . TYR B 1 319 ? 14.93 -21.953 -20.578 1 79.31 319 TYR B CA 1
ATOM 5853 C C . TYR B 1 319 ? 16.203 -22.797 -20.578 1 79.31 319 TYR B C 1
ATOM 5855 O O . TYR B 1 319 ? 16.156 -23.984 -20.234 1 79.31 319 TYR B O 1
ATOM 5863 N N . ALA B 1 320 ? 17.266 -22.125 -20.781 1 74 320 ALA B N 1
ATOM 5864 C CA . ALA B 1 320 ? 18.516 -22.859 -20.906 1 74 320 ALA B CA 1
ATOM 5865 C C . ALA B 1 320 ? 18.922 -23.469 -19.562 1 74 320 ALA B C 1
ATOM 5867 O O . ALA B 1 320 ? 18.688 -22.875 -18.516 1 74 320 ALA B O 1
ATOM 5868 N N . GLY B 1 321 ? 19.359 -24.594 -19.562 1 75.44 321 GLY B N 1
ATOM 5869 C CA . GLY B 1 321 ? 19.969 -25.188 -18.391 1 75.44 321 GLY B CA 1
ATOM 5870 C C . GLY B 1 321 ? 19 -26 -17.547 1 75.44 321 GLY B C 1
ATOM 5871 O O . GLY B 1 321 ? 19.375 -26.578 -16.531 1 75.44 321 GLY B O 1
ATOM 5872 N N . CYS B 1 322 ? 17.781 -26.062 -17.922 1 82.81 322 CYS B N 1
ATOM 5873 C CA . CYS B 1 322 ? 16.812 -26.859 -17.188 1 82.81 322 CYS B CA 1
ATOM 5874 C C . CYS B 1 322 ? 16.922 -28.344 -17.562 1 82.81 322 CYS B C 1
ATOM 5876 O O . CYS B 1 322 ? 16.672 -28.703 -18.703 1 82.81 322 CYS B O 1
ATOM 5878 N N . ARG B 1 323 ? 17.25 -29.078 -16.578 1 90.06 323 ARG B N 1
ATOM 5879 C CA . ARG B 1 323 ? 17.422 -30.516 -16.812 1 90.06 323 ARG B CA 1
ATOM 5880 C C . ARG B 1 323 ? 16.109 -31.25 -16.562 1 90.06 323 ARG B C 1
ATOM 5882 O O . ARG B 1 323 ? 15.375 -30.938 -15.641 1 90.06 323 ARG B O 1
ATOM 5889 N N . THR B 1 324 ? 15.898 -32.25 -17.359 1 94.94 324 THR B N 1
ATOM 5890 C CA . THR B 1 324 ? 14.727 -33.125 -17.172 1 94.94 324 THR B CA 1
ATOM 5891 C C . THR B 1 324 ? 14.789 -33.812 -15.82 1 94.94 324 THR B C 1
ATOM 5893 O O . THR B 1 324 ? 15.75 -34.562 -15.547 1 94.94 324 THR B O 1
ATOM 5896 N N . PRO B 1 325 ? 13.789 -33.594 -15.039 1 93.81 325 PRO B N 1
ATOM 5897 C CA . PRO B 1 325 ? 13.805 -34.312 -13.75 1 93.81 325 PRO B CA 1
ATOM 5898 C C . PRO B 1 325 ? 13.648 -35.812 -13.906 1 93.81 325 PRO B C 1
ATOM 5900 O O . PRO B 1 325 ? 12.719 -36.281 -14.562 1 93.81 325 PRO B O 1
ATOM 5903 N N . ALA B 1 326 ? 14.57 -36.531 -13.352 1 95.62 326 ALA B N 1
ATOM 5904 C CA . ALA B 1 326 ? 14.555 -38 -13.312 1 95.62 326 ALA B CA 1
ATOM 5905 C C . ALA B 1 326 ? 15.281 -38.5 -12.078 1 95.62 326 ALA B C 1
ATOM 5907 O O . ALA B 1 326 ? 16.125 -37.812 -11.5 1 95.62 326 ALA B O 1
ATOM 5908 N N . THR B 1 327 ? 14.82 -39.688 -11.664 1 95.25 327 THR B N 1
ATOM 5909 C CA . THR B 1 327 ? 15.43 -40.312 -10.492 1 95.25 327 THR B CA 1
ATOM 5910 C C . THR B 1 327 ? 16.406 -41.406 -10.898 1 95.25 327 THR B C 1
ATOM 5912 O O . THR B 1 327 ? 16.031 -42.312 -11.656 1 95.25 327 THR B O 1
ATOM 5915 N N . LYS B 1 328 ? 17.625 -41.344 -10.383 1 95.75 328 LYS B N 1
ATOM 5916 C CA . LYS B 1 328 ? 18.609 -42.375 -10.656 1 95.75 328 LYS B CA 1
ATOM 5917 C C . LYS B 1 328 ? 18.312 -43.656 -9.867 1 95.75 328 LYS B C 1
ATOM 5919 O O . LYS B 1 328 ? 18.031 -43.594 -8.672 1 95.75 328 LYS B O 1
ATOM 5924 N N . VAL B 1 329 ? 18.234 -44.75 -10.492 1 95.69 329 VAL B N 1
ATOM 5925 C CA . VAL B 1 329 ? 18.047 -46.062 -9.891 1 95.69 329 VAL B CA 1
ATOM 5926 C C . VAL B 1 329 ? 19.078 -47.031 -10.445 1 95.69 329 VAL B C 1
ATOM 5928 O O . VAL B 1 329 ? 19.875 -46.656 -11.32 1 95.69 329 VAL B O 1
ATOM 5931 N N . GLU B 1 330 ? 19.141 -48.156 -9.75 1 95 330 GLU B N 1
ATOM 5932 C CA . GLU B 1 330 ? 20.047 -49.188 -10.289 1 95 330 GLU B CA 1
ATOM 5933 C C . GLU B 1 330 ? 19.688 -49.531 -11.734 1 95 330 GLU B C 1
ATOM 5935 O O . GLU B 1 330 ? 18.531 -49.844 -12.039 1 95 330 GLU B O 1
ATOM 5940 N N . GLY B 1 331 ? 20.578 -49.281 -12.555 1 94.75 331 GLY B N 1
ATOM 5941 C CA . GLY B 1 331 ? 20.359 -49.625 -13.953 1 94.75 331 GLY B CA 1
ATOM 5942 C C . GLY B 1 331 ? 20 -48.438 -14.82 1 94.75 331 GLY B C 1
ATOM 5943 O O . GLY B 1 331 ? 19.906 -48.562 -16.047 1 94.75 331 GLY B O 1
ATOM 5944 N N . GLY B 1 332 ? 19.719 -47.312 -14.211 1 97.06 332 GLY B N 1
ATOM 5945 C CA . GLY B 1 332 ? 19.438 -46.125 -15.031 1 97.06 332 GLY B CA 1
ATOM 5946 C C . GLY B 1 332 ? 18.625 -45.062 -14.305 1 97.06 332 GLY B C 1
ATOM 5947 O O . GLY B 1 332 ? 18.984 -44.656 -13.195 1 97.06 332 GLY B O 1
ATOM 5948 N N . TYR B 1 333 ? 17.625 -44.562 -15.109 1 97.25 333 TYR B N 1
ATOM 5949 C CA . TYR B 1 333 ? 16.797 -43.469 -14.602 1 97.25 333 TYR B CA 1
ATOM 5950 C C . TYR B 1 333 ? 15.312 -43.812 -14.773 1 97.25 333 TYR B C 1
ATOM 5952 O O . TYR B 1 333 ? 14.938 -44.531 -15.703 1 97.25 333 TYR B O 1
ATOM 5960 N N . VAL B 1 334 ? 14.5 -43.375 -13.906 1 96 334 VAL B N 1
ATOM 5961 C CA . VAL B 1 334 ? 13.055 -43.469 -14.031 1 96 334 VAL B CA 1
ATOM 5962 C C . VAL B 1 334 ? 12.445 -42.062 -13.898 1 96 334 VAL B C 1
ATOM 5964 O O . VAL B 1 334 ? 13.086 -41.156 -13.359 1 96 334 VAL B O 1
ATOM 5967 N N . PRO B 1 335 ? 11.234 -41.875 -14.469 1 95.38 335 PRO B N 1
ATOM 5968 C CA . PRO B 1 335 ? 10.586 -40.562 -14.297 1 95.38 335 PRO B CA 1
ATOM 5969 C C . PRO B 1 335 ? 10.461 -40.156 -12.836 1 95.38 335 PRO B C 1
ATOM 5971 O O . PRO B 1 335 ? 10.195 -41 -11.977 1 95.38 335 PRO B O 1
ATOM 5974 N N . ALA B 1 336 ? 10.633 -38.875 -12.539 1 94.62 336 ALA B N 1
ATOM 5975 C CA . ALA B 1 336 ? 10.508 -38.344 -11.18 1 94.62 336 ALA B CA 1
ATOM 5976 C C . ALA B 1 336 ? 9.039 -38.156 -10.805 1 94.62 336 ALA B C 1
ATOM 5978 O O . ALA B 1 336 ? 8.586 -37 -10.602 1 94.62 336 ALA B O 1
ATOM 5979 N N . VAL B 1 337 ? 8.391 -39.125 -10.547 1 92.94 337 VAL B N 1
ATOM 5980 C CA . VAL B 1 337 ? 6.945 -39.156 -10.359 1 92.94 337 VAL B CA 1
ATOM 5981 C C . VAL B 1 337 ? 6.59 -38.438 -9.055 1 92.94 337 VAL B C 1
ATOM 5983 O O . VAL B 1 337 ? 5.465 -37.969 -8.891 1 92.94 337 VAL B O 1
ATOM 5986 N N . ASN B 1 338 ? 7.461 -38.25 -8.164 1 90.69 338 ASN B N 1
ATOM 5987 C CA . ASN B 1 338 ? 7.211 -37.594 -6.887 1 90.69 338 ASN B CA 1
ATOM 5988 C C . ASN B 1 338 ? 7.613 -36.125 -6.93 1 90.69 338 ASN B C 1
ATOM 5990 O O . ASN B 1 338 ? 7.586 -35.438 -5.906 1 90.69 338 ASN B O 1
ATOM 5994 N N . GLY B 1 339 ? 7.879 -35.656 -8.062 1 89.88 339 GLY B N 1
ATOM 5995 C CA . GLY B 1 339 ? 8.289 -34.281 -8.211 1 89.88 339 GLY B CA 1
ATOM 5996 C C . GLY B 1 339 ? 7.141 -33.344 -8.539 1 89.88 339 GLY B C 1
ATOM 5997 O O . GLY B 1 339 ? 5.996 -33.781 -8.68 1 89.88 339 GLY B O 1
ATOM 5998 N N . ARG B 1 340 ? 7.438 -32.062 -8.695 1 87.94 340 ARG B N 1
ATOM 5999 C CA . ARG B 1 340 ? 6.449 -31.016 -8.859 1 87.94 340 ARG B CA 1
ATOM 6000 C C . ARG B 1 340 ? 5.742 -31.125 -10.211 1 87.94 340 ARG B C 1
ATOM 6002 O O . ARG B 1 340 ? 4.605 -30.672 -10.359 1 87.94 340 ARG B O 1
ATOM 6009 N N . LEU B 1 341 ? 6.398 -31.734 -11.219 1 93.25 341 LEU B N 1
ATOM 6010 C CA . LEU B 1 341 ? 5.785 -31.859 -12.539 1 93.25 341 LEU B CA 1
ATOM 6011 C C . LEU B 1 341 ? 4.566 -32.781 -12.484 1 93.25 341 LEU B C 1
ATOM 6013 O O . LEU B 1 341 ? 3.742 -32.781 -13.406 1 93.25 341 LEU B O 1
ATOM 6017 N N . PHE B 1 342 ? 4.586 -33.562 -11.398 1 93.94 342 PHE B N 1
ATOM 6018 C CA . PHE B 1 342 ? 3.434 -34.438 -11.172 1 93.94 342 PHE B CA 1
ATOM 6019 C C . PHE B 1 342 ? 2.566 -33.906 -10.039 1 93.94 342 PHE B C 1
ATOM 6021 O O . PHE B 1 342 ? 1.414 -33.5 -10.266 1 93.94 342 PHE B O 1
ATOM 6028 N N . ASN B 1 343 ? 3.125 -33.688 -8.938 1 93.12 343 ASN B N 1
ATOM 6029 C CA . ASN B 1 343 ? 2.393 -33.406 -7.703 1 93.12 343 ASN B CA 1
ATOM 6030 C C . ASN B 1 343 ? 1.795 -32 -7.707 1 93.12 343 ASN B C 1
ATOM 6032 O O . ASN B 1 343 ? 0.869 -31.703 -6.949 1 93.12 343 ASN B O 1
ATOM 6036 N N . GLU B 1 344 ? 2.258 -31.141 -8.523 1 93 344 GLU B N 1
ATOM 6037 C CA . GLU B 1 344 ? 1.699 -29.797 -8.633 1 93 344 GLU B CA 1
ATOM 6038 C C . GLU B 1 344 ? 0.956 -29.609 -9.953 1 93 344 GLU B C 1
ATOM 6040 O O . GLU B 1 344 ? -0.241 -29.328 -9.961 1 93 344 GLU B O 1
ATOM 6045 N N . ASP B 1 345 ? 1.519 -29.922 -11.047 1 95.25 345 ASP B N 1
ATOM 6046 C CA . ASP B 1 345 ? 1.018 -29.562 -12.367 1 95.25 345 ASP B CA 1
ATOM 6047 C C . ASP B 1 345 ? -0.245 -30.359 -12.711 1 95.25 345 ASP B C 1
ATOM 6049 O O . ASP B 1 345 ? -1.083 -29.891 -13.484 1 95.25 345 ASP B O 1
ATOM 6053 N N . ILE B 1 346 ? -0.356 -31.484 -12.102 1 97.12 346 ILE B N 1
ATOM 6054 C CA . ILE B 1 346 ? -1.529 -32.281 -12.445 1 97.12 346 ILE B CA 1
ATOM 6055 C C . ILE B 1 346 ? -2.693 -31.906 -11.531 1 97.12 346 ILE B C 1
ATOM 6057 O O . ILE B 1 346 ? -3.643 -31.25 -11.969 1 97.12 346 ILE B O 1
ATOM 6061 N N . PRO B 1 347 ? -2.623 -32.188 -10.18 1 97.5 347 PRO B N 1
ATOM 6062 C CA . PRO B 1 347 ? -3.773 -31.859 -9.32 1 97.5 347 PRO B CA 1
ATOM 6063 C C . PRO B 1 347 ? -4.027 -30.359 -9.195 1 97.5 347 PRO B C 1
ATOM 6065 O O . PRO B 1 347 ? -5.172 -29.938 -9.039 1 97.5 347 PRO B O 1
ATOM 6068 N N . PHE B 1 348 ? -3.02 -29.547 -9.289 1 96.88 348 PHE B N 1
ATOM 6069 C CA . PHE B 1 348 ? -3.154 -28.109 -9.062 1 96.88 348 PHE B CA 1
ATOM 6070 C C . PHE B 1 348 ? -3.006 -27.344 -10.375 1 96.88 348 PHE B C 1
ATOM 6072 O O . PHE B 1 348 ? -2.895 -26.109 -10.375 1 96.88 348 PHE B O 1
ATOM 6079 N N . GLY B 1 349 ? -2.99 -28.031 -11.469 1 96.88 349 GLY B N 1
ATOM 6080 C CA . GLY B 1 349 ? -2.914 -27.469 -12.805 1 96.88 349 GLY B CA 1
ATOM 6081 C C . GLY B 1 349 ? -3.967 -28.016 -13.75 1 96.88 349 GLY B C 1
ATOM 6082 O O . GLY B 1 349 ? -5.039 -27.422 -13.898 1 96.88 349 GLY B O 1
ATOM 6083 N N . LEU B 1 350 ? -3.748 -29.219 -14.242 1 98.12 350 LEU B N 1
ATOM 6084 C CA . LEU B 1 350 ? -4.637 -29.797 -15.234 1 98.12 350 LEU B CA 1
ATOM 6085 C C . LEU B 1 350 ? -6.008 -30.109 -14.633 1 98.12 350 LEU B C 1
ATOM 6087 O O . LEU B 1 350 ? -7.035 -29.906 -15.289 1 98.12 350 LEU B O 1
ATOM 6091 N N . CYS B 1 351 ? -6.031 -30.594 -13.43 1 98.31 351 CYS B N 1
ATOM 6092 C CA . CYS B 1 351 ? -7.305 -30.922 -12.797 1 98.31 351 CYS B CA 1
ATOM 6093 C C . CYS B 1 351 ? -8.141 -29.656 -12.578 1 98.31 351 CYS B C 1
ATOM 6095 O O . CYS B 1 351 ? -9.367 -29.703 -12.641 1 98.31 351 CYS B O 1
ATOM 6097 N N . VAL B 1 352 ? -7.504 -28.562 -12.32 1 98.06 352 VAL B N 1
ATOM 6098 C CA . VAL B 1 352 ? -8.188 -27.297 -12.172 1 98.06 352 VAL B CA 1
ATOM 6099 C C . VAL B 1 352 ? -8.852 -26.891 -13.484 1 98.06 352 VAL B C 1
ATOM 6101 O O . VAL B 1 352 ? -10.039 -26.562 -13.523 1 98.06 352 VAL B O 1
ATOM 6104 N N . LEU B 1 353 ? -8.117 -27.031 -14.562 1 98.12 353 LEU B N 1
ATOM 6105 C CA . LEU B 1 353 ? -8.656 -26.734 -15.883 1 98.12 353 LEU B CA 1
ATOM 6106 C C . LEU B 1 353 ? -9.82 -27.656 -16.219 1 98.12 353 LEU B C 1
ATOM 6108 O O . LEU B 1 353 ? -10.852 -27.203 -16.734 1 98.12 353 LEU B O 1
ATOM 6112 N N . LYS B 1 354 ? -9.625 -28.875 -15.914 1 98.62 354 LYS B N 1
ATOM 6113 C CA . LYS B 1 354 ? -10.648 -29.875 -16.203 1 98.62 354 LYS B CA 1
ATOM 6114 C C . LYS B 1 354 ? -11.945 -29.562 -15.461 1 98.62 354 LYS B C 1
ATOM 6116 O O . LYS B 1 354 ? -13.031 -29.672 -16.031 1 98.62 354 LYS B O 1
ATOM 6121 N N . ASP B 1 355 ? -11.797 -29.188 -14.227 1 98.25 355 ASP B N 1
ATOM 6122 C CA . ASP B 1 355 ? -12.977 -28.891 -13.422 1 98.25 355 ASP B CA 1
ATOM 6123 C C . ASP B 1 355 ? -13.742 -27.703 -14 1 98.25 355 ASP B C 1
ATOM 6125 O O . ASP B 1 355 ? -14.969 -27.75 -14.125 1 98.25 355 ASP B O 1
ATOM 6129 N N . ILE B 1 356 ? -13.07 -26.656 -14.359 1 97.94 356 ILE B N 1
ATOM 6130 C CA . ILE B 1 356 ? -13.703 -25.5 -14.977 1 97.94 356 ILE B CA 1
ATOM 6131 C C . ILE B 1 356 ? -14.383 -25.906 -16.281 1 97.94 356 ILE B C 1
ATOM 6133 O O . ILE B 1 356 ? -15.531 -25.531 -16.531 1 97.94 356 ILE B O 1
ATOM 6137 N N . ALA B 1 357 ? -13.703 -26.719 -17.062 1 98.5 357 ALA B N 1
ATOM 6138 C CA . ALA B 1 357 ? -14.234 -27.172 -18.344 1 98.5 357 ALA B CA 1
ATOM 6139 C C . ALA B 1 357 ? -15.523 -27.969 -18.172 1 98.5 357 ALA B C 1
ATOM 6141 O O . ALA B 1 357 ? -16.484 -27.781 -18.922 1 98.5 357 ALA B O 1
ATOM 6142 N N . GLU B 1 358 ? -15.469 -28.812 -17.188 1 98.25 358 GLU B N 1
ATOM 6143 C CA . GLU B 1 358 ? -16.672 -29.609 -16.922 1 98.25 358 GLU B CA 1
ATOM 6144 C C . GLU B 1 358 ? -17.844 -28.719 -16.547 1 98.25 358 GLU B C 1
ATOM 6146 O O . GLU B 1 358 ? -18.953 -28.922 -17.047 1 98.25 358 GLU B O 1
ATOM 6151 N N . GLN B 1 359 ? -17.594 -27.781 -15.734 1 96.56 359 GLN B N 1
ATOM 6152 C CA . GLN B 1 359 ? -18.656 -26.875 -15.297 1 96.56 359 GLN B CA 1
ATOM 6153 C C . GLN B 1 359 ? -19.125 -25.984 -16.438 1 96.56 359 GLN B C 1
ATOM 6155 O O . GLN B 1 359 ? -20.281 -25.531 -16.438 1 96.56 359 GLN B O 1
ATOM 6160 N N . MET B 1 360 ? -18.328 -25.797 -17.422 1 97.44 360 MET B N 1
ATOM 6161 C CA . MET B 1 360 ? -18.641 -24.938 -18.562 1 97.44 360 MET B CA 1
ATOM 6162 C C . MET B 1 360 ? -19.078 -25.781 -19.766 1 97.44 360 MET B C 1
ATOM 6164 O O . MET B 1 360 ? -19.344 -25.25 -20.844 1 97.44 360 MET B O 1
ATOM 6168 N N . ASP B 1 361 ? -19.062 -27.047 -19.609 1 97.19 361 ASP B N 1
ATOM 6169 C CA . ASP B 1 361 ? -19.422 -27.984 -20.672 1 97.19 361 ASP B CA 1
ATOM 6170 C C . ASP B 1 361 ? -18.5 -27.828 -21.875 1 97.19 361 ASP B C 1
ATOM 6172 O O . ASP B 1 361 ? -18.969 -27.719 -23.016 1 97.19 361 ASP B O 1
ATOM 6176 N N . VAL B 1 362 ? -17.281 -27.719 -21.625 1 98.44 362 VAL B N 1
ATOM 6177 C CA . VAL B 1 362 ? -16.266 -27.641 -22.672 1 98.44 362 VAL B CA 1
ATOM 6178 C C . VAL B 1 362 ? -15.539 -28.984 -22.781 1 98.44 362 VAL B C 1
ATOM 6180 O O . VAL B 1 362 ? -14.992 -29.484 -21.797 1 98.44 362 VAL B O 1
ATOM 6183 N N . PRO B 1 363 ? -15.5 -29.609 -23.953 1 98.31 363 PRO B N 1
ATOM 6184 C CA . PRO B 1 363 ? -14.734 -30.859 -24.109 1 98.31 363 PRO B CA 1
ATOM 6185 C C . PRO B 1 363 ? -13.227 -30.625 -24.031 1 98.31 363 PRO B C 1
ATOM 6187 O O . PRO B 1 363 ? -12.711 -29.656 -24.594 1 98.31 363 PRO B O 1
ATOM 6190 N N . THR B 1 364 ? -12.57 -31.531 -23.297 1 98.5 364 THR B N 1
ATOM 6191 C CA . THR B 1 364 ? -11.125 -31.406 -23.141 1 98.5 364 THR B CA 1
ATOM 6192 C C . THR B 1 364 ? -10.438 -32.75 -23.312 1 98.5 364 THR B C 1
ATOM 6194 O O . THR B 1 364 ? -9.758 -33.219 -22.391 1 98.5 364 THR B O 1
ATOM 6197 N N . PRO B 1 365 ? -10.477 -33.344 -24.484 1 98.69 365 PRO B N 1
ATOM 6198 C CA . PRO B 1 365 ? -9.906 -34.688 -24.672 1 98.69 365 PRO B CA 1
ATOM 6199 C C . PRO B 1 365 ? -8.398 -34.719 -24.406 1 98.69 365 PRO B C 1
ATOM 6201 O O . PRO B 1 365 ? -7.883 -35.719 -23.891 1 98.69 365 PRO B O 1
ATOM 6204 N N . SER B 1 366 ? -7.68 -33.719 -24.75 1 98.69 366 SER B N 1
ATOM 6205 C CA . SER B 1 366 ? -6.23 -33.688 -24.562 1 98.69 366 SER B CA 1
ATOM 6206 C C . SER B 1 366 ? -5.871 -33.562 -23.078 1 98.69 366 SER B C 1
ATOM 6208 O O . SER B 1 366 ? -4.953 -34.219 -22.594 1 98.69 366 SER B O 1
ATOM 6210 N N . ILE B 1 367 ? -6.578 -32.688 -22.406 1 98.75 367 ILE B N 1
ATOM 6211 C CA . ILE B 1 367 ? -6.375 -32.531 -20.969 1 98.75 367 ILE B CA 1
ATOM 6212 C C . ILE B 1 367 ? -6.684 -33.844 -20.266 1 98.75 367 ILE B C 1
ATOM 6214 O O . ILE B 1 367 ? -5.93 -34.281 -19.406 1 98.75 367 ILE B O 1
ATOM 6218 N N . ASP B 1 368 ? -7.723 -34.531 -20.719 1 98.75 368 ASP B N 1
ATOM 6219 C CA . ASP B 1 368 ? -8.086 -35.812 -20.156 1 98.75 368 ASP B CA 1
ATOM 6220 C C . ASP B 1 368 ? -6.969 -36.844 -20.375 1 98.75 368 ASP B C 1
ATOM 6222 O O . ASP B 1 368 ? -6.598 -37.562 -19.438 1 98.75 368 ASP B O 1
ATOM 6226 N N . PHE B 1 369 ? -6.512 -36.844 -21.547 1 98.62 369 PHE B N 1
ATOM 6227 C CA . PHE B 1 369 ? -5.449 -37.781 -21.875 1 98.62 369 PHE B CA 1
ATOM 6228 C C . PHE B 1 369 ? -4.227 -37.562 -21 1 98.62 369 PHE B C 1
ATOM 6230 O O . PHE B 1 369 ? -3.652 -38.5 -20.469 1 98.62 369 PHE B O 1
ATOM 6237 N N . MET B 1 370 ? -3.824 -36.344 -20.844 1 98.5 370 MET B N 1
ATOM 6238 C CA . MET B 1 370 ? -2.652 -36 -20.047 1 98.5 370 MET B CA 1
ATOM 6239 C C . MET B 1 370 ? -2.869 -36.375 -18.578 1 98.5 370 MET B C 1
ATOM 6241 O O . MET B 1 370 ? -1.962 -36.906 -17.922 1 98.5 370 MET B O 1
ATOM 6245 N N . ILE B 1 371 ? -4.059 -36.094 -18.031 1 98.62 371 ILE B N 1
ATOM 6246 C CA . ILE B 1 371 ? -4.352 -36.469 -16.656 1 98.62 371 ILE B CA 1
ATOM 6247 C C . ILE B 1 371 ? -4.273 -38 -16.5 1 98.62 371 ILE B C 1
ATOM 6249 O O . ILE B 1 371 ? -3.639 -38.5 -15.57 1 98.62 371 ILE B O 1
ATOM 6253 N N . GLU B 1 372 ? -4.84 -38.688 -17.438 1 98.12 372 GLU B N 1
ATOM 6254 C CA . GLU B 1 372 ? -4.895 -40.125 -17.359 1 98.12 372 GLU B CA 1
ATOM 6255 C C . GLU B 1 372 ? -3.498 -40.75 -17.406 1 98.12 372 GLU B C 1
ATOM 6257 O O . GLU B 1 372 ? -3.189 -41.656 -16.625 1 98.12 372 GLU B O 1
ATOM 6262 N N . TRP B 1 373 ? -2.703 -40.281 -18.297 1 97.69 373 TRP B N 1
ATOM 6263 C CA . TRP B 1 373 ? -1.351 -40.812 -18.406 1 97.69 373 TRP B CA 1
ATOM 6264 C C . TRP B 1 373 ? -0.555 -40.562 -17.125 1 97.69 373 TRP B C 1
ATOM 6266 O O . TRP B 1 373 ? 0.087 -41.469 -16.609 1 97.69 373 TRP B O 1
ATOM 6276 N N . HIS B 1 374 ? -0.566 -39.406 -16.625 1 97.56 374 HIS B N 1
ATOM 6277 C CA . HIS B 1 374 ? 0.234 -39.031 -15.469 1 97.56 374 HIS B CA 1
ATOM 6278 C C . HIS B 1 374 ? -0.291 -39.688 -14.195 1 97.56 374 HIS B C 1
ATOM 6280 O O . HIS B 1 374 ? 0.491 -40.156 -13.367 1 97.56 374 HIS B O 1
ATOM 6286 N N . GLN B 1 375 ? -1.682 -39.75 -14.07 1 97.06 375 GLN B N 1
ATOM 6287 C CA . GLN B 1 375 ? -2.254 -40.312 -12.844 1 97.06 375 GLN B CA 1
ATOM 6288 C C . GLN B 1 375 ? -1.89 -41.781 -12.68 1 97.06 375 GLN B C 1
ATOM 6290 O O . GLN B 1 375 ? -1.743 -42.25 -11.555 1 97.06 375 GLN B O 1
ATOM 6295 N N . LYS B 1 376 ? -1.744 -42.438 -13.758 1 96 376 LYS B N 1
ATOM 6296 C CA . LYS B 1 376 ? -1.331 -43.844 -13.719 1 96 376 LYS B CA 1
ATOM 6297 C C . LYS B 1 376 ? 0.054 -44 -13.102 1 96 376 LYS B C 1
ATOM 6299 O O . LYS B 1 376 ? 0.272 -44.875 -12.258 1 96 376 LYS B O 1
ATOM 6304 N N . LEU B 1 377 ? 0.944 -43.125 -13.523 1 94.75 377 LEU B N 1
ATOM 6305 C CA . LEU B 1 377 ? 2.299 -43.156 -12.984 1 94.75 377 LEU B CA 1
ATOM 6306 C C . LEU B 1 377 ? 2.314 -42.75 -11.523 1 94.75 377 LEU B C 1
ATOM 6308 O O . LEU B 1 377 ? 3.16 -43.219 -10.75 1 94.75 377 LEU B O 1
ATOM 6312 N N . MET B 1 378 ? 1.366 -41.969 -11.141 1 95.25 378 MET B N 1
ATOM 6313 C CA . MET B 1 378 ? 1.285 -41.438 -9.781 1 95.25 378 MET B CA 1
ATOM 6314 C C . MET B 1 378 ? 0.602 -42.438 -8.852 1 95.25 378 MET B C 1
ATOM 6316 O O . MET B 1 378 ? 0.663 -42.281 -7.629 1 95.25 378 MET B O 1
ATOM 6320 N N . GLY B 1 379 ? -0.054 -43.406 -9.398 1 94.75 379 GLY B N 1
ATOM 6321 C CA . GLY B 1 379 ? -0.85 -44.312 -8.594 1 94.75 379 GLY B CA 1
ATOM 6322 C C . GLY B 1 379 ? -2.092 -43.656 -8.008 1 94.75 379 GLY B C 1
ATOM 6323 O O . GLY B 1 379 ? -2.48 -43.969 -6.875 1 94.75 379 GLY B O 1
ATOM 6324 N N . LYS B 1 380 ? -2.654 -42.75 -8.703 1 96.31 380 LYS B N 1
ATOM 6325 C CA . LYS B 1 380 ? -3.863 -42 -8.312 1 96.31 380 LYS B CA 1
ATOM 6326 C C . LYS B 1 380 ? -4.926 -42.094 -9.406 1 96.31 380 LYS B C 1
ATOM 6328 O O . LYS B 1 380 ? -4.66 -42.594 -10.5 1 96.31 380 LYS B O 1
ATOM 6333 N N . GLU B 1 381 ? -6.113 -41.688 -9.039 1 98.06 381 GLU B N 1
ATOM 6334 C CA . GLU B 1 381 ? -7.195 -41.656 -10.016 1 98.06 381 GLU B CA 1
ATOM 6335 C C . GLU B 1 381 ? -7.98 -40.375 -9.945 1 98.06 381 GLU B C 1
ATOM 6337 O O . GLU B 1 381 ? -9.148 -40.344 -9.555 1 98.06 381 GLU B O 1
ATOM 6342 N N . PHE B 1 382 ? -7.383 -39.312 -10.406 1 98.38 382 PHE B N 1
ATOM 6343 C CA . PHE B 1 382 ? -8.016 -38 -10.414 1 98.38 382 PHE B CA 1
ATOM 6344 C C . PHE B 1 382 ? -9.172 -37.969 -11.406 1 98.38 382 PHE B C 1
ATOM 6346 O O . PHE B 1 382 ? -10.188 -37.312 -11.164 1 98.38 382 PHE B O 1
ATOM 6353 N N . LEU B 1 383 ? -8.945 -38.562 -12.539 1 98.38 383 LEU B N 1
ATOM 6354 C CA . LEU B 1 383 ? -9.953 -38.688 -13.586 1 98.38 383 LEU B CA 1
ATOM 6355 C C . LEU B 1 383 ? -10.461 -40.125 -13.695 1 98.38 383 LEU B C 1
ATOM 6357 O O . LEU B 1 383 ? -9.664 -41.062 -13.75 1 98.38 383 LEU B O 1
ATOM 6361 N N . LYS B 1 384 ? -11.758 -40.25 -13.664 1 97.62 384 LYS B N 1
ATOM 6362 C CA . LYS B 1 384 ? -12.422 -41.531 -13.789 1 97.62 384 LYS B CA 1
ATOM 6363 C C . LYS B 1 384 ? -13.602 -41.469 -14.75 1 97.62 384 LYS B C 1
ATOM 6365 O O . LYS B 1 384 ? -14.5 -40.625 -14.578 1 97.62 384 LYS B O 1
ATOM 6370 N N . ASP B 1 385 ? -13.602 -42.281 -15.773 1 95.19 385 ASP B N 1
ATOM 6371 C CA . ASP B 1 385 ? -14.664 -42.344 -16.781 1 95.19 385 ASP B CA 1
ATOM 6372 C C . ASP B 1 385 ? -14.898 -40.969 -17.422 1 95.19 385 ASP B C 1
ATOM 6374 O O . ASP B 1 385 ? -16.047 -40.531 -17.562 1 95.19 385 ASP B O 1
ATOM 6378 N N . GLY B 1 386 ? -13.844 -40.25 -17.594 1 95.5 386 GLY B N 1
ATOM 6379 C CA . GLY B 1 386 ? -13.906 -39 -18.328 1 95.5 386 GLY B CA 1
ATOM 6380 C C . GLY B 1 386 ? -14.297 -37.812 -17.469 1 95.5 386 GLY B C 1
ATOM 6381 O O . GLY B 1 386 ? -14.422 -36.688 -17.953 1 95.5 386 GLY B O 1
ATOM 6382 N N . LYS B 1 387 ? -14.43 -38.062 -16.188 1 97.31 387 LYS B N 1
ATOM 6383 C CA . LYS B 1 387 ? -14.805 -37 -15.258 1 97.31 387 LYS B CA 1
ATOM 6384 C C . LYS B 1 387 ? -13.867 -36.969 -14.047 1 97.31 387 LYS B C 1
ATOM 6386 O O . LYS B 1 387 ? -13.242 -37.969 -13.719 1 97.31 387 LYS B O 1
ATOM 6391 N N . LEU B 1 388 ? -13.781 -35.781 -13.508 1 97.75 388 LEU B N 1
ATOM 6392 C CA . LEU B 1 388 ? -12.992 -35.719 -12.281 1 97.75 388 LEU B CA 1
ATOM 6393 C C . LEU B 1 388 ? -13.609 -36.625 -11.203 1 97.75 388 LEU B C 1
ATOM 6395 O O . LEU B 1 388 ? -14.828 -36.625 -11.023 1 97.75 388 LEU B O 1
ATOM 6399 N N . ASN B 1 389 ? -12.75 -37.312 -10.539 1 98.12 389 ASN B N 1
ATOM 6400 C CA . ASN B 1 389 ? -13.148 -38.25 -9.5 1 98.12 389 ASN B CA 1
ATOM 6401 C C . ASN B 1 389 ? -13.516 -37.531 -8.211 1 98.12 389 ASN B C 1
ATOM 6403 O O . ASN B 1 389 ? -12.656 -36.969 -7.543 1 98.12 389 ASN B O 1
ATOM 6407 N N . PRO B 1 390 ? -14.781 -37.594 -7.773 1 95.75 390 PRO B N 1
ATOM 6408 C CA . PRO B 1 390 ? -15.203 -36.906 -6.547 1 95.75 390 PRO B CA 1
ATOM 6409 C C . PRO B 1 390 ? -14.453 -37.406 -5.312 1 95.75 390 PRO B C 1
ATOM 6411 O O . PRO B 1 390 ? -14.273 -36.656 -4.352 1 95.75 390 PRO B O 1
ATOM 6414 N N . GLU B 1 391 ? -13.961 -38.625 -5.379 1 96.19 391 GLU B N 1
ATOM 6415 C CA . GLU B 1 391 ? -13.266 -39.188 -4.23 1 96.19 391 GLU B CA 1
ATOM 6416 C C . GLU B 1 391 ? -11.852 -38.625 -4.105 1 96.19 391 GLU B C 1
ATOM 6418 O O . GLU B 1 391 ? -11.25 -38.688 -3.031 1 96.19 391 GLU B O 1
ATOM 6423 N N . MET B 1 392 ? -11.32 -38.062 -5.227 1 96.81 392 MET B N 1
ATOM 6424 C CA . MET B 1 392 ? -9.938 -37.594 -5.23 1 96.81 392 MET B CA 1
ATOM 6425 C C . MET B 1 392 ? -9.859 -36.094 -5.352 1 96.81 392 MET B C 1
ATOM 6427 O O . MET B 1 392 ? -8.789 -35.5 -5.191 1 96.81 392 MET B O 1
ATOM 6431 N N . ILE B 1 393 ? -10.93 -35.438 -5.504 1 96.62 393 ILE B N 1
ATOM 6432 C CA . ILE B 1 393 ? -10.953 -34.031 -5.848 1 96.62 393 ILE B CA 1
ATOM 6433 C C . ILE B 1 393 ? -10.375 -33.219 -4.695 1 96.62 393 ILE B C 1
ATOM 6435 O O . ILE B 1 393 ? -9.789 -32.156 -4.914 1 96.62 393 ILE B O 1
ATOM 6439 N N . HIS B 1 394 ? -10.492 -33.719 -3.475 1 95.38 394 HIS B N 1
ATOM 6440 C CA . HIS B 1 394 ? -10 -33.031 -2.293 1 95.38 394 HIS B CA 1
ATOM 6441 C C . HIS B 1 394 ? -8.484 -32.906 -2.303 1 95.38 394 HIS B C 1
ATOM 6443 O O . HIS B 1 394 ? -7.902 -32.125 -1.553 1 95.38 394 HIS B O 1
ATOM 6449 N N . GLU B 1 395 ? -7.816 -33.688 -3.148 1 96.19 395 GLU B N 1
ATOM 6450 C CA . GLU B 1 395 ? -6.359 -33.656 -3.268 1 96.19 395 GLU B CA 1
ATOM 6451 C C . GLU B 1 395 ? -5.926 -32.688 -4.359 1 96.19 395 GLU B C 1
ATOM 6453 O O . GLU B 1 395 ? -4.746 -32.594 -4.707 1 96.19 395 GLU B O 1
ATOM 6458 N N . THR B 1 396 ? -6.867 -31.922 -4.887 1 97.19 396 THR B N 1
ATOM 6459 C CA . THR B 1 396 ? -6.609 -30.922 -5.922 1 97.19 396 THR B CA 1
ATOM 6460 C C . THR B 1 396 ? -6.996 -29.531 -5.438 1 97.19 396 THR B C 1
ATOM 6462 O O . THR B 1 396 ? -7.5 -29.375 -4.324 1 97.19 396 THR B O 1
ATOM 6465 N N . SER B 1 397 ? -6.734 -28.547 -6.316 1 96.88 397 SER B N 1
ATOM 6466 C CA . SER B 1 397 ? -7.23 -27.203 -6.043 1 96.88 397 SER B CA 1
ATOM 6467 C C . SER B 1 397 ? -8.352 -26.812 -7.004 1 96.88 397 SER B C 1
ATOM 6469 O O . SER B 1 397 ? -8.578 -25.641 -7.266 1 96.88 397 SER B O 1
ATOM 6471 N N . ALA B 1 398 ? -8.969 -27.859 -7.543 1 97.12 398 ALA B N 1
ATOM 6472 C CA . ALA B 1 398 ? -10.133 -27.609 -8.398 1 97.12 398 ALA B CA 1
ATOM 6473 C C . ALA B 1 398 ? -11.227 -26.891 -7.625 1 97.12 398 ALA B C 1
ATOM 6475 O O . ALA B 1 398 ? -11.398 -27.109 -6.422 1 97.12 398 ALA B O 1
ATOM 6476 N N . PRO B 1 399 ? -12.008 -26.062 -8.312 1 95.25 399 PRO B N 1
ATOM 6477 C CA . PRO B 1 399 ? -13.047 -25.281 -7.629 1 95.25 399 PRO B CA 1
ATOM 6478 C C . PRO B 1 399 ? -13.969 -26.156 -6.773 1 95.25 399 PRO B C 1
ATOM 6480 O O . PRO B 1 399 ? -14.289 -25.797 -5.641 1 95.25 399 PRO B O 1
ATOM 6483 N N . ARG B 1 400 ? -14.344 -27.281 -7.215 1 95.81 400 ARG B N 1
ATOM 6484 C CA . ARG B 1 400 ? -15.273 -28.141 -6.48 1 95.81 400 ARG B CA 1
ATOM 6485 C C . ARG B 1 400 ? -14.633 -28.688 -5.219 1 95.81 400 ARG B C 1
ATOM 6487 O O . ARG B 1 400 ? -15.328 -29.109 -4.293 1 95.81 400 ARG B O 1
ATOM 6494 N N . ALA B 1 401 ? -13.258 -28.766 -5.242 1 95.81 401 ALA B N 1
ATOM 6495 C CA . ALA B 1 401 ? -12.57 -29.156 -4.012 1 95.81 401 ALA B CA 1
ATOM 6496 C C . ALA B 1 401 ? -12.875 -28.172 -2.885 1 95.81 401 ALA B C 1
ATOM 6498 O O . ALA B 1 401 ? -12.867 -28.531 -1.708 1 95.81 401 ALA B O 1
ATOM 6499 N N . TYR B 1 402 ? -13.234 -26.938 -3.238 1 93.06 402 TYR B N 1
ATOM 6500 C CA . TYR B 1 402 ? -13.508 -25.875 -2.271 1 93.06 402 TYR B CA 1
ATOM 6501 C C . TYR B 1 402 ? -15.008 -25.625 -2.156 1 93.06 402 TYR B C 1
ATOM 6503 O O . TYR B 1 402 ? -15.422 -24.625 -1.562 1 93.06 402 TYR B O 1
ATOM 6511 N N . GLY B 1 403 ? -15.789 -26.391 -2.797 1 90.75 403 GLY B N 1
ATOM 6512 C CA . GLY B 1 403 ? -17.234 -26.312 -2.666 1 90.75 403 GLY B CA 1
ATOM 6513 C C . GLY B 1 403 ? -17.875 -25.391 -3.682 1 90.75 403 GLY B C 1
ATOM 6514 O O . GLY B 1 403 ? -19.047 -25.047 -3.564 1 90.75 403 GLY B O 1
ATOM 6515 N N . LEU B 1 404 ? -17.172 -25 -4.684 1 91.31 404 LEU B N 1
ATOM 6516 C CA . LEU B 1 404 ? -17.719 -24.141 -5.734 1 91.31 404 LEU B CA 1
ATOM 6517 C C . LEU B 1 404 ? -18.281 -24.984 -6.875 1 91.31 404 LEU B C 1
ATOM 6519 O O . LEU B 1 404 ? -17.531 -25.562 -7.652 1 91.31 404 LEU B O 1
ATOM 6523 N N . LYS B 1 405 ? -19.578 -24.969 -7.059 1 91.44 405 LYS B N 1
ATOM 6524 C CA . LYS B 1 405 ? -20.219 -26 -7.883 1 91.44 405 LYS B CA 1
ATOM 6525 C C . LYS B 1 405 ? -20.906 -25.375 -9.102 1 91.44 405 LYS B C 1
ATOM 6527 O O . LYS B 1 405 ? -21.531 -26.094 -9.891 1 91.44 405 LYS B O 1
ATOM 6532 N N . THR B 1 406 ? -20.766 -24.062 -9.195 1 89.88 406 THR B N 1
ATOM 6533 C CA . THR B 1 406 ? -21.359 -23.406 -10.352 1 89.88 406 THR B CA 1
ATOM 6534 C C . THR B 1 406 ? -20.375 -22.422 -10.992 1 89.88 406 THR B C 1
ATOM 6536 O O . THR B 1 406 ? -19.484 -21.906 -10.32 1 89.88 406 THR B O 1
ATOM 6539 N N . PRO B 1 407 ? -20.562 -22.203 -12.336 1 92 407 PRO B N 1
ATOM 6540 C CA . PRO B 1 407 ? -19.703 -21.219 -13 1 92 407 PRO B CA 1
ATOM 6541 C C . PRO B 1 407 ? -19.75 -19.859 -12.328 1 92 407 PRO B C 1
ATOM 6543 O O . PRO B 1 407 ? -18.719 -19.172 -12.266 1 92 407 PRO B O 1
ATOM 6546 N N . GLU B 1 408 ? -20.844 -19.5 -11.797 1 87.62 408 GLU B N 1
ATOM 6547 C CA . GLU B 1 408 ? -21 -18.219 -11.125 1 87.62 408 GLU B CA 1
ATOM 6548 C C . GLU B 1 408 ? -20.125 -18.125 -9.883 1 87.62 408 GLU B C 1
ATOM 6550 O O . GLU B 1 408 ? -19.484 -17.094 -9.641 1 87.62 408 GLU B O 1
ATOM 6555 N N . GLU B 1 409 ? -20.109 -19.219 -9.188 1 86.38 409 GLU B N 1
ATOM 6556 C CA . GLU B 1 409 ? -19.297 -19.25 -7.977 1 86.38 409 GLU B CA 1
ATOM 6557 C C . GLU B 1 409 ? -17.797 -19.188 -8.312 1 86.38 409 GLU B C 1
ATOM 6559 O O . GLU B 1 409 ? -17.031 -18.562 -7.578 1 86.38 409 GLU B O 1
ATOM 6564 N N . ILE B 1 410 ? -17.469 -19.734 -9.414 1 91.44 410 ILE B N 1
ATOM 6565 C CA . ILE B 1 410 ? -16.062 -19.828 -9.773 1 91.44 410 ILE B CA 1
ATOM 6566 C C . ILE B 1 410 ? -15.547 -18.469 -10.211 1 91.44 410 ILE B C 1
ATOM 6568 O O . ILE B 1 410 ? -14.375 -18.141 -9.992 1 91.44 410 ILE B O 1
ATOM 6572 N N . VAL B 1 411 ? -16.406 -17.625 -10.836 1 90.69 411 VAL B N 1
ATOM 6573 C CA . VAL B 1 411 ? -15.93 -16.391 -11.422 1 90.69 411 VAL B CA 1
ATOM 6574 C C . VAL B 1 411 ? -16.125 -15.242 -10.43 1 90.69 411 VAL B C 1
ATOM 6576 O O . VAL B 1 411 ? -15.578 -14.148 -10.625 1 90.69 411 VAL B O 1
ATOM 6579 N N . ALA B 1 412 ? -16.766 -15.469 -9.352 1 83.44 412 ALA B N 1
ATOM 6580 C CA . ALA B 1 412 ? -17.172 -14.414 -8.422 1 83.44 412 ALA B CA 1
ATOM 6581 C C . ALA B 1 412 ? -15.961 -13.648 -7.895 1 83.44 412 ALA B C 1
ATOM 6583 O O . ALA B 1 412 ? -15.922 -12.422 -7.957 1 83.44 412 ALA B O 1
ATOM 6584 N N . PRO B 1 413 ? -14.883 -14.359 -7.418 1 80.88 413 PRO B N 1
ATOM 6585 C CA . PRO B 1 413 ? -13.727 -13.602 -6.918 1 80.88 413 PRO B CA 1
ATOM 6586 C C . PRO B 1 413 ? -13.078 -12.742 -7.996 1 80.88 413 PRO B C 1
ATOM 6588 O O . PRO B 1 413 ? -12.586 -11.648 -7.699 1 80.88 413 PRO B O 1
ATOM 6591 N N . SER B 1 414 ? -13.086 -13.266 -9.188 1 88.81 414 SER B N 1
ATOM 6592 C CA . SER B 1 414 ? -12.508 -12.516 -10.297 1 88.81 414 SER B CA 1
ATOM 6593 C C . SER B 1 414 ? -13.336 -11.281 -10.625 1 88.81 414 SER B C 1
ATOM 6595 O O . SER B 1 414 ? -12.789 -10.211 -10.891 1 88.81 414 SER B O 1
ATOM 6597 N N . LEU B 1 415 ? -14.562 -11.453 -10.555 1 83.69 415 LEU B N 1
ATOM 6598 C CA . LEU B 1 415 ? -15.438 -10.312 -10.789 1 83.69 415 LEU B CA 1
ATOM 6599 C C . LEU B 1 415 ? -15.305 -9.289 -9.664 1 83.69 415 LEU B C 1
ATOM 6601 O O . LEU B 1 415 ? -15.375 -8.078 -9.906 1 83.69 415 LEU B O 1
ATOM 6605 N N . MET B 1 416 ? -15.039 -9.719 -8.453 1 77.38 416 MET B N 1
ATOM 6606 C CA . MET B 1 416 ? -14.789 -8.836 -7.32 1 77.38 416 MET B CA 1
ATOM 6607 C C . MET B 1 416 ? -13.508 -8.031 -7.527 1 77.38 416 MET B C 1
ATOM 6609 O O . MET B 1 416 ? -13.461 -6.844 -7.219 1 77.38 416 MET B O 1
ATOM 6613 N N . ALA B 1 417 ? -12.562 -8.68 -8.031 1 82.75 417 ALA B N 1
ATOM 6614 C CA . ALA B 1 417 ? -11.297 -8.008 -8.312 1 82.75 417 ALA B CA 1
ATOM 6615 C C . ALA B 1 417 ? -11.469 -6.922 -9.367 1 82.75 417 ALA B C 1
ATOM 6617 O O . ALA B 1 417 ? -10.711 -5.949 -9.391 1 82.75 417 ALA B O 1
ATOM 6618 N N . GLN B 1 418 ? -12.531 -7.113 -10.18 1 84.62 418 GLN B N 1
ATOM 6619 C CA . GLN B 1 418 ? -12.805 -6.16 -11.242 1 84.62 418 GLN B CA 1
ATOM 6620 C C . GLN B 1 418 ? -13.836 -5.125 -10.805 1 84.62 418 GLN B C 1
ATOM 6622 O O . GLN B 1 418 ? -14.281 -4.297 -11.602 1 84.62 418 GLN B O 1
ATOM 6627 N N . ASN B 1 419 ? -14.211 -5.145 -9.562 1 72.88 419 ASN B N 1
ATOM 6628 C CA . ASN B 1 419 ? -15.242 -4.27 -9.016 1 72.88 419 ASN B CA 1
ATOM 6629 C C . ASN B 1 419 ? -16.531 -4.336 -9.828 1 72.88 419 ASN B C 1
ATOM 6631 O O . ASN B 1 419 ? -17.188 -3.318 -10.031 1 72.88 419 ASN B O 1
ATOM 6635 N N . ALA B 1 420 ? -16.75 -5.496 -10.391 1 69.94 420 ALA B N 1
ATOM 6636 C CA . ALA B 1 420 ? -17.984 -5.703 -11.156 1 69.94 420 ALA B CA 1
ATOM 6637 C C . ALA B 1 420 ? -19.156 -6.035 -10.234 1 69.94 420 ALA B C 1
ATOM 6639 O O . ALA B 1 420 ? -18.969 -6.613 -9.164 1 69.94 420 ALA B O 1
ATOM 6640 N N . THR B 1 421 ? -20.375 -5.453 -10.523 1 62.69 421 THR B N 1
ATOM 6641 C CA . THR B 1 421 ? -21.578 -5.828 -9.789 1 62.69 421 THR B CA 1
ATOM 6642 C C . THR B 1 421 ? -21.859 -7.316 -9.953 1 62.69 421 THR B C 1
ATOM 6644 O O . THR B 1 421 ? -21.859 -7.836 -11.07 1 62.69 421 THR B O 1
ATOM 6647 N N . LEU B 1 422 ? -21.766 -7.984 -8.766 1 61.03 422 LEU B N 1
ATOM 6648 C CA . LEU B 1 422 ? -21.953 -9.43 -8.828 1 61.03 422 LEU B CA 1
ATOM 6649 C C . LEU B 1 422 ? -23.406 -9.766 -9.188 1 61.03 422 LEU B C 1
ATOM 6651 O O . LEU B 1 422 ? -24.344 -9.18 -8.641 1 61.03 422 LEU B O 1
ATOM 6655 N N . PRO B 1 423 ? -23.656 -10.414 -10.234 1 47.78 423 PRO B N 1
ATOM 6656 C CA . PRO B 1 423 ? -25.016 -10.805 -10.602 1 47.78 423 PRO B CA 1
ATOM 6657 C C . PRO B 1 423 ? -25.703 -11.664 -9.539 1 47.78 423 PRO B C 1
ATOM 6659 O O . PRO B 1 423 ? -26.891 -11.961 -9.648 1 47.78 423 PRO B O 1
ATOM 6662 N N . PHE B 1 424 ? -24.891 -12.156 -8.562 1 47.81 424 PHE B N 1
ATOM 6663 C CA . PHE B 1 424 ? -25.547 -13.133 -7.711 1 47.81 424 PHE B CA 1
ATOM 6664 C C . PHE B 1 424 ? -25.562 -12.672 -6.258 1 47.81 424 PHE B C 1
ATOM 6666 O O . PHE B 1 424 ? -24.516 -12.281 -5.723 1 47.81 424 PHE B O 1
ATOM 6673 N N . ALA B 1 425 ? -26.672 -12.461 -5.75 1 43.47 425 ALA B N 1
ATOM 6674 C CA . ALA B 1 425 ? -27.016 -11.977 -4.414 1 43.47 425 ALA B CA 1
ATOM 6675 C C . ALA B 1 425 ? -26.281 -12.766 -3.342 1 43.47 425 ALA B C 1
ATOM 6677 O O . ALA B 1 425 ? -25.875 -12.219 -2.312 1 43.47 425 ALA B O 1
ATOM 6678 N N . HIS B 1 426 ? -26.266 -14.117 -3.518 1 40.34 426 HIS B N 1
ATOM 6679 C CA . HIS B 1 426 ? -25.953 -14.977 -2.379 1 40.34 426 HIS B CA 1
ATOM 6680 C C . HIS B 1 426 ? -24.469 -15 -2.082 1 40.34 426 HIS B C 1
ATOM 6682 O O . HIS B 1 426 ? -24.031 -15.609 -1.103 1 40.34 426 HIS B O 1
ATOM 6688 N N . ILE B 1 427 ? -23.75 -14.922 -3.07 1 42.97 427 ILE B N 1
ATOM 6689 C CA . ILE B 1 427 ? -22.359 -15.047 -2.676 1 42.97 427 ILE B CA 1
ATOM 6690 C C . ILE B 1 427 ? -21.969 -13.883 -1.762 1 42.97 427 ILE B C 1
ATOM 6692 O O . ILE B 1 427 ? -21.719 -12.773 -2.232 1 42.97 427 ILE B O 1
ATOM 6696 N N . ASP B 1 428 ? -22.672 -13.695 -0.747 1 43.19 428 ASP B N 1
ATOM 6697 C CA . ASP B 1 428 ? -22.281 -12.852 0.375 1 43.19 428 ASP B CA 1
ATOM 6698 C C . ASP B 1 428 ? -20.781 -12.953 0.633 1 43.19 428 ASP B C 1
ATOM 6700 O O . ASP B 1 428 ? -20.297 -12.555 1.693 1 43.19 428 ASP B O 1
ATOM 6704 N N . MET B 1 429 ? -20.312 -13.953 0.032 1 40.75 429 MET B N 1
ATOM 6705 C CA . MET B 1 429 ? -19 -14.344 0.55 1 40.75 429 MET B CA 1
ATOM 6706 C C . MET B 1 429 ? -18.156 -13.109 0.863 1 40.75 429 MET B C 1
ATOM 6708 O O . MET B 1 429 ? -17.594 -13 1.958 1 40.75 429 MET B O 1
ATOM 6712 N N . LEU B 1 430 ? -17.547 -12.57 -0.161 1 43.72 430 LEU B N 1
ATOM 6713 C CA . LEU B 1 430 ? -16.609 -11.469 0.015 1 43.72 430 LEU B CA 1
ATOM 6714 C C . LEU B 1 430 ? -17.344 -10.148 0.21 1 43.72 430 LEU B C 1
ATOM 6716 O O . LEU B 1 430 ? -16.734 -9.094 0.355 1 43.72 430 LEU B O 1
ATOM 6720 N N . GLY B 1 431 ? -18.578 -10.094 -0.194 1 40.09 431 GLY B N 1
ATOM 6721 C CA . GLY B 1 431 ? -19.391 -8.938 0.119 1 40.09 431 GLY B CA 1
ATOM 6722 C C . GLY B 1 431 ? -19.094 -8.352 1.486 1 40.09 431 GLY B C 1
ATOM 6723 O O . GLY B 1 431 ? -19.172 -7.133 1.672 1 40.09 431 GLY B O 1
ATOM 6724 N N . ARG B 1 432 ? -18.969 -9.273 2.324 1 40.53 432 ARG B N 1
ATOM 6725 C CA . ARG B 1 432 ? -18.641 -8.914 3.699 1 40.53 432 ARG B CA 1
ATOM 6726 C C . ARG B 1 432 ? -17.203 -8.438 3.805 1 40.53 432 ARG B C 1
ATOM 6728 O O . ARG B 1 432 ? -16.766 -7.977 4.863 1 40.53 432 ARG B O 1
ATOM 6735 N N . LEU B 1 433 ? -16.312 -8.953 3.141 1 41.12 433 LEU B N 1
ATOM 6736 C CA . LEU B 1 433 ? -14.984 -8.367 3.264 1 41.12 433 LEU B CA 1
ATOM 6737 C C . LEU B 1 433 ? -15.039 -6.863 3.021 1 41.12 433 LEU B C 1
ATOM 6739 O O . LEU B 1 433 ? -14.164 -6.129 3.486 1 41.12 433 LEU B O 1
ATOM 6743 N N . LEU B 1 434 ? -15.875 -6.348 2.016 1 39.16 434 LEU B N 1
ATOM 6744 C CA . LEU B 1 434 ? -15.906 -4.93 1.673 1 39.16 434 LEU B CA 1
ATOM 6745 C C . LEU B 1 434 ? -16.859 -4.172 2.582 1 39.16 434 LEU B C 1
ATOM 6747 O O . LEU B 1 434 ? -16.906 -2.939 2.566 1 39.16 434 LEU B O 1
ATOM 6751 N N . ASN B 1 435 ? -17.984 -4.754 3.051 1 36.28 435 ASN B N 1
ATOM 6752 C CA . ASN B 1 435 ? -18.844 -3.986 3.934 1 36.28 435 ASN B CA 1
ATOM 6753 C C . ASN B 1 435 ? -18.281 -3.891 5.344 1 36.28 435 ASN B C 1
ATOM 6755 O O . ASN B 1 435 ? -17.812 -4.887 5.895 1 36.28 435 ASN B O 1
#

Foldseek 3Di:
DDDPDPPPDDPPPPLDQAPFEEEEEEFFFLSLVLQFLLQAPVNRYAYEYAYPCQVQADQKAWEAECQAPVNVVGIGIGGYDYYDNQLLVRAQRHQEYEYEDAPLCLLVRLLRNLQRHAALHEYEYQAQAQQSVLSVLLSQQDCNSLRRHQKYKYKLHHQFDKHAPGGNHYIYTNYGDQAIEMFMPQQVCQVVVQVVVCSSNVHRYDYDLFSVLSHLADDLLLQLLLQVCVFCVPPPLDAADAPVSGDFQSQLCQDDSSQVLSQLQLVLSVVLVVLLCVVPVLQDNVSRDRPLVNLCVRQPPQQPDSPGSNSSRNRRNVSPPHTQDWDADVPHTDHPLVDCSNLRSQQSNLLQSQLSCVQSVRDRVSSVVSNVVSCVSNVHPQDDPRHGDPVCNCSHSHSVVSPQRHSLSSCVRSCSSNVHDRPDDPCCRCVVSVD/DDDPDPPDDDPPPPLDQAPFEEEEEEFFFLSLVLQFLLQAVVNRYAYEYAYPCQVQADQKAWEAECQAPVNVVGIGIGGYDYYDNQLLVRAQRHQEYEYEDAPLCLLVRLLRNLQRHAALHEYEYQAQAQQSVLSVLLSQQDCNSLRRHNKYKYKLHHQFDKHAPGGNHYIYTNYGDQAIEMFMPQQVCQVVVQVVVCSSNVHRYDYDLFSVLSHLADDLLLQLLLQVCVFCVPPPLDAADAPVSGDFQSQLCQDDSSQVLSQLQLVLSVVLVVLLCVVPVLQDNVSRDRPLVNLCVRQPPQQPDSPGSNSSRNRRNVSPPHTQDWDADVNHTDHPLVDCSNLRSQQRNLLQSQLSCVQSVRDRVSSVVSNVVSCVSNVHPQDDPRHGDPVCNCSHSHSVVSPQRHSLSSCVRSCSSNVHDRPDPPCCRCVVSVD

pLDDT: mean 90.36, std 15.45, range [23.73, 98.94]

InterPro domains:
  IPR003421 Opine dehydrogenase [PF02317] (209-378)
  IPR008927 6-phosphogluconate dehydrogenase-like, C-terminal domain superfamily [SSF48179] (210-395)
  IPR013328 6-phosphogluconate dehydrogenase, domain 2 [G3DSA:1.10.1040.10] (219-416)
  IPR036291 NAD(P)-binding domain superfamily [SSF51735] (21-153)
  IPR051729 Opine/Lysopine Dehydrogenase [PTHR38015] (20-411)

Sequence (870 aa):
MGAPSPVAAGVAARTKSPLLTVCVCGGGNSAHAVAAWLGQAHKNVRVNVLTRQPEKWQKEIRLETKICRWDHLGSITGRVNAVSSDPAEVVPEADLCLICAPANAHFPLLEKIRHHLKAGGIIGTAFGQGGFDWAMLKAFEAEDCRKNLGCYFALQNLPWLCRIIQYGSAVELIGPKDFLNATVVPGNMGQPVRLLISLLFDMPCRLLPNFMAITLSPSNQIIHPARYYSIFHKWDGKTPMKEDEIQWGLYNQFDEMSAEWLEKLSTELQAIKKALTARFPELDLSSVLPIKERVIKHYGADVKDTSTLQTVFATNRGYAGCRTPATKVEGGYVPAVNGRLFNEDIPFGLCVLKDIAEQMDVPTPSIDFMIEWHQKLMGKEFLKDGKLNPEMIHETSAPRAYGLKTPEEIVAPSLMAQNATLPFAHIDMLGRLLNMGAPSPVAAGVAARTKSPLLTVCVCGGGNSAHAVAAWLGQAHKNVRVNVLTRQPEKWQKEIRLETKICRWDHLGSITGRVNAVSSDPAEVVPEADLCLICAPANAHFPLLEKIRHHLKAGGIIGTAFGQGGFDWAMLKAFEAEDCRKNLGCYFALQNLPWLCRIIQYGSAVELIGPKDFLNATVVPGNMGQPVRLLISLLFDMPCRLLPNFMAITLSPSNQIIHPARYYSIFHKWDGKTPMKEDEIQWGLYNQFDEMSAEWLEKLSTELQAIKKALTARFPELDLSSVLPIKERVIKHYGADVKDTSTLQTVFATNRGYAGCRTPATKVEGGYVPAVNGRLFNEDIPFGLCVLKDIAEQMDVPTPSIDFMIEWHQKLMGKEFLKDGKLNPEMIHETSAPRAYGLKTPEEIVAPSLMAQNATLPFAHIDMLGRLLN

Secondary structure (DSSP, 8-state):
---------------PPPSEEEEEE--SHHHHHHHHHHT-GGGTEEEEEE-S-GGG--SEEEEE-TTSTTGGG-EEEEE-SEEES-HHHHSTT-SEEEE-S-GGGHHHHHHHHTTTPPTTEEEEES--TTTHHHHHHHHT-SHHHHTTEEEEEEESS-SEEEEEEETTTEEEEEEE-S-EEEEEESGGGHHHHHHHHHHHHTS-EEE-S-HHHHHTS-SHHHHHHHHHHHHHTT--SSSPBPGGGS--BTTTT--HHHHHHHHHHHHHHHHHHHHHHHH-TT---TT---HHHHHHHHHGGGBS--SSHHHHHHTBGGGTTPBPPEEEETTEEEE-TTSHHHHTTIIIIIHHHHHHHHHHT---HHHHHHHHHHHHHHT--SEETTEE-TTTGGGS--GGGGT--SHHHHHHHHHHHTT---S-SS--TTHHHH-/---------------PPPSEEEEEE--SHHHHHHHHHHT-GGGTEEEEEE-S-GGG--SEEEEE-TTSTTGGG-EEEEE-SEEES-HHHHSTT-SEEEE-S-GGGHHHHHHHHTTTPPTTEEEEES--TTTHHHHHHHHT-SHHHHTTEEEEEEESS-SEEEEEEETTTEEEEEEE-S-EEEEEESGGGHHHHHHHHHHHHTS-EEE-S-HHHHHTS-SHHHHHHHHHHHHHTT--SSSPBPGGGS--BTTTT--HHHHHHHHHHHHHHHHHHHHHHHH-TT---TT---HHHHHHHHHGGGBS--SSHHHHHHTBGGGTTPBPPEEEETTEEEE-TTSHHHHTTIIIIIHHHHHHHHHHT---HHHHHHHHHHHHHHT--SEETTEE-TTTGGGS--GGGGT--SHHHHHHHHHHHTT---S-SS--TTHHHH-

Nearest PDB structures (foldseek):
  3c7c-assembly1_B  TM=8.707E-01  e=2.642E-36  Pecten maximus
  3iqd-assembly1_B  TM=8.561E-01  e=2.636E-35  Pecten maximus
  3c7d-assembly1_B  TM=8.393E-01  e=3.276E-32  Pecten maximus
  1bg6-assembly1_A-2  TM=8.288E-01  e=2.699E-21  Arthrobacter sp. 1C
  4wji-assembly1_A-2  TM=5.326E-01  e=1.668E-07  Sinorhizobium meliloti 1021